Protein 5BY7 (pdb70)

Structure (mmCIF, N/CA/C/O backbone):
data_5BY7
#
_entry.id   5BY7
#
_cell.length_a   176.710
_cell.length_b   58.690
_cell.length_c   128.800
_cell.angle_alpha   90.00
_cell.angle_beta   95.43
_cell.angle_gamma   90.00
#
_symmetry.space_group_name_H-M   'C 1 2 1'
#
loop_
_entity.id
_entity.type
_entity.pdbx_description
1 polymer '3-oxoacyl-ACP synthase III'
2 water water
#
loop_
_atom_site.group_PDB
_atom_site.id
_atom_site.type_symbol
_atom_site.label_atom_id
_atom_site.label_alt_id
_atom_site.label_comp_id
_atom_site.label_asym_id
_atom_site.label_entity_id
_atom_site.label_seq_id
_atom_site.pdbx_PDB_ins_code
_atom_site.Cartn_x
_atom_site.Cartn_y
_atom_site.Cartn_z
_atom_site.occupancy
_atom_site.B_iso_or_equiv
_atom_site.auth_seq_id
_atom_site.auth_comp_id
_atom_site.auth_asym_id
_atom_site.auth_atom_id
_atom_site.pdbx_PDB_model_num
ATOM 1 N N . THR A 1 23 ? 199.187 81.908 164.022 1.00 19.82 -15 THR A N 1
ATOM 2 C CA . THR A 1 23 ? 198.899 81.537 162.603 1.00 19.34 -15 THR A CA 1
ATOM 3 C C . THR A 1 23 ? 199.361 80.120 162.401 1.00 13.72 -15 THR A C 1
ATOM 4 O O . THR A 1 23 ? 200.308 79.685 163.034 1.00 13.17 -15 THR A O 1
ATOM 8 N N . VAL A 1 24 ? 198.705 79.441 161.478 1.00 12.07 -14 VAL A N 1
ATOM 9 C CA . VAL A 1 24 ? 199.129 78.121 160.993 1.00 10.09 -14 VAL A CA 1
ATOM 10 C C . VAL A 1 24 ? 199.114 78.278 159.471 1.00 8.65 -14 VAL A C 1
ATOM 11 O O . VAL A 1 24 ? 198.274 78.946 158.947 1.00 11.04 -14 VAL A O 1
ATOM 15 N N . SER A 1 25 ? 200.036 77.662 158.777 1.00 8.73 -13 SER A N 1
ATOM 16 C CA . SER A 1 25 ? 200.185 77.668 157.353 1.00 7.90 -13 SER A CA 1
ATOM 17 C C . SER A 1 25 ? 199.924 76.335 156.704 1.00 8.13 -13 SER A C 1
ATOM 18 O O . SER A 1 25 ? 200.234 75.311 157.268 1.00 7.35 -13 SER A O 1
ATOM 21 N N . VAL A 1 26 ? 199.285 76.375 155.541 1.00 7.85 -12 VAL A N 1
ATOM 22 C CA . VAL A 1 26 ? 199.027 75.173 154.718 1.00 8.08 -12 VAL A CA 1
ATOM 23 C C . VAL A 1 26 ? 200.163 75.095 153.720 1.00 8.07 -12 VAL A C 1
ATOM 24 O O . VAL A 1 26 ? 200.303 75.978 152.823 1.00 8.80 -12 VAL A O 1
ATOM 28 N N . LEU A 1 27 ? 200.998 74.106 153.908 1.00 7.82 -11 LEU A N 1
ATOM 29 C CA . LEU A 1 27 ? 202.213 73.930 153.065 1.00 9.51 -11 LEU A CA 1
ATOM 30 C C . LEU A 1 27 ? 201.926 73.292 151.694 1.00 10.14 -11 LEU A C 1
ATOM 31 O O . LEU A 1 27 ? 202.618 73.573 150.679 1.00 10.43 -11 LEU A O 1
ATOM 36 N N . SER A 1 28 ? 200.920 72.441 151.643 1.00 8.93 -10 SER A N 1
ATOM 37 C CA . SER A 1 28 ? 200.605 71.715 150.424 1.00 9.22 -10 SER A CA 1
ATOM 38 C C . SER A 1 28 ? 199.266 71.057 150.613 1.00 9.11 -10 SER A C 1
ATOM 39 O O . SER A 1 28 ? 198.784 70.885 151.752 1.00 7.95 -10 SER A O 1
ATOM 42 N N . ALA A 1 29 ? 198.684 70.673 149.470 1.00 8.38 -9 ALA A N 1
ATOM 43 C CA . ALA A 1 29 ? 197.514 69.797 149.476 1.00 8.05 -9 ALA A CA 1
ATOM 44 C C . ALA A 1 29 ? 197.577 68.928 148.221 1.00 8.84 -9 ALA A C 1
ATOM 45 O O . ALA A 1 29 ? 198.187 69.287 147.215 1.00 9.43 -9 ALA A O 1
ATOM 47 N N . ALA A 1 30 ? 196.993 67.750 148.325 1.00 8.48 -8 ALA A N 1
ATOM 48 C CA . ALA A 1 30 ? 197.056 66.782 147.212 1.00 8.66 -8 ALA A CA 1
ATOM 49 C C . ALA A 1 30 ? 195.835 65.897 147.276 1.00 8.88 -8 ALA A C 1
ATOM 50 O O . ALA A 1 30 ? 195.132 65.856 148.257 1.00 8.38 -8 ALA A O 1
ATOM 52 N N . SER A 1 31 ? 195.579 65.223 146.180 1.00 9.28 -7 SER A N 1
ATOM 53 C CA . SER A 1 31 ? 194.448 64.317 146.125 1.00 10.18 -7 SER A CA 1
ATOM 54 C C . SER A 1 31 ? 194.815 62.968 145.527 1.00 9.77 -7 SER A C 1
ATOM 55 O O . SER A 1 31 ? 195.845 62.782 144.831 1.00 9.97 -7 SER A O 1
ATOM 58 N N . ALA A 1 32 ? 193.948 62.002 145.813 1.00 8.43 -6 ALA A N 1
ATOM 59 C CA . ALA A 1 32 ? 194.022 60.677 145.232 1.00 8.42 -6 ALA A CA 1
ATOM 60 C C . ALA A 1 32 ? 192.609 60.246 144.831 1.00 8.69 -6 ALA A C 1
ATOM 61 O O . ALA A 1 32 ? 191.711 60.131 145.673 1.00 8.24 -6 ALA A O 1
ATOM 63 N N . LEU A 1 33 ? 192.429 60.121 143.531 1.00 8.90 -5 LEU A N 1
ATOM 64 C CA . LEU A 1 33 ? 191.114 59.746 142.892 1.00 9.86 -5 LEU A CA 1
ATOM 65 C C . LEU A 1 33 ? 191.233 58.368 142.264 1.00 10.09 -5 LEU A C 1
ATOM 66 O O . LEU A 1 33 ? 192.262 58.052 141.649 1.00 9.40 -5 LEU A O 1
ATOM 71 N N . PRO A 1 34 ? 190.325 57.451 142.621 1.00 9.57 -4 PRO A N 1
ATOM 72 C CA . PRO A 1 34 ? 190.526 56.051 142.176 1.00 10.06 -4 PRO A CA 1
ATOM 73 C C . PRO A 1 34 ? 190.146 55.829 140.721 1.00 11.11 -4 PRO A C 1
ATOM 74 O O . PRO A 1 34 ? 189.056 56.250 140.273 1.00 9.82 -4 PRO A O 1
ATOM 78 N N . GLY A 1 35 ? 191.004 55.119 140.024 1.00 10.51 -3 GLY A N 1
ATOM 79 C CA . GLY A 1 35 ? 190.645 54.625 138.679 1.00 11.41 -3 GLY A CA 1
ATOM 80 C C . GLY A 1 35 ? 190.438 55.703 137.647 1.00 11.37 -3 GLY A C 1
ATOM 81 O O . GLY A 1 35 ? 190.814 56.904 137.813 1.00 10.82 -3 GLY A O 1
ATOM 82 N N . PRO A 1 36 ? 189.798 55.308 136.536 1.00 12.34 -2 PRO A N 1
ATOM 83 C CA . PRO A 1 36 ? 189.603 56.237 135.453 1.00 13.38 -2 PRO A CA 1
ATOM 84 C C . PRO A 1 36 ? 188.492 57.266 135.710 1.00 11.52 -2 PRO A C 1
ATOM 85 O O . PRO A 1 36 ? 187.584 57.032 136.525 1.00 12.04 -2 PRO A O 1
ATOM 89 N N . THR A 1 37 ? 188.525 58.363 134.999 1.00 10.59 -1 THR A N 1
ATOM 90 C CA . THR A 1 37 ? 187.442 59.318 135.006 1.00 12.74 -1 THR A CA 1
ATOM 91 C C . THR A 1 37 ? 186.288 58.596 134.308 1.00 13.62 -1 THR A C 1
ATOM 92 O O . THR A 1 37 ? 186.517 57.854 133.347 1.00 16.47 -1 THR A O 1
ATOM 96 N N . VAL A 1 38 ? 185.111 58.642 134.885 1.00 11.43 0 VAL A N 1
ATOM 97 C CA . VAL A 1 38 ? 183.941 57.962 134.346 1.00 11.97 0 VAL A CA 1
ATOM 98 C C . VAL A 1 38 ? 182.936 59.018 133.924 1.00 11.50 0 VAL A C 1
ATOM 99 O O . VAL A 1 38 ? 182.347 59.750 134.755 1.00 11.49 0 VAL A O 1
ATOM 103 N N . ASP A 1 39 ? 182.759 59.168 132.606 1.00 10.85 1 ASP A N 1
ATOM 104 C CA . ASP A 1 39 ? 181.813 60.143 132.113 1.00 11.84 1 ASP A CA 1
ATOM 105 C C . ASP A 1 39 ? 180.343 59.594 132.121 1.00 10.63 1 ASP A C 1
ATOM 106 O O . ASP A 1 39 ? 180.114 58.382 132.308 1.00 12.02 1 ASP A O 1
ATOM 111 N N . ASN A 1 40 ? 179.418 60.504 131.996 1.00 11.01 2 ASN A N 1
ATOM 112 C CA . ASN A 1 40 ? 177.987 60.190 132.042 1.00 11.82 2 ASN A CA 1
ATOM 113 C C . ASN A 1 40 ? 177.561 59.214 130.970 1.00 12.59 2 ASN A C 1
ATOM 114 O O . ASN A 1 40 ? 176.765 58.295 131.240 1.00 13.14 2 ASN A O 1
ATOM 119 N N . ALA A 1 41 ? 178.152 59.324 129.780 1.00 12.25 3 ALA A N 1
ATOM 120 C CA . ALA A 1 41 ? 177.740 58.352 128.707 1.00 13.48 3 ALA A CA 1
ATOM 121 C C . ALA A 1 41 ? 178.265 56.946 129.032 1.00 14.12 3 ALA A C 1
ATOM 122 O O . ALA A 1 41 ? 177.563 55.955 128.867 1.00 15.02 3 ALA A O 1
ATOM 124 N N . THR A 1 42 ? 179.470 56.837 129.594 1.00 14.13 4 THR A N 1
ATOM 125 C CA . THR A 1 42 ? 180.004 55.536 129.985 1.00 14.88 4 THR A CA 1
ATOM 126 C C . THR A 1 42 ? 179.159 54.880 131.123 1.00 14.38 4 THR A C 1
ATOM 127 O O . THR A 1 42 ? 178.860 53.684 131.124 1.00 14.16 4 THR A O 1
ATOM 131 N N . LEU A 1 43 ? 178.862 55.698 132.113 1.00 14.36 5 LEU A N 1
ATOM 132 C CA . LEU A 1 43 ? 177.980 55.309 133.216 1.00 14.79 5 LEU A CA 1
ATOM 133 C C . LEU A 1 43 ? 176.562 54.859 132.717 1.00 13.73 5 LEU A C 1
ATOM 134 O O . LEU A 1 43 ? 176.064 53.785 133.044 1.00 15.13 5 LEU A O 1
ATOM 139 N N . GLY A 1 44 ? 175.994 55.637 131.828 1.00 16.17 6 GLY A N 1
ATOM 140 C CA . GLY A 1 44 ? 174.729 55.314 131.136 1.00 16.72 6 GLY A CA 1
ATOM 141 C C . GLY A 1 44 ? 174.812 53.970 130.434 1.00 18.36 6 GLY A C 1
ATOM 142 O O . GLY A 1 44 ? 173.922 53.142 130.644 1.00 20.64 6 GLY A O 1
ATOM 143 N N . ARG A 1 45 ? 175.880 53.725 129.666 1.00 19.24 7 ARG A N 1
ATOM 144 C CA . ARG A 1 45 ? 176.044 52.420 128.949 1.00 22.26 7 ARG A CA 1
ATOM 145 C C . ARG A 1 45 ? 176.058 51.302 129.939 1.00 21.57 7 ARG A C 1
ATOM 146 O O . ARG A 1 45 ? 175.387 50.273 129.766 1.00 19.83 7 ARG A O 1
ATOM 154 N N . ARG A 1 46 ? 176.732 51.536 131.070 1.00 17.89 8 ARG A N 1
ATOM 155 C CA . ARG A 1 46 ? 176.820 50.519 132.057 1.00 19.21 8 ARG A CA 1
ATOM 156 C C . ARG A 1 46 ? 175.463 50.178 132.657 1.00 17.49 8 ARG A C 1
ATOM 157 O O . ARG A 1 46 ? 175.196 49.014 132.904 1.00 19.85 8 ARG A O 1
ATOM 165 N N . LEU A 1 47 ? 174.684 51.200 132.972 1.00 17.03 9 LEU A N 1
ATOM 166 C CA . LEU A 1 47 ? 173.428 51.072 133.663 1.00 16.74 9 LEU A CA 1
ATOM 167 C C . LEU A 1 47 ? 172.262 50.791 132.690 1.00 16.65 9 LEU A C 1
ATOM 168 O O . LEU A 1 47 ? 171.172 50.605 133.121 1.00 17.16 9 LEU A O 1
ATOM 173 N N . GLY A 1 48 ? 172.526 50.885 131.406 1.00 18.34 10 GLY A N 1
ATOM 174 C CA . GLY A 1 48 ? 171.537 50.649 130.332 1.00 18.59 10 GLY A CA 1
ATOM 175 C C . GLY A 1 48 ? 170.650 51.841 130.070 1.00 21.07 10 GLY A C 1
ATOM 176 O O . GLY A 1 48 ? 169.483 51.652 129.654 1.00 19.93 10 GLY A O 1
ATOM 177 N N . MET A 1 49 ? 171.138 53.066 130.308 1.00 18.47 11 MET A N 1
ATOM 178 C CA . MET A 1 49 ? 170.349 54.273 130.129 1.00 19.48 11 MET A CA 1
ATOM 179 C C . MET A 1 49 ? 170.481 54.750 128.684 1.00 20.87 11 MET A C 1
ATOM 180 O O . MET A 1 49 ? 171.334 54.246 127.938 1.00 23.31 11 MET A O 1
ATOM 185 N N . ASP A 1 50 ? 169.666 55.719 128.301 1.00 19.71 12 ASP A N 1
ATOM 186 C CA . ASP A 1 50 ? 169.667 56.272 126.922 1.00 18.48 12 ASP A CA 1
ATOM 187 C C . ASP A 1 50 ? 170.085 57.709 126.894 1.00 17.61 12 ASP A C 1
ATOM 188 O O . ASP A 1 50 ? 170.368 58.328 127.936 1.00 16.86 12 ASP A O 1
ATOM 193 N N . ARG A 1 51 ? 170.128 58.276 125.686 1.00 15.80 13 ARG A N 1
ATOM 194 C CA . ARG A 1 51 ? 170.564 59.607 125.536 1.00 18.34 13 ARG A CA 1
ATOM 195 C C . ARG A 1 51 ? 169.657 60.589 126.234 1.00 15.84 13 ARG A C 1
ATOM 196 O O . ARG A 1 51 ? 170.130 61.612 126.707 1.00 15.48 13 ARG A O 1
ATOM 204 N N . LEU A 1 52 ? 168.341 60.330 126.251 1.00 12.71 14 LEU A N 1
ATOM 205 C CA . LEU A 1 52 ? 167.466 61.278 126.942 1.00 14.50 14 LEU A CA 1
ATOM 206 C C . LEU A 1 52 ? 167.858 61.432 128.453 1.00 12.12 14 LEU A C 1
ATOM 207 O O . LEU A 1 52 ? 167.739 62.516 129.003 1.00 13.17 14 LEU A O 1
ATOM 212 N N . TRP A 1 53 ? 168.277 60.316 129.033 1.00 12.99 15 TRP A N 1
ATOM 213 C CA . TRP A 1 53 ? 168.744 60.278 130.449 1.00 12.72 15 TRP A CA 1
ATOM 214 C C . TRP A 1 53 ? 170.005 61.137 130.571 1.00 13.39 15 TRP A C 1
ATOM 215 O O . TRP A 1 53 ? 170.136 61.965 131.458 1.00 14.49 15 TRP A O 1
ATOM 226 N N . GLU A 1 54 ? 170.950 60.979 129.691 1.00 15.28 16 GLU A N 1
ATOM 227 C CA . GLU A 1 54 ? 172.137 61.844 129.750 1.00 15.85 16 GLU A CA 1
ATOM 228 C C . GLU A 1 54 ? 171.829 63.325 129.680 1.00 16.62 16 GLU A C 1
ATOM 229 O O . GLU A 1 54 ? 172.442 64.151 130.352 1.00 16.48 16 GLU A O 1
ATOM 235 N N . GLN A 1 55 ? 170.897 63.685 128.837 1.00 15.33 17 GLN A N 1
ATOM 236 C CA . GLN A 1 55 ? 170.451 65.054 128.738 1.00 16.13 17 GLN A CA 1
ATOM 237 C C . GLN A 1 55 ? 169.742 65.548 129.987 1.00 14.55 17 GLN A C 1
ATOM 238 O O . GLN A 1 55 ? 169.937 66.705 130.361 1.00 15.25 17 GLN A O 1
ATOM 244 N N . TRP A 1 56 ? 168.984 64.678 130.662 1.00 15.13 18 TRP A N 1
ATOM 245 C CA . TRP A 1 56 ? 168.364 65.012 131.942 1.00 14.84 18 TRP A CA 1
ATOM 246 C C . TRP A 1 56 ? 169.453 65.256 133.016 1.00 14.13 18 TRP A C 1
ATOM 247 O O . TRP A 1 56 ? 169.373 66.215 133.780 1.00 14.63 18 TRP A O 1
ATOM 258 N N . VAL A 1 57 ? 170.475 64.401 133.034 1.00 13.81 19 VAL A N 1
ATOM 259 C CA . VAL A 1 57 ? 171.585 64.640 133.990 1.00 12.37 19 VAL A CA 1
ATOM 260 C C . VAL A 1 57 ? 172.219 66.003 133.712 1.00 14.06 19 VAL A C 1
ATOM 261 O O . VAL A 1 57 ? 172.417 66.834 134.590 1.00 13.15 19 VAL A O 1
ATOM 265 N N . ASP A 1 58 ? 172.479 66.322 132.438 1.00 14.69 20 ASP A N 1
ATOM 266 C CA . ASP A 1 58 ? 173.029 67.646 132.102 1.00 17.59 20 ASP A CA 1
ATOM 267 C C . ASP A 1 58 ? 172.176 68.795 132.526 1.00 17.02 20 ASP A C 1
ATOM 268 O O . ASP A 1 58 ? 172.669 69.801 133.017 1.00 19.35 20 ASP A O 1
ATOM 273 N N . ALA A 1 59 ? 170.862 68.659 132.367 1.00 16.66 21 ALA A N 1
ATOM 274 C CA . ALA A 1 59 ? 169.932 69.681 132.765 1.00 18.68 21 ALA A CA 1
ATOM 275 C C . ALA A 1 59 ? 169.823 69.866 134.267 1.00 19.28 21 ALA A C 1
ATOM 276 O O . ALA A 1 59 ? 169.805 70.978 134.791 1.00 22.11 21 ALA A O 1
ATOM 278 N N . PHE A 1 60 ? 169.608 68.784 134.974 1.00 17.14 22 PHE A N 1
ATOM 279 C CA . PHE A 1 60 ? 169.250 68.937 136.387 1.00 19.29 22 PHE A CA 1
ATOM 280 C C . PHE A 1 60 ? 170.438 68.802 137.321 1.00 15.68 22 PHE A C 1
ATOM 281 O O . PHE A 1 60 ? 170.357 69.344 138.441 1.00 15.74 22 PHE A O 1
ATOM 289 N N . ILE A 1 61 ? 171.500 68.135 136.872 1.00 14.39 23 ILE A N 1
ATOM 290 C CA . ILE A 1 61 ? 172.608 67.743 137.774 1.00 13.12 23 ILE A CA 1
ATOM 291 C C . ILE A 1 61 ? 173.878 68.492 137.395 1.00 13.84 23 ILE A C 1
ATOM 292 O O . ILE A 1 61 ? 174.467 69.198 138.210 1.00 11.56 23 ILE A O 1
ATOM 297 N N . GLY A 1 62 ? 174.274 68.388 136.148 1.00 12.55 24 GLY A N 1
ATOM 298 C CA . GLY A 1 62 ? 175.389 69.098 135.661 1.00 14.00 24 GLY A CA 1
ATOM 299 C C . GLY A 1 62 ? 176.740 68.542 136.103 1.00 15.17 24 GLY A C 1
ATOM 300 O O . GLY A 1 62 ? 177.738 69.282 136.039 1.00 17.15 24 GLY A O 1
ATOM 301 N N . THR A 1 63 ? 176.758 67.337 136.632 1.00 15.59 25 THR A N 1
ATOM 302 C CA . THR A 1 63 ? 178.016 66.662 136.971 1.00 15.76 25 THR A CA 1
ATOM 303 C C . THR A 1 63 ? 178.340 65.825 135.741 1.00 16.31 25 THR A C 1
ATOM 304 O O . THR A 1 63 ? 177.494 65.066 135.344 1.00 20.56 25 THR A O 1
ATOM 308 N N . ARG A 1 64 ? 179.538 65.991 135.174 1.00 13.44 26 ARG A N 1
ATOM 309 C CA . ARG A 1 64 ? 179.908 65.414 133.873 1.00 15.95 26 ARG A CA 1
ATOM 310 C C . ARG A 1 64 ? 180.726 64.135 134.030 1.00 14.46 26 ARG A C 1
ATOM 311 O O . ARG A 1 64 ? 180.656 63.227 133.194 1.00 13.67 26 ARG A O 1
ATOM 319 N N . THR A 1 65 ? 181.572 64.085 135.071 1.00 13.03 27 THR A N 1
ATOM 320 C CA . THR A 1 65 ? 182.454 62.930 135.308 1.00 13.13 27 THR A CA 1
ATOM 321 C C . THR A 1 65 ? 182.639 62.717 136.803 1.00 10.92 27 THR A C 1
ATOM 322 O O . THR A 1 65 ? 182.383 63.600 137.574 1.00 10.98 27 THR A O 1
ATOM 326 N N . ARG A 1 66 ? 183.036 61.516 137.156 1.00 10.49 28 ARG A N 1
ATOM 327 C CA . ARG A 1 66 ? 183.393 61.190 138.532 1.00 9.41 28 ARG A CA 1
ATOM 328 C C . ARG A 1 66 ? 184.376 60.080 138.559 1.00 8.91 28 ARG A C 1
ATOM 329 O O . ARG A 1 66 ? 184.628 59.382 137.553 1.00 9.12 28 ARG A O 1
ATOM 337 N N . HIS A 1 67 ? 185.003 59.890 139.712 1.00 7.26 29 HIS A N 1
ATOM 338 C CA . HIS A 1 67 ? 185.784 58.687 139.984 1.00 8.25 29 HIS A CA 1
ATOM 339 C C . HIS A 1 67 ? 185.050 57.777 140.980 1.00 8.22 29 HIS A C 1
ATOM 340 O O . HIS A 1 67 ? 184.361 58.302 141.913 1.00 9.17 29 HIS A O 1
ATOM 347 N N . LEU A 1 68 ? 185.155 56.498 140.745 1.00 9.46 30 LEU A N 1
ATOM 348 C CA . LEU A 1 68 ? 184.591 55.396 141.574 1.00 11.04 30 LEU A CA 1
ATOM 349 C C . LEU A 1 68 ? 185.630 54.430 142.028 1.00 10.43 30 LEU A C 1
ATOM 350 O O . LEU A 1 68 ? 186.597 54.164 141.274 1.00 11.07 30 LEU A O 1
ATOM 355 N N . ALA A 1 69 ? 185.462 53.880 143.240 1.00 9.79 31 ALA A N 1
ATOM 356 C CA . ALA A 1 69 ? 186.425 52.919 143.797 1.00 10.25 31 ALA A CA 1
ATOM 357 C C . ALA A 1 69 ? 186.210 51.506 143.250 1.00 11.21 31 ALA A C 1
ATOM 358 O O . ALA A 1 69 ? 186.970 50.625 143.573 1.00 12.98 31 ALA A O 1
ATOM 360 N N . VAL A 1 70 ? 185.161 51.347 142.451 1.00 12.27 32 VAL A N 1
ATOM 361 C CA . VAL A 1 70 ? 184.870 50.091 141.753 1.00 15.09 32 VAL A CA 1
ATOM 362 C C . VAL A 1 70 ? 185.249 50.139 140.292 1.00 16.11 32 VAL A C 1
ATOM 363 O O . VAL A 1 70 ? 185.190 51.143 139.676 1.00 15.54 32 VAL A O 1
ATOM 367 N N . ASP A 1 71 ? 185.555 48.965 139.753 1.00 16.43 33 ASP A N 1
ATOM 368 C CA . ASP A 1 71 ? 185.744 48.785 138.337 1.00 19.96 33 ASP A CA 1
ATOM 369 C C . ASP A 1 71 ? 184.336 48.743 137.731 1.00 17.40 33 ASP A C 1
ATOM 370 O O . ASP A 1 71 ? 183.498 47.972 138.183 1.00 19.96 33 ASP A O 1
ATOM 375 N N . LEU A 1 72 ? 184.087 49.571 136.753 1.00 18.08 34 LEU A N 1
ATOM 376 C CA . LEU A 1 72 ? 182.715 49.821 136.350 1.00 20.31 34 LEU A CA 1
ATOM 377 C C . LEU A 1 72 ? 182.094 48.539 135.765 1.00 24.53 34 LEU A C 1
ATOM 378 O O . LEU A 1 72 ? 180.924 48.212 136.031 1.00 25.65 34 LEU A O 1
ATOM 383 N N . ASP A 1 73 ? 182.887 47.851 134.943 1.00 25.74 35 ASP A N 1
ATOM 384 C CA . ASP A 1 73 ? 182.393 46.707 134.176 1.00 30.07 35 ASP A CA 1
ATOM 385 C C . ASP A 1 73 ? 181.993 45.581 135.078 1.00 31.68 35 ASP A C 1
ATOM 386 O O . ASP A 1 73 ? 180.850 45.131 134.990 1.00 35.13 35 ASP A O 1
ATOM 391 N N . SER A 1 74 ? 182.879 45.192 136.006 1.00 30.45 36 SER A N 1
ATOM 392 C CA . SER A 1 74 ? 182.607 44.085 136.956 1.00 31.41 36 SER A CA 1
ATOM 393 C C . SER A 1 74 ? 181.862 44.459 138.225 1.00 31.76 36 SER A C 1
ATOM 394 O O . SER A 1 74 ? 181.206 43.604 138.866 1.00 29.56 36 SER A O 1
ATOM 397 N N . GLY A 1 75 ? 181.997 45.718 138.635 1.00 28.94 37 GLY A N 1
ATOM 398 C CA . GLY A 1 75 ? 181.467 46.154 139.930 1.00 29.38 37 GLY A CA 1
ATOM 399 C C . GLY A 1 75 ? 182.325 45.723 141.106 1.00 27.97 37 GLY A C 1
ATOM 400 O O . GLY A 1 75 ? 181.915 45.965 142.244 1.00 30.85 37 GLY A O 1
ATOM 401 N N . GLU A 1 76 ? 183.517 45.152 140.839 1.00 25.46 38 GLU A N 1
ATOM 402 C CA . GLU A 1 76 ? 184.485 44.787 141.840 1.00 24.62 38 GLU A CA 1
ATOM 403 C C . GLU A 1 76 ? 185.155 46.021 142.486 1.00 23.21 38 GLU A C 1
ATOM 404 O O . GLU A 1 76 ? 185.632 46.895 141.771 1.00 17.11 38 GLU A O 1
ATOM 409 N N . ILE A 1 77 ? 185.324 45.994 143.807 1.00 23.11 39 ILE A N 1
ATOM 410 C CA . ILE A 1 77 ? 186.048 47.084 144.501 1.00 24.20 39 ILE A CA 1
ATOM 411 C C . ILE A 1 77 ? 187.550 47.011 144.156 1.00 23.38 39 ILE A C 1
ATOM 412 O O . ILE A 1 77 ? 188.144 45.936 144.191 1.00 27.94 39 ILE A O 1
ATOM 417 N N . ARG A 1 78 ? 188.151 48.117 143.760 1.00 16.71 40 ARG A N 1
ATOM 418 C CA . ARG A 1 78 ? 189.540 48.176 143.411 1.00 17.53 40 ARG A CA 1
ATOM 419 C C . ARG A 1 78 ? 190.365 49.031 144.373 1.00 17.30 40 ARG A C 1
ATOM 420 O O . ARG A 1 78 ? 191.595 48.948 144.344 1.00 15.76 40 ARG A O 1
ATOM 428 N N . HIS A 1 79 ? 189.702 49.879 145.139 1.00 15.00 41 HIS A N 1
ATOM 429 C CA . HIS A 1 79 ? 190.408 50.874 145.991 1.00 15.94 41 HIS A CA 1
ATOM 430 C C . HIS A 1 79 ? 189.689 50.980 147.280 1.00 13.70 41 HIS A C 1
ATOM 431 O O . HIS A 1 79 ? 188.457 50.943 147.307 1.00 13.32 41 HIS A O 1
ATOM 438 N N . THR A 1 80 ? 190.451 51.029 148.367 1.00 12.26 42 THR A N 1
ATOM 439 C CA . THR A 1 80 ? 189.906 51.298 149.659 1.00 10.81 42 THR A CA 1
ATOM 440 C C . THR A 1 80 ? 190.209 52.747 150.099 1.00 8.93 42 THR A C 1
ATOM 441 O O . THR A 1 80 ? 191.039 53.432 149.512 1.00 7.59 42 THR A O 1
ATOM 445 N N . LEU A 1 81 ? 189.442 53.197 151.094 1.00 7.83 43 LEU A N 1
ATOM 446 C CA . LEU A 1 81 ? 189.716 54.532 151.710 1.00 7.39 43 LEU A CA 1
ATOM 447 C C . LEU A 1 81 ? 191.206 54.624 152.174 1.00 7.01 43 LEU A C 1
ATOM 448 O O . LEU A 1 81 ? 191.883 55.622 151.886 1.00 6.89 43 LEU A O 1
ATOM 453 N N . ALA A 1 82 ? 191.713 53.577 152.824 1.00 6.79 44 ALA A N 1
ATOM 454 C CA . ALA A 1 82 ? 193.081 53.565 153.311 1.00 7.00 44 ALA A CA 1
ATOM 455 C C . ALA A 1 82 ? 194.115 53.606 152.172 1.00 7.22 44 ALA A C 1
ATOM 456 O O . ALA A 1 82 ? 195.101 54.353 152.236 1.00 6.68 44 ALA A O 1
ATOM 458 N N . ASP A 1 83 ? 193.811 52.899 151.077 1.00 7.31 45 ASP A N 1
ATOM 459 C CA . ASP A 1 83 ? 194.704 52.977 149.877 1.00 8.86 45 ASP A CA 1
ATOM 460 C C . ASP A 1 83 ? 194.795 54.383 149.349 1.00 7.40 45 ASP A C 1
ATOM 461 O O . ASP A 1 83 ? 195.871 54.901 148.984 1.00 6.82 45 ASP A O 1
ATOM 466 N N . LEU A 1 84 ? 193.627 55.006 149.208 1.00 6.66 46 LEU A N 1
ATOM 467 C CA . LEU A 1 84 ? 193.548 56.341 148.702 1.00 6.26 46 LEU A CA 1
ATOM 468 C C . LEU A 1 84 ? 194.158 57.380 149.616 1.00 5.74 46 LEU A C 1
ATOM 469 O O . LEU A 1 84 ? 194.817 58.268 149.162 1.00 5.37 46 LEU A O 1
ATOM 474 N N . ALA A 1 85 ? 193.954 57.205 150.914 1.00 5.90 47 ALA A N 1
ATOM 475 C CA . ALA A 1 85 ? 194.508 58.115 151.883 1.00 6.18 47 ALA A CA 1
ATOM 476 C C . ALA A 1 85 ? 196.014 57.997 151.932 1.00 6.35 47 ALA A C 1
ATOM 477 O O . ALA A 1 85 ? 196.706 58.983 152.046 1.00 5.89 47 ALA A O 1
ATOM 479 N N . HIS A 1 86 ? 196.528 56.786 151.782 1.00 6.40 48 HIS A N 1
ATOM 480 C CA . HIS A 1 86 ? 197.982 56.583 151.684 1.00 7.42 48 HIS A CA 1
ATOM 481 C C . HIS A 1 86 ? 198.565 57.327 150.520 1.00 6.69 48 HIS A C 1
ATOM 482 O O . HIS A 1 86 ? 199.520 58.164 150.648 1.00 6.95 48 HIS A O 1
ATOM 489 N N . GLN A 1 87 ? 197.890 57.237 149.353 1.00 7.22 49 GLN A N 1
ATOM 490 C CA . GLN A 1 87 ? 198.346 57.943 148.170 1.00 8.38 49 GLN A CA 1
ATOM 491 C C . GLN A 1 87 ? 198.302 59.408 148.337 1.00 7.88 49 GLN A C 1
ATOM 492 O O . GLN A 1 87 ? 199.287 60.098 148.007 1.00 7.95 49 GLN A O 1
ATOM 498 N N . ALA A 1 88 ? 197.194 59.920 148.848 1.00 6.75 50 ALA A N 1
ATOM 499 C CA . ALA A 1 88 ? 197.031 61.374 148.982 1.00 7.10 50 ALA A CA 1
ATOM 500 C C . ALA A 1 88 ? 197.986 61.971 150.019 1.00 6.50 50 ALA A C 1
ATOM 501 O O . ALA A 1 88 ? 198.608 63.046 149.804 1.00 7.47 50 ALA A O 1
ATOM 503 N N . GLY A 1 89 ? 198.118 61.272 151.095 1.00 6.98 51 GLY A N 1
ATOM 504 C CA . GLY A 1 89 ? 199.060 61.692 152.151 1.00 7.31 51 GLY A CA 1
ATOM 505 C C . GLY A 1 89 ? 200.513 61.728 151.650 1.00 7.91 51 GLY A C 1
ATOM 506 O O . GLY A 1 89 ? 201.215 62.654 151.922 1.00 8.29 51 GLY A O 1
ATOM 507 N N . SER A 1 90 ? 200.918 60.682 150.925 1.00 8.31 52 SER A N 1
ATOM 508 C CA . SER A 1 90 ? 202.278 60.586 150.351 1.00 9.97 52 SER A CA 1
ATOM 509 C C . SER A 1 90 ? 202.493 61.761 149.408 1.00 8.30 52 SER A C 1
ATOM 510 O O . SER A 1 90 ? 203.531 62.435 149.485 1.00 7.94 52 SER A O 1
ATOM 513 N N . ARG A 1 91 ? 201.519 62.038 148.528 1.00 7.66 53 ARG A N 1
ATOM 514 C CA . ARG A 1 91 ? 201.576 63.163 147.644 1.00 8.10 53 ARG A CA 1
ATOM 515 C C . ARG A 1 91 ? 201.680 64.539 148.334 1.00 7.50 53 ARG A C 1
ATOM 516 O O . ARG A 1 91 ? 202.511 65.354 147.971 1.00 6.92 53 ARG A O 1
ATOM 524 N N . ALA A 1 92 ? 200.896 64.730 149.374 1.00 7.24 54 ALA A N 1
ATOM 525 C CA . ALA A 1 92 ? 200.935 65.949 150.116 1.00 6.87 54 ALA A CA 1
ATOM 526 C C . ALA A 1 92 ? 202.268 66.145 150.854 1.00 6.77 54 ALA A C 1
ATOM 527 O O . ALA A 1 92 ? 202.824 67.269 150.842 1.00 7.51 54 ALA A O 1
ATOM 529 N N . LEU A 1 93 ? 202.779 65.078 151.432 1.00 7.48 55 LEU A N 1
ATOM 530 C CA . LEU A 1 93 ? 204.083 65.172 152.169 1.00 8.04 55 LEU A CA 1
ATOM 531 C C . LEU A 1 93 ? 205.218 65.538 151.188 1.00 8.75 55 LEU A C 1
ATOM 532 O O . LEU A 1 93 ? 206.020 66.424 151.455 1.00 9.28 55 LEU A O 1
ATOM 537 N N . ASP A 1 94 ? 205.205 64.865 150.063 1.00 9.66 56 ASP A N 1
ATOM 538 C CA . ASP A 1 94 ? 206.222 65.159 148.950 1.00 11.24 56 ASP A CA 1
ATOM 539 C C . ASP A 1 94 ? 206.122 66.552 148.484 1.00 11.02 56 ASP A C 1
ATOM 540 O O . ASP A 1 94 ? 207.183 67.232 148.384 1.00 11.27 56 ASP A O 1
ATOM 542 N N . ALA A 1 95 ? 204.896 67.019 148.241 1.00 11.04 57 ALA A N 1
ATOM 543 C CA . ALA A 1 95 ? 204.665 68.342 147.745 1.00 12.86 57 ALA A CA 1
ATOM 544 C C . ALA A 1 95 ? 205.136 69.376 148.793 1.00 12.72 57 ALA A C 1
ATOM 545 O O . ALA A 1 95 ? 205.608 70.477 148.402 1.00 15.79 57 ALA A O 1
ATOM 547 N N . ALA A 1 96 ? 205.042 69.059 150.101 1.00 10.33 58 ALA A N 1
ATOM 548 C CA . ALA A 1 96 ? 205.420 70.038 151.120 1.00 11.12 58 ALA A CA 1
ATOM 549 C C . ALA A 1 96 ? 206.916 69.933 151.438 1.00 12.49 58 ALA A C 1
ATOM 550 O O . ALA A 1 96 ? 207.441 70.731 152.217 1.00 13.22 58 ALA A O 1
ATOM 552 N N . GLY A 1 97 ? 207.562 68.883 150.945 1.00 11.96 59 GLY A N 1
ATOM 553 C CA . GLY A 1 97 ? 208.950 68.602 151.308 1.00 12.32 59 GLY A CA 1
ATOM 554 C C . GLY A 1 97 ? 209.130 68.132 152.712 1.00 13.26 59 GLY A C 1
ATOM 555 O O . GLY A 1 97 ? 210.108 68.513 153.387 1.00 13.42 59 GLY A O 1
ATOM 556 N N . VAL A 1 98 ? 208.147 67.401 153.248 1.00 9.92 60 VAL A N 1
ATOM 557 C CA . VAL A 1 98 ? 208.153 66.925 154.633 1.00 11.31 60 VAL A CA 1
ATOM 558 C C . VAL A 1 98 ? 208.205 65.401 154.628 1.00 11.86 60 VAL A C 1
ATOM 559 O O . VAL A 1 98 ? 207.499 64.752 153.825 1.00 13.67 60 VAL A O 1
ATOM 563 N N . THR A 1 99 ? 209.098 64.806 155.427 1.00 10.99 61 THR A N 1
ATOM 564 C CA . THR A 1 99 ? 209.201 63.359 155.553 1.00 11.14 61 THR A CA 1
ATOM 565 C C . THR A 1 99 ? 208.194 62.834 156.622 1.00 11.92 61 THR A C 1
ATOM 566 O O . THR A 1 99 ? 207.743 63.568 157.491 1.00 12.28 61 THR A O 1
ATOM 570 N N . PRO A 1 100 ? 207.858 61.553 156.566 1.00 12.17 62 PRO A N 1
ATOM 571 C CA . PRO A 1 100 ? 206.894 61.017 157.523 1.00 10.96 62 PRO A CA 1
ATOM 572 C C . PRO A 1 100 ? 207.389 61.114 158.976 1.00 11.25 62 PRO A C 1
ATOM 573 O O . PRO A 1 100 ? 206.596 61.281 159.917 1.00 10.56 62 PRO A O 1
ATOM 577 N N . GLU A 1 101 ? 208.702 61.018 159.141 1.00 11.80 63 GLU A N 1
ATOM 578 C CA . GLU A 1 101 ? 209.305 61.074 160.414 1.00 13.22 63 GLU A CA 1
ATOM 579 C C . GLU A 1 101 ? 209.164 62.486 161.018 1.00 13.00 63 GLU A C 1
ATOM 580 O O . GLU A 1 101 ? 209.239 62.594 162.217 1.00 13.77 63 GLU A O 1
ATOM 586 N N . GLU A 1 102 ? 208.973 63.537 160.219 1.00 11.04 64 GLU A N 1
ATOM 587 C CA . GLU A 1 102 ? 208.789 64.918 160.691 1.00 11.74 64 GLU A CA 1
ATOM 588 C C . GLU A 1 102 ? 207.338 65.279 161.061 1.00 10.57 64 GLU A C 1
ATOM 589 O O . GLU A 1 102 ? 207.045 66.374 161.600 1.00 9.72 64 GLU A O 1
ATOM 595 N N . VAL A 1 103 ? 206.399 64.390 160.761 1.00 8.66 65 VAL A N 1
ATOM 596 C CA . VAL A 1 103 ? 204.983 64.690 161.086 1.00 8.23 65 VAL A CA 1
ATOM 597 C C . VAL A 1 103 ? 204.723 64.424 162.579 1.00 7.93 65 VAL A C 1
ATOM 598 O O . VAL A 1 103 ? 205.189 63.380 163.174 1.00 7.34 65 VAL A O 1
ATOM 602 N N . ASP A 1 104 ? 204.032 65.356 163.237 1.00 7.06 66 ASP A N 1
ATOM 603 C CA . ASP A 1 104 ? 203.804 65.316 164.658 1.00 7.67 66 ASP A CA 1
ATOM 604 C C . ASP A 1 104 ? 202.357 65.050 165.061 1.00 6.90 66 ASP A C 1
ATOM 605 O O . ASP A 1 104 ? 202.050 64.881 166.252 1.00 6.62 66 ASP A O 1
ATOM 610 N N . LEU A 1 105 ? 201.480 64.916 164.093 1.00 6.03 67 LEU A N 1
ATOM 611 C CA . LEU A 1 105 ? 199.994 64.870 164.365 1.00 5.55 67 LEU A CA 1
ATOM 612 C C . LEU A 1 105 ? 199.358 64.391 163.070 1.00 4.69 67 LEU A C 1
ATOM 613 O O . LEU A 1 105 ? 199.711 64.915 162.012 1.00 4.33 67 LEU A O 1
ATOM 618 N N . VAL A 1 106 ? 198.372 63.497 163.156 1.00 4.48 68 VAL A N 1
ATOM 619 C CA . VAL A 1 106 ? 197.546 63.103 162.028 1.00 4.74 68 VAL A CA 1
ATOM 620 C C . VAL A 1 106 ? 196.081 63.281 162.407 1.00 4.74 68 VAL A C 1
ATOM 621 O O . VAL A 1 106 ? 195.683 62.887 163.536 1.00 4.73 68 VAL A O 1
ATOM 625 N N . VAL A 1 107 ? 195.315 63.880 161.514 1.00 4.52 69 VAL A N 1
ATOM 626 C CA . VAL A 1 107 ? 193.851 64.042 161.727 1.00 4.71 69 VAL A CA 1
ATOM 627 C C . VAL A 1 107 ? 193.153 63.739 160.423 1.00 4.92 69 VAL A C 1
ATOM 628 O O . VAL A 1 107 ? 193.529 64.310 159.371 1.00 6.04 69 VAL A O 1
ATOM 632 N N . LEU A 1 108 ? 192.166 62.837 160.479 1.00 4.98 70 LEU A N 1
ATOM 633 C CA . LEU A 1 108 ? 191.466 62.402 159.260 1.00 5.46 70 LEU A CA 1
ATOM 634 C C . LEU A 1 108 ? 189.999 62.566 159.514 1.00 5.04 70 LEU A C 1
ATOM 635 O O . LEU A 1 108 ? 189.540 62.060 160.521 1.00 5.07 70 LEU A O 1
ATOM 640 N N . GLY A 1 109 ? 189.304 63.031 158.485 1.00 4.91 71 GLY A N 1
ATOM 641 C CA . GLY A 1 109 ? 187.848 63.214 158.521 1.00 5.12 71 GLY A CA 1
ATOM 642 C C . GLY A 1 109 ? 187.198 62.326 157.449 1.00 5.25 71 GLY A C 1
ATOM 643 O O . GLY A 1 109 ? 187.586 62.320 156.303 1.00 5.37 71 GLY A O 1
ATOM 644 N N . THR A 1 110 ? 186.212 61.548 157.843 1.00 5.89 72 THR A N 1
ATOM 645 C CA . THR A 1 110 ? 185.482 60.674 156.909 1.00 6.13 72 THR A CA 1
ATOM 646 C C . THR A 1 110 ? 184.089 60.333 157.470 1.00 6.35 72 THR A C 1
ATOM 647 O O . THR A 1 110 ? 183.863 60.372 158.686 1.00 6.68 72 THR A O 1
ATOM 651 N N . ALA A 1 111 ? 183.160 59.988 156.578 1.00 6.63 73 ALA A N 1
ATOM 652 C CA . ALA A 1 111 ? 181.949 59.345 156.946 1.00 6.90 73 ALA A CA 1
ATOM 653 C C . ALA A 1 111 ? 181.980 57.834 156.764 1.00 7.59 73 ALA A C 1
ATOM 654 O O . ALA A 1 111 ? 181.060 57.152 157.272 1.00 6.69 73 ALA A O 1
ATOM 656 N N . THR A 1 112 ? 182.991 57.346 156.056 1.00 7.69 74 THR A N 1
ATOM 657 C CA . THR A 1 112 ? 183.017 55.975 155.561 1.00 8.47 74 THR A CA 1
ATOM 658 C C . THR A 1 112 ? 184.363 55.265 155.846 1.00 7.96 74 THR A C 1
ATOM 659 O O . THR A 1 112 ? 185.035 54.833 154.899 1.00 9.37 74 THR A O 1
ATOM 663 N N . PRO A 1 113 ? 184.734 55.104 157.119 1.00 8.85 75 PRO A N 1
ATOM 664 C CA . PRO A 1 113 ? 185.991 54.465 157.381 1.00 9.09 75 PRO A CA 1
ATOM 665 C C . PRO A 1 113 ? 185.975 53.031 156.933 1.00 10.17 75 PRO A C 1
ATOM 666 O O . PRO A 1 113 ? 184.902 52.404 156.821 1.00 10.40 75 PRO A O 1
ATOM 670 N N . ASP A 1 114 ? 187.166 52.535 156.607 1.00 11.24 76 ASP A N 1
ATOM 671 C CA . ASP A 1 114 ? 187.241 51.129 156.189 1.00 13.62 76 ASP A CA 1
ATOM 672 C C . ASP A 1 114 ? 186.577 50.161 157.135 1.00 11.76 76 ASP A C 1
ATOM 673 O O . ASP A 1 114 ? 185.805 49.254 156.677 1.00 11.67 76 ASP A O 1
ATOM 678 N N . ARG A 1 115 ? 186.846 50.337 158.424 1.00 9.89 77 ARG A N 1
ATOM 679 C CA . ARG A 1 115 ? 186.312 49.538 159.507 1.00 12.06 77 ARG A CA 1
ATOM 680 C C . ARG A 1 115 ? 185.927 50.510 160.598 1.00 11.63 77 ARG A C 1
ATOM 681 O O . ARG A 1 115 ? 186.327 51.676 160.568 1.00 12.10 77 ARG A O 1
ATOM 689 N N . LEU A 1 116 ? 185.215 50.060 161.583 1.00 9.23 78 LEU A N 1
ATOM 690 C CA . LEU A 1 116 ? 185.038 50.820 162.865 1.00 10.17 78 LEU A CA 1
ATOM 691 C C . LEU A 1 116 ? 186.315 50.918 163.700 1.00 10.10 78 LEU A C 1
ATOM 692 O O . LEU A 1 116 ? 186.666 52.002 164.221 1.00 9.70 78 LEU A O 1
ATOM 697 N N . MET A 1 117 ? 187.064 49.821 163.785 1.00 9.83 79 MET A N 1
ATOM 698 C CA . MET A 1 117 ? 188.392 49.847 164.334 1.00 11.37 79 MET A CA 1
ATOM 699 C C . MET A 1 117 ? 189.238 48.727 163.725 1.00 9.58 79 MET A C 1
ATOM 700 O O . MET A 1 117 ? 188.710 47.725 163.252 1.00 9.42 79 MET A O 1
ATOM 705 N N . PRO A 1 118 ? 190.549 48.947 163.601 1.00 8.76 80 PRO A N 1
ATOM 706 C CA . PRO A 1 118 ? 191.216 50.247 163.831 1.00 8.36 80 PRO A CA 1
ATOM 707 C C . PRO A 1 118 ? 190.783 51.335 162.867 1.00 8.59 80 PRO A C 1
ATOM 708 O O . PRO A 1 118 ? 190.191 51.102 161.818 1.00 8.65 80 PRO A O 1
ATOM 712 N N . THR A 1 119 ? 191.057 52.581 163.260 1.00 7.26 81 THR A N 1
ATOM 713 C CA . THR A 1 119 ? 190.688 53.676 162.408 1.00 7.10 81 THR A CA 1
ATOM 714 C C . THR A 1 119 ? 191.566 53.787 161.168 1.00 7.58 81 THR A C 1
ATOM 715 O O . THR A 1 119 ? 192.743 53.334 161.183 1.00 6.86 81 THR A O 1
ATOM 719 N N . THR A 1 120 ? 191.012 54.393 160.144 1.00 7.71 82 THR A N 1
ATOM 720 C CA . THR A 1 120 ? 191.767 54.741 158.952 1.00 9.28 82 THR A CA 1
ATOM 721 C C . THR A 1 120 ? 192.969 55.640 159.245 1.00 8.39 82 THR A C 1
ATOM 722 O O . THR A 1 120 ? 194.035 55.521 158.640 1.00 7.93 82 THR A O 1
ATOM 726 N N . ALA A 1 121 ? 192.771 56.507 160.219 1.00 7.48 83 ALA A N 1
ATOM 727 C CA . ALA A 1 121 ? 193.858 57.432 160.621 1.00 6.94 83 ALA A CA 1
ATOM 728 C C . ALA A 1 121 ? 195.048 56.639 161.056 1.00 6.54 83 ALA A C 1
ATOM 729 O O . ALA A 1 121 ? 196.219 56.950 160.637 1.00 7.02 83 ALA A O 1
ATOM 731 N N . THR A 1 122 ? 194.840 55.656 161.934 1.00 5.98 84 THR A N 1
ATOM 732 C CA . THR A 1 122 ? 196.012 54.863 162.413 1.00 6.67 84 THR A CA 1
ATOM 733 C C . THR A 1 122 ? 196.600 53.929 161.377 1.00 6.82 84 THR A C 1
ATOM 734 O O . THR A 1 122 ? 197.808 53.751 161.323 1.00 7.09 84 THR A O 1
ATOM 738 N N . VAL A 1 123 ? 195.744 53.342 160.549 1.00 7.38 85 VAL A N 1
ATOM 739 C CA . VAL A 1 123 ? 196.170 52.489 159.470 1.00 8.72 85 VAL A CA 1
ATOM 740 C C . VAL A 1 123 ? 196.982 53.249 158.432 1.00 8.35 85 VAL A C 1
ATOM 741 O O . VAL A 1 123 ? 198.050 52.782 158.002 1.00 9.21 85 VAL A O 1
ATOM 745 N N . VAL A 1 124 ? 196.513 54.410 158.028 1.00 8.36 86 VAL A N 1
ATOM 746 C CA . VAL A 1 124 ? 197.219 55.223 157.068 1.00 9.02 86 VAL A CA 1
ATOM 747 C C . VAL A 1 124 ? 198.540 55.761 157.680 1.00 7.71 86 VAL A C 1
ATOM 748 O O . VAL A 1 124 ? 199.593 55.821 156.977 1.00 7.65 86 VAL A O 1
ATOM 752 N N . ALA A 1 125 ? 198.518 56.158 158.956 1.00 7.28 87 ALA A N 1
ATOM 753 C CA . ALA A 1 125 ? 199.792 56.518 159.607 1.00 7.14 87 ALA A CA 1
ATOM 754 C C . ALA A 1 125 ? 200.831 55.399 159.434 1.00 7.27 87 ALA A C 1
ATOM 755 O O . ALA A 1 125 ? 201.967 55.666 158.970 1.00 8.86 87 ALA A O 1
ATOM 757 N N . ASP A 1 126 ? 200.445 54.157 159.725 1.00 7.98 88 ASP A N 1
ATOM 758 C CA . ASP A 1 126 ? 201.324 52.957 159.544 1.00 10.12 88 ASP A CA 1
ATOM 759 C C . ASP A 1 126 ? 201.863 52.915 158.132 1.00 9.58 88 ASP A C 1
ATOM 760 O O . ASP A 1 126 ? 203.105 52.834 157.907 1.00 9.38 88 ASP A O 1
ATOM 765 N N . ARG A 1 127 ? 200.973 53.009 157.124 1.00 8.17 89 ARG A N 1
ATOM 766 C CA . ARG A 1 127 ? 201.375 52.897 155.745 1.00 9.08 89 ARG A CA 1
ATOM 767 C C . ARG A 1 127 ? 202.347 53.978 155.307 1.00 8.74 89 ARG A C 1
ATOM 768 O O . ARG A 1 127 ? 203.223 53.775 154.415 1.00 9.32 89 ARG A O 1
ATOM 776 N N . LEU A 1 128 ? 202.237 55.156 155.931 1.00 7.73 90 LEU A N 1
ATOM 777 C CA . LEU A 1 128 ? 203.088 56.249 155.596 1.00 7.98 90 LEU A CA 1
ATOM 778 C C . LEU A 1 128 ? 204.425 56.271 156.332 1.00 8.14 90 LEU A C 1
ATOM 779 O O . LEU A 1 128 ? 205.339 57.042 155.970 1.00 9.11 90 LEU A O 1
ATOM 784 N N . GLY A 1 129 ? 204.537 55.506 157.403 1.00 7.35 91 GLY A N 1
ATOM 785 C CA . GLY A 1 129 ? 205.710 55.479 158.287 1.00 7.49 91 GLY A CA 1
ATOM 786 C C . GLY A 1 129 ? 205.654 56.476 159.422 1.00 6.91 91 GLY A C 1
ATOM 787 O O . GLY A 1 129 ? 206.699 56.813 160.040 1.00 5.97 91 GLY A O 1
ATOM 788 N N . ILE A 1 130 ? 204.451 57.003 159.710 1.00 6.60 92 ILE A N 1
ATOM 789 C CA . ILE A 1 130 ? 204.230 57.999 160.738 1.00 7.24 92 ILE A CA 1
ATOM 790 C C . ILE A 1 130 ? 203.931 57.257 161.983 1.00 7.87 92 ILE A C 1
ATOM 791 O O . ILE A 1 130 ? 203.091 56.332 162.020 1.00 9.14 92 ILE A O 1
ATOM 796 N N . ASP A 1 131 ? 204.615 57.597 163.063 1.00 8.61 93 ASP A N 1
ATOM 797 C CA . ASP A 1 131 ? 204.401 56.891 164.343 1.00 9.25 93 ASP A CA 1
ATOM 798 C C . ASP A 1 131 ? 204.783 57.822 165.510 1.00 8.44 93 ASP A C 1
ATOM 799 O O . ASP A 1 131 ? 205.504 58.810 165.329 1.00 8.24 93 ASP A O 1
ATOM 804 N N . GLY A 1 132 ? 204.278 57.542 166.686 1.00 8.37 94 GLY A N 1
ATOM 805 C CA . GLY A 1 132 ? 204.670 58.297 167.855 1.00 8.32 94 GLY A CA 1
ATOM 806 C C . GLY A 1 132 ? 204.034 59.649 167.932 1.00 9.26 94 GLY A C 1
ATOM 807 O O . GLY A 1 132 ? 204.628 60.627 168.501 1.00 9.93 94 GLY A O 1
ATOM 808 N N . VAL A 1 133 ? 202.824 59.725 167.419 1.00 8.44 95 VAL A N 1
ATOM 809 C CA . VAL A 1 133 ? 202.053 60.977 167.296 1.00 8.13 95 VAL A CA 1
ATOM 810 C C . VAL A 1 133 ? 200.601 60.698 167.675 1.00 7.41 95 VAL A C 1
ATOM 811 O O . VAL A 1 133 ? 200.109 59.588 167.519 1.00 6.16 95 VAL A O 1
ATOM 815 N N . PRO A 1 134 ? 199.891 61.745 168.091 1.00 6.76 96 PRO A N 1
ATOM 816 C CA . PRO A 1 134 ? 198.436 61.608 168.209 1.00 6.92 96 PRO A CA 1
ATOM 817 C C . PRO A 1 134 ? 197.858 61.435 166.777 1.00 6.50 96 PRO A C 1
ATOM 818 O O . PRO A 1 134 ? 198.328 62.053 165.822 1.00 6.46 96 PRO A O 1
ATOM 822 N N . ALA A 1 135 ? 196.888 60.542 166.647 1.00 6.40 97 ALA A N 1
ATOM 823 C CA . ALA A 1 135 ? 196.221 60.184 165.372 1.00 7.16 97 ALA A CA 1
ATOM 824 C C . ALA A 1 135 ? 194.691 60.172 165.602 1.00 6.99 97 ALA A C 1
ATOM 825 O O . ALA A 1 135 ? 194.162 59.242 166.296 1.00 9.19 97 ALA A O 1
ATOM 827 N N . TYR A 1 136 ? 194.024 61.239 165.179 1.00 6.19 98 TYR A N 1
ATOM 828 C CA . TYR A 1 136 ? 192.598 61.428 165.468 1.00 6.52 98 TYR A CA 1
ATOM 829 C C . TYR A 1 136 ? 191.773 61.196 164.192 1.00 5.93 98 TYR A C 1
ATOM 830 O O . TYR A 1 136 ? 192.156 61.645 163.089 1.00 6.04 98 TYR A O 1
ATOM 839 N N . GLN A 1 137 ? 190.637 60.577 164.373 1.00 5.41 99 GLN A N 1
ATOM 840 C CA . GLN A 1 137 ? 189.699 60.419 163.261 1.00 5.37 99 GLN A CA 1
ATOM 841 C C . GLN A 1 137 ? 188.338 60.977 163.637 1.00 5.15 99 GLN A C 1
ATOM 842 O O . GLN A 1 137 ? 187.779 60.591 164.677 1.00 4.25 99 GLN A O 1
ATOM 848 N N . LEU A 1 138 ? 187.876 61.934 162.816 1.00 5.15 100 LEU A N 1
ATOM 849 C CA . LEU A 1 138 ? 186.584 62.540 162.927 1.00 5.59 100 LEU A CA 1
ATOM 850 C C . LEU A 1 138 ? 185.586 61.817 162.026 1.00 5.83 100 LEU A C 1
ATOM 851 O O . LEU A 1 138 ? 185.920 61.431 160.907 1.00 5.68 100 LEU A O 1
ATOM 856 N N . GLN A 1 139 ? 184.383 61.593 162.524 1.00 5.52 101 GLN A N 1
ATOM 857 C CA . GLN A 1 139 ? 183.283 60.979 161.778 1.00 6.11 101 GLN A CA 1
ATOM 858 C C . GLN A 1 139 ? 182.337 62.126 161.470 1.00 6.52 101 GLN A C 1
ATOM 859 O O . GLN A 1 139 ? 181.835 62.813 162.391 1.00 6.41 101 GLN A O 1
ATOM 865 N N . SER A 1 140 ? 182.072 62.367 160.198 1.00 7.07 102 SER A N 1
ATOM 866 C CA . SER A 1 140 ? 181.078 63.391 159.790 1.00 8.24 102 SER A CA 1
ATOM 867 C C . SER A 1 140 ? 180.863 63.274 158.328 1.00 9.06 102 SER A C 1
ATOM 868 O O . SER A 1 140 ? 181.658 62.616 157.638 1.00 8.60 102 SER A O 1
ATOM 871 N N . GLY A 1 141 ? 179.838 63.957 157.849 1.00 9.81 103 GLY A N 1
ATOM 872 C CA . GLY A 1 141 ? 179.676 64.215 156.447 1.00 10.26 103 GLY A CA 1
ATOM 873 C C . GLY A 1 141 ? 180.654 65.302 156.044 1.00 10.32 103 GLY A C 1
ATOM 874 O O . GLY A 1 141 ? 181.735 65.458 156.668 1.00 10.14 103 GLY A O 1
ATOM 875 N N . CYS A 1 142 ? 180.336 66.017 154.994 1.00 10.42 104 CYS A N 1
ATOM 876 C CA . CYS A 1 142 ? 181.350 66.825 154.271 1.00 11.51 104 CYS A CA 1
ATOM 877 C C . CYS A 1 142 ? 182.086 67.900 155.071 1.00 11.48 104 CYS A C 1
ATOM 878 O O . CYS A 1 142 ? 183.292 68.159 154.805 1.00 14.62 104 CYS A O 1
ATOM 881 N N . SER A 1 143 ? 181.482 68.422 156.122 1.00 9.59 105 SER A N 1
ATOM 882 C CA . SER A 1 143 ? 182.156 69.379 156.979 1.00 9.10 105 SER A CA 1
ATOM 883 C C . SER A 1 143 ? 183.242 68.772 157.900 1.00 8.85 105 SER A C 1
ATOM 884 O O . SER A 1 143 ? 183.955 69.553 158.541 1.00 8.71 105 SER A O 1
ATOM 887 N N . GLY A 1 144 ? 183.416 67.428 157.907 1.00 8.23 106 GLY A N 1
ATOM 888 C CA . GLY A 1 144 ? 184.509 66.774 158.666 1.00 8.70 106 GLY A CA 1
ATOM 889 C C . GLY A 1 144 ? 185.838 67.339 158.223 1.00 7.92 106 GLY A C 1
ATOM 890 O O . GLY A 1 144 ? 186.775 67.484 159.037 1.00 7.97 106 GLY A O 1
ATOM 891 N N . ALA A 1 145 ? 185.984 67.648 156.949 1.00 8.77 107 ALA A N 1
ATOM 892 C CA . ALA A 1 145 ? 187.245 68.251 156.480 1.00 8.79 107 ALA A CA 1
ATOM 893 C C . ALA A 1 145 ? 187.634 69.570 157.164 1.00 8.09 107 ALA A C 1
ATOM 894 O O . ALA A 1 145 ? 188.807 69.778 157.611 1.00 6.95 107 ALA A O 1
ATOM 896 N N . VAL A 1 146 ? 186.641 70.447 157.316 1.00 7.80 108 VAL A N 1
ATOM 897 C CA . VAL A 1 146 ? 186.862 71.690 157.992 1.00 7.62 108 VAL A CA 1
ATOM 898 C C . VAL A 1 146 ? 186.993 71.472 159.486 1.00 7.22 108 VAL A C 1
ATOM 899 O O . VAL A 1 146 ? 187.799 72.125 160.158 1.00 6.33 108 VAL A O 1
ATOM 903 N N . GLN A 1 147 ? 186.196 70.564 160.072 1.00 6.61 109 GLN A N 1
ATOM 904 C CA . GLN A 1 147 ? 186.438 70.128 161.435 1.00 6.61 109 GLN A CA 1
ATOM 905 C C . GLN A 1 147 ? 187.853 69.670 161.664 1.00 6.25 109 GLN A C 1
ATOM 906 O O . GLN A 1 147 ? 188.466 70.019 162.696 1.00 6.01 109 GLN A O 1
ATOM 912 N N . ALA A 1 148 ? 188.376 68.848 160.733 1.00 6.26 110 ALA A N 1
ATOM 913 C CA . ALA A 1 148 ? 189.753 68.390 160.870 1.00 6.74 110 ALA A CA 1
ATOM 914 C C . ALA A 1 148 ? 190.757 69.578 160.842 1.00 6.37 110 ALA A C 1
ATOM 915 O O . ALA A 1 148 ? 191.720 69.604 161.691 1.00 6.95 110 ALA A O 1
ATOM 917 N N . LEU A 1 149 ? 190.525 70.560 159.968 1.00 6.68 111 LEU A N 1
ATOM 918 C CA . LEU A 1 149 ? 191.331 71.783 159.921 1.00 7.08 111 LEU A CA 1
ATOM 919 C C . LEU A 1 149 ? 191.300 72.553 161.230 1.00 7.08 111 LEU A C 1
ATOM 920 O O . LEU A 1 149 ? 192.359 72.953 161.769 1.00 7.94 111 LEU A O 1
ATOM 925 N N . ALA A 1 150 ? 190.112 72.639 161.839 1.00 6.59 112 ALA A N 1
ATOM 926 C CA . ALA A 1 150 ? 189.934 73.373 163.103 1.00 6.78 112 ALA A CA 1
ATOM 927 C C . ALA A 1 150 ? 190.605 72.701 164.267 1.00 7.19 112 ALA A C 1
ATOM 928 O O . ALA A 1 150 ? 191.328 73.360 165.074 1.00 7.21 112 ALA A O 1
ATOM 930 N N . VAL A 1 151 ? 190.462 71.393 164.352 1.00 6.79 113 VAL A N 1
ATOM 931 C CA . VAL A 1 151 ? 191.023 70.647 165.419 1.00 7.26 113 VAL A CA 1
ATOM 932 C C . VAL A 1 151 ? 192.554 70.699 165.274 1.00 6.81 113 VAL A C 1
ATOM 933 O O . VAL A 1 151 ? 193.277 70.890 166.292 1.00 6.95 113 VAL A O 1
ATOM 937 N N . THR A 1 152 ? 193.009 70.570 164.046 1.00 6.55 114 THR A N 1
ATOM 938 C CA . THR A 1 152 ? 194.487 70.572 163.790 1.00 7.09 114 THR A CA 1
ATOM 939 C C . THR A 1 152 ? 195.091 71.917 164.159 1.00 7.08 114 THR A C 1
ATOM 940 O O . THR A 1 152 ? 196.170 71.975 164.805 1.00 7.80 114 THR A O 1
ATOM 944 N N . ARG A 1 153 ? 194.451 72.971 163.739 1.00 7.79 115 ARG A N 1
ATOM 945 C CA . ARG A 1 153 ? 194.916 74.330 164.059 1.00 9.44 115 ARG A CA 1
ATOM 946 C C . ARG A 1 153 ? 195.072 74.505 165.572 1.00 9.49 115 ARG A C 1
ATOM 947 O O . ARG A 1 153 ? 196.095 75.049 166.079 1.00 9.09 115 ARG A O 1
ATOM 955 N N . SER A 1 154 ? 194.063 74.044 166.283 1.00 8.48 116 SER A N 1
ATOM 956 C CA . SER A 1 154 ? 194.105 74.212 167.730 1.00 9.30 116 SER A CA 1
ATOM 957 C C . SER A 1 154 ? 195.226 73.425 168.347 1.00 9.42 116 SER A C 1
ATOM 958 O O . SER A 1 154 ? 195.941 73.909 169.276 1.00 9.69 116 SER A O 1
ATOM 961 N N . LEU A 1 155 ? 195.393 72.189 167.883 1.00 8.61 117 LEU A N 1
ATOM 962 C CA . LEU A 1 155 ? 196.498 71.372 168.427 1.00 9.30 117 LEU A CA 1
ATOM 963 C C . LEU A 1 155 ? 197.883 71.872 168.044 1.00 10.06 117 LEU A C 1
ATOM 964 O O . LEU A 1 155 ? 198.792 71.851 168.887 1.00 11.22 117 LEU A O 1
ATOM 969 N N . LEU A 1 156 ? 198.033 72.406 166.841 1.00 10.27 118 LEU A N 1
ATOM 970 C CA . LEU A 1 156 ? 199.336 72.968 166.458 1.00 10.75 118 LEU A CA 1
ATOM 971 C C . LEU A 1 156 ? 199.653 74.211 167.315 1.00 12.69 118 LEU A C 1
ATOM 972 O O . LEU A 1 156 ? 200.810 74.428 167.712 1.00 12.08 118 LEU A O 1
ATOM 977 N N . LEU A 1 157 ? 198.663 74.989 167.573 1.00 11.42 119 LEU A N 1
ATOM 978 C CA . LEU A 1 157 ? 198.907 76.289 168.287 1.00 13.48 119 LEU A CA 1
ATOM 979 C C . LEU A 1 157 ? 199.101 76.039 169.764 1.00 14.54 119 LEU A C 1
ATOM 980 O O . LEU A 1 157 ? 199.842 76.804 170.438 1.00 17.14 119 LEU A O 1
ATOM 985 N N . GLY A 1 158 ? 198.489 74.991 170.302 1.00 13.95 120 GLY A N 1
ATOM 986 C CA . GLY A 1 158 ? 198.391 74.779 171.735 1.00 16.27 120 GLY A CA 1
ATOM 987 C C . GLY A 1 158 ? 199.508 73.977 172.337 1.00 19.67 120 GLY A C 1
ATOM 988 O O . GLY A 1 158 ? 199.637 73.961 173.536 1.00 24.17 120 GLY A O 1
ATOM 989 N N . GLY A 1 159 ? 200.292 73.243 171.550 1.00 19.84 121 GLY A N 1
ATOM 990 C CA . GLY A 1 159 ? 201.203 72.214 172.111 1.00 20.61 121 GLY A CA 1
ATOM 991 C C . GLY A 1 159 ? 202.511 72.184 171.366 1.00 20.92 121 GLY A C 1
ATOM 992 O O . GLY A 1 159 ? 202.788 73.103 170.625 1.00 23.76 121 GLY A O 1
ATOM 993 N N . THR A 1 160 ? 203.282 71.121 171.557 1.00 19.90 122 THR A N 1
ATOM 994 C CA . THR A 1 160 ? 204.655 71.017 170.997 1.00 24.25 122 THR A CA 1
ATOM 995 C C . THR A 1 160 ? 204.642 70.664 169.506 1.00 20.43 122 THR A C 1
ATOM 996 O O . THR A 1 160 ? 205.613 70.918 168.804 1.00 19.40 122 THR A O 1
ATOM 1000 N N . ALA A 1 161 ? 203.539 70.088 169.040 1.00 17.99 123 ALA A N 1
ATOM 1001 C CA . ALA A 1 161 ? 203.437 69.659 167.602 1.00 14.85 123 ALA A CA 1
ATOM 1002 C C . ALA A 1 161 ? 203.642 70.841 166.696 1.00 14.45 123 ALA A C 1
ATOM 1003 O O . ALA A 1 161 ? 203.055 71.903 166.939 1.00 14.95 123 ALA A O 1
ATOM 1005 N N . ARG A 1 162 ? 204.474 70.660 165.682 1.00 10.64 124 ARG A N 1
ATOM 1006 C CA . ARG A 1 162 ? 204.737 71.653 164.686 1.00 11.49 124 ARG A CA 1
ATOM 1007 C C . ARG A 1 162 ? 204.194 71.378 163.302 1.00 9.09 124 ARG A C 1
ATOM 1008 O O . ARG A 1 162 ? 203.969 72.322 162.550 1.00 8.19 124 ARG A O 1
ATOM 1016 N N . THR A 1 163 ? 204.094 70.110 162.925 1.00 8.36 125 THR A N 1
ATOM 1017 C CA . THR A 1 163 ? 203.707 69.708 161.564 1.00 7.54 125 THR A CA 1
ATOM 1018 C C . THR A 1 163 ? 202.571 68.664 161.671 1.00 6.81 125 THR A C 1
ATOM 1019 O O . THR A 1 163 ? 202.717 67.698 162.440 1.00 7.04 125 THR A O 1
ATOM 1023 N N . ALA A 1 164 ? 201.532 68.846 160.859 1.00 5.85 126 ALA A N 1
ATOM 1024 C CA . ALA A 1 164 ? 200.387 67.888 160.849 1.00 5.73 126 ALA A CA 1
ATOM 1025 C C . ALA A 1 164 ? 200.070 67.492 159.450 1.00 5.12 126 ALA A C 1
ATOM 1026 O O . ALA A 1 164 ? 200.188 68.274 158.528 1.00 5.36 126 ALA A O 1
ATOM 1028 N N . LEU A 1 165 ? 199.676 66.239 159.310 1.00 5.05 127 LEU A N 1
ATOM 1029 C CA . LEU A 1 165 ? 199.047 65.731 158.097 1.00 4.88 127 LEU A CA 1
ATOM 1030 C C . LEU A 1 165 ? 197.537 65.646 158.354 1.00 4.81 127 LEU A C 1
ATOM 1031 O O . LEU A 1 165 ? 197.127 64.985 159.296 1.00 4.89 127 LEU A O 1
ATOM 1036 N N . VAL A 1 166 ? 196.727 66.270 157.497 1.00 4.73 128 VAL A N 1
ATOM 1037 C CA . VAL A 1 166 ? 195.270 66.327 157.663 1.00 5.16 128 VAL A CA 1
ATOM 1038 C C . VAL A 1 166 ? 194.712 65.720 156.400 1.00 5.52 128 VAL A C 1
ATOM 1039 O O . VAL A 1 166 ? 195.195 66.013 155.309 1.00 4.89 128 VAL A O 1
ATOM 1043 N N . LEU A 1 167 ? 193.793 64.778 156.558 1.00 6.05 129 LEU A N 1
ATOM 1044 C CA . LEU A 1 167 ? 193.200 64.069 155.428 1.00 6.52 129 LEU A CA 1
ATOM 1045 C C . LEU A 1 167 ? 191.720 64.064 155.504 1.00 5.54 129 LEU A C 1
ATOM 1046 O O . LEU A 1 167 ? 191.116 64.186 156.619 1.00 4.88 129 LEU A O 1
ATOM 1051 N N . GLY A 1 168 ? 191.099 63.983 154.350 1.00 5.24 130 GLY A N 1
ATOM 1052 C CA . GLY A 1 168 ? 189.617 63.750 154.348 1.00 5.14 130 GLY A CA 1
ATOM 1053 C C . GLY A 1 168 ? 189.221 63.027 153.092 1.00 5.30 130 GLY A C 1
ATOM 1054 O O . GLY A 1 168 ? 189.742 63.288 152.029 1.00 4.97 130 GLY A O 1
ATOM 1055 N N . GLY A 1 169 ? 188.220 62.172 153.191 1.00 5.49 131 GLY A N 1
ATOM 1056 C CA . GLY A 1 169 ? 187.743 61.512 151.956 1.00 5.93 131 GLY A CA 1
ATOM 1057 C C . GLY A 1 169 ? 186.654 60.575 152.288 1.00 6.83 131 GLY A C 1
ATOM 1058 O O . GLY A 1 169 ? 186.267 60.380 153.460 1.00 6.43 131 GLY A O 1
ATOM 1059 N N . ASP A 1 170 ? 186.139 59.997 151.233 1.00 7.32 132 ASP A N 1
ATOM 1060 C CA . ASP A 1 170 ? 185.024 59.019 151.394 1.00 8.24 132 ASP A CA 1
ATOM 1061 C C . ASP A 1 170 ? 185.077 58.040 150.243 1.00 8.37 132 ASP A C 1
ATOM 1062 O O . ASP A 1 170 ? 185.498 58.423 149.099 1.00 8.47 132 ASP A O 1
ATOM 1067 N N . VAL A 1 171 ? 184.677 56.811 150.583 1.00 8.75 133 VAL A N 1
ATOM 1068 C CA . VAL A 1 171 ? 184.468 55.728 149.572 1.00 9.24 133 VAL A CA 1
ATOM 1069 C C . VAL A 1 171 ? 183.091 55.130 149.937 1.00 9.20 133 VAL A C 1
ATOM 1070 O O . VAL A 1 171 ? 182.934 54.561 150.972 1.00 9.76 133 VAL A O 1
ATOM 1074 N N . VAL A 1 172 ? 182.144 55.279 149.037 1.00 10.37 134 VAL A N 1
ATOM 1075 C CA . VAL A 1 172 ? 180.786 54.820 149.269 1.00 11.45 134 VAL A CA 1
ATOM 1076 C C . VAL A 1 172 ? 180.388 53.575 148.412 1.00 12.57 134 VAL A C 1
ATOM 1077 O O . VAL A 1 172 ? 179.180 53.341 148.290 1.00 12.58 134 VAL A O 1
ATOM 1081 N N . ALA A 1 173 ? 181.375 52.833 147.889 1.00 12.71 135 ALA A N 1
ATOM 1082 C CA . ALA A 1 173 ? 181.142 51.551 147.146 1.00 13.19 135 ALA A CA 1
ATOM 1083 C C . ALA A 1 173 ? 180.257 50.552 147.908 1.00 13.59 135 ALA A C 1
ATOM 1084 O O . ALA A 1 173 ? 179.485 49.821 147.284 1.00 14.45 135 ALA A O 1
ATOM 1086 N N . ARG A 1 174 ? 180.251 50.561 149.238 1.00 11.38 136 ARG A N 1
ATOM 1087 C CA . ARG A 1 174 ? 179.315 49.693 150.007 1.00 11.54 136 ARG A CA 1
ATOM 1088 C C . ARG A 1 174 ? 177.834 50.055 149.846 1.00 14.15 136 ARG A C 1
ATOM 1089 O O . ARG A 1 174 ? 176.949 49.237 150.242 1.00 14.99 136 ARG A O 1
ATOM 1097 N N . PHE A 1 175 ? 177.570 51.238 149.298 1.00 12.92 137 PHE A N 1
ATOM 1098 C CA . PHE A 1 175 ? 176.242 51.832 149.186 1.00 15.14 137 PHE A CA 1
ATOM 1099 C C . PHE A 1 175 ? 175.761 51.889 147.781 1.00 17.71 137 PHE A C 1
ATOM 1100 O O . PHE A 1 175 ? 174.658 52.335 147.569 1.00 16.11 137 PHE A O 1
ATOM 1108 N N . TYR A 1 176 ? 176.559 51.444 146.812 1.00 16.97 138 TYR A N 1
ATOM 1109 C CA . TYR A 1 176 ? 176.050 51.401 145.423 1.00 18.67 138 TYR A CA 1
ATOM 1110 C C . TYR A 1 176 ? 176.342 50.088 144.773 1.00 20.60 138 TYR A C 1
ATOM 1111 O O . TYR A 1 176 ? 177.233 49.349 145.206 1.00 19.68 138 TYR A O 1
ATOM 1120 N N . ASP A 1 177 ? 175.537 49.755 143.762 1.00 21.94 139 ASP A N 1
ATOM 1121 C CA . ASP A 1 177 ? 175.751 48.515 143.068 1.00 23.74 139 ASP A CA 1
ATOM 1122 C C . ASP A 1 177 ? 175.503 48.760 141.617 1.00 25.50 139 ASP A C 1
ATOM 1123 O O . ASP A 1 177 ? 174.345 48.835 141.201 1.00 22.65 139 ASP A O 1
ATOM 1125 N N . LEU A 1 178 ? 176.599 48.934 140.878 1.00 27.31 140 LEU A N 1
ATOM 1126 C CA . LEU A 1 178 ? 176.570 49.332 139.461 1.00 30.86 140 LEU A CA 1
ATOM 1127 C C . LEU A 1 178 ? 176.013 48.189 138.583 1.00 35.19 140 LEU A C 1
ATOM 1128 O O . LEU A 1 178 ? 175.614 48.440 137.456 1.00 32.54 140 LEU A O 1
ATOM 1130 N N . THR A 1 179 ? 175.984 46.974 139.145 1.00 35.47 141 THR A N 1
ATOM 1131 C CA . THR A 1 179 ? 175.413 45.786 138.519 1.00 37.24 141 THR A CA 1
ATOM 1132 C C . THR A 1 179 ? 173.896 45.608 138.758 1.00 44.38 141 THR A C 1
ATOM 1133 O O . THR A 1 179 ? 173.337 44.609 138.291 1.00 44.68 141 THR A O 1
ATOM 1137 N N . ALA A 1 180 ? 173.223 46.514 139.486 1.00 41.64 142 ALA A N 1
ATOM 1138 C CA . ALA A 1 180 ? 171.769 46.358 139.718 1.00 43.91 142 ALA A CA 1
ATOM 1139 C C . ALA A 1 180 ? 170.941 46.896 138.538 1.00 39.09 142 ALA A C 1
ATOM 1140 O O . ALA A 1 180 ? 171.440 47.640 137.680 1.00 31.54 142 ALA A O 1
ATOM 1142 N N . ASP A 1 181 ? 169.670 46.488 138.519 1.00 43.08 143 ASP A N 1
ATOM 1143 C CA . ASP A 1 181 ? 168.746 46.778 137.414 1.00 37.84 143 ASP A CA 1
ATOM 1144 C C . ASP A 1 181 ? 167.989 48.080 137.698 1.00 39.76 143 ASP A C 1
ATOM 1145 O O . ASP A 1 181 ? 166.969 48.106 138.402 1.00 37.34 143 ASP A O 1
ATOM 1147 N N . LEU A 1 182 ? 168.511 49.169 137.145 1.00 35.74 144 LEU A N 1
ATOM 1148 C CA . LEU A 1 182 ? 167.938 50.496 137.328 1.00 37.56 144 LEU A CA 1
ATOM 1149 C C . LEU A 1 182 ? 167.181 51.009 136.076 1.00 37.96 144 LEU A C 1
ATOM 1150 O O . LEU A 1 182 ? 166.504 52.036 136.132 1.00 38.09 144 LEU A O 1
ATOM 1155 N N . ARG A 1 183 ? 167.282 50.283 134.967 1.00 37.34 145 ARG A N 1
ATOM 1156 C CA . ARG A 1 183 ? 166.781 50.722 133.654 1.00 37.91 145 ARG A CA 1
ATOM 1157 C C . ARG A 1 183 ? 165.290 51.145 133.649 1.00 41.72 145 ARG A C 1
ATOM 1158 O O . ARG A 1 183 ? 164.892 52.076 132.914 1.00 40.47 145 ARG A O 1
ATOM 1160 N N . LYS A 1 184 ? 164.472 50.498 134.482 1.00 42.14 146 LYS A N 1
ATOM 1161 C CA . LYS A 1 184 ? 163.039 50.841 134.554 1.00 40.54 146 LYS A CA 1
ATOM 1162 C C . LYS A 1 184 ? 162.671 51.992 135.533 1.00 37.24 146 LYS A C 1
ATOM 1163 O O . LYS A 1 184 ? 161.568 52.519 135.474 1.00 34.85 146 LYS A O 1
ATOM 1164 N N . LEU A 1 185 ? 163.585 52.371 136.429 1.00 31.34 147 LEU A N 1
ATOM 1165 C CA . LEU A 1 185 ? 163.259 53.315 137.509 1.00 28.08 147 LEU A CA 1
ATOM 1166 C C . LEU A 1 185 ? 163.158 54.780 137.013 1.00 30.05 147 LEU A C 1
ATOM 1167 O O . LEU A 1 185 ? 163.851 55.180 136.059 1.00 29.26 147 LEU A O 1
ATOM 1169 N N . PRO A 1 186 ? 162.330 55.607 137.692 1.00 28.22 148 PRO A N 1
ATOM 1170 C CA . PRO A 1 186 ? 162.325 57.054 137.390 1.00 27.96 148 PRO A CA 1
ATOM 1171 C C . PRO A 1 186 ? 163.770 57.625 137.700 1.00 25.71 148 PRO A C 1
ATOM 1172 O O . PRO A 1 186 ? 164.364 57.160 138.673 1.00 22.21 148 PRO A O 1
ATOM 1176 N N . PRO A 1 187 ? 164.334 58.516 136.854 1.00 26.82 149 PRO A N 1
ATOM 1177 C CA . PRO A 1 187 ? 165.750 58.932 137.093 1.00 26.51 149 PRO A CA 1
ATOM 1178 C C . PRO A 1 187 ? 165.955 59.550 138.471 1.00 25.61 149 PRO A C 1
ATOM 1179 O O . PRO A 1 187 ? 167.022 59.384 139.047 1.00 23.00 149 PRO A O 1
ATOM 1183 N N . ALA A 1 188 ? 164.947 60.254 138.983 1.00 21.80 150 ALA A N 1
ATOM 1184 C CA . ALA A 1 188 ? 165.008 60.754 140.372 1.00 24.02 150 ALA A CA 1
ATOM 1185 C C . ALA A 1 188 ? 165.332 59.676 141.403 1.00 21.00 150 ALA A C 1
ATOM 1186 O O . ALA A 1 188 ? 166.041 59.943 142.383 1.00 23.07 150 ALA A O 1
ATOM 1188 N N . GLU A 1 189 ? 164.867 58.445 141.192 1.00 19.79 151 GLU A N 1
ATOM 1189 C CA . GLU A 1 189 ? 165.041 57.370 142.173 1.00 20.98 151 GLU A CA 1
ATOM 1190 C C . GLU A 1 189 ? 166.469 56.883 142.337 1.00 22.97 151 GLU A C 1
ATOM 1191 O O . GLU A 1 189 ? 166.767 56.237 143.332 1.00 23.79 151 GLU A O 1
ATOM 1193 N N . PHE A 1 190 ? 167.346 57.122 141.343 1.00 19.48 152 PHE A N 1
ATOM 1194 C CA . PHE A 1 190 ? 168.731 56.690 141.475 1.00 19.71 152 PHE A CA 1
ATOM 1195 C C . PHE A 1 190 ? 169.718 57.821 141.131 1.00 18.02 152 PHE A C 1
ATOM 1196 O O . PHE A 1 190 ? 170.811 57.568 140.676 1.00 16.78 152 PHE A O 1
ATOM 1204 N N . VAL A 1 191 ? 169.290 59.055 141.378 1.00 15.10 153 VAL A N 1
ATOM 1205 C CA . VAL A 1 191 ? 170.057 60.232 141.032 1.00 14.88 153 VAL A CA 1
ATOM 1206 C C . VAL A 1 191 ? 171.373 60.274 141.800 1.00 14.51 153 VAL A C 1
ATOM 1207 O O . VAL A 1 191 ? 172.332 60.918 141.347 1.00 13.56 153 VAL A O 1
ATOM 1211 N N . ASN A 1 192 ? 171.408 59.589 142.969 1.00 16.60 154 ASN A N 1
ATOM 1212 C CA . ASN A 1 192 ? 172.694 59.472 143.728 1.00 18.50 154 ASN A CA 1
ATOM 1213 C C . ASN A 1 192 ? 173.796 58.917 142.883 1.00 17.87 154 ASN A C 1
ATOM 1214 O O . ASN 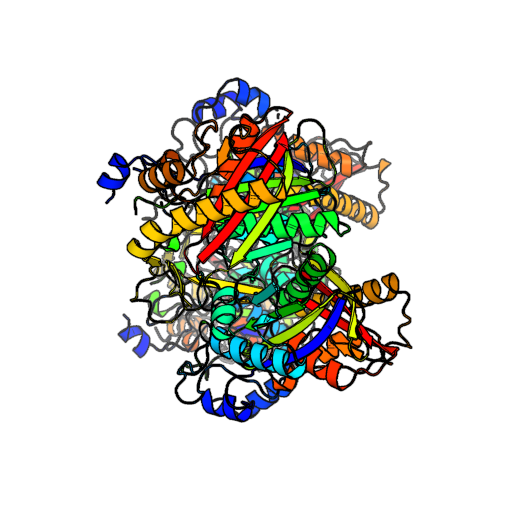A 1 192 ? 174.948 59.345 142.978 1.00 17.18 154 ASN A O 1
ATOM 1219 N N . TYR A 1 193 ? 173.453 58.012 141.966 1.00 15.14 155 TYR A N 1
ATOM 1220 C CA . TYR A 1 193 ? 174.457 57.387 141.097 1.00 14.62 155 TYR A CA 1
ATOM 1221 C C . TYR A 1 193 ? 175.226 58.368 140.198 1.00 13.45 155 TYR A C 1
ATOM 1222 O O . TYR A 1 193 ? 176.316 58.056 139.750 1.00 14.28 155 TYR A O 1
ATOM 1231 N N . VAL A 1 194 ? 174.629 59.505 139.886 1.00 11.58 156 VAL A N 1
ATOM 1232 C CA . VAL A 1 194 ? 175.287 60.564 139.174 1.00 11.82 156 VAL A CA 1
ATOM 1233 C C . VAL A 1 194 ? 175.858 61.661 140.005 1.00 11.29 156 VAL A C 1
ATOM 1234 O O . VAL A 1 194 ? 176.529 62.512 139.469 1.00 9.68 156 VAL A O 1
ATOM 1238 N N . LEU A 1 195 ? 175.664 61.622 141.316 1.00 9.92 157 LEU A N 1
ATOM 1239 C CA . LEU A 1 195 ? 176.057 62.746 142.181 1.00 10.13 157 LEU A CA 1
ATOM 1240 C C . LEU A 1 195 ? 177.393 62.462 142.881 1.00 10.15 157 LEU A C 1
ATOM 1241 O O . LEU A 1 195 ? 178.205 63.361 142.945 1.00 10.94 157 LEU A O 1
ATOM 1246 N N . PHE A 1 196 ? 177.554 61.238 143.353 1.00 10.49 158 PHE A N 1
ATOM 1247 C CA . PHE A 1 196 ? 178.662 60.871 144.255 1.00 11.79 158 PHE A CA 1
ATOM 1248 C C . PHE A 1 196 ? 179.920 60.566 143.502 1.00 10.50 158 PHE A C 1
ATOM 1249 O O . PHE A 1 196 ? 179.931 60.339 142.332 1.00 10.91 158 PHE A O 1
ATOM 1257 N N . GLY A 1 197 ? 181.041 60.671 144.206 1.00 10.29 159 GLY A N 1
ATOM 1258 C CA . GLY A 1 197 ? 182.285 60.216 143.713 1.00 9.53 159 GLY A CA 1
ATOM 1259 C C . GLY A 1 197 ? 183.049 59.680 144.917 1.00 9.89 159 GLY A C 1
ATOM 1260 O O . GLY A 1 197 ? 182.653 59.904 146.102 1.00 10.60 159 GLY A O 1
ATOM 1261 N N . ASP A 1 198 ? 184.079 58.903 144.636 1.00 10.14 160 ASP A N 1
ATOM 1262 C CA . ASP A 1 198 ? 184.984 58.353 145.671 1.00 9.91 160 ASP A CA 1
ATOM 1263 C C . ASP A 1 198 ? 186.330 59.080 145.563 1.00 9.97 160 ASP A C 1
ATOM 1264 O O . ASP A 1 198 ? 186.789 59.398 144.447 1.00 10.52 160 ASP A O 1
ATOM 1269 N N . GLY A 1 199 ? 186.974 59.380 146.699 1.00 8.17 161 GLY A N 1
ATOM 1270 C CA . GLY A 1 199 ? 188.277 60.087 146.621 1.00 8.04 161 GLY A CA 1
ATOM 1271 C C . GLY A 1 199 ? 188.714 60.543 147.998 1.00 7.20 161 GLY A C 1
ATOM 1272 O O . GLY A 1 199 ? 187.877 60.679 148.915 1.00 6.57 161 GLY A O 1
ATOM 1273 N N . VAL A 1 200 ? 190.003 60.819 148.118 1.00 6.66 162 VAL A N 1
ATOM 1274 C CA . VAL A 1 200 ? 190.608 61.300 149.376 1.00 6.68 162 VAL A CA 1
ATOM 1275 C C . VAL A 1 200 ? 191.530 62.454 149.018 1.00 6.85 162 VAL A C 1
ATOM 1276 O O . VAL A 1 200 ? 192.248 62.410 147.993 1.00 8.01 162 VAL A O 1
ATOM 1280 N N . GLY A 1 201 ? 191.609 63.457 149.895 1.00 6.21 163 GLY A N 1
ATOM 1281 C CA . GLY A 1 201 ? 192.681 64.409 149.776 1.00 6.22 163 GLY A CA 1
ATOM 1282 C C . GLY A 1 201 ? 193.372 64.643 151.078 1.00 6.13 163 GLY A C 1
ATOM 1283 O O . GLY A 1 201 ? 192.988 64.103 152.124 1.00 5.43 163 GLY A O 1
ATOM 1284 N N . ALA A 1 202 ? 194.461 65.363 150.989 1.00 5.70 164 ALA A N 1
ATOM 1285 C CA . ALA A 1 202 ? 195.312 65.585 152.176 1.00 5.94 164 ALA A CA 1
ATOM 1286 C C . ALA A 1 202 ? 195.973 66.932 152.131 1.00 6.27 164 ALA A C 1
ATOM 1287 O O . ALA A 1 202 ? 196.129 67.546 151.041 1.00 6.75 164 ALA A O 1
ATOM 1289 N N . ALA A 1 203 ? 196.325 67.439 153.309 1.00 5.44 165 ALA A N 1
ATOM 1290 C CA . ALA A 1 203 ? 197.045 68.718 153.368 1.00 5.69 165 ALA A CA 1
ATOM 1291 C C . ALA A 1 203 ? 198.064 68.643 154.514 1.00 5.62 165 ALA A C 1
ATOM 1292 O O . ALA A 1 203 ? 197.885 67.949 155.498 1.00 5.77 165 ALA A O 1
ATOM 1294 N N . VAL A 1 204 ? 199.156 69.394 154.342 1.00 5.53 166 VAL A N 1
ATOM 1295 C CA . VAL A 1 204 ? 200.202 69.442 155.368 1.00 6.05 166 VAL A CA 1
ATOM 1296 C C . VAL A 1 204 ? 200.077 70.865 155.969 1.00 6.31 166 VAL A C 1
ATOM 1297 O O . VAL A 1 204 ? 200.099 71.846 155.263 1.00 6.64 166 VAL A O 1
ATOM 1301 N N . LEU A 1 205 ? 199.999 70.955 157.284 1.00 6.56 167 LEU A N 1
ATOM 1302 C CA . LEU A 1 205 ? 199.864 72.166 158.048 1.00 6.79 167 LEU A CA 1
ATOM 1303 C C . LEU A 1 205 ? 201.108 72.291 158.956 1.00 6.97 167 LEU A C 1
ATOM 1304 O O . LEU A 1 205 ? 201.651 71.316 159.470 1.00 7.24 167 LEU A O 1
ATOM 1309 N N . ARG A 1 206 ? 201.544 73.534 159.070 1.00 6.93 168 ARG A N 1
ATOM 1310 C CA . ARG A 1 206 ? 202.685 73.857 159.923 1.00 7.44 168 ARG A CA 1
ATOM 1311 C C . ARG A 1 206 ? 202.366 75.076 160.779 1.00 7.45 168 ARG A C 1
ATOM 1312 O O . ARG A 1 206 ? 201.770 76.043 160.309 1.00 7.75 168 ARG A O 1
ATOM 1319 N N . VAL A 1 207 ? 202.786 74.996 162.029 1.00 8.78 169 VAL A N 1
ATOM 1320 C CA . VAL A 1 207 ? 202.575 76.103 162.979 1.00 10.02 169 VAL A CA 1
ATOM 1321 C C . VAL A 1 207 ? 203.366 77.286 162.462 1.00 10.59 169 VAL A C 1
ATOM 1322 O O . VAL A 1 207 ? 204.503 77.133 162.007 1.00 11.34 169 VAL A O 1
ATOM 1326 N N . GLY A 1 208 ? 202.794 78.460 162.612 1.00 10.91 170 GLY A N 1
ATOM 1327 C CA . GLY A 1 208 ? 203.453 79.703 162.281 1.00 12.59 170 GLY A CA 1
ATOM 1328 C C . GLY A 1 208 ? 203.316 80.098 160.853 1.00 13.09 170 GLY A C 1
ATOM 1329 O O . GLY A 1 208 ? 202.740 79.389 160.054 1.00 14.08 170 GLY A O 1
ATOM 1330 N N . GLU A 1 209 ? 203.819 81.297 160.537 1.00 13.60 171 GLU A N 1
ATOM 1331 C CA . GLU A 1 209 ? 203.790 81.840 159.184 1.00 13.94 171 GLU A CA 1
ATOM 1332 C C . GLU A 1 209 ? 204.905 81.269 158.385 1.00 13.02 171 GLU A C 1
ATOM 1333 O O . GLU A 1 209 ? 206.028 81.150 158.897 1.00 14.25 171 GLU A O 1
ATOM 1339 N N . VAL A 1 210 ? 204.622 80.748 157.178 1.00 9.90 172 VAL A N 1
ATOM 1340 C CA . VAL A 1 210 ? 205.641 80.149 156.373 1.00 9.55 172 VAL A CA 1
ATOM 1341 C C . VAL A 1 210 ? 205.628 80.819 154.996 1.00 9.30 172 VAL A C 1
ATOM 1342 O O . VAL A 1 210 ? 204.639 80.797 154.239 1.00 9.50 172 VAL A O 1
ATOM 1346 N N . ALA A 1 211 ? 206.751 81.437 154.616 1.00 9.74 173 ALA A N 1
ATOM 1347 C CA . ALA A 1 211 ? 206.828 82.150 153.345 1.00 9.96 173 ALA A CA 1
ATOM 1348 C C . ALA A 1 211 ? 206.491 81.176 152.161 1.00 9.83 173 ALA A C 1
ATOM 1349 O O . ALA A 1 211 ? 206.904 80.055 152.123 1.00 10.81 173 ALA A O 1
ATOM 1351 N N . GLY A 1 212 ? 205.724 81.694 151.231 1.00 11.87 174 GLY A N 1
ATOM 1352 C CA . GLY A 1 212 ? 205.298 80.958 150.101 1.00 12.99 174 GLY A CA 1
ATOM 1353 C C . GLY A 1 212 ? 204.143 80.010 150.383 1.00 13.85 174 GLY A C 1
ATOM 1354 O O . GLY A 1 212 ? 203.615 79.458 149.422 1.00 14.41 174 GLY A O 1
ATOM 1355 N N . ALA A 1 213 ? 203.735 79.842 151.625 1.00 12.00 175 ALA A N 1
ATOM 1356 C CA . ALA A 1 213 ? 202.580 78.985 151.982 1.00 11.76 175 ALA A CA 1
ATOM 1357 C C . ALA A 1 213 ? 201.316 79.825 152.012 1.00 11.04 175 ALA A C 1
ATOM 1358 O O . ALA A 1 213 ? 201.277 80.988 151.559 1.00 12.78 175 ALA A O 1
ATOM 1360 N N . ALA A 1 214 ? 200.190 79.215 152.407 1.00 10.42 176 ALA A N 1
ATOM 1361 C CA . ALA A 1 214 ? 198.975 79.941 152.618 1.00 9.82 176 ALA A CA 1
ATOM 1362 C C . ALA A 1 214 ? 198.629 79.956 154.120 1.00 10.20 176 ALA A C 1
ATOM 1363 O O . ALA A 1 214 ? 198.623 78.898 154.776 1.00 12.44 176 ALA A O 1
ATOM 1365 N N . ALA A 1 215 ? 198.402 81.144 154.688 1.00 9.49 177 ALA A N 1
ATOM 1366 C CA . ALA A 1 215 ? 198.055 81.281 156.098 1.00 10.14 177 ALA A CA 1
ATOM 1367 C C . ALA A 1 215 ? 196.570 80.892 156.248 1.00 9.88 177 ALA A C 1
ATOM 1368 O O . ALA A 1 215 ? 195.708 81.379 155.478 1.00 10.12 177 ALA A O 1
ATOM 1370 N N . LEU A 1 216 ? 196.307 80.059 157.231 1.00 9.69 178 LEU A N 1
ATOM 1371 C CA . LEU A 1 216 ? 194.895 79.688 157.575 1.00 10.62 178 LEU A CA 1
ATOM 1372 C C . LEU A 1 216 ? 194.489 80.759 158.596 1.00 11.34 178 LEU A C 1
ATOM 1373 O O . LEU A 1 216 ? 194.747 80.620 159.779 1.00 14.31 178 LEU A O 1
ATOM 1378 N N . ARG A 1 217 ? 193.911 81.834 158.106 1.00 12.31 179 ARG A N 1
ATOM 1379 C CA . ARG A 1 217 ? 193.589 83.029 158.880 1.00 15.03 179 ARG A CA 1
ATOM 1380 C C . ARG A 1 217 ? 192.408 82.837 159.799 1.00 14.65 179 ARG A C 1
ATOM 1381 O O . ARG A 1 217 ? 192.391 83.396 160.872 1.00 14.14 179 ARG A O 1
ATOM 1389 N N . SER A 1 218 ? 191.405 82.074 159.362 1.00 13.78 180 SER A N 1
ATOM 1390 C CA . SER A 1 218 ? 190.309 81.718 160.276 1.00 14.56 180 SER A CA 1
ATOM 1391 C C . SER A 1 218 ? 189.722 80.363 159.869 1.00 12.26 180 SER A C 1
ATOM 1392 O O . SER A 1 218 ? 189.858 79.927 158.727 1.00 8.76 180 SER A O 1
ATOM 1395 N N . VAL A 1 219 ? 189.097 79.729 160.831 1.00 10.95 181 VAL A N 1
ATOM 1396 C CA . VAL A 1 219 ? 188.385 78.469 160.497 1.00 10.71 181 VAL A CA 1
ATOM 1397 C C . VAL A 1 219 ? 187.352 78.228 161.584 1.00 9.52 181 VAL A C 1
ATOM 1398 O O . VAL A 1 219 ? 187.571 78.538 162.725 1.00 10.22 181 VAL A O 1
ATOM 1402 N N . PHE A 1 220 ? 186.152 77.814 161.212 1.00 8.51 182 PHE A N 1
ATOM 1403 C CA . PHE A 1 220 ? 185.168 77.556 162.221 1.00 8.89 182 PHE A CA 1
ATOM 1404 C C . PHE A 1 220 ? 184.160 76.533 161.739 1.00 7.60 182 PHE A C 1
ATOM 1405 O O . PHE A 1 220 ? 184.014 76.343 160.535 1.00 6.06 182 PHE A O 1
ATOM 1413 N N . THR A 1 221 ? 183.515 75.931 162.723 1.00 7.66 183 THR A N 1
ATOM 1414 C CA . THR A 1 221 ? 182.364 75.000 162.432 1.00 8.18 183 THR A CA 1
ATOM 1415 C C . THR A 1 221 ? 181.277 75.259 163.434 1.00 7.44 183 THR A C 1
ATOM 1416 O O . THR A 1 221 ? 181.569 75.670 164.553 1.00 7.57 183 THR A O 1
ATOM 1420 N N . ARG A 1 222 ? 180.042 75.079 163.036 1.00 6.50 184 ARG A N 1
ATOM 1421 C CA . ARG A 1 222 ? 178.956 75.347 163.927 1.00 6.79 184 ARG A CA 1
ATOM 1422 C C . ARG A 1 222 ? 177.657 74.570 163.555 1.00 6.65 184 ARG A C 1
ATOM 1423 O O . ARG A 1 222 ? 177.187 74.666 162.439 1.00 7.03 184 ARG A O 1
ATOM 1431 N N . LEU A 1 223 ? 177.151 73.826 164.520 1.00 6.97 185 LEU A N 1
ATOM 1432 C CA . LEU A 1 223 ? 175.885 73.099 164.352 1.00 7.94 185 LEU A CA 1
ATOM 1433 C C . LEU A 1 223 ? 174.748 74.055 164.491 1.00 8.78 185 LEU A C 1
ATOM 1434 O O . LEU A 1 223 ? 174.647 74.711 165.505 1.00 10.41 185 LEU A O 1
ATOM 1439 N N . VAL A 1 224 ? 173.869 74.120 163.493 1.00 8.26 186 VAL A N 1
ATOM 1440 C CA . VAL A 1 224 ? 172.718 74.983 163.570 1.00 9.91 186 VAL A CA 1
ATOM 1441 C C . VAL A 1 224 ? 171.406 74.223 163.297 1.00 11.20 186 VAL A C 1
ATOM 1442 O O . VAL A 1 224 ? 170.363 74.831 163.036 1.00 14.32 186 VAL A O 1
ATOM 1446 N N . GLY A 1 225 ? 171.397 72.947 163.578 1.00 10.87 187 GLY A N 1
ATOM 1447 C CA . GLY A 1 225 ? 170.278 72.087 163.194 1.00 11.56 187 GLY A CA 1
ATOM 1448 C C . GLY A 1 225 ? 169.231 71.894 164.291 1.00 10.71 187 GLY A C 1
ATOM 1449 O O . GLY A 1 225 ? 168.498 70.923 164.185 1.00 11.72 187 GLY A O 1
ATOM 1450 N N . LEU A 1 226 ? 169.214 72.650 165.390 1.00 9.81 188 LEU A N 1
ATOM 1451 C CA . LEU A 1 226 ? 168.355 72.327 166.531 1.00 10.48 188 LEU A CA 1
ATOM 1452 C C . LEU A 1 226 ? 166.896 72.180 166.015 1.00 9.91 188 LEU A C 1
ATOM 1453 O O . LEU A 1 226 ? 166.380 73.040 165.324 1.00 11.38 188 LEU A O 1
ATOM 1458 N N . GLY A 1 227 ? 166.294 71.075 166.333 1.00 9.89 189 GLY A N 1
ATOM 1459 C CA . GLY A 1 227 ? 164.889 70.814 165.976 1.00 10.48 189 GLY A CA 1
ATOM 1460 C C . GLY A 1 227 ? 164.639 70.505 164.536 1.00 10.79 189 GLY A C 1
ATOM 1461 O O . GLY A 1 227 ? 163.457 70.327 164.138 1.00 11.65 189 GLY A O 1
ATOM 1462 N N . ARG A 1 228 ? 165.676 70.427 163.705 1.00 10.02 190 ARG A N 1
ATOM 1463 C CA . ARG A 1 228 ? 165.466 70.244 162.266 1.00 11.55 190 ARG A CA 1
ATOM 1464 C C . ARG A 1 228 ? 165.650 68.818 161.891 1.00 10.84 190 ARG A C 1
ATOM 1465 O O . ARG A 1 228 ? 166.513 68.099 162.400 1.00 10.07 190 ARG A O 1
ATOM 1472 N N . GLU A 1 229 ? 164.879 68.397 160.918 1.00 10.69 191 GLU A N 1
ATOM 1473 C CA . GLU A 1 229 ? 165.003 67.075 160.344 1.00 10.98 191 GLU A CA 1
ATOM 1474 C C . GLU A 1 229 ? 166.382 66.989 159.645 1.00 10.29 191 GLU A C 1
ATOM 1475 O O . GLU A 1 229 ? 166.765 67.928 158.918 1.00 10.77 191 GLU A O 1
ATOM 1477 N N . PRO A 1 230 ? 167.054 65.845 159.736 1.00 10.96 192 PRO A N 1
ATOM 1478 C CA . PRO A 1 230 ? 168.294 65.654 158.960 1.00 10.96 192 PRO A CA 1
ATOM 1479 C C . PRO A 1 230 ? 168.093 65.877 157.505 1.00 12.15 192 PRO A C 1
ATOM 1480 O O . PRO A 1 230 ? 167.063 65.461 156.926 1.00 13.47 192 PRO A O 1
ATOM 1484 N N . GLY A 1 231 ? 169.055 66.498 156.834 1.00 11.06 193 GLY A N 1
ATOM 1485 C CA . GLY A 1 231 ? 169.011 66.673 155.365 1.00 12.00 193 GLY A CA 1
ATOM 1486 C C . GLY A 1 231 ? 169.487 65.432 154.578 1.00 11.19 193 GLY A C 1
ATOM 1487 O O . GLY A 1 231 ? 169.157 65.241 153.397 1.00 12.40 193 GLY A O 1
ATOM 1488 N N . ALA A 1 232 ? 170.201 64.564 155.270 1.00 9.35 194 ALA A N 1
ATOM 1489 C CA . ALA A 1 232 ? 170.816 63.372 154.683 1.00 10.47 194 ALA A CA 1
ATOM 1490 C C . ALA A 1 232 ? 171.093 62.405 155.806 1.00 9.92 194 ALA A C 1
ATOM 1491 O O . ALA A 1 232 ? 171.481 62.833 156.879 1.00 9.48 194 ALA A O 1
ATOM 1493 N N . THR A 1 233 ? 170.953 61.103 155.573 1.00 9.46 195 THR A N 1
ATOM 1494 C CA . THR A 1 233 ? 171.281 60.082 156.536 1.00 9.99 195 THR A CA 1
ATOM 1495 C C . THR A 1 233 ? 172.016 58.931 155.806 1.00 9.62 195 THR A C 1
ATOM 1496 O O . THR A 1 233 ? 171.836 58.697 154.589 1.00 9.36 195 THR A O 1
ATOM 1500 N N . LEU A 1 234 ? 172.811 58.215 156.581 1.00 8.46 196 LEU A N 1
ATOM 1501 C CA . LEU A 1 234 ? 173.624 57.111 156.097 1.00 8.38 196 LEU A CA 1
ATOM 1502 C C . LEU A 1 234 ? 173.779 56.109 157.198 1.00 9.17 196 LEU A C 1
ATOM 1503 O O . LEU A 1 234 ? 174.264 56.405 158.290 1.00 9.23 196 LEU A O 1
ATOM 1508 N N . GLU A 1 235 ? 173.310 54.852 156.949 1.00 10.09 197 GLU A N 1
ATOM 1509 C CA . GLU A 1 235 ? 173.267 53.850 157.954 1.00 10.81 197 GLU A CA 1
ATOM 1510 C C . GLU A 1 235 ? 174.487 52.936 157.822 1.00 10.79 197 GLU A C 1
ATOM 1511 O O . GLU A 1 235 ? 175.089 52.845 156.784 1.00 12.40 197 GLU A O 1
ATOM 1517 N N . TRP A 1 236 ? 174.806 52.244 158.873 1.00 10.40 198 TRP A N 1
ATOM 1518 C CA . TRP A 1 236 ? 175.689 51.094 158.781 1.00 10.39 198 TRP A CA 1
ATOM 1519 C C . TRP A 1 236 ? 175.009 49.930 159.459 1.00 10.21 198 TRP A C 1
ATOM 1520 O O . TRP A 1 236 ? 174.137 50.126 160.297 1.00 11.33 198 TRP A O 1
ATOM 1531 N N . PHE A 1 237 ? 175.408 48.710 159.071 1.00 10.87 199 PHE A N 1
ATOM 1532 C CA . PHE A 1 237 ? 174.755 47.465 159.564 1.00 11.32 199 PHE A CA 1
ATOM 1533 C C . PHE A 1 237 ? 175.698 46.521 160.270 1.00 12.86 199 PHE A C 1
ATOM 1534 O O . PHE A 1 237 ? 176.864 46.415 159.887 1.00 12.18 199 PHE A O 1
ATOM 1542 N N . GLY A 1 238 ? 175.208 45.888 161.321 1.00 12.89 200 GLY A N 1
ATOM 1543 C CA . GLY A 1 238 ? 175.907 44.828 161.986 1.00 13.45 200 GLY A CA 1
ATOM 1544 C C . GLY A 1 238 ? 175.888 43.531 161.170 1.00 16.07 200 GLY A C 1
ATOM 1545 O O . GLY A 1 238 ? 175.291 43.496 160.059 1.00 15.40 200 GLY A O 1
ATOM 1546 N N . PRO A 1 239 ? 176.559 42.492 161.718 1.00 16.25 201 PRO A N 1
ATOM 1547 C CA . PRO A 1 239 ? 176.796 41.266 160.960 1.00 19.28 201 PRO A CA 1
ATOM 1548 C C . PRO A 1 239 ? 175.556 40.397 160.750 1.00 19.79 201 PRO A C 1
ATOM 1549 O O . PRO A 1 239 ? 175.596 39.579 159.834 1.00 22.45 201 PRO A O 1
ATOM 1553 N N . THR A 1 240 ? 174.563 40.516 161.625 1.00 20.69 202 THR A N 1
ATOM 1554 C CA . THR A 1 240 ? 173.368 39.601 161.590 1.00 24.43 202 THR A CA 1
ATOM 1555 C C . THR A 1 240 ? 172.046 40.310 161.428 1.00 27.80 202 THR A C 1
ATOM 1556 O O . THR A 1 240 ? 171.027 39.680 161.052 1.00 27.65 202 THR A O 1
ATOM 1560 N N . GLU A 1 241 ? 172.038 41.625 161.604 1.00 25.85 203 GLU A N 1
ATOM 1561 C CA . GLU A 1 241 ? 170.777 42.344 161.657 1.00 24.83 203 GLU A CA 1
ATOM 1562 C C . GLU A 1 241 ? 170.067 42.340 160.320 1.00 23.08 203 GLU A C 1
ATOM 1563 O O . GLU A 1 241 ? 170.653 42.159 159.243 1.00 19.13 203 GLU A O 1
ATOM 1568 N N . ASP A 1 242 ? 168.740 42.518 160.390 1.00 23.44 204 ASP A N 1
ATOM 1569 C CA . ASP A 1 242 ? 167.942 42.577 159.172 1.00 23.34 204 ASP A CA 1
ATOM 1570 C C . ASP A 1 242 ? 168.248 43.956 158.528 1.00 22.24 204 ASP A C 1
ATOM 1571 O O . ASP A 1 242 ? 168.239 44.999 159.196 1.00 23.73 204 ASP A O 1
ATOM 1573 N N . ARG A 1 243 ? 168.601 43.945 157.261 1.00 19.98 205 ARG A N 1
ATOM 1574 C CA . ARG A 1 243 ? 169.011 45.158 156.531 1.00 19.37 205 ARG A CA 1
ATOM 1575 C C . ARG A 1 243 ? 167.897 45.701 155.674 1.00 24.00 205 ARG A C 1
ATOM 1576 O O . ARG A 1 243 ? 168.148 46.306 154.672 1.00 22.92 205 ARG A O 1
ATOM 1584 N N . ASN A 1 244 ? 166.665 45.484 156.082 1.00 29.72 206 ASN A N 1
ATOM 1585 C CA . ASN A 1 244 ? 165.513 45.975 155.315 1.00 37.61 206 ASN A CA 1
ATOM 1586 C C . ASN A 1 244 ? 165.350 47.519 155.237 1.00 37.25 206 ASN A C 1
ATOM 1587 O O . ASN A 1 244 ? 164.931 48.056 154.199 1.00 51.05 206 ASN A O 1
ATOM 1592 N N . ARG A 1 245 ? 165.724 48.235 156.288 1.00 34.74 207 ARG A N 1
ATOM 1593 C CA . ARG A 1 245 ? 165.556 49.688 156.364 1.00 30.36 207 ARG A CA 1
ATOM 1594 C C . ARG A 1 245 ? 166.410 50.426 155.286 1.00 27.98 207 ARG A C 1
ATOM 1595 O O . ARG A 1 245 ? 167.466 49.908 154.906 1.00 23.13 207 ARG A O 1
ATOM 1597 N N . PRO A 1 246 ? 165.957 51.609 154.799 1.00 24.86 208 PRO A N 1
ATOM 1598 C CA . PRO A 1 246 ? 166.699 52.423 153.851 1.00 22.60 208 PRO A CA 1
ATOM 1599 C C . PRO A 1 246 ? 168.145 52.733 154.391 1.00 20.96 208 PRO A C 1
ATOM 1600 O O . PRO A 1 246 ? 168.311 53.176 155.543 1.00 21.58 208 PRO A O 1
ATOM 1604 N N . ALA A 1 247 ? 169.138 52.502 153.556 1.00 15.88 209 ALA A N 1
ATOM 1605 C CA . ALA A 1 247 ? 170.533 52.627 153.946 1.00 16.47 209 ALA A CA 1
ATOM 1606 C C . ALA A 1 247 ? 170.953 54.073 153.953 1.00 16.07 209 ALA A C 1
ATOM 1607 O O . ALA A 1 247 ? 171.970 54.431 154.582 1.00 16.34 209 ALA A O 1
ATOM 1609 N N . ALA A 1 248 ? 170.254 54.872 153.143 1.00 16.13 210 ALA A N 1
ATOM 1610 C CA . ALA A 1 248 ? 170.585 56.283 152.957 1.00 17.57 210 ALA A CA 1
ATOM 1611 C C . ALA A 1 248 ? 169.308 57.018 152.638 1.00 19.09 210 ALA A C 1
ATOM 1612 O O . ALA A 1 248 ? 168.385 56.441 151.990 1.00 18.27 210 ALA A O 1
ATOM 1614 N N . THR A 1 249 ? 169.211 58.242 153.115 1.00 14.52 211 THR A N 1
ATOM 1615 C CA . THR A 1 249 ? 168.050 59.113 152.778 1.00 15.62 211 THR A CA 1
ATOM 1616 C C . THR A 1 249 ? 168.617 60.486 152.463 1.00 15.17 211 THR A C 1
ATOM 1617 O O . THR A 1 249 ? 169.689 60.847 152.940 1.00 11.33 211 THR A O 1
ATOM 1621 N N . GLU A 1 250 ? 167.868 61.249 151.690 1.00 13.90 212 GLU A N 1
ATOM 1622 C CA . GLU A 1 250 ? 168.214 62.635 151.425 1.00 15.27 212 GLU A CA 1
ATOM 1623 C C . GLU A 1 250 ? 166.925 63.472 151.318 1.00 17.17 212 GLU A C 1
ATOM 1624 O O . GLU A 1 250 ? 165.843 62.903 151.004 1.00 17.73 212 GLU A O 1
ATOM 1629 N N . ASP A 1 251 ? 167.008 64.755 151.669 1.00 13.64 213 ASP A N 1
ATOM 1630 C CA . ASP A 1 251 ? 165.911 65.738 151.483 1.00 14.91 213 ASP A CA 1
ATOM 1631 C C . ASP A 1 251 ? 166.429 66.790 150.509 1.00 13.37 213 ASP A C 1
ATOM 1632 O O . ASP A 1 251 ? 166.936 67.841 150.929 1.00 13.06 213 ASP A O 1
ATOM 1637 N N . TYR A 1 252 ? 166.325 66.486 149.227 1.00 13.93 214 TYR A N 1
ATOM 1638 C CA . TYR A 1 252 ? 166.966 67.330 148.209 1.00 15.25 214 TYR A CA 1
ATOM 1639 C C . TYR A 1 252 ? 166.351 68.738 148.200 1.00 13.07 214 TYR A C 1
ATOM 1640 O O . TYR A 1 252 ? 167.050 69.726 147.942 1.00 13.61 214 TYR A O 1
ATOM 1649 N N . LYS A 1 253 ? 165.056 68.867 148.470 1.00 14.82 215 LYS A N 1
ATOM 1650 C CA . LYS A 1 253 ? 164.405 70.144 148.603 1.00 14.96 215 LYS A CA 1
ATOM 1651 C C . LYS A 1 253 ? 164.915 70.997 149.754 1.00 13.46 215 LYS A C 1
ATOM 1652 O O . LYS A 1 253 ? 165.162 72.204 149.604 1.00 13.06 215 LYS A O 1
ATOM 1658 N N . ALA A 1 254 ? 165.118 70.378 150.899 1.00 12.45 216 ALA A N 1
ATOM 1659 C CA . ALA A 1 254 ? 165.660 71.090 152.051 1.00 11.40 216 ALA A CA 1
ATOM 1660 C C . ALA A 1 254 ? 167.112 71.557 151.736 1.00 11.31 216 ALA A C 1
ATOM 1661 O O . ALA A 1 254 ? 167.469 72.646 152.137 1.00 10.13 216 ALA A O 1
ATOM 1663 N N . ILE A 1 255 ? 167.858 70.707 151.039 1.00 11.61 217 ILE A N 1
ATOM 1664 C CA . ILE A 1 255 ? 169.262 71.025 150.691 1.00 10.73 217 ILE A CA 1
ATOM 1665 C C . ILE A 1 255 ? 169.261 72.255 149.772 1.00 12.23 217 ILE A C 1
ATOM 1666 O O . ILE A 1 255 ? 169.965 73.222 149.988 1.00 14.77 217 ILE A O 1
ATOM 1671 N N . GLU A 1 256 ? 168.412 72.268 148.770 1.00 12.16 218 GLU A N 1
ATOM 1672 C CA . GLU A 1 256 ? 168.212 73.434 147.909 1.00 15.15 218 GLU A CA 1
ATOM 1673 C C . GLU A 1 256 ? 167.757 74.686 148.628 1.00 17.33 218 GLU A C 1
ATOM 1674 O O . GLU A 1 256 ? 168.217 75.771 148.317 1.00 16.53 218 GLU A O 1
ATOM 1676 N N . ARG A 1 257 ? 166.898 74.553 149.616 1.00 16.31 219 ARG A N 1
ATOM 1677 C CA . ARG A 1 257 ? 166.399 75.656 150.439 1.00 18.24 219 ARG A CA 1
ATOM 1678 C C . ARG A 1 257 ? 167.485 76.307 151.345 1.00 18.29 219 ARG A C 1
ATOM 1679 O O . ARG A 1 257 ? 167.501 77.556 151.583 1.00 20.26 219 ARG A O 1
ATOM 1687 N N . HIS A 1 258 ? 168.321 75.481 151.941 1.00 14.91 220 HIS A N 1
ATOM 1688 C CA . HIS A 1 258 ? 169.148 75.967 153.068 1.00 15.58 220 HIS A CA 1
ATOM 1689 C C . HIS A 1 258 ? 170.611 76.083 152.710 1.00 13.08 220 HIS A C 1
ATOM 1690 O O . HIS A 1 258 ? 171.273 76.950 153.270 1.00 14.49 220 HIS A O 1
ATOM 1697 N N . VAL A 1 259 ? 171.128 75.253 151.818 1.00 11.83 221 VAL A N 1
ATOM 1698 C CA . VAL A 1 259 ? 172.562 75.269 151.586 1.00 11.09 221 VAL A CA 1
ATOM 1699 C C . VAL A 1 259 ? 173.041 76.653 151.030 1.00 12.27 221 VAL A C 1
ATOM 1700 O O . VAL A 1 259 ? 174.037 77.202 151.572 1.00 11.87 221 VAL A O 1
ATOM 1704 N N . PRO A 1 260 ? 172.395 77.190 149.960 1.00 13.31 222 PRO A N 1
ATOM 1705 C CA . PRO A 1 260 ? 172.805 78.528 149.466 1.00 14.41 222 PRO A CA 1
ATOM 1706 C C . PRO A 1 260 ? 172.775 79.619 150.549 1.00 14.78 222 PRO A C 1
ATOM 1707 O O . PRO A 1 260 ? 173.756 80.366 150.716 1.00 13.93 222 PRO A O 1
ATOM 1711 N N . ASP A 1 261 ? 171.713 79.657 151.359 1.00 14.72 223 ASP A N 1
ATOM 1712 C CA . ASP A 1 261 ? 171.647 80.651 152.419 1.00 17.77 223 ASP A CA 1
ATOM 1713 C C . ASP A 1 261 ? 172.655 80.445 153.522 1.00 14.12 223 ASP A C 1
ATOM 1714 O O . ASP A 1 261 ? 173.235 81.436 153.978 1.00 12.94 223 ASP A O 1
ATOM 1719 N N . LEU A 1 262 ? 172.887 79.194 153.913 1.00 11.88 224 LEU A N 1
ATOM 1720 C CA . LEU A 1 262 ? 173.866 78.917 154.989 1.00 11.58 224 LEU A CA 1
ATOM 1721 C C . LEU A 1 262 ? 175.276 79.286 154.475 1.00 10.86 224 LEU A C 1
ATOM 1722 O O . LEU A 1 262 ? 176.111 79.810 155.244 1.00 12.20 224 LEU A O 1
ATOM 1727 N N . ALA A 1 263 ? 175.535 78.983 153.217 1.00 9.92 225 ALA A N 1
ATOM 1728 C CA . ALA A 1 263 ? 176.832 79.305 152.603 1.00 10.04 225 ALA A CA 1
ATOM 1729 C C . ALA A 1 263 ? 177.059 80.818 152.579 1.00 10.31 225 ALA A C 1
ATOM 1730 O O . ALA A 1 263 ? 178.143 81.297 152.908 1.00 10.48 225 ALA A O 1
ATOM 1732 N N . ALA A 1 264 ? 176.019 81.572 152.266 1.00 10.79 226 ALA A N 1
ATOM 1733 C CA . ALA A 1 264 ? 176.133 83.032 152.284 1.00 12.63 226 ALA A CA 1
ATOM 1734 C C . ALA A 1 264 ? 176.360 83.573 153.680 1.00 13.22 226 ALA A C 1
ATOM 1735 O O . ALA A 1 264 ? 177.157 84.533 153.888 1.00 13.34 226 ALA A O 1
ATOM 1737 N N . GLU A 1 265 ? 175.737 82.956 154.692 1.00 11.87 227 GLU A N 1
ATOM 1738 C CA . GLU A 1 265 ? 175.968 83.322 156.027 1.00 13.25 227 GLU A CA 1
ATOM 1739 C C . GLU A 1 265 ? 177.415 83.086 156.460 1.00 12.11 227 GLU A C 1
ATOM 1740 O O . GLU A 1 265 ? 177.974 83.888 157.177 1.00 13.00 227 GLU A O 1
ATOM 1746 N N . VAL A 1 266 ? 178.013 81.978 156.015 1.00 11.12 228 VAL A N 1
ATOM 1747 C CA . VAL A 1 266 ? 179.414 81.689 156.324 1.00 10.20 228 VAL A CA 1
ATOM 1748 C C . VAL A 1 266 ? 180.320 82.761 155.658 1.00 10.25 228 VAL A C 1
ATOM 1749 O O . VAL A 1 266 ? 181.184 83.296 156.325 1.00 10.05 228 VAL A O 1
ATOM 1753 N N . VAL A 1 267 ? 180.073 83.073 154.404 1.00 11.71 229 VAL A N 1
ATOM 1754 C CA . VAL A 1 267 ? 180.896 84.118 153.704 1.00 12.77 229 VAL A CA 1
ATOM 1755 C C . VAL A 1 267 ? 180.846 85.449 154.474 1.00 13.99 229 VAL A C 1
ATOM 1756 O O . VAL A 1 267 ? 181.900 86.080 154.818 1.00 13.69 229 VAL A O 1
ATOM 1760 N N . GLU A 1 268 ? 179.622 85.886 154.728 1.00 15.18 230 GLU A N 1
ATOM 1761 C CA . GLU A 1 268 ? 179.379 87.096 155.588 1.00 19.11 230 GLU A CA 1
ATOM 1762 C C . GLU A 1 268 ? 180.165 87.117 156.920 1.00 16.80 230 GLU A C 1
ATOM 1763 O O . GLU A 1 268 ? 180.819 88.152 157.277 1.00 15.80 230 GLU A O 1
ATOM 1769 N N . GLU A 1 269 ? 180.155 86.014 157.662 1.00 15.07 231 GLU A N 1
ATOM 1770 C CA . GLU A 1 269 ? 180.838 85.936 158.905 1.00 16.09 231 GLU A CA 1
ATOM 1771 C C . GLU A 1 269 ? 182.370 85.975 158.726 1.00 16.41 231 GLU A C 1
ATOM 1772 O O . GLU A 1 269 ? 183.065 86.662 159.509 1.00 16.48 231 GLU A O 1
ATOM 1778 N N . LEU A 1 270 ? 182.885 85.230 157.754 1.00 14.77 232 LEU A N 1
ATOM 1779 C CA . LEU A 1 270 ? 184.327 85.197 157.508 1.00 15.16 232 LEU A CA 1
ATOM 1780 C C . LEU A 1 270 ? 184.807 86.596 157.116 1.00 13.46 232 LEU A C 1
ATOM 1781 O O . LEU A 1 270 ? 185.814 87.012 157.644 1.00 15.43 232 LEU A O 1
ATOM 1786 N N . LEU A 1 271 ? 184.104 87.253 156.208 1.00 14.25 233 LEU A N 1
ATOM 1787 C CA . LEU A 1 271 ? 184.511 88.577 155.696 1.00 16.10 233 LEU A CA 1
ATOM 1788 C C . LEU A 1 271 ? 184.479 89.603 156.837 1.00 18.65 233 LEU A C 1
ATOM 1789 O O . LEU A 1 271 ? 185.427 90.393 157.036 1.00 19.56 233 LEU A O 1
ATOM 1794 N N . GLY A 1 272 ? 183.438 89.539 157.650 1.00 19.79 234 GLY A N 1
ATOM 1795 C CA . GLY A 1 272 ? 183.320 90.463 158.792 1.00 22.12 234 GLY A CA 1
ATOM 1796 C C . GLY A 1 272 ? 184.369 90.223 159.840 1.00 26.08 234 GLY A C 1
ATOM 1797 O O . GLY A 1 272 ? 184.978 91.151 160.354 1.00 29.68 234 GLY A O 1
ATOM 1798 N N . GLU A 1 273 ? 184.651 88.991 160.180 1.00 24.79 235 GLU A N 1
ATOM 1799 C CA . GLU A 1 273 ? 185.598 88.754 161.255 1.00 24.99 235 GLU A CA 1
ATOM 1800 C C . GLU A 1 273 ? 187.033 89.118 160.866 1.00 27.83 235 GLU A C 1
ATOM 1801 O O . GLU A 1 273 ? 187.874 89.351 161.758 1.00 27.99 235 GLU A O 1
ATOM 1806 N N . LEU A 1 274 ? 187.317 89.125 159.561 1.00 22.30 236 LEU A N 1
ATOM 1807 C CA . LEU A 1 274 ? 188.672 89.441 159.093 1.00 25.48 236 LEU A CA 1
ATOM 1808 C C . LEU A 1 274 ? 188.836 90.884 158.676 1.00 24.30 236 LEU A C 1
ATOM 1809 O O . LEU A 1 274 ? 189.953 91.324 158.495 1.00 23.87 236 LEU A O 1
ATOM 1814 N N . GLY A 1 275 ? 187.739 91.572 158.419 1.00 26.38 237 GLY A N 1
ATOM 1815 C CA . GLY A 1 275 ? 187.773 92.883 157.815 1.00 25.61 237 GLY A CA 1
ATOM 1816 C C . GLY A 1 275 ? 188.089 92.907 156.351 1.00 28.06 237 GLY A C 1
ATOM 1817 O O . GLY A 1 275 ? 188.685 93.886 155.871 1.00 23.61 237 GLY A O 1
ATOM 1818 N N . TRP A 1 276 ? 187.713 91.847 155.621 1.00 21.34 238 TRP A N 1
ATOM 1819 C CA . TRP A 1 276 ? 187.962 91.775 154.211 1.00 20.49 238 TRP A CA 1
ATOM 1820 C C . TRP A 1 276 ? 186.762 92.260 153.457 1.00 21.12 238 TRP A C 1
ATOM 1821 O O . TRP A 1 276 ? 185.636 91.877 153.779 1.00 19.74 238 TRP A O 1
ATOM 1832 N N . ALA A 1 277 ? 187.014 93.034 152.407 1.00 19.93 239 ALA A N 1
ATOM 1833 C CA . ALA A 1 277 ? 185.955 93.500 151.535 1.00 23.25 239 ALA A CA 1
ATOM 1834 C C . ALA A 1 277 ? 185.671 92.443 150.470 1.00 22.95 239 ALA A C 1
ATOM 1835 O O . ALA A 1 277 ? 186.591 91.796 150.009 1.00 23.82 239 ALA A O 1
ATOM 1837 N N . ARG A 1 278 ? 184.421 92.328 150.033 1.00 23.62 240 ARG A N 1
ATOM 1838 C CA . ARG A 1 278 ? 184.067 91.381 148.963 1.00 21.98 240 ARG A CA 1
ATOM 1839 C C . ARG A 1 278 ? 184.800 91.648 147.694 1.00 26.07 240 ARG A C 1
ATOM 1840 O O . ARG A 1 278 ? 185.189 90.704 146.974 1.00 25.06 240 ARG A O 1
ATOM 1848 N N . ASP A 1 279 ? 185.024 92.930 147.388 1.00 24.95 241 ASP A N 1
ATOM 1849 C CA . ASP A 1 279 ? 185.657 93.257 146.100 1.00 27.51 241 ASP A CA 1
ATOM 1850 C C . ASP A 1 279 ? 187.135 92.791 145.971 1.00 27.29 241 ASP A C 1
ATOM 1851 O O . ASP A 1 279 ? 187.638 92.645 144.869 1.00 25.65 241 ASP A O 1
ATOM 1853 N N . ASP A 1 280 ? 187.787 92.554 147.094 1.00 24.36 242 ASP A N 1
ATOM 1854 C CA . ASP A 1 280 ? 189.184 92.209 147.199 1.00 26.24 242 ASP A CA 1
ATOM 1855 C C . ASP A 1 280 ? 189.409 90.715 147.456 1.00 22.15 242 ASP A C 1
ATOM 1856 O O . ASP A 1 280 ? 190.484 90.328 147.927 1.00 21.28 242 ASP A O 1
ATOM 1861 N N . LEU A 1 281 ? 188.352 89.907 147.282 1.00 19.93 243 LEU A N 1
ATOM 1862 C CA . LEU A 1 281 ? 188.452 88.476 147.473 1.00 18.33 243 LEU A CA 1
ATOM 1863 C C . LEU A 1 281 ? 188.818 87.895 146.143 1.00 18.28 243 LEU A C 1
ATOM 1864 O O . LEU A 1 281 ? 188.089 88.059 145.152 1.00 20.00 243 LEU A O 1
ATOM 1869 N N . ASP A 1 282 ? 189.940 87.158 146.094 1.00 16.16 244 ASP A N 1
ATOM 1870 C CA . ASP A 1 282 ? 190.408 86.559 144.866 1.00 15.40 244 ASP A CA 1
ATOM 1871 C C . ASP A 1 282 ? 189.722 85.240 144.472 1.00 13.42 244 ASP A C 1
ATOM 1872 O O . ASP A 1 282 ? 189.426 85.016 143.274 1.00 13.03 244 ASP A O 1
ATOM 1877 N N . TYR A 1 283 ? 189.538 84.343 145.453 1.00 12.04 245 TYR A N 1
ATOM 1878 C CA . TYR A 1 283 ? 189.020 82.994 145.203 1.00 11.99 245 TYR A CA 1
ATOM 1879 C C . TYR A 1 283 ? 187.933 82.635 146.190 1.00 11.67 245 TYR A C 1
ATOM 1880 O O . TYR A 1 283 ? 187.979 83.033 147.345 1.00 10.71 245 TYR A O 1
ATOM 1889 N N . VAL A 1 284 ? 186.955 81.855 145.710 1.00 12.96 246 VAL A N 1
ATOM 1890 C CA . VAL A 1 284 ? 185.975 81.259 146.581 1.00 12.85 246 VAL A CA 1
ATOM 1891 C C . VAL A 1 284 ? 185.903 79.761 146.239 1.00 11.30 246 VAL A C 1
ATOM 1892 O O . VAL A 1 284 ? 186.017 79.363 145.061 1.00 11.23 246 VAL A O 1
ATOM 1896 N N . LEU A 1 285 ? 185.879 78.964 147.329 1.00 10.51 247 LEU A N 1
ATOM 1897 C CA . LEU A 1 285 ? 185.829 77.508 147.299 1.00 9.96 247 LEU A CA 1
ATOM 1898 C C . LEU A 1 285 ? 184.478 77.135 147.907 1.00 10.61 247 LEU A C 1
ATOM 1899 O O . LEU A 1 285 ? 184.371 76.991 149.100 1.00 10.42 247 LEU A O 1
ATOM 1904 N N . PRO A 1 286 ? 183.431 77.032 147.066 1.00 10.87 248 PRO A N 1
ATOM 1905 C CA . PRO A 1 286 ? 182.070 76.916 147.605 1.00 11.21 248 PRO A CA 1
ATOM 1906 C C . PRO A 1 286 ? 181.730 75.442 147.828 1.00 9.83 248 PRO A C 1
ATOM 1907 O O . PRO A 1 286 ? 182.484 74.550 147.372 1.00 9.80 248 PRO A O 1
ATOM 1911 N N . PRO A 1 287 ? 180.594 75.155 148.471 1.00 10.75 249 PRO A N 1
ATOM 1912 C CA . PRO A 1 287 ? 180.156 73.773 148.550 1.00 11.38 249 PRO A CA 1
ATOM 1913 C C . PRO A 1 287 ? 180.021 73.065 147.193 1.00 11.64 249 PRO A C 1
ATOM 1914 O O . PRO A 1 287 ? 179.655 73.715 146.181 1.00 12.54 249 PRO A O 1
ATOM 1918 N N . GLN A 1 288 ? 180.362 71.795 147.155 1.00 10.84 250 GLN A N 1
ATOM 1919 C CA . GLN A 1 288 ? 180.464 71.046 145.882 1.00 11.29 250 GLN A CA 1
ATOM 1920 C C . GLN A 1 288 ? 179.470 69.879 145.870 1.00 12.89 250 GLN A C 1
ATOM 1921 O O . GLN A 1 288 ? 179.834 68.750 146.203 1.00 16.33 250 GLN A O 1
ATOM 1927 N N . LEU A 1 289 ? 178.200 70.174 145.589 1.00 12.08 251 LEU A N 1
ATOM 1928 C CA . LEU A 1 289 ? 177.158 69.134 145.670 1.00 12.09 251 LEU A CA 1
ATOM 1929 C C . LEU A 1 289 ? 176.812 68.629 144.276 1.00 11.66 251 LEU A C 1
ATOM 1930 O O . LEU A 1 289 ? 176.620 67.431 144.092 1.00 12.13 251 LEU A O 1
ATOM 1935 N N . SER A 1 290 ? 176.724 69.542 143.297 1.00 11.57 252 SER A N 1
ATOM 1936 C CA . SER A 1 290 ? 176.601 69.164 141.886 1.00 11.25 252 SER A CA 1
ATOM 1937 C C . SER A 1 290 ? 176.932 70.373 141.049 1.00 12.28 252 SER A C 1
ATOM 1938 O O . SER A 1 290 ? 176.929 71.484 141.583 1.00 11.92 252 SER A O 1
ATOM 1941 N N . GLY A 1 291 ? 177.192 70.146 139.754 1.00 13.16 253 GLY A N 1
ATOM 1942 C CA . GLY A 1 291 ? 177.471 71.220 138.841 1.00 14.10 253 GLY A CA 1
ATOM 1943 C C . GLY A 1 291 ? 176.400 72.314 138.889 1.00 14.71 253 GLY A C 1
ATOM 1944 O O . GLY A 1 291 ? 176.699 73.551 138.997 1.00 16.24 253 GLY A O 1
ATOM 1945 N N . ARG A 1 292 ? 175.128 71.927 138.841 1.00 14.07 254 ARG A N 1
ATOM 1946 C CA . ARG A 1 292 ? 174.027 72.973 138.838 1.00 15.73 254 ARG A CA 1
ATOM 1947 C C . ARG A 1 292 ? 173.786 73.638 140.220 1.00 16.76 254 ARG A C 1
ATOM 1948 O O . ARG A 1 292 ? 173.397 74.818 140.338 1.00 17.00 254 ARG A O 1
ATOM 1956 N N . MET A 1 293 ? 174.000 72.868 141.287 1.00 17.01 255 MET A N 1
ATOM 1957 C CA . MET A 1 293 ? 173.809 73.402 142.653 1.00 20.30 255 MET A CA 1
ATOM 1958 C C . MET A 1 293 ? 174.930 74.431 142.962 1.00 19.82 255 MET A C 1
ATOM 1959 O O . MET A 1 293 ? 174.683 75.467 143.588 1.00 17.14 255 MET A O 1
ATOM 1964 N N . THR A 1 294 ? 176.147 74.151 142.528 1.00 21.00 256 THR A N 1
ATOM 1965 C CA . THR A 1 294 ? 177.257 75.092 142.661 1.00 22.66 256 THR A CA 1
ATOM 1966 C C . THR A 1 294 ? 176.971 76.436 142.073 1.00 21.57 256 THR A C 1
ATOM 1967 O O . THR A 1 294 ? 177.210 77.444 142.721 1.00 17.66 256 THR A O 1
ATOM 1971 N N . ALA A 1 295 ? 176.474 76.471 140.834 1.00 21.00 257 ALA A N 1
ATOM 1972 C CA . ALA A 1 295 ? 175.984 77.730 140.236 1.00 22.86 257 ALA A CA 1
ATOM 1973 C C . ALA A 1 295 ? 174.961 78.490 141.061 1.00 20.69 257 ALA A C 1
ATOM 1974 O O . ALA A 1 295 ? 175.097 79.666 141.263 1.00 22.59 257 ALA A O 1
ATOM 1976 N N . LEU A 1 296 ? 173.949 77.818 141.588 1.00 19.31 258 LEU A N 1
ATOM 1977 C CA . LEU A 1 296 ? 172.940 78.419 142.458 1.00 19.01 258 LEU A CA 1
ATOM 1978 C C . LEU A 1 296 ? 173.521 79.024 143.712 1.00 20.22 258 LEU A C 1
ATOM 1979 O O . LEU A 1 296 ? 173.145 80.111 144.171 1.00 19.08 258 LEU A O 1
ATOM 1984 N N . ILE A 1 297 ? 174.455 78.275 144.320 1.00 17.53 259 ILE A N 1
ATOM 1985 C CA . ILE A 1 297 ? 175.118 78.755 145.507 1.00 16.28 259 ILE A CA 1
ATOM 1986 C C . ILE A 1 297 ? 175.995 79.953 145.202 1.00 16.68 259 ILE A C 1
ATOM 1987 O O . ILE A 1 297 ? 175.966 80.929 145.939 1.00 15.88 259 ILE A O 1
ATOM 1992 N N . VAL A 1 298 ? 176.841 79.855 144.183 1.00 17.95 260 VAL A N 1
ATOM 1993 C CA . VAL A 1 298 ? 177.728 80.979 143.837 1.00 20.84 260 VAL A CA 1
ATOM 1994 C C . VAL A 1 298 ? 176.878 82.222 143.597 1.00 22.54 260 VAL A C 1
ATOM 1995 O O . VAL A 1 298 ? 177.213 83.316 144.086 1.00 21.28 260 VAL A O 1
ATOM 1999 N N . GLU A 1 299 ? 175.732 82.053 142.931 1.00 22.72 261 GLU A N 1
ATOM 2000 C CA . GLU A 1 299 ? 174.788 83.196 142.754 1.00 23.56 261 GLU A CA 1
ATOM 2001 C C . GLU A 1 299 ? 174.407 83.843 144.094 1.00 23.64 261 GLU A C 1
ATOM 2002 O O . GLU A 1 299 ? 174.510 85.069 144.216 1.00 26.56 261 GLU A O 1
ATOM 2004 N N . ARG A 1 300 ? 174.081 83.052 145.126 1.00 19.23 262 ARG A N 1
ATOM 2005 C CA . ARG A 1 300 ? 173.682 83.539 146.411 1.00 19.99 262 ARG A CA 1
ATOM 2006 C C . ARG A 1 300 ? 174.788 84.222 147.207 1.00 18.63 262 ARG A C 1
ATOM 2007 O O . ARG A 1 300 ? 174.506 85.105 148.061 1.00 19.57 262 ARG A O 1
ATOM 2015 N N . LEU A 1 301 ? 176.040 83.824 146.946 1.00 19.40 263 LEU A N 1
ATOM 2016 C CA . LEU A 1 301 ? 177.170 84.362 147.703 1.00 18.80 263 LEU A CA 1
ATOM 2017 C C . LEU A 1 301 ? 177.485 85.812 147.408 1.00 21.85 263 LEU A C 1
ATOM 2018 O O . LEU A 1 301 ? 178.098 86.469 148.275 1.00 22.30 263 LEU A O 1
ATOM 2023 N N . LYS A 1 302 ? 177.169 86.264 146.199 1.00 23.10 264 LYS A N 1
ATOM 2024 C CA . LYS A 1 302 ? 177.337 87.672 145.827 1.00 26.47 264 LYS A CA 1
ATOM 2025 C C . LYS A 1 302 ? 178.827 88.109 145.982 1.00 25.52 264 LYS A C 1
ATOM 2026 O O . LYS A 1 302 ? 179.154 89.034 146.751 1.00 25.16 264 LYS A O 1
ATOM 2028 N N . LEU A 1 303 ? 179.700 87.379 145.267 1.00 22.71 265 LEU A N 1
ATOM 2029 C CA . LEU A 1 303 ? 181.165 87.605 145.256 1.00 23.38 265 LEU A CA 1
ATOM 2030 C C . LEU A 1 303 ? 181.564 87.695 143.791 1.00 25.36 265 LEU A C 1
ATOM 2031 O O . LEU A 1 303 ? 182.322 86.896 143.291 1.00 23.89 265 LEU A O 1
ATOM 2036 N N . PRO A 1 304 ? 181.012 88.698 143.065 1.00 28.89 266 PRO A N 1
ATOM 2037 C CA . PRO A 1 304 ? 181.244 88.727 141.603 1.00 29.31 266 PRO A CA 1
ATOM 2038 C C . PRO A 1 304 ? 182.690 88.942 141.194 1.00 26.14 266 PRO A C 1
ATOM 2039 O O . PRO A 1 304 ? 183.036 88.654 140.060 1.00 31.06 266 PRO A O 1
ATOM 2043 N N . GLN A 1 305 ? 183.525 89.434 142.107 1.00 25.06 267 GLN A N 1
ATOM 2044 C CA . GLN A 1 305 ? 184.948 89.602 141.833 1.00 23.94 267 GLN A CA 1
ATOM 2045 C C . GLN A 1 305 ? 185.811 88.336 142.091 1.00 23.70 267 GLN A C 1
ATOM 2046 O O . GLN A 1 305 ? 186.989 88.300 141.704 1.00 20.31 267 GLN A O 1
ATOM 2051 N N . ALA A 1 306 ? 185.229 87.284 142.694 1.00 21.27 268 ALA A N 1
ATOM 2052 C CA . ALA A 1 306 ? 186.014 86.110 143.077 1.00 18.21 268 ALA A CA 1
ATOM 2053 C C . ALA A 1 306 ? 185.906 85.037 142.029 1.00 19.88 268 ALA A C 1
ATOM 2054 O O . ALA A 1 306 ? 184.863 84.821 141.414 1.00 22.10 268 ALA A O 1
ATOM 2056 N N . THR A 1 307 ? 187.027 84.377 141.813 1.00 18.49 269 THR A N 1
ATOM 2057 C CA . THR A 1 307 ? 187.096 83.256 140.963 1.00 19.82 269 THR A CA 1
ATOM 2058 C C . THR A 1 307 ? 186.767 81.985 141.742 1.00 19.05 269 THR A C 1
ATOM 2059 O O . THR A 1 307 ? 187.297 81.751 142.823 1.00 17.56 269 THR A O 1
ATOM 2063 N N . GLU A 1 308 ? 185.896 81.210 141.154 1.00 16.67 270 GLU A N 1
ATOM 2064 C CA . GLU A 1 308 ? 185.403 79.995 141.778 1.00 17.51 270 GLU A CA 1
ATOM 2065 C C . GLU A 1 308 ? 186.424 78.893 141.596 1.00 15.43 270 GLU A C 1
ATOM 2066 O O . GLU A 1 308 ? 186.957 78.681 140.473 1.00 14.43 270 GLU A O 1
ATOM 2072 N N . VAL A 1 309 ? 186.632 78.091 142.640 1.00 14.24 271 VAL A N 1
ATOM 2073 C CA . VAL A 1 309 ? 187.496 76.917 142.603 1.00 13.56 271 VAL A CA 1
ATOM 2074 C C . VAL A 1 309 ? 186.571 75.743 142.937 1.00 14.67 271 VAL A C 1
ATOM 2075 O O . VAL A 1 309 ? 186.182 75.563 144.092 1.00 12.92 271 VAL A O 1
ATOM 2079 N N . SER A 1 310 ? 186.227 74.993 141.907 1.00 14.55 272 SER A N 1
ATOM 2080 C CA . SER A 1 310 ? 185.282 73.891 141.997 1.00 15.47 272 SER A CA 1
ATOM 2081 C C . SER A 1 310 ? 185.909 72.674 141.333 1.00 17.21 272 SER A C 1
ATOM 2082 O O . SER A 1 310 ? 186.796 72.773 140.454 1.00 20.46 272 SER A O 1
ATOM 2085 N N . CYS A 1 311 ? 185.449 71.516 141.739 1.00 15.11 273 CYS A N 1
ATOM 2086 C CA . CYS A 1 311 ? 185.859 70.267 141.138 1.00 15.85 273 CYS A CA 1
ATOM 2087 C C . CYS A 1 311 ? 184.718 69.274 140.919 1.00 13.69 273 CYS A C 1
ATOM 2088 O O . CYS A 1 311 ? 184.924 68.245 140.254 1.00 15.31 273 CYS A O 1
ATOM 2091 N N . VAL A 1 312 ? 183.517 69.556 141.429 1.00 12.98 274 VAL A N 1
ATOM 2092 C CA . VAL A 1 312 ? 182.472 68.524 141.561 1.00 14.11 274 VAL A CA 1
ATOM 2093 C C . VAL A 1 312 ? 182.017 68.024 140.167 1.00 12.73 274 VAL A C 1
ATOM 2094 O O . VAL A 1 312 ? 181.721 66.817 139.977 1.00 13.32 274 VAL A O 1
ATOM 2098 N N . ALA A 1 313 ? 182.050 68.902 139.184 1.00 14.29 275 ALA A N 1
ATOM 2099 C CA . ALA A 1 313 ? 181.644 68.489 137.835 1.00 13.94 275 ALA A CA 1
ATOM 2100 C C . ALA A 1 313 ? 182.567 67.456 137.219 1.00 14.74 275 ALA A C 1
ATOM 2101 O O . ALA A 1 313 ? 182.141 66.769 136.281 1.00 14.00 275 ALA A O 1
ATOM 2103 N N . GLU A 1 314 ? 183.800 67.323 137.752 1.00 13.43 276 GLU A N 1
ATOM 2104 C CA . GLU A 1 314 ? 184.800 66.376 137.304 1.00 14.38 276 GLU A CA 1
ATOM 2105 C C . GLU A 1 314 ? 185.010 65.182 138.217 1.00 13.62 276 GLU A C 1
ATOM 2106 O O . GLU A 1 314 ? 185.470 64.123 137.777 1.00 13.16 276 GLU A O 1
ATOM 2112 N N . THR A 1 315 ? 184.740 65.336 139.510 1.00 12.06 277 THR A N 1
ATOM 2113 C CA . THR A 1 315 ? 185.096 64.327 140.484 1.00 12.66 277 THR A CA 1
ATOM 2114 C C . THR A 1 315 ? 183.883 63.648 141.165 1.00 12.30 277 THR A C 1
ATOM 2115 O O . THR A 1 315 ? 184.024 62.539 141.594 1.00 13.69 277 THR A O 1
ATOM 2119 N N . GLY A 1 316 ? 182.715 64.263 141.059 1.00 11.40 278 GLY A N 1
ATOM 2120 C CA . GLY A 1 316 ? 181.538 63.846 141.771 1.00 11.25 278 GLY A CA 1
ATOM 2121 C C . GLY A 1 316 ? 181.714 64.385 143.200 1.00 12.14 278 GLY A C 1
ATOM 2122 O O . GLY A 1 316 ? 182.771 64.885 143.581 1.00 13.01 278 GLY A O 1
ATOM 2123 N N . ASN A 1 317 ? 180.655 64.297 143.977 1.00 11.52 279 ASN A N 1
ATOM 2124 C CA . ASN A 1 317 ? 180.748 64.796 145.371 1.00 10.93 279 ASN A CA 1
ATOM 2125 C C . ASN A 1 317 ? 181.349 63.702 146.202 1.00 10.30 279 ASN A C 1
ATOM 2126 O O . ASN A 1 317 ? 180.674 62.736 146.547 1.00 10.59 279 ASN A O 1
ATOM 2131 N N . ASN A 1 318 ? 182.658 63.826 146.530 1.00 10.63 280 ASN A N 1
ATOM 2132 C CA . ASN A 1 318 ? 183.306 62.877 147.403 1.00 11.53 280 ASN A CA 1
ATOM 2133 C C . ASN A 1 318 ? 183.405 63.323 148.873 1.00 10.74 280 ASN A C 1
ATOM 2134 O O . ASN A 1 318 ? 184.277 62.865 149.597 1.00 11.34 280 ASN A O 1
ATOM 2139 N N . GLY A 1 319 ? 182.463 64.131 149.307 1.00 9.95 281 GLY A N 1
ATOM 2140 C CA . GLY A 1 319 ? 182.199 64.256 150.732 1.00 10.15 281 GLY A CA 1
ATOM 2141 C C . GLY A 1 319 ? 183.337 65.014 151.419 1.00 9.71 281 GLY A C 1
ATOM 2142 O O . GLY A 1 319 ? 183.622 66.164 151.050 1.00 9.00 281 GLY A O 1
ATOM 2143 N N . ASN A 1 320 ? 183.952 64.381 152.428 1.00 9.29 282 ASN A N 1
ATOM 2144 C CA . ASN A 1 320 ? 185.107 64.931 153.147 1.00 9.72 282 ASN A CA 1
ATOM 2145 C C . ASN A 1 320 ? 186.318 65.178 152.242 1.00 9.43 282 ASN A C 1
ATOM 2146 O O . ASN A 1 320 ? 187.251 65.903 152.637 1.00 10.11 282 ASN A O 1
ATOM 2151 N N . GLY A 1 321 ? 186.331 64.628 151.043 1.00 8.25 283 GLY A N 1
ATOM 2152 C CA . GLY A 1 321 ? 187.469 64.790 150.143 1.00 8.21 283 GLY A CA 1
ATOM 2153 C C . GLY A 1 321 ? 187.426 66.172 149.510 1.00 8.74 283 GLY A C 1
ATOM 2154 O O . GLY A 1 321 ? 188.473 66.719 149.119 1.00 8.66 283 GLY A O 1
ATOM 2155 N N . ILE A 1 322 ? 186.219 66.738 149.332 1.00 8.72 284 ILE A N 1
ATOM 2156 C CA . ILE A 1 322 ? 186.031 67.939 148.548 1.00 9.85 284 ILE A CA 1
ATOM 2157 C C . ILE A 1 322 ? 186.931 69.105 148.962 1.00 10.52 284 ILE A C 1
ATOM 2158 O O . ILE A 1 322 ? 187.628 69.689 148.081 1.00 11.00 284 ILE A O 1
ATOM 2163 N N . VAL A 1 323 ? 186.913 69.464 150.228 1.00 10.21 285 VAL A N 1
ATOM 2164 C CA . VAL A 1 323 ? 187.743 70.615 150.706 1.00 10.88 285 VAL A CA 1
ATOM 2165 C C . VAL A 1 323 ? 189.202 70.448 150.306 1.00 10.43 285 VAL A C 1
ATOM 2166 O O . VAL A 1 323 ? 189.828 71.408 149.854 1.00 10.91 285 VAL A O 1
ATOM 2170 N N . PHE A 1 324 ? 189.747 69.257 150.419 1.00 10.08 286 PHE A N 1
ATOM 2171 C CA . PHE A 1 324 ? 191.169 69.043 150.085 1.00 10.03 286 PHE A CA 1
ATOM 2172 C C . PHE A 1 324 ? 191.419 69.119 148.598 1.00 10.31 286 PHE A C 1
ATOM 2173 O O . PHE A 1 324 ? 192.435 69.660 148.145 1.00 10.31 286 PHE A O 1
ATOM 2181 N N . LEU A 1 325 ? 190.475 68.654 147.805 1.00 11.01 287 LEU A N 1
ATOM 2182 C CA . LEU A 1 325 ? 190.628 68.842 146.342 1.00 12.07 287 LEU A CA 1
ATOM 2183 C C . LEU A 1 325 ? 190.582 70.303 145.938 1.00 11.70 287 LEU A C 1
ATOM 2184 O O . LEU A 1 325 ? 191.377 70.767 145.093 1.00 11.99 287 LEU A O 1
ATOM 2189 N N . GLN A 1 326 ? 189.672 71.041 146.563 1.00 9.91 288 GLN A N 1
ATOM 2190 C CA . GLN A 1 326 ? 189.664 72.500 146.402 1.00 10.91 288 GLN A CA 1
ATOM 2191 C C . GLN A 1 326 ? 190.951 73.156 146.900 1.00 10.81 288 GLN A C 1
ATOM 2192 O O . GLN A 1 326 ? 191.463 74.075 146.212 1.00 11.68 288 GLN A O 1
ATOM 2198 N N . LEU A 1 327 ? 191.482 72.742 148.050 1.00 10.39 289 LEU A N 1
ATOM 2199 C CA . LEU A 1 327 ? 192.749 73.313 148.525 1.00 12.16 289 LEU A CA 1
ATOM 2200 C C . LEU A 1 327 ? 193.878 73.055 147.558 1.00 13.13 289 LEU A C 1
ATOM 2201 O O . LEU A 1 327 ? 194.720 73.950 147.307 1.00 13.75 289 LEU A O 1
ATOM 2206 N N . GLU A 1 328 ? 193.907 71.851 147.017 1.00 12.65 290 GLU A N 1
ATOM 2207 C CA . GLU A 1 328 ? 194.947 71.532 146.038 1.00 13.40 290 GLU A CA 1
ATOM 2208 C C . GLU A 1 328 ? 194.863 72.514 144.886 1.00 14.53 290 GLU A C 1
ATOM 2209 O O . GLU A 1 328 ? 195.903 73.069 144.483 1.00 14.66 290 GLU A O 1
ATOM 2215 N N . ARG A 1 329 ? 193.669 72.703 144.318 1.00 13.49 291 ARG A N 1
ATOM 2216 C CA . ARG A 1 329 ? 193.508 73.592 143.179 1.00 14.65 291 ARG A CA 1
ATOM 2217 C C . ARG A 1 329 ? 193.779 75.050 143.503 1.00 15.89 291 ARG A C 1
ATOM 2218 O O . ARG A 1 329 ? 194.442 75.738 142.723 1.00 16.61 291 ARG A O 1
ATOM 2226 N N . ALA A 1 330 ? 193.278 75.526 144.637 1.00 14.93 292 ALA A N 1
ATOM 2227 C CA . ALA A 1 330 ? 193.464 76.940 145.057 1.00 15.82 292 ALA A CA 1
ATOM 2228 C C . ALA A 1 330 ? 194.911 77.233 145.384 1.00 15.30 292 ALA A C 1
ATOM 2229 O O . ALA A 1 330 ? 195.410 78.345 145.060 1.00 16.62 292 ALA A O 1
ATOM 2231 N N . LEU A 1 331 ? 195.603 76.286 146.043 1.00 13.84 293 LEU A N 1
ATOM 2232 C CA . LEU A 1 331 ? 197.006 76.515 146.364 1.00 16.88 293 LEU A CA 1
ATOM 2233 C C . LEU A 1 331 ? 197.892 76.642 145.110 1.00 17.17 293 LEU A C 1
ATOM 2234 O O . LEU A 1 331 ? 198.911 77.293 145.158 1.00 21.02 293 LEU A O 1
ATOM 2239 N N . ALA A 1 332 ? 197.516 76.031 144.013 1.00 18.43 294 ALA A N 1
ATOM 2240 C CA . ALA A 1 332 ? 198.280 76.120 142.743 1.00 20.77 294 ALA A CA 1
ATOM 2241 C C . ALA A 1 332 ? 198.110 77.502 142.105 1.00 23.04 294 ALA A C 1
ATOM 2242 O O . ALA A 1 332 ? 198.955 77.903 141.288 1.00 26.61 294 ALA A O 1
ATOM 2244 N N . ARG A 1 333 ? 197.081 78.234 142.532 1.00 19.70 295 ARG A N 1
ATOM 2245 C CA . ARG A 1 333 ? 196.711 79.577 142.017 1.00 22.14 295 ARG A CA 1
ATOM 2246 C C . ARG A 1 333 ? 196.954 80.729 142.965 1.00 19.81 295 ARG A C 1
ATOM 2247 O O . ARG A 1 333 ? 197.107 81.852 142.484 1.00 22.04 295 ARG A O 1
ATOM 2255 N N . LEU A 1 334 ? 197.046 80.505 144.283 1.00 17.94 296 LEU A N 1
ATOM 2256 C CA . LEU A 1 334 ? 197.015 81.589 145.280 1.00 18.57 296 LEU A CA 1
ATOM 2257 C C . LEU A 1 334 ? 198.383 82.236 145.462 1.00 20.08 296 LEU A C 1
ATOM 2258 O O . LEU A 1 334 ? 199.316 81.633 145.989 1.00 22.17 296 LEU A O 1
ATOM 2263 N N . ALA A 1 335 ? 198.527 83.439 144.961 1.00 19.94 297 ALA A N 1
ATOM 2264 C CA . ALA A 1 335 ? 199.837 84.122 145.024 1.00 20.61 297 ALA A CA 1
ATOM 2265 C C . ALA A 1 335 ? 199.952 84.934 146.310 1.00 20.11 297 ALA A C 1
ATOM 2266 O O . ALA A 1 335 ? 198.973 85.162 146.981 1.00 16.98 297 ALA A O 1
ATOM 2268 N N . GLY A 1 336 ? 201.151 85.430 146.641 1.00 18.62 298 GLY A N 1
ATOM 2269 C CA . GLY A 1 336 ? 201.301 86.182 147.865 1.00 18.26 298 GLY A CA 1
ATOM 2270 C C . GLY A 1 336 ? 200.348 87.367 147.932 1.00 19.42 298 GLY A C 1
ATOM 2271 O O . GLY A 1 336 ? 200.153 88.049 146.915 1.00 19.20 298 GLY A O 1
ATOM 2272 N N . GLY A 1 337 ? 199.767 87.623 149.121 1.00 18.58 299 GLY A N 1
ATOM 2273 C CA . GLY A 1 337 ? 198.725 88.622 149.338 1.00 17.89 299 GLY A CA 1
ATOM 2274 C C . GLY A 1 337 ? 197.310 88.302 148.835 1.00 15.96 299 GLY A C 1
ATOM 2275 O O . GLY A 1 337 ? 196.390 89.037 149.116 1.00 18.40 299 GLY A O 1
ATOM 2276 N N . GLN A 1 338 ? 197.110 87.234 148.092 1.00 15.43 300 GLN A N 1
ATOM 2277 C CA . GLN A 1 338 ? 195.784 86.930 147.508 1.00 14.01 300 GLN A CA 1
ATOM 2278 C C . GLN A 1 338 ? 195.009 86.177 148.574 1.00 14.03 300 GLN A C 1
ATOM 2279 O O . GLN A 1 338 ? 195.610 85.616 149.493 1.00 12.03 300 GLN A O 1
ATOM 2285 N N . ARG A 1 339 ? 193.678 86.296 148.484 1.00 13.18 301 ARG A N 1
ATOM 2286 C CA . ARG A 1 339 ? 192.778 85.898 149.562 1.00 14.20 301 ARG A CA 1
ATOM 2287 C C . ARG A 1 339 ? 191.739 84.932 149.042 1.00 11.45 301 ARG A C 1
ATOM 2288 O O . ARG A 1 339 ? 191.346 85.025 147.927 1.00 13.12 301 ARG A O 1
ATOM 2296 N N . ALA A 1 340 ? 191.366 83.950 149.871 1.00 10.87 302 ALA A N 1
ATOM 2297 C CA . ALA A 1 340 ? 190.398 82.955 149.467 1.00 10.09 302 ALA A CA 1
ATOM 2298 C C . ALA A 1 340 ? 189.537 82.614 150.659 1.00 9.26 302 ALA A C 1
ATOM 2299 O O . ALA A 1 340 ? 189.997 82.657 151.790 1.00 9.67 302 ALA A O 1
ATOM 2301 N N . LEU A 1 341 ? 188.289 82.236 150.387 1.00 9.02 303 LEU A N 1
ATOM 2302 C CA . LEU A 1 341 ? 187.417 81.717 151.415 1.00 8.96 303 LEU A CA 1
ATOM 2303 C C . LEU A 1 341 ? 186.934 80.362 150.971 1.00 8.90 303 LEU A C 1
ATOM 2304 O O . LEU A 1 341 ? 186.661 80.206 149.779 1.00 10.55 303 LEU A O 1
ATOM 2309 N N . GLY A 1 342 ? 186.819 79.426 151.918 1.00 8.02 304 GLY A N 1
ATOM 2310 C CA . GLY A 1 342 ? 186.213 78.125 151.656 1.00 8.20 304 GLY A CA 1
ATOM 2311 C C . GLY A 1 342 ? 184.974 77.991 152.513 1.00 9.14 304 GLY A C 1
ATOM 2312 O O . GLY A 1 342 ? 184.918 78.445 153.642 1.00 9.34 304 GLY A O 1
ATOM 2313 N N . VAL A 1 343 ? 183.979 77.289 151.981 1.00 9.08 305 VAL A N 1
ATOM 2314 C CA . VAL A 1 343 ? 182.754 77.108 152.720 1.00 9.45 305 VAL A CA 1
ATOM 2315 C C . VAL A 1 343 ? 182.314 75.672 152.499 1.00 8.59 305 VAL A C 1
ATOM 2316 O O . VAL A 1 343 ? 182.316 75.198 151.340 1.00 8.54 305 VAL A O 1
ATOM 2320 N N . SER A 1 344 ? 181.931 75.025 153.594 1.00 7.87 306 SER A N 1
ATOM 2321 C CA . SER A 1 344 ? 181.405 73.637 153.543 1.00 10.12 306 SER A CA 1
ATOM 2322 C C . SER A 1 344 ? 180.156 73.597 154.379 1.00 9.16 306 SER A C 1
ATOM 2323 O O . SER A 1 344 ? 180.191 73.981 155.541 1.00 9.20 306 SER A O 1
ATOM 2326 N N . ILE A 1 345 ? 179.026 73.247 153.743 1.00 8.14 307 ILE A N 1
ATOM 2327 C CA . ILE A 1 345 ? 177.801 73.103 154.530 1.00 7.92 307 ILE A CA 1
ATOM 2328 C C . ILE A 1 345 ? 177.357 71.625 154.542 1.00 8.29 307 ILE A C 1
ATOM 2329 O O . ILE A 1 345 ? 177.216 71.019 153.473 1.00 9.44 307 ILE A O 1
ATOM 2334 N N . GLU A 1 346 ? 177.211 71.056 155.723 1.00 7.48 308 GLU A N 1
ATOM 2335 C CA . GLU A 1 346 ? 176.836 69.644 155.869 1.00 7.24 308 GLU A CA 1
ATOM 2336 C C . GLU A 1 346 ? 175.349 69.543 156.169 1.00 7.98 308 GLU A C 1
ATOM 2337 O O . GLU A 1 346 ? 174.875 70.023 157.207 1.00 7.82 308 GLU A O 1
ATOM 2343 N N . SER A 1 347 ? 174.604 68.916 155.254 1.00 8.22 309 SER A N 1
ATOM 2344 C CA . SER A 1 347 ? 173.180 68.807 155.392 1.00 9.66 309 SER A CA 1
ATOM 2345 C C . SER A 1 347 ? 172.734 67.713 156.356 1.00 9.17 309 SER A C 1
ATOM 2346 O O . SER A 1 347 ? 171.551 67.758 156.803 1.00 9.39 309 SER A O 1
ATOM 2349 N N . SER A 1 348 ? 173.603 66.810 156.769 1.00 8.49 310 SER A N 1
ATOM 2350 C CA . SER A 1 348 ? 173.244 65.751 157.684 1.00 9.23 310 SER A CA 1
ATOM 2351 C C . SER A 1 348 ? 172.478 66.240 158.869 1.00 9.93 310 SER A C 1
ATOM 2352 O O . SER A 1 348 ? 171.355 65.738 159.164 1.00 9.84 310 SER A O 1
ATOM 2355 N N . LYS A 1 349 ? 173.030 67.249 159.556 1.00 9.36 311 LYS A N 1
ATOM 2356 C CA . LYS A 1 349 ? 172.320 67.906 160.643 1.00 9.54 311 LYS A CA 1
ATOM 2357 C C . LYS A 1 349 ? 172.489 69.429 160.611 1.00 8.67 311 LYS A C 1
ATOM 2358 O O . LYS A 1 349 ? 172.303 70.114 161.645 1.00 9.18 311 LYS A O 1
ATOM 2364 N N . TRP A 1 350 ? 172.873 69.977 159.488 1.00 7.55 312 TRP A N 1
ATOM 2365 C CA . TRP A 1 350 ? 172.949 71.439 159.269 1.00 7.55 312 TRP A CA 1
ATOM 2366 C C . TRP A 1 350 ? 174.096 72.013 160.075 1.00 7.88 312 TRP A C 1
ATOM 2367 O O . TRP A 1 350 ? 173.925 72.718 161.100 1.00 7.28 312 TRP A O 1
ATOM 2378 N N . ILE A 1 351 ? 175.248 71.682 159.588 1.00 7.33 313 ILE A N 1
ATOM 2379 C CA . ILE A 1 351 ? 176.517 72.235 160.145 1.00 8.46 313 ILE A CA 1
ATOM 2380 C C . ILE A 1 351 ? 177.105 73.203 159.152 1.00 8.33 313 ILE A C 1
ATOM 2381 O O . ILE A 1 351 ? 177.315 72.825 158.028 1.00 9.01 313 ILE A O 1
ATOM 2386 N N . LYS A 1 352 ? 177.398 74.439 159.556 1.00 8.76 314 LYS A N 1
ATOM 2387 C CA . LYS A 1 352 ? 178.057 75.356 158.677 1.00 9.07 314 LYS A CA 1
ATOM 2388 C C . LYS A 1 352 ? 179.515 75.477 159.065 1.00 8.71 314 LYS A C 1
ATOM 2389 O O . LYS A 1 352 ? 179.888 75.274 160.196 1.00 8.92 314 LYS A O 1
ATOM 2395 N N . SER A 1 353 ? 180.366 75.695 158.074 1.00 7.28 315 SER A N 1
ATOM 2396 C CA . SER A 1 353 ? 181.776 75.706 158.367 1.00 7.42 315 SER A CA 1
ATOM 2397 C C . SER A 1 353 ? 182.463 76.477 157.260 1.00 6.22 315 SER A C 1
ATOM 2398 O O . SER A 1 353 ? 181.959 76.565 156.139 1.00 6.52 315 SER A O 1
ATOM 2401 N N . GLY A 1 354 ? 183.587 77.058 157.608 1.00 5.94 316 GLY A N 1
ATOM 2402 C CA . GLY A 1 354 ? 184.349 77.682 156.564 1.00 5.93 316 GLY A CA 1
ATOM 2403 C C . GLY A 1 354 ? 185.698 78.083 157.088 1.00 5.84 316 GLY A C 1
ATOM 2404 O O . GLY A 1 354 ? 186.029 77.863 158.283 1.00 5.79 316 GLY A O 1
ATOM 2405 N N . PHE A 1 355 ? 186.493 78.585 156.158 1.00 6.15 317 PHE A N 1
ATOM 2406 C CA . PHE A 1 355 ? 187.853 79.012 156.486 1.00 6.96 317 PHE A CA 1
ATOM 2407 C C . PHE A 1 355 ? 188.332 80.082 155.515 1.00 6.79 317 PHE A C 1
ATOM 2408 O O . PHE A 1 355 ? 187.722 80.345 154.491 1.00 6.13 317 PHE A O 1
ATOM 2416 N N . ALA A 1 356 ? 189.394 80.765 155.934 1.00 7.26 318 ALA A N 1
ATOM 2417 C CA . ALA A 1 356 ? 189.999 81.860 155.104 1.00 8.39 318 ALA A CA 1
ATOM 2418 C C . ALA A 1 356 ? 191.480 81.570 154.941 1.00 8.07 318 ALA A C 1
ATOM 2419 O O . ALA A 1 356 ? 192.094 81.153 155.882 1.00 8.70 318 ALA A O 1
ATOM 2421 N N . LEU A 1 357 ? 191.968 81.790 153.737 1.00 8.51 319 LEU A N 1
ATOM 2422 C CA . LEU A 1 357 ? 193.383 81.613 153.338 1.00 9.93 319 LEU A CA 1
ATOM 2423 C C . LEU A 1 357 ? 193.925 82.939 152.824 1.00 9.88 319 LEU A C 1
ATOM 2424 O O . LEU A 1 357 ? 193.230 83.667 152.113 1.00 8.65 319 LEU A O 1
ATOM 2429 N N . GLU A 1 358 ? 195.178 83.206 153.161 1.00 10.53 320 GLU A N 1
ATOM 2430 C CA . GLU A 1 358 ? 195.848 84.362 152.557 1.00 10.98 320 GLU A CA 1
ATOM 2431 C C . GLU A 1 358 ? 197.234 83.920 152.155 1.00 10.87 320 GLU A C 1
ATOM 2432 O O . GLU A 1 358 ? 197.929 83.309 152.965 1.00 10.81 320 GLU A O 1
ATOM 2438 N N . GLY A 1 359 ? 197.620 84.258 150.929 1.00 12.01 321 GLY A N 1
ATOM 2439 C CA . GLY A 1 359 ? 198.893 83.786 150.375 1.00 12.60 321 GLY A CA 1
ATOM 2440 C C . GLY A 1 359 ? 200.103 84.430 151.057 1.00 14.65 321 GLY A C 1
ATOM 2441 O O . GLY A 1 359 ? 200.011 85.703 151.294 1.00 15.26 321 GLY A O 1
ATOM 2442 N N . THR B 1 23 ? 127.269 84.125 157.674 1.00 19.13 -15 THR B N 1
ATOM 2443 C CA . THR B 1 23 ? 127.538 83.754 159.118 1.00 19.86 -15 THR B CA 1
ATOM 2444 C C . THR B 1 23 ? 127.246 82.298 159.381 1.00 15.53 -15 THR B C 1
ATOM 2445 O O . THR B 1 23 ? 126.315 81.760 158.819 1.00 12.82 -15 THR B O 1
ATOM 2449 N N . VAL B 1 24 ? 127.937 81.654 160.309 1.00 11.25 -14 VAL B N 1
ATOM 2450 C CA . VAL B 1 24 ? 127.538 80.311 160.781 1.00 9.46 -14 VAL B CA 1
ATOM 2451 C C . VAL B 1 24 ? 127.515 80.429 162.314 1.00 8.28 -14 VAL B C 1
ATOM 2452 O O . VAL B 1 24 ? 128.390 81.062 162.878 1.00 8.84 -14 VAL B O 1
ATOM 2456 N N . SER B 1 25 ? 126.537 79.817 162.969 1.00 7.13 -13 SER B N 1
ATOM 2457 C CA . SER B 1 25 ? 126.328 79.865 164.406 1.00 6.91 -13 SER B CA 1
ATOM 2458 C C . SER B 1 25 ? 126.642 78.491 164.997 1.00 6.86 -13 SER B C 1
ATOM 2459 O O . SER B 1 25 ? 126.324 77.465 164.379 1.00 6.72 -13 SER B O 1
ATOM 2462 N N . VAL B 1 26 ? 127.203 78.484 166.198 1.00 6.29 -12 VAL B N 1
ATOM 2463 C CA . VAL B 1 26 ? 127.403 77.303 167.002 1.00 7.03 -12 VAL B CA 1
ATOM 2464 C C . VAL B 1 26 ? 126.234 77.220 167.949 1.00 7.11 -12 VAL B C 1
ATOM 2465 O O . VAL B 1 26 ? 126.098 78.095 168.830 1.00 7.98 -12 VAL B O 1
ATOM 2469 N N . LEU B 1 27 ? 125.341 76.243 167.755 1.00 7.34 -11 LEU B N 1
ATOM 2470 C CA . LEU B 1 27 ? 124.106 76.102 168.561 1.00 8.85 -11 LEU B CA 1
ATOM 2471 C C . LEU B 1 27 ? 124.233 75.419 169.898 1.00 10.39 -11 LEU B C 1
ATOM 2472 O O . LEU B 1 27 ? 123.510 75.735 170.861 1.00 10.39 -11 LEU B O 1
ATOM 2477 N N . SER B 1 28 ? 125.176 74.483 169.968 1.00 9.36 -10 SER B N 1
ATOM 2478 C CA . SER B 1 28 ? 125.395 73.627 171.092 1.00 9.43 -10 SER B CA 1
ATOM 2479 C C . SER B 1 28 ? 126.701 72.942 170.984 1.00 8.85 -10 SER B C 1
ATOM 2480 O O . SER B 1 28 ? 127.292 72.883 169.872 1.00 7.66 -10 SER B O 1
ATOM 2483 N N . ALA B 1 29 ? 127.199 72.539 172.139 1.00 8.59 -9 ALA B N 1
ATOM 2484 C CA . ALA B 1 29 ? 128.304 71.604 172.172 1.00 8.66 -9 ALA B CA 1
ATOM 2485 C C . ALA B 1 29 ? 128.120 70.709 173.385 1.00 8.65 -9 ALA B C 1
ATOM 2486 O O . ALA B 1 29 ? 127.525 71.115 174.383 1.00 8.79 -9 ALA B O 1
ATOM 2488 N N . ALA B 1 30 ? 128.624 69.512 173.320 1.00 7.73 -8 ALA B N 1
ATOM 2489 C CA . ALA B 1 30 ? 128.454 68.514 174.384 1.00 8.44 -8 ALA B CA 1
ATOM 2490 C C . ALA B 1 30 ? 129.584 67.555 174.333 1.00 9.72 -8 ALA B C 1
ATOM 2491 O O . ALA B 1 30 ? 130.312 67.450 173.316 1.00 10.50 -8 ALA B O 1
ATOM 2493 N N . SER B 1 31 ? 129.771 66.850 175.422 1.00 10.59 -7 SER B N 1
ATOM 2494 C CA . SER B 1 31 ? 130.890 65.906 175.564 1.00 11.14 -7 SER B CA 1
ATOM 2495 C C . SER B 1 31 ? 130.397 64.601 176.089 1.00 11.04 -7 SER B C 1
ATOM 2496 O O . SER B 1 31 ? 129.313 64.539 176.681 1.00 12.02 -7 SER B O 1
ATOM 2499 N N . ALA B 1 32 ? 131.185 63.568 175.828 1.00 9.12 -6 ALA B N 1
ATOM 2500 C CA . ALA B 1 32 ? 130.982 62.205 176.339 1.00 9.09 -6 ALA B CA 1
ATOM 2501 C C . ALA B 1 32 ? 132.355 61.753 176.829 1.00 8.94 -6 ALA B C 1
ATOM 2502 O O . ALA B 1 32 ? 133.266 61.451 176.070 1.00 7.87 -6 ALA B O 1
ATOM 2504 N N . LEU B 1 33 ? 132.467 61.705 178.139 1.00 9.40 -5 LEU B N 1
ATOM 2505 C CA . LEU B 1 33 ? 133.666 61.289 178.833 1.00 9.72 -5 LEU B CA 1
ATOM 2506 C C . LEU B 1 33 ? 133.421 59.902 179.520 1.00 9.87 -5 LEU B C 1
ATOM 2507 O O . LEU B 1 33 ? 132.435 59.746 180.201 1.00 12.25 -5 LEU B O 1
ATOM 2512 N N . PRO B 1 34 ? 134.273 58.926 179.294 1.00 9.75 -4 PRO B N 1
ATOM 2513 C CA . PRO B 1 34 ? 133.976 57.538 179.674 1.00 10.37 -4 PRO B CA 1
ATOM 2514 C C . PRO B 1 34 ? 134.275 57.355 181.177 1.00 11.53 -4 PRO B C 1
ATOM 2515 O O . PRO B 1 34 ? 135.357 57.786 181.654 1.00 11.12 -4 PRO B O 1
ATOM 2519 N N . GLY B 1 35 ? 133.296 56.808 181.876 1.00 12.30 -3 GLY B N 1
ATOM 2520 C CA . GLY B 1 35 ? 133.573 56.351 183.231 1.00 12.92 -3 GLY B CA 1
ATOM 2521 C C . GLY B 1 35 ? 133.702 57.476 184.231 1.00 12.27 -3 GLY B C 1
ATOM 2522 O O . GLY B 1 35 ? 133.464 58.666 183.945 1.00 12.59 -3 GLY B O 1
ATOM 2523 N N . PRO B 1 36 ? 134.057 57.127 185.466 1.00 12.68 -2 PRO B N 1
ATOM 2524 C CA . PRO B 1 36 ? 134.258 58.157 186.464 1.00 13.41 -2 PRO B CA 1
ATOM 2525 C C . PRO B 1 36 ? 135.519 58.952 186.293 1.00 13.27 -2 PRO B C 1
ATOM 2526 O O . PRO B 1 36 ? 136.460 58.496 185.606 1.00 13.02 -2 PRO B O 1
ATOM 2530 N N . THR B 1 37 ? 135.588 60.120 186.898 1.00 14.04 -1 THR B N 1
ATOM 2531 C CA . THR B 1 37 ? 136.928 60.778 186.926 1.00 15.37 -1 THR B CA 1
ATOM 2532 C C . THR B 1 37 ? 137.891 59.836 187.707 1.00 15.25 -1 THR B C 1
ATOM 2533 O O . THR B 1 37 ? 137.480 59.153 188.679 1.00 14.48 -1 THR B O 1
ATOM 2537 N N . VAL B 1 38 ? 139.132 59.748 187.247 1.00 13.52 0 VAL B N 1
ATOM 2538 C CA . VAL B 1 38 ? 140.186 58.912 187.839 1.00 14.22 0 VAL B CA 1
ATOM 2539 C C . VAL B 1 38 ? 141.226 59.909 188.399 1.00 15.54 0 VAL B C 1
ATOM 2540 O O . VAL B 1 38 ? 141.890 60.612 187.627 1.00 14.34 0 VAL B O 1
ATOM 2544 N N . ASP B 1 39 ? 141.396 59.934 189.718 1.00 15.51 1 ASP B N 1
ATOM 2545 C CA . ASP B 1 39 ? 142.381 60.827 190.289 1.00 17.07 1 ASP B CA 1
ATOM 2546 C C . ASP B 1 39 ? 143.758 60.235 190.405 1.00 16.02 1 ASP B C 1
ATOM 2547 O O . ASP B 1 39 ? 144.000 59.110 190.078 1.00 16.96 1 ASP B O 1
ATOM 2552 N N . ASN B 1 40 ? 144.700 61.075 190.851 1.00 17.60 2 ASN B N 1
ATOM 2553 C CA . ASN B 1 40 ? 146.087 60.656 190.897 1.00 19.08 2 ASN B CA 1
ATOM 2554 C C . ASN B 1 40 ? 146.339 59.611 191.989 1.00 21.87 2 ASN B C 1
ATOM 2555 O O . ASN B 1 40 ? 147.115 58.677 191.784 1.00 21.37 2 ASN B O 1
ATOM 2560 N N . ALA B 1 41 ? 145.625 59.729 193.099 1.00 25.02 3 ALA B N 1
ATOM 2561 C CA . ALA B 1 41 ? 145.628 58.626 194.127 1.00 27.54 3 ALA B CA 1
ATOM 2562 C C . ALA B 1 41 ? 145.277 57.271 193.522 1.00 28.56 3 ALA B C 1
ATOM 2563 O O . ALA B 1 41 ? 146.036 56.298 193.607 1.00 27.25 3 ALA B O 1
ATOM 2565 N N . THR B 1 42 ? 144.139 57.233 192.843 1.00 26.61 4 THR B N 1
ATOM 2566 C CA . THR B 1 42 ? 143.655 56.011 192.192 1.00 25.68 4 THR B CA 1
ATOM 2567 C C . THR B 1 42 ? 144.584 55.496 191.121 1.00 23.88 4 THR B C 1
ATOM 2568 O O . THR B 1 42 ? 144.911 54.321 191.076 1.00 23.40 4 THR B O 1
ATOM 2572 N N . LEU B 1 43 ? 145.029 56.391 190.244 1.00 24.71 5 LEU B N 1
ATOM 2573 C CA . LEU B 1 43 ? 146.007 56.084 189.242 1.00 23.14 5 LEU B CA 1
ATOM 2574 C C . LEU B 1 43 ? 147.354 55.591 189.807 1.00 26.55 5 LEU B C 1
ATOM 2575 O O . LEU B 1 43 ? 147.907 54.599 189.334 1.00 25.83 5 LEU B O 1
ATOM 2580 N N . GLY B 1 44 ? 147.872 56.308 190.812 1.00 27.82 6 GLY B N 1
ATOM 2581 C CA . GLY B 1 44 ? 149.122 55.911 191.481 1.00 30.17 6 GLY B CA 1
ATOM 2582 C C . GLY B 1 44 ? 149.051 54.474 192.016 1.00 28.28 6 GLY B C 1
ATOM 2583 O O . GLY B 1 44 ? 149.929 53.664 191.742 1.00 31.39 6 GLY B O 1
ATOM 2584 N N . ARG B 1 45 ? 147.962 54.175 192.711 1.00 27.34 7 ARG B N 1
ATOM 2585 C CA . ARG B 1 45 ? 147.713 52.848 193.298 1.00 31.44 7 ARG B CA 1
ATOM 2586 C C . ARG B 1 45 ? 147.847 51.805 192.204 1.00 35.23 7 ARG B C 1
ATOM 2587 O O . ARG B 1 45 ? 148.710 50.945 192.288 1.00 38.14 7 ARG B O 1
ATOM 2589 N N . ARG B 1 46 ? 147.082 51.969 191.110 1.00 34.78 8 ARG B N 1
ATOM 2590 C CA . ARG B 1 46 ? 147.086 50.979 190.034 1.00 32.67 8 ARG B CA 1
ATOM 2591 C C . ARG B 1 46 ? 148.459 50.766 189.418 1.00 31.89 8 ARG B C 1
ATOM 2592 O O . ARG B 1 46 ? 148.798 49.652 189.046 1.00 32.29 8 ARG B O 1
ATOM 2600 N N . LEU B 1 47 ? 149.247 51.827 189.292 1.00 33.10 9 LEU B N 1
ATOM 2601 C CA . LEU B 1 47 ? 150.598 51.718 188.757 1.00 36.55 9 LEU B CA 1
ATOM 2602 C C . LEU B 1 47 ? 151.700 51.343 189.783 1.00 37.20 9 LEU B C 1
ATOM 2603 O O . LEU B 1 47 ? 152.825 51.056 189.377 1.00 36.95 9 LEU B O 1
ATOM 2608 N N . GLY B 1 48 ? 151.401 51.382 191.083 1.00 38.14 10 GLY B N 1
ATOM 2609 C CA . GLY B 1 48 ? 152.407 51.098 192.141 1.00 40.79 10 GLY B CA 1
ATOM 2610 C C . GLY B 1 48 ? 153.352 52.244 192.523 1.00 43.93 10 GLY B C 1
ATOM 2611 O O . GLY B 1 48 ? 154.533 52.009 192.810 1.00 47.25 10 GLY B O 1
ATOM 2612 N N . MET B 1 49 ? 152.825 53.476 192.551 1.00 42.12 11 MET B N 1
ATOM 2613 C CA . MET B 1 49 ? 153.557 54.678 192.994 1.00 41.62 11 MET B CA 1
ATOM 2614 C C . MET B 1 49 ? 153.134 55.062 194.424 1.00 43.19 11 MET B C 1
ATOM 2615 O O . MET B 1 49 ? 152.082 54.632 194.877 1.00 48.18 11 MET B O 1
ATOM 2620 N N . ASP B 1 50 ? 153.890 55.943 195.084 1.00 48.27 12 ASP B N 1
ATOM 2621 C CA . ASP B 1 50 ? 153.598 56.389 196.480 1.00 51.26 12 ASP B CA 1
ATOM 2622 C C . ASP B 1 50 ? 152.658 57.601 196.626 1.00 50.92 12 ASP B C 1
ATOM 2623 O O . ASP B 1 50 ? 152.205 58.176 195.625 1.00 61.04 12 ASP B O 1
ATOM 2625 N N . ARG B 1 51 ? 152.370 57.978 197.879 1.00 47.84 13 ARG B N 1
ATOM 2626 C CA . ARG B 1 51 ? 151.634 59.226 198.194 1.00 47.73 13 ARG B CA 1
ATOM 2627 C C . ARG B 1 51 ? 152.406 60.457 197.734 1.00 48.86 13 ARG B C 1
ATOM 2628 O O . ARG B 1 51 ? 151.804 61.469 197.343 1.00 50.61 13 ARG B O 1
ATOM 2630 N N . LEU B 1 52 ? 153.737 60.376 197.760 1.00 46.72 14 LEU B N 1
ATOM 2631 C CA . LEU B 1 52 ? 154.549 61.487 197.283 1.00 45.88 14 LEU B CA 1
ATOM 2632 C C . LEU B 1 52 ? 154.139 61.788 195.841 1.00 43.85 14 LEU B C 1
ATOM 2633 O O . LEU B 1 52 ? 153.767 62.942 195.534 1.00 41.79 14 LEU B O 1
ATOM 2635 N N . TRP B 1 53 ? 154.133 60.737 195.001 1.00 38.06 15 TRP B N 1
ATOM 2636 C CA . TRP B 1 53 ? 153.850 60.855 193.575 1.00 32.92 15 TRP B CA 1
ATOM 2637 C C . TRP B 1 53 ? 152.515 61.585 193.285 1.00 27.89 15 TRP B C 1
ATOM 2638 O O . TRP B 1 53 ? 152.507 62.481 192.438 1.00 27.65 15 TRP B O 1
ATOM 2649 N N . GLU B 1 54 ? 151.442 61.321 194.039 1.00 26.41 16 GLU B N 1
ATOM 2650 C CA . GLU B 1 54 ? 150.169 62.052 193.878 1.00 26.60 16 GLU B CA 1
ATOM 2651 C C . GLU B 1 54 ? 150.358 63.542 193.927 1.00 29.15 16 GLU B C 1
ATOM 2652 O O . GLU B 1 54 ? 149.821 64.299 193.087 1.00 31.73 16 GLU B O 1
ATOM 2658 N N . GLN B 1 55 ? 151.058 63.974 194.967 1.00 28.76 17 GLN B N 1
ATOM 2659 C CA . GLN B 1 55 ? 151.191 65.386 195.281 1.00 30.31 17 GLN B CA 1
ATOM 2660 C C . GLN B 1 55 ? 152.111 66.054 194.271 1.00 32.91 17 GLN B C 1
ATOM 2661 O O . GLN B 1 55 ? 151.807 67.156 193.850 1.00 34.24 17 GLN B O 1
ATOM 2667 N N . TRP B 1 56 ? 153.184 65.367 193.857 1.00 33.04 18 TRP B N 1
ATOM 2668 C CA . TRP B 1 56 ? 154.059 65.822 192.754 1.00 31.59 18 TRP B CA 1
ATOM 2669 C C . TRP B 1 56 ? 153.316 66.020 191.396 1.00 35.06 18 TRP B C 1
ATOM 2670 O O . TRP B 1 56 ? 153.461 67.050 190.741 1.00 40.78 18 TRP B O 1
ATOM 2681 N N . VAL B 1 57 ? 152.523 65.039 190.969 1.00 32.46 19 VAL B N 1
ATOM 2682 C CA . VAL B 1 57 ? 151.757 65.208 189.737 1.00 31.62 19 VAL B CA 1
ATOM 2683 C C . VAL B 1 57 ? 150.935 66.529 189.880 1.00 38.80 19 VAL B C 1
ATOM 2684 O O . VAL B 1 57 ? 150.441 67.101 188.894 1.00 35.56 19 VAL B O 1
ATOM 2688 N N . ASP B 1 58 ? 150.844 67.080 191.090 1.00 48.40 20 ASP B N 1
ATOM 2689 C CA . ASP B 1 58 ? 150.477 68.515 191.253 1.00 51.61 20 ASP B CA 1
ATOM 2690 C C . ASP B 1 58 ? 151.657 69.471 191.493 1.00 52.78 20 ASP B C 1
ATOM 2691 O O . ASP B 1 58 ? 152.379 69.854 190.540 1.00 45.27 20 ASP B O 1
ATOM 2696 N N . ILE B 1 61 ? 152.807 68.745 187.211 1.00 25.18 23 ILE B N 1
ATOM 2697 C CA . ILE B 1 61 ? 152.068 68.441 185.966 1.00 20.78 23 ILE B CA 1
ATOM 2698 C C . ILE B 1 61 ? 150.753 69.206 185.980 1.00 18.85 23 ILE B C 1
ATOM 2699 O O . ILE B 1 61 ? 150.353 69.706 184.936 1.00 17.62 23 ILE B O 1
ATOM 2704 N N . GLY B 1 62 ? 150.090 69.300 187.140 1.00 16.57 24 GLY B N 1
ATOM 2705 C CA . GLY B 1 62 ? 148.906 70.112 187.335 1.00 16.26 24 GLY B CA 1
ATOM 2706 C C . GLY B 1 62 ? 147.690 69.419 186.747 1.00 18.03 24 GLY B C 1
ATOM 2707 O O . GLY B 1 62 ? 146.682 70.072 186.599 1.00 19.30 24 GLY B O 1
ATOM 2708 N N . THR B 1 63 ? 147.761 68.127 186.432 1.00 15.75 25 THR B N 1
ATOM 2709 C CA . THR B 1 63 ? 146.584 67.377 185.923 1.00 16.48 25 THR B CA 1
ATOM 2710 C C . THR B 1 63 ? 146.107 66.512 187.085 1.00 17.55 25 THR B C 1
ATOM 2711 O O . THR B 1 63 ? 146.860 65.700 187.559 1.00 19.73 25 THR B O 1
ATOM 2715 N N . ARG B 1 64 ? 144.895 66.784 187.586 1.00 14.71 26 ARG B N 1
ATOM 2716 C CA . ARG B 1 64 ? 144.406 66.186 188.828 1.00 17.13 26 ARG B CA 1
ATOM 2717 C C . ARG B 1 64 ? 143.563 64.952 188.562 1.00 17.10 26 ARG B C 1
ATOM 2718 O O . ARG B 1 64 ? 143.550 64.025 189.335 1.00 14.75 26 ARG B O 1
ATOM 2726 N N . THR B 1 65 ? 142.802 64.997 187.481 1.00 13.26 27 THR B N 1
ATOM 2727 C CA . THR B 1 65 ? 141.932 63.871 187.135 1.00 12.38 27 THR B CA 1
ATOM 2728 C C . THR B 1 65 ? 141.889 63.698 185.616 1.00 11.41 27 THR B C 1
ATOM 2729 O O . THR B 1 65 ? 142.224 64.604 184.873 1.00 10.75 27 THR B O 1
ATOM 2733 N N . ARG B 1 66 ? 141.444 62.509 185.177 1.00 9.42 28 ARG B N 1
ATOM 2734 C CA . ARG B 1 66 ? 141.210 62.308 183.747 1.00 9.13 28 ARG B CA 1
ATOM 2735 C C . ARG B 1 66 ? 140.148 61.215 183.648 1.00 8.96 28 ARG B C 1
ATOM 2736 O O . ARG B 1 66 ? 139.871 60.516 184.633 1.00 8.52 28 ARG B O 1
ATOM 2744 N N . HIS B 1 67 ? 139.575 61.050 182.456 1.00 7.88 29 HIS B N 1
ATOM 2745 C CA . HIS B 1 67 ? 138.702 59.929 182.141 1.00 9.07 29 HIS B CA 1
ATOM 2746 C C . HIS B 1 67 ? 139.414 58.948 181.262 1.00 9.35 29 HIS B C 1
ATOM 2747 O O . HIS B 1 67 ? 140.148 59.361 180.370 1.00 8.76 29 HIS B O 1
ATOM 2754 N N . LEU B 1 68 ? 139.210 57.648 181.501 1.00 9.61 30 LEU B N 1
ATOM 2755 C CA . LEU B 1 68 ? 139.794 56.569 180.741 1.00 11.35 30 LEU B CA 1
ATOM 2756 C C . LEU B 1 68 ? 138.721 55.654 180.197 1.00 10.34 30 LEU B C 1
ATOM 2757 O O . LEU B 1 68 ? 137.724 55.376 180.844 1.00 11.62 30 LEU B O 1
ATOM 2762 N N . ALA B 1 69 ? 138.940 55.178 179.001 1.00 10.61 31 ALA B N 1
ATOM 2763 C CA . ALA B 1 69 ? 137.998 54.299 178.353 1.00 11.83 31 ALA B CA 1
ATOM 2764 C C . ALA B 1 69 ? 138.162 52.876 178.864 1.00 15.84 31 ALA B C 1
ATOM 2765 O O . ALA B 1 69 ? 137.403 51.986 178.454 1.00 17.89 31 ALA B O 1
ATOM 2767 N N . VAL B 1 70 ? 139.225 52.622 179.630 1.00 15.36 32 VAL B N 1
ATOM 2768 C CA . VAL B 1 70 ? 139.367 51.273 180.239 1.00 19.39 32 VAL B CA 1
ATOM 2769 C C . VAL B 1 70 ? 138.883 51.338 181.684 1.00 21.44 32 VAL B C 1
ATOM 2770 O O . VAL B 1 70 ? 138.995 52.391 182.316 1.00 20.41 32 VAL B O 1
ATOM 2774 N N . ASP B 1 71 ? 138.331 50.215 182.173 1.00 22.13 33 ASP B N 1
ATOM 2775 C CA . ASP B 1 71 ? 138.169 49.944 183.600 1.00 26.74 33 ASP B CA 1
ATOM 2776 C C . ASP B 1 71 ? 139.546 49.881 184.262 1.00 29.95 33 ASP B C 1
ATOM 2777 O O . ASP B 1 71 ? 140.424 49.179 183.810 1.00 34.10 33 ASP B O 1
ATOM 2782 N N . LEU B 1 72 ? 139.748 50.604 185.349 1.00 33.97 34 LEU B N 1
ATOM 2783 C CA . LEU B 1 72 ? 141.095 50.727 185.884 1.00 38.03 34 LEU B CA 1
ATOM 2784 C C . LEU B 1 72 ? 141.591 49.404 186.509 1.00 40.52 34 LEU B C 1
ATOM 2785 O O . LEU B 1 72 ? 142.692 48.904 186.180 1.00 40.51 34 LEU B O 1
ATOM 2790 N N . ASP B 1 73 ? 140.734 48.802 187.331 1.00 41.03 35 ASP B N 1
ATOM 2791 C CA . ASP B 1 73 ? 141.059 47.548 188.039 1.00 43.63 35 ASP B CA 1
ATOM 2792 C C . ASP B 1 73 ? 141.456 46.411 187.074 1.00 43.88 35 ASP B C 1
ATOM 2793 O O . ASP B 1 73 ? 142.506 45.789 187.245 1.00 47.45 35 ASP B O 1
ATOM 2795 N N . SER B 1 74 ? 140.628 46.189 186.050 1.00 43.23 36 SER B N 1
ATOM 2796 C CA . SER B 1 74 ? 140.787 45.083 185.083 1.00 41.29 36 SER B CA 1
ATOM 2797 C C . SER B 1 74 ? 141.559 45.460 183.801 1.00 44.93 36 SER B C 1
ATOM 2798 O O . SER B 1 74 ? 142.123 44.601 183.123 1.00 44.29 36 SER B O 1
ATOM 2801 N N . GLY B 1 75 ? 141.593 46.747 183.462 1.00 42.48 37 GLY B N 1
ATOM 2802 C CA . GLY B 1 75 ? 142.192 47.171 182.198 1.00 41.10 37 GLY B CA 1
ATOM 2803 C C . GLY B 1 75 ? 141.340 46.860 180.960 1.00 37.60 37 GLY B C 1
ATOM 2804 O O . GLY B 1 75 ? 141.738 47.214 179.844 1.00 37.24 37 GLY B O 1
ATOM 2805 N N . GLU B 1 76 ? 140.161 46.268 181.151 1.00 30.38 38 GLU B N 1
ATOM 2806 C CA . GLU B 1 76 ? 139.243 45.995 180.055 1.00 29.60 38 GLU B CA 1
ATOM 2807 C C . GLU B 1 76 ? 138.650 47.293 179.432 1.00 25.96 38 GLU B C 1
ATOM 2808 O O . GLU B 1 76 ? 138.182 48.177 180.141 1.00 21.96 38 GLU B O 1
ATOM 2813 N N . ILE B 1 77 ? 138.557 47.313 178.113 1.00 27.74 39 ILE B N 1
ATOM 2814 C CA . ILE B 1 77 ? 138.010 48.457 177.386 1.00 29.02 39 ILE B CA 1
ATOM 2815 C C . ILE B 1 77 ? 136.492 48.498 177.528 1.00 27.47 39 ILE B C 1
ATOM 2816 O O . ILE B 1 77 ? 135.787 47.534 177.245 1.00 31.56 39 ILE B O 1
ATOM 2821 N N . ARG B 1 78 ? 135.966 49.579 178.049 1.00 22.40 40 ARG B N 1
ATOM 2822 C CA . ARG B 1 78 ? 134.524 49.694 178.305 1.00 23.90 40 ARG B CA 1
ATOM 2823 C C . ARG B 1 78 ? 133.812 50.609 177.308 1.00 22.02 40 ARG B C 1
ATOM 2824 O O . ARG B 1 78 ? 132.598 50.616 177.241 1.00 21.40 40 ARG B O 1
ATOM 2832 N N . HIS B 1 79 ? 134.576 51.407 176.558 1.00 19.21 41 HIS B N 1
ATOM 2833 C CA . HIS B 1 79 ? 133.998 52.407 175.677 1.00 20.10 41 HIS B CA 1
ATOM 2834 C C . HIS B 1 79 ? 134.864 52.510 174.460 1.00 15.93 41 HIS B C 1
ATOM 2835 O O . HIS B 1 79 ? 136.102 52.533 174.545 1.00 16.77 41 HIS B O 1
ATOM 2842 N N . THR B 1 80 ? 134.228 52.519 173.309 1.00 13.59 42 THR B N 1
ATOM 2843 C CA . THR B 1 80 ? 134.947 52.754 172.052 1.00 11.73 42 THR B CA 1
ATOM 2844 C C . THR B 1 80 ? 134.806 54.242 171.674 1.00 9.72 42 THR B C 1
ATOM 2845 O O . THR B 1 80 ? 133.933 54.900 172.156 1.00 8.74 42 THR B O 1
ATOM 2849 N N . LEU B 1 81 ? 135.586 54.703 170.685 1.00 8.99 43 LEU B N 1
ATOM 2850 C CA . LEU B 1 81 ? 135.384 56.016 170.097 1.00 8.58 43 LEU B CA 1
ATOM 2851 C C . LEU B 1 81 ? 133.988 56.177 169.492 1.00 8.70 43 LEU B C 1
ATOM 2852 O O . LEU B 1 81 ? 133.327 57.202 169.720 1.00 8.57 43 LEU B O 1
ATOM 2857 N N . ALA B 1 82 ? 133.482 55.158 168.810 1.00 8.67 44 ALA B N 1
ATOM 2858 C CA . ALA B 1 82 ? 132.180 55.268 168.179 1.00 8.35 44 ALA B CA 1
ATOM 2859 C C . ALA B 1 82 ? 131.083 55.381 169.269 1.00 8.28 44 ALA B C 1
ATOM 2860 O O . ALA B 1 82 ? 130.140 56.103 169.114 1.00 6.93 44 ALA B O 1
ATOM 2862 N N . ASP B 1 83 ? 131.251 54.617 170.345 1.00 8.59 45 ASP B N 1
ATOM 2863 C CA . ASP B 1 83 ? 130.286 54.656 171.498 1.00 9.42 45 ASP B CA 1
ATOM 2864 C C . ASP B 1 83 ? 130.210 56.070 172.038 1.00 8.07 45 ASP B C 1
ATOM 2865 O O . ASP B 1 83 ? 129.130 56.617 172.301 1.00 6.95 45 ASP B O 1
ATOM 2870 N N . LEU B 1 84 ? 131.370 56.642 172.286 1.00 7.26 46 LEU B N 1
ATOM 2871 C CA . LEU B 1 84 ? 131.446 58.014 172.901 1.00 6.95 46 LEU B CA 1
ATOM 2872 C C . LEU B 1 84 ? 131.011 59.067 171.891 1.00 6.37 46 LEU B C 1
ATOM 2873 O O . LEU B 1 84 ? 130.349 60.004 172.259 1.00 5.62 46 LEU B O 1
ATOM 2878 N N . ALA B 1 85 ? 131.371 58.871 170.595 1.00 6.01 47 ALA B N 1
ATOM 2879 C CA . ALA B 1 85 ? 130.893 59.820 169.609 1.00 6.22 47 ALA B CA 1
ATOM 2880 C C . ALA B 1 85 ? 129.356 59.808 169.442 1.00 5.99 47 ALA B C 1
ATOM 2881 O O . ALA B 1 85 ? 128.717 60.834 169.277 1.00 6.02 47 ALA B O 1
ATOM 2883 N N . HIS B 1 86 ? 128.786 58.634 169.509 1.00 6.15 48 HIS B N 1
ATOM 2884 C CA . HIS B 1 86 ? 127.312 58.493 169.492 1.00 7.21 48 HIS B CA 1
ATOM 2885 C C . HIS B 1 86 ? 126.664 59.246 170.648 1.00 6.79 48 HIS B C 1
ATOM 2886 O O . HIS B 1 86 ? 125.727 60.067 170.425 1.00 7.28 48 HIS B O 1
ATOM 2893 N N . GLN B 1 87 ? 127.205 59.039 171.828 1.00 7.50 49 GLN B N 1
ATOM 2894 C CA . GLN B 1 87 ? 126.755 59.790 173.046 1.00 8.59 49 GLN B CA 1
ATOM 2895 C C . GLN B 1 87 ? 126.895 61.300 172.904 1.00 7.33 49 GLN B C 1
ATOM 2896 O O . GLN B 1 87 ? 125.955 62.077 173.107 1.00 7.85 49 GLN B O 1
ATOM 2902 N N . ALA B 1 88 ? 128.082 61.753 172.543 1.00 6.50 50 ALA B N 1
ATOM 2903 C CA . ALA B 1 88 ? 128.334 63.162 172.425 1.00 6.13 50 ALA B CA 1
ATOM 2904 C C . ALA B 1 88 ? 127.439 63.781 171.338 1.00 6.28 50 ALA B C 1
ATOM 2905 O O . ALA B 1 88 ? 126.869 64.828 171.505 1.00 5.94 50 ALA B O 1
ATOM 2907 N N . GLY B 1 89 ? 127.351 63.150 170.173 1.00 6.39 51 GLY B N 1
ATOM 2908 C CA . GLY B 1 89 ? 126.463 63.609 169.085 1.00 6.71 51 GLY B CA 1
ATOM 2909 C C . GLY B 1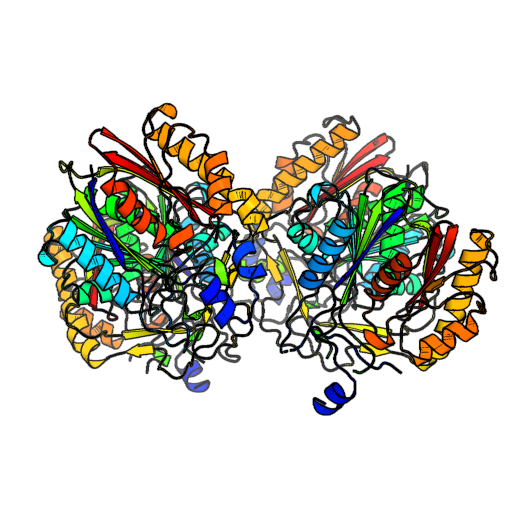 89 ? 125.006 63.720 169.518 1.00 7.46 51 GLY B C 1
ATOM 2910 O O . GLY B 1 89 ? 124.334 64.688 169.242 1.00 7.96 51 GLY B O 1
ATOM 2911 N N . SER B 1 90 ? 124.509 62.670 170.163 1.00 8.78 52 SER B N 1
ATOM 2912 C CA . SER B 1 90 ? 123.140 62.661 170.652 1.00 9.49 52 SER B CA 1
ATOM 2913 C C . SER B 1 90 ? 122.870 63.839 171.633 1.00 8.56 52 SER B C 1
ATOM 2914 O O . SER B 1 90 ? 121.868 64.575 171.501 1.00 8.76 52 SER B O 1
ATOM 2917 N N . ARG B 1 91 ? 123.816 64.039 172.573 1.00 8.75 53 ARG B N 1
ATOM 2918 C CA . ARG B 1 91 ? 123.703 65.144 173.556 1.00 9.60 53 ARG B CA 1
ATOM 2919 C C . ARG B 1 91 ? 123.724 66.483 172.882 1.00 8.61 53 ARG B C 1
ATOM 2920 O O . ARG B 1 91 ? 122.929 67.352 173.249 1.00 7.94 53 ARG B O 1
ATOM 2928 N N . ALA B 1 92 ? 124.612 66.666 171.854 1.00 7.91 54 ALA B N 1
ATOM 2929 C CA . ALA B 1 92 ? 124.655 67.955 171.173 1.00 7.84 54 ALA B CA 1
ATOM 2930 C C . ALA B 1 92 ? 123.406 68.242 170.382 1.00 7.56 54 ALA B C 1
ATOM 2931 O O . ALA B 1 92 ? 122.942 69.359 170.372 1.00 8.52 54 ALA B O 1
ATOM 2933 N N . LEU B 1 93 ? 122.879 67.209 169.694 1.00 7.55 55 LEU B N 1
ATOM 2934 C CA . LEU B 1 93 ? 121.676 67.360 168.907 1.00 8.42 55 LEU B CA 1
ATOM 2935 C C . LEU B 1 93 ? 120.496 67.739 169.843 1.00 9.79 55 LEU B C 1
ATOM 2936 O O . LEU B 1 93 ? 119.747 68.618 169.543 1.00 9.67 55 LEU B O 1
ATOM 2941 N N . ASP B 1 94 ? 120.384 67.021 170.933 1.00 11.47 56 ASP B N 1
ATOM 2942 C CA . ASP B 1 94 ? 119.264 67.318 171.901 1.00 14.02 56 ASP B CA 1
ATOM 2943 C C . ASP B 1 94 ? 119.386 68.705 172.460 1.00 13.49 56 ASP B C 1
ATOM 2944 O O . ASP B 1 94 ? 118.371 69.392 172.483 1.00 14.31 56 ASP B O 1
ATOM 2949 N N . ALA B 1 95 ? 120.598 69.111 172.866 1.00 12.49 57 ALA B N 1
ATOM 2950 C CA . ALA B 1 95 ? 120.855 70.498 173.311 1.00 14.68 57 ALA B CA 1
ATOM 2951 C C . ALA B 1 95 ? 120.482 71.552 172.302 1.00 14.95 57 ALA B C 1
ATOM 2952 O O . ALA B 1 95 ? 119.988 72.621 172.697 1.00 17.38 57 ALA B O 1
ATOM 2954 N N . ALA B 1 96 ? 120.685 71.312 170.998 1.00 12.07 58 ALA B N 1
ATOM 2955 C CA . ALA B 1 96 ? 120.378 72.288 169.959 1.00 14.02 58 ALA B CA 1
ATOM 2956 C C . ALA B 1 96 ? 118.909 72.207 169.522 1.00 14.44 58 ALA B C 1
ATOM 2957 O O . ALA B 1 96 ? 118.454 73.015 168.702 1.00 16.19 58 ALA B O 1
ATOM 2959 N N . GLY B 1 97 ? 118.192 71.189 169.972 1.00 14.26 59 GLY B N 1
ATOM 2960 C CA . GLY B 1 97 ? 116.841 70.943 169.464 1.00 15.15 59 GLY B CA 1
ATOM 2961 C C . GLY B 1 97 ? 116.764 70.529 168.014 1.00 15.57 59 GLY B C 1
ATOM 2962 O O . GLY B 1 97 ? 115.846 70.914 167.293 1.00 16.00 59 GLY B O 1
ATOM 2963 N N . VAL B 1 98 ? 117.712 69.684 167.574 1.00 12.73 60 VAL B N 1
ATOM 2964 C CA . VAL B 1 98 ? 117.819 69.249 166.172 1.00 12.41 60 VAL B CA 1
ATOM 2965 C C . VAL B 1 98 ? 117.606 67.733 166.149 1.00 12.14 60 VAL B C 1
ATOM 2966 O O . VAL B 1 98 ? 118.164 66.993 166.953 1.00 12.95 60 VAL B O 1
ATOM 2970 N N . THR B 1 99 ? 116.762 67.257 165.218 1.00 12.29 61 THR B N 1
ATOM 2971 C CA . THR B 1 99 ? 116.576 65.841 165.083 1.00 13.53 61 THR B CA 1
ATOM 2972 C C . THR B 1 99 ? 117.641 65.306 164.076 1.00 13.63 61 THR B C 1
ATOM 2973 O O . THR B 1 99 ? 118.155 66.066 163.248 1.00 12.06 61 THR B O 1
ATOM 2977 N N . PRO B 1 100 ? 117.935 64.000 164.103 1.00 14.22 62 PRO B N 1
ATOM 2978 C CA . PRO B 1 100 ? 118.861 63.456 163.032 1.00 14.31 62 PRO B CA 1
ATOM 2979 C C . PRO B 1 100 ? 118.436 63.733 161.591 1.00 14.76 62 PRO B C 1
ATOM 2980 O O . PRO B 1 100 ? 119.308 63.937 160.705 1.00 12.03 62 PRO B O 1
ATOM 2984 N N . GLU B 1 101 ? 117.124 63.805 161.319 1.00 13.67 63 GLU B N 1
ATOM 2985 C CA . GLU B 1 101 ? 116.625 64.082 159.960 1.00 15.82 63 GLU B CA 1
ATOM 2986 C C . GLU B 1 101 ? 116.963 65.469 159.433 1.00 13.97 63 GLU B C 1
ATOM 2987 O O . GLU B 1 101 ? 117.008 65.701 158.232 1.00 12.40 63 GLU B O 1
ATOM 2993 N N . GLU B 1 102 ? 117.197 66.394 160.366 1.00 11.39 64 GLU B N 1
ATOM 2994 C CA . GLU B 1 102 ? 117.566 67.736 160.050 1.00 11.92 64 GLU B CA 1
ATOM 2995 C C . GLU B 1 102 ? 119.065 67.944 159.820 1.00 10.38 64 GLU B C 1
ATOM 2996 O O . GLU B 1 102 ? 119.445 69.017 159.408 1.00 11.53 64 GLU B O 1
ATOM 3002 N N . VAL B 1 103 ? 119.880 66.981 160.136 1.00 8.37 65 VAL B N 1
ATOM 3003 C CA . VAL B 1 103 ? 121.354 67.122 159.951 1.00 8.17 65 VAL B CA 1
ATOM 3004 C C . VAL B 1 103 ? 121.658 66.981 158.481 1.00 7.91 65 VAL B C 1
ATOM 3005 O O . VAL B 1 103 ? 121.258 65.956 157.826 1.00 7.46 65 VAL B O 1
ATOM 3009 N N . ASP B 1 104 ? 122.355 67.936 157.916 1.00 7.51 66 ASP B N 1
ATOM 3010 C CA . ASP B 1 104 ? 122.718 67.930 156.517 1.00 7.81 66 ASP B CA 1
ATOM 3011 C C . ASP B 1 104 ? 124.167 67.554 156.202 1.00 6.82 66 ASP B C 1
ATOM 3012 O O . ASP B 1 104 ? 124.529 67.407 155.024 1.00 6.43 66 ASP B O 1
ATOM 3017 N N . LEU B 1 105 ? 125.005 67.428 157.241 1.00 5.83 67 LEU B N 1
ATOM 3018 C CA . LEU B 1 105 ? 126.429 67.213 157.062 1.00 5.61 67 LEU B CA 1
ATOM 3019 C C . LEU B 1 105 ? 127.018 66.683 158.368 1.00 5.26 67 LEU B C 1
ATOM 3020 O O . LEU B 1 105 ? 126.619 67.200 159.450 1.00 4.66 67 LEU B O 1
ATOM 3025 N N . VAL B 1 106 ? 127.971 65.756 158.282 1.00 4.90 68 VAL B N 1
ATOM 3026 C CA . VAL B 1 106 ? 128.647 65.262 159.458 1.00 4.93 68 VAL B CA 1
ATOM 3027 C C . VAL B 1 106 ? 130.160 65.366 159.188 1.00 4.73 68 VAL B C 1
ATOM 3028 O O . VAL B 1 106 ? 130.614 64.930 158.115 1.00 5.21 68 VAL B O 1
ATOM 3032 N N . VAL B 1 107 ? 130.936 65.951 160.110 1.00 4.25 69 VAL B N 1
ATOM 3033 C CA . VAL B 1 107 ? 132.387 65.978 159.967 1.00 4.07 69 VAL B CA 1
ATOM 3034 C C . VAL B 1 107 ? 132.974 65.592 161.305 1.00 4.09 69 VAL B C 1
ATOM 3035 O O . VAL B 1 107 ? 132.590 66.173 162.327 1.00 3.76 69 VAL B O 1
ATOM 3039 N N . LEU B 1 108 ? 133.881 64.622 161.308 1.00 4.20 70 LEU B N 1
ATOM 3040 C CA . LEU B 1 108 ? 134.522 64.097 162.490 1.00 4.55 70 LEU B CA 1
ATOM 3041 C C . LEU B 1 108 ? 136.002 64.177 162.396 1.00 4.59 70 LEU B C 1
ATOM 3042 O O . LEU B 1 108 ? 136.564 63.774 161.387 1.00 5.04 70 LEU B O 1
ATOM 3047 N N . GLY B 1 109 ? 136.652 64.631 163.472 1.00 4.44 71 GLY B N 1
ATOM 3048 C CA . GLY B 1 109 ? 138.154 64.691 163.555 1.00 4.30 71 GLY B CA 1
ATOM 3049 C C . GLY B 1 109 ? 138.677 63.769 164.638 1.00 4.49 71 GLY B C 1
ATOM 3050 O O . GLY B 1 109 ? 138.177 63.763 165.723 1.00 4.24 71 GLY B O 1
ATOM 3051 N N . THR B 1 110 ? 139.647 62.918 164.319 1.00 4.56 72 THR B N 1
ATOM 3052 C CA . THR B 1 110 ? 140.233 62.081 165.291 1.00 5.27 72 THR B CA 1
ATOM 3053 C C . THR B 1 110 ? 141.646 61.654 164.826 1.00 5.70 72 THR B C 1
ATOM 3054 O O . THR B 1 110 ? 141.951 61.791 163.668 1.00 6.54 72 THR B O 1
ATOM 3058 N N . ALA B 1 111 ? 142.468 61.237 165.785 1.00 5.62 73 ALA B N 1
ATOM 3059 C CA . ALA B 1 111 ? 143.741 60.574 165.483 1.00 6.35 73 ALA B CA 1
ATOM 3060 C C . ALA B 1 111 ? 143.596 59.036 165.615 1.00 6.20 73 ALA B C 1
ATOM 3061 O O . ALA B 1 111 ? 144.511 58.307 165.215 1.00 6.76 73 ALA B O 1
ATOM 3063 N N . THR B 1 112 ? 142.519 58.597 166.241 1.00 6.30 74 THR B N 1
ATOM 3064 C CA . THR B 1 112 ? 142.398 57.166 166.707 1.00 6.86 74 THR B CA 1
ATOM 3065 C C . THR B 1 112 ? 141.045 56.572 166.317 1.00 6.87 74 THR B C 1
ATOM 3066 O O . THR B 1 112 ? 140.257 56.175 167.182 1.00 7.22 74 THR B O 1
ATOM 3070 N N . PRO B 1 113 ? 140.741 56.508 165.035 1.00 7.46 75 PRO B N 1
ATOM 3071 C CA . PRO B 1 113 ? 139.472 55.915 164.663 1.00 8.02 75 PRO B CA 1
ATOM 3072 C C . PRO B 1 113 ? 139.368 54.439 165.090 1.00 7.75 75 PRO B C 1
ATOM 3073 O O . PRO B 1 113 ? 140.391 53.784 165.268 1.00 7.46 75 PRO B O 1
ATOM 3077 N N . ASP B 1 114 ? 138.144 53.934 165.241 1.00 9.11 76 ASP B N 1
ATOM 3078 C CA . ASP B 1 114 ? 137.960 52.575 165.695 1.00 10.16 76 ASP B CA 1
ATOM 3079 C C . ASP B 1 114 ? 138.670 51.583 164.730 1.00 9.63 76 ASP B C 1
ATOM 3080 O O . ASP B 1 114 ? 139.367 50.628 165.115 1.00 9.11 76 ASP B O 1
ATOM 3085 N N . ARG B 1 115 ? 138.458 51.804 163.430 1.00 9.22 77 ARG B N 1
ATOM 3086 C CA . ARG B 1 115 ? 139.019 50.976 162.325 1.00 9.18 77 ARG B CA 1
ATOM 3087 C C . ARG B 1 115 ? 139.583 51.937 161.258 1.00 8.73 77 ARG B C 1
ATOM 3088 O O . ARG B 1 115 ? 139.282 53.141 161.311 1.00 9.73 77 ARG B O 1
ATOM 3096 N N . LEU B 1 116 ? 140.344 51.445 160.272 1.00 6.98 78 LEU B N 1
ATOM 3097 C CA . LEU B 1 116 ? 140.649 52.267 159.093 1.00 7.11 78 LEU B CA 1
ATOM 3098 C C . LEU B 1 116 ? 139.428 52.460 158.183 1.00 7.74 78 LEU B C 1
ATOM 3099 O O . LEU B 1 116 ? 139.159 53.555 157.670 1.00 6.73 78 LEU B O 1
ATOM 3104 N N . MET B 1 117 ? 138.650 51.389 158.010 1.00 7.74 79 MET B N 1
ATOM 3105 C CA . MET B 1 117 ? 137.363 51.498 157.329 1.00 9.17 79 MET B CA 1
ATOM 3106 C C . MET B 1 117 ? 136.401 50.455 157.854 1.00 7.79 79 MET B C 1
ATOM 3107 O O . MET B 1 117 ? 136.849 49.434 158.295 1.00 7.80 79 MET B O 1
ATOM 3112 N N . PRO B 1 118 ? 135.096 50.770 157.903 1.00 7.39 80 PRO B N 1
ATOM 3113 C CA . PRO B 1 118 ? 134.485 52.050 157.626 1.00 7.27 80 PRO B CA 1
ATOM 3114 C C . PRO B 1 118 ? 134.975 53.107 158.654 1.00 7.83 80 PRO B C 1
ATOM 3115 O O . PRO B 1 118 ? 135.555 52.754 159.743 1.00 8.16 80 PRO B O 1
ATOM 3119 N N . THR B 1 119 ? 134.762 54.362 158.300 1.00 6.93 81 THR B N 1
ATOM 3120 C CA . THR B 1 119 ? 135.119 55.464 159.154 1.00 6.47 81 THR B CA 1
ATOM 3121 C C . THR B 1 119 ? 134.195 55.506 160.360 1.00 7.10 81 THR B C 1
ATOM 3122 O O . THR B 1 119 ? 133.005 55.177 160.298 1.00 6.65 81 THR B O 1
ATOM 3126 N N . THR B 1 120 ? 134.712 56.080 161.442 1.00 6.64 82 THR B N 1
ATOM 3127 C CA . THR B 1 120 ? 133.894 56.374 162.602 1.00 7.13 82 THR B CA 1
ATOM 3128 C C . THR B 1 120 ? 132.834 57.431 162.260 1.00 6.36 82 THR B C 1
ATOM 3129 O O . THR B 1 120 ? 131.715 57.343 162.768 1.00 6.49 82 THR B O 1
ATOM 3133 N N . ALA B 1 121 ? 133.077 58.346 161.287 1.00 5.73 83 ALA B N 1
ATOM 3134 C CA . ALA B 1 121 ? 132.042 59.264 160.862 1.00 5.82 83 ALA B CA 1
ATOM 3135 C C . ALA B 1 121 ? 130.830 58.557 160.315 1.00 5.67 83 ALA B C 1
ATOM 3136 O O . ALA B 1 121 ? 129.690 58.893 160.666 1.00 6.01 83 ALA B O 1
ATOM 3138 N N . THR B 1 122 ? 131.044 57.627 159.422 1.00 4.98 84 THR B N 1
ATOM 3139 C CA . THR B 1 122 ? 129.867 56.927 158.829 1.00 5.63 84 THR B CA 1
ATOM 3140 C C . THR B 1 122 ? 129.173 55.961 159.814 1.00 5.86 84 THR B C 1
ATOM 3141 O O . THR B 1 122 ? 127.938 55.791 159.804 1.00 6.08 84 THR B O 1
ATOM 3145 N N . VAL B 1 123 ? 129.953 55.380 160.702 1.00 6.26 85 VAL B N 1
ATOM 3146 C CA . VAL B 1 123 ? 129.396 54.533 161.722 1.00 7.40 85 VAL B CA 1
ATOM 3147 C C . VAL B 1 123 ? 128.548 55.285 162.733 1.00 7.71 85 VAL B C 1
ATOM 3148 O O . VAL B 1 123 ? 127.433 54.853 163.070 1.00 7.39 85 VAL B O 1
ATOM 3152 N N . VAL B 1 124 ? 129.064 56.428 163.204 1.00 7.07 86 VAL B N 1
ATOM 3153 C CA . VAL B 1 124 ? 128.313 57.276 164.100 1.00 7.50 86 VAL B CA 1
ATOM 3154 C C . VAL B 1 124 ? 127.067 57.884 163.492 1.00 6.85 86 VAL B C 1
ATOM 3155 O O . VAL B 1 124 ? 126.015 57.883 164.127 1.00 7.51 86 VAL B O 1
ATOM 3159 N N . ALA B 1 125 ? 127.148 58.279 162.220 1.00 6.83 87 ALA B N 1
ATOM 3160 C CA . ALA B 1 125 ? 125.992 58.725 161.490 1.00 7.72 87 ALA B CA 1
ATOM 3161 C C . ALA B 1 125 ? 124.897 57.639 161.523 1.00 8.72 87 ALA B C 1
ATOM 3162 O O . ALA B 1 125 ? 123.764 57.946 161.863 1.00 9.34 87 ALA B O 1
ATOM 3164 N N . ASP B 1 126 ? 125.282 56.404 161.284 1.00 8.49 88 ASP B N 1
ATOM 3165 C CA . ASP B 1 126 ? 124.306 55.283 161.300 1.00 10.51 88 ASP B CA 1
ATOM 3166 C C . ASP B 1 126 ? 123.663 55.154 162.666 1.00 9.68 88 ASP B C 1
ATOM 3167 O O . ASP B 1 126 ? 122.398 55.115 162.789 1.00 8.81 88 ASP B O 1
ATOM 3172 N N . ARG B 1 127 ? 124.497 55.146 163.699 1.00 8.78 89 ARG B N 1
ATOM 3173 C CA . ARG B 1 127 ? 124.000 55.043 165.055 1.00 9.33 89 ARG B CA 1
ATOM 3174 C C . ARG B 1 127 ? 123.036 56.133 165.435 1.00 8.80 89 ARG B C 1
ATOM 3175 O O . ARG B 1 127 ? 122.096 55.885 166.210 1.00 9.20 89 ARG B O 1
ATOM 3183 N N . LEU B 1 128 ? 123.276 57.338 164.973 1.00 7.47 90 LEU B N 1
ATOM 3184 C CA . LEU B 1 128 ? 122.448 58.473 165.203 1.00 8.06 90 LEU B CA 1
ATOM 3185 C C . LEU B 1 128 ? 121.207 58.550 164.337 1.00 8.72 90 LEU B C 1
ATOM 3186 O O . LEU B 1 128 ? 120.323 59.333 164.625 1.00 9.54 90 LEU B O 1
ATOM 3191 N N . GLY B 1 129 ? 121.125 57.720 163.300 1.00 9.16 91 GLY B N 1
ATOM 3192 C CA . GLY B 1 129 ? 120.013 57.845 162.364 1.00 9.62 91 GLY B CA 1
ATOM 3193 C C . GLY B 1 129 ? 120.136 58.893 161.275 1.00 10.08 91 GLY B C 1
ATOM 3194 O O . GLY B 1 129 ? 119.137 59.290 160.680 1.00 9.41 91 GLY B O 1
ATOM 3195 N N . ILE B 1 130 ? 121.365 59.383 161.052 1.00 8.89 92 ILE B N 1
ATOM 3196 C CA . ILE B 1 130 ? 121.658 60.417 160.095 1.00 9.55 92 ILE B CA 1
ATOM 3197 C C . ILE B 1 130 ? 122.022 59.703 158.804 1.00 10.40 92 ILE B C 1
ATOM 3198 O O . ILE B 1 130 ? 122.862 58.833 158.779 1.00 10.39 92 ILE B O 1
ATOM 3203 N N . ASP B 1 131 ? 121.433 60.113 157.715 1.00 10.24 93 ASP B N 1
ATOM 3204 C CA . ASP B 1 131 ? 121.673 59.465 156.419 1.00 10.35 93 ASP B CA 1
ATOM 3205 C C . ASP B 1 131 ? 121.392 60.395 155.280 1.00 8.67 93 ASP B C 1
ATOM 3206 O O . ASP B 1 131 ? 120.672 61.378 155.427 1.00 7.95 93 ASP B O 1
ATOM 3211 N N . GLY B 1 132 ? 121.940 60.128 154.102 1.00 8.10 94 GLY B N 1
ATOM 3212 C CA . GLY B 1 132 ? 121.704 60.891 152.905 1.00 8.17 94 GLY B CA 1
ATOM 3213 C C . GLY B 1 132 ? 122.368 62.220 152.928 1.00 8.31 94 GLY B C 1
ATOM 3214 O O . GLY B 1 132 ? 121.844 63.198 152.342 1.00 10.29 94 GLY B O 1
ATOM 3215 N N . VAL B 1 133 ? 123.543 62.245 153.565 1.00 8.61 95 VAL B N 1
ATOM 3216 C CA . VAL B 1 133 ? 124.322 63.456 153.726 1.00 7.61 95 VAL B CA 1
ATOM 3217 C C . VAL B 1 133 ? 125.796 63.115 153.539 1.00 7.03 95 VAL B C 1
ATOM 3218 O O . VAL B 1 133 ? 126.232 61.980 153.712 1.00 5.81 95 VAL B O 1
ATOM 3222 N N . PRO B 1 134 ? 126.584 64.122 153.201 1.00 6.53 96 PRO B N 1
ATOM 3223 C CA . PRO B 1 134 ? 128.040 63.850 153.236 1.00 6.45 96 PRO B CA 1
ATOM 3224 C C . PRO B 1 134 ? 128.544 63.639 154.664 1.00 6.32 96 PRO B C 1
ATOM 3225 O O . PRO B 1 134 ? 128.056 64.305 155.619 1.00 5.69 96 PRO B O 1
ATOM 3229 N N . ALA B 1 135 ? 129.467 62.697 154.807 1.00 5.58 97 ALA B N 1
ATOM 3230 C CA . ALA B 1 135 ? 130.038 62.376 156.104 1.00 5.79 97 ALA B CA 1
ATOM 3231 C C . ALA B 1 135 ? 131.540 62.254 155.984 1.00 6.43 97 ALA B C 1
ATOM 3232 O O . ALA B 1 135 ? 131.996 61.309 155.326 1.00 8.04 97 ALA B O 1
ATOM 3234 N N . TYR B 1 136 ? 132.285 63.240 156.505 1.00 5.28 98 TYR B N 1
ATOM 3235 C CA . TYR B 1 136 ? 133.788 63.363 156.328 1.00 5.10 98 TYR B CA 1
ATOM 3236 C C . TYR B 1 136 ? 134.467 63.044 157.573 1.00 4.66 98 TYR B C 1
ATOM 3237 O O . TYR B 1 136 ? 133.975 63.365 158.628 1.00 4.13 98 TYR B O 1
ATOM 3246 N N . GLN B 1 137 ? 135.634 62.386 157.473 1.00 4.22 99 GLN B N 1
ATOM 3247 C CA . GLN B 1 137 ? 136.482 62.127 158.637 1.00 4.16 99 GLN B CA 1
ATOM 3248 C C . GLN B 1 137 ? 137.888 62.615 158.390 1.00 4.22 99 GLN B C 1
ATOM 3249 O O . GLN B 1 137 ? 138.489 62.183 157.395 1.00 3.87 99 GLN B O 1
ATOM 3255 N N . LEU B 1 138 ? 138.368 63.538 159.246 1.00 4.17 100 LEU B N 1
ATOM 3256 C CA . LEU B 1 138 ? 139.689 64.067 159.162 1.00 4.64 100 LEU B CA 1
ATOM 3257 C C . LEU B 1 138 ? 140.567 63.294 160.126 1.00 4.76 100 LEU B C 1
ATOM 3258 O O . LEU B 1 138 ? 140.139 62.880 161.194 1.00 4.93 100 LEU B O 1
ATOM 3263 N N . GLN B 1 139 ? 141.776 62.989 159.701 1.00 4.46 101 GLN B N 1
ATOM 3264 C CA . GLN B 1 139 ? 142.739 62.308 160.515 1.00 4.68 101 GLN B CA 1
ATOM 3265 C C . GLN B 1 139 ? 143.744 63.374 160.960 1.00 4.87 101 GLN B C 1
ATOM 3266 O O . GLN B 1 139 ? 144.369 64.076 160.097 1.00 3.90 101 GLN B O 1
ATOM 3272 N N . SER B 1 140 ? 143.943 63.539 162.256 1.00 5.01 102 SER B N 1
ATOM 3273 C CA . SER B 1 140 ? 144.922 64.546 162.750 1.00 5.84 102 SER B CA 1
ATOM 3274 C C . SER B 1 140 ? 145.055 64.401 164.271 1.00 6.18 102 SER B C 1
ATOM 3275 O O . SER B 1 140 ? 144.220 63.839 164.892 1.00 5.83 102 SER B O 1
ATOM 3278 N N . GLY B 1 141 ? 146.073 65.048 164.832 1.00 7.79 103 GLY B N 1
ATOM 3279 C CA . GLY B 1 141 ? 146.184 65.266 166.243 1.00 7.84 103 GLY B CA 1
ATOM 3280 C C . GLY B 1 141 ? 145.259 66.385 166.648 1.00 8.32 103 GLY B C 1
ATOM 3281 O O . GLY B 1 141 ? 144.225 66.572 166.023 1.00 9.93 103 GLY B O 1
ATOM 3282 N N . CYS B 1 142 ? 145.590 67.133 167.707 1.00 9.10 104 CYS B N 1
ATOM 3283 C CA . CYS B 1 142 ? 144.572 67.930 168.345 1.00 10.30 104 CYS B CA 1
ATOM 3284 C C . CYS B 1 142 ? 143.934 69.047 167.525 1.00 10.41 104 CYS B C 1
ATOM 3285 O O . CYS B 1 142 ? 142.748 69.410 167.779 1.00 11.01 104 CYS B O 1
ATOM 3288 N N . SER B 1 143 ? 144.629 69.510 166.475 1.00 9.85 105 SER B N 1
ATOM 3289 C CA . SER B 1 143 ? 144.033 70.530 165.597 1.00 8.88 105 SER B CA 1
ATOM 3290 C C . SER B 1 143 ? 142.938 70.031 164.677 1.00 8.28 105 SER B C 1
ATOM 3291 O O . SER B 1 143 ? 142.311 70.826 164.014 1.00 7.67 105 SER B O 1
ATOM 3294 N N . GLY B 1 144 ? 142.725 68.731 164.607 1.00 7.51 106 GLY B N 1
ATOM 3295 C CA . GLY B 1 144 ? 141.692 68.148 163.804 1.00 7.32 106 GLY B CA 1
ATOM 3296 C C . GLY B 1 144 ? 140.331 68.711 164.120 1.00 7.10 106 GLY B C 1
ATOM 3297 O O . GLY B 1 144 ? 139.479 68.805 163.222 1.00 7.81 106 GLY B O 1
ATOM 3298 N N . ALA B 1 145 ? 140.084 69.042 165.405 1.00 6.94 107 ALA B N 1
ATOM 3299 C CA . ALA B 1 145 ? 138.784 69.626 165.775 1.00 6.85 107 ALA B CA 1
ATOM 3300 C C . ALA B 1 145 ? 138.551 70.982 165.105 1.00 6.31 107 ALA B C 1
ATOM 3301 O O . ALA B 1 145 ? 137.469 71.280 164.646 1.00 5.96 107 ALA B O 1
ATOM 3303 N N . VAL B 1 146 ? 139.600 71.790 164.995 1.00 5.85 108 VAL B N 1
ATOM 3304 C CA . VAL B 1 146 ? 139.504 73.074 164.340 1.00 5.85 108 VAL B CA 1
ATOM 3305 C C . VAL B 1 146 ? 139.474 72.944 162.836 1.00 5.82 108 VAL B C 1
ATOM 3306 O O . VAL B 1 146 ? 138.736 73.642 162.152 1.00 5.71 108 VAL B O 1
ATOM 3310 N N . GLN B 1 147 ? 140.202 71.952 162.298 1.00 5.84 109 GLN B N 1
ATOM 3311 C CA . GLN B 1 147 ? 140.101 71.617 160.900 1.00 5.96 109 GLN B CA 1
ATOM 3312 C C . GLN B 1 147 ? 138.619 71.216 160.583 1.00 5.38 109 GLN B C 1
ATOM 3313 O O . GLN B 1 147 ? 138.105 71.603 159.511 1.00 5.21 109 GLN B O 1
ATOM 3319 N N . ALA B 1 148 ? 137.996 70.430 161.461 1.00 5.23 110 ALA B N 1
ATOM 3320 C CA . ALA B 1 148 ? 136.626 70.053 161.240 1.00 5.53 110 ALA B CA 1
ATOM 3321 C C . ALA B 1 148 ? 135.697 71.248 161.257 1.00 5.60 110 ALA B C 1
ATOM 3322 O O . ALA B 1 148 ? 134.774 71.343 160.409 1.00 5.80 110 ALA B O 1
ATOM 3324 N N . LEU B 1 149 ? 135.928 72.192 162.185 1.00 5.19 111 LEU B N 1
ATOM 3325 C CA . LEU B 1 149 ? 135.170 73.431 162.127 1.00 6.02 111 LEU B CA 1
ATOM 3326 C C . LEU B 1 149 ? 135.373 74.201 160.858 1.00 5.62 111 LEU B C 1
ATOM 3327 O O . LEU B 1 149 ? 134.430 74.721 160.289 1.00 5.95 111 LEU B O 1
ATOM 3332 N N . ALA B 1 150 ? 136.609 74.326 160.390 1.00 5.97 112 ALA B N 1
ATOM 3333 C CA . ALA B 1 150 ? 136.910 75.056 159.156 1.00 5.91 112 ALA B CA 1
ATOM 3334 C C . ALA B 1 150 ? 136.213 74.470 157.952 1.00 6.11 112 ALA B C 1
ATOM 3335 O O . ALA B 1 150 ? 135.595 75.204 157.163 1.00 6.41 112 ALA B O 1
ATOM 3337 N N . VAL B 1 151 ? 136.370 73.148 157.783 1.00 6.18 113 VAL B N 1
ATOM 3338 C CA . VAL B 1 151 ? 135.743 72.416 156.658 1.00 6.97 113 VAL B CA 1
ATOM 3339 C C . VAL B 1 151 ? 134.198 72.553 156.679 1.00 6.52 113 VAL B C 1
ATOM 3340 O O . VAL B 1 151 ? 133.538 72.873 155.667 1.00 7.42 113 VAL B O 1
ATOM 3344 N N . THR B 1 152 ? 133.641 72.414 157.850 1.00 6.14 114 THR B N 1
ATOM 3345 C CA . THR B 1 152 ? 132.160 72.531 158.077 1.00 6.05 114 THR B CA 1
ATOM 3346 C C . THR B 1 152 ? 131.698 73.922 157.762 1.00 5.97 114 THR B C 1
ATOM 3347 O O . THR B 1 152 ? 130.687 74.097 157.070 1.00 5.66 114 THR B O 1
ATOM 3351 N N . ARG B 1 153 ? 132.405 74.916 158.250 1.00 6.02 115 ARG B N 1
ATOM 3352 C CA . ARG B 1 153 ? 132.008 76.280 157.905 1.00 7.88 115 ARG B CA 1
ATOM 3353 C C . ARG B 1 153 ? 132.001 76.537 156.409 1.00 7.18 115 ARG B C 1
ATOM 3354 O O . ARG B 1 153 ? 131.058 77.121 155.863 1.00 7.34 115 ARG B O 1
ATOM 3362 N N . SER B 1 154 ? 133.025 76.085 155.742 1.00 6.96 116 SER B N 1
ATOM 3363 C CA . SER B 1 154 ? 133.129 76.304 154.307 1.00 7.20 116 SER B CA 1
ATOM 3364 C C . SER B 1 154 ? 131.978 75.606 153.544 1.00 6.93 116 SER B C 1
ATOM 3365 O O . SER B 1 154 ? 131.346 76.204 152.690 1.00 6.77 116 SER B O 1
ATOM 3368 N N . LEU B 1 155 ? 131.673 74.370 153.945 1.00 6.39 117 LEU B N 1
ATOM 3369 C CA . LEU B 1 155 ? 130.589 73.578 153.296 1.00 7.73 117 LEU B CA 1
ATOM 3370 C C . LEU B 1 155 ? 129.224 74.091 153.596 1.00 7.94 117 LEU B C 1
ATOM 3371 O O . LEU B 1 155 ? 128.313 74.146 152.706 1.00 7.50 117 LEU B O 1
ATOM 3376 N N . LEU B 1 156 ? 129.025 74.575 154.814 1.00 7.71 118 LEU B N 1
ATOM 3377 C CA . LEU B 1 156 ? 127.714 75.182 155.123 1.00 9.29 118 LEU B CA 1
ATOM 3378 C C . LEU B 1 156 ? 127.496 76.521 154.370 1.00 10.60 118 LEU B C 1
ATOM 3379 O O . LEU B 1 156 ? 126.398 76.777 153.895 1.00 10.70 118 LEU B O 1
ATOM 3384 N N . LEU B 1 157 ? 128.490 77.348 154.228 1.00 10.05 119 LEU B N 1
ATOM 3385 C CA . LEU B 1 157 ? 128.286 78.611 153.491 1.00 12.71 119 LEU B CA 1
ATOM 3386 C C . LEU B 1 157 ? 128.204 78.426 151.962 1.00 14.69 119 LEU B C 1
ATOM 3387 O O . LEU B 1 157 ? 127.619 79.242 151.301 1.00 15.03 119 LEU B O 1
ATOM 3392 N N . GLY B 1 158 ? 128.838 77.408 151.443 1.00 13.71 120 GLY B N 1
ATOM 3393 C CA . GLY B 1 158 ? 128.981 77.139 150.017 1.00 16.13 120 GLY B CA 1
ATOM 3394 C C . GLY B 1 158 ? 127.899 76.338 149.312 1.00 15.82 120 GLY B C 1
ATOM 3395 O O . GLY B 1 158 ? 127.845 76.378 148.090 1.00 21.13 120 GLY B O 1
ATOM 3396 N N . GLY B 1 159 ? 127.020 75.642 150.013 1.00 14.87 121 GLY B N 1
ATOM 3397 C CA . GLY B 1 159 ? 125.996 74.777 149.382 1.00 17.23 121 GLY B CA 1
ATOM 3398 C C . GLY B 1 159 ? 124.679 74.797 150.129 1.00 17.34 121 GLY B C 1
ATOM 3399 O O . GLY B 1 159 ? 124.495 75.601 150.996 1.00 17.27 121 GLY B O 1
ATOM 3400 N N . THR B 1 160 ? 123.802 73.836 149.849 1.00 16.32 122 THR B N 1
ATOM 3401 C CA . THR B 1 160 ? 122.478 73.853 150.349 1.00 16.19 122 THR B CA 1
ATOM 3402 C C . THR B 1 160 ? 122.423 73.403 151.807 1.00 15.71 122 THR B C 1
ATOM 3403 O O . THR B 1 160 ? 121.430 73.585 152.464 1.00 16.14 122 THR B O 1
ATOM 3407 N N . ALA B 1 161 ? 123.462 72.761 152.294 1.00 13.06 123 ALA B N 1
ATOM 3408 C CA . ALA B 1 161 ? 123.431 72.272 153.701 1.00 12.08 123 ALA B CA 1
ATOM 3409 C C . ALA B 1 161 ? 123.236 73.454 154.649 1.00 10.89 123 ALA B C 1
ATOM 3410 O O . ALA B 1 161 ? 123.844 74.482 154.433 1.00 10.14 123 ALA B O 1
ATOM 3412 N N . ARG B 1 162 ? 122.364 73.304 155.633 1.00 10.23 124 ARG B N 1
ATOM 3413 C CA . ARG B 1 162 ? 122.030 74.345 156.590 1.00 10.54 124 ARG B CA 1
ATOM 3414 C C . ARG B 1 162 ? 122.502 74.036 158.016 1.00 9.88 124 ARG B C 1
ATOM 3415 O O . ARG B 1 162 ? 122.846 74.961 158.735 1.00 8.80 124 ARG B O 1
ATOM 3423 N N . THR B 1 163 ? 122.506 72.783 158.389 1.00 9.17 125 THR B N 1
ATOM 3424 C CA . THR B 1 163 ? 122.805 72.315 159.786 1.00 8.31 125 THR B CA 1
ATOM 3425 C C . THR B 1 163 ? 123.818 71.190 159.741 1.00 7.69 125 THR B C 1
ATOM 3426 O O . THR B 1 163 ? 123.667 70.247 158.940 1.00 8.79 125 THR B O 1
ATOM 3430 N N . ALA B 1 164 ? 124.876 71.273 160.557 1.00 6.11 126 ALA B N 1
ATOM 3431 C CA . ALA B 1 164 ? 125.884 70.209 160.554 1.00 5.83 126 ALA B CA 1
ATOM 3432 C C . ALA B 1 164 ? 126.156 69.744 161.945 1.00 5.37 126 ALA B C 1
ATOM 3433 O O . ALA B 1 164 ? 125.988 70.532 162.909 1.00 5.15 126 ALA B O 1
ATOM 3435 N N . LEU B 1 165 ? 126.632 68.519 162.062 1.00 4.76 127 LEU B N 1
ATOM 3436 C CA . LEU B 1 165 ? 127.098 67.956 163.303 1.00 4.75 127 LEU B CA 1
ATOM 3437 C C . LEU B 1 165 ? 128.583 67.740 163.131 1.00 4.58 127 LEU B C 1
ATOM 3438 O O . LEU B 1 165 ? 129.021 67.075 162.198 1.00 4.03 127 LEU B O 1
ATOM 3443 N N . VAL B 1 166 ? 129.342 68.343 164.049 1.00 4.44 128 VAL B N 1
ATOM 3444 C CA . VAL B 1 166 ? 130.799 68.267 164.014 1.00 4.70 128 VAL B CA 1
ATOM 3445 C C . VAL B 1 166 ? 131.261 67.546 165.261 1.00 4.63 128 VAL B C 1
ATOM 3446 O O . VAL B 1 166 ? 130.744 67.769 166.367 1.00 4.56 128 VAL B O 1
ATOM 3450 N N . LEU B 1 167 ? 132.134 66.558 165.121 1.00 4.75 129 LEU B N 1
ATOM 3451 C CA . LEU B 1 167 ? 132.611 65.800 166.276 1.00 5.44 129 LEU B CA 1
ATOM 3452 C C . LEU B 1 167 ? 134.117 65.701 166.327 1.00 5.05 129 LEU B C 1
ATOM 3453 O O . LEU B 1 167 ? 134.793 65.804 165.307 1.00 4.28 129 LEU B O 1
ATOM 3458 N N . GLY B 1 168 ? 134.653 65.549 167.519 1.00 5.02 130 GLY B N 1
ATOM 3459 C CA . GLY B 1 168 ? 136.088 65.303 167.652 1.00 4.90 130 GLY B CA 1
ATOM 3460 C C . GLY B 1 168 ? 136.392 64.533 168.912 1.00 5.35 130 GLY B C 1
ATOM 3461 O O . GLY B 1 168 ? 135.776 64.783 169.962 1.00 5.38 130 GLY B O 1
ATOM 3462 N N . GLY B 1 169 ? 137.337 63.636 168.818 1.00 5.65 131 GLY B N 1
ATOM 3463 C CA . GLY B 1 169 ? 137.769 62.942 170.020 1.00 6.40 131 GLY B CA 1
ATOM 3464 C C . GLY B 1 169 ? 138.829 61.983 169.810 1.00 6.85 131 GLY B C 1
ATOM 3465 O O . GLY B 1 169 ? 139.266 61.732 168.684 1.00 7.21 131 GLY B O 1
ATOM 3466 N N . ASP B 1 170 ? 139.175 61.329 170.892 1.00 7.83 132 ASP B N 1
ATOM 3467 C CA . ASP B 1 170 ? 140.244 60.276 170.862 1.00 8.94 132 ASP B CA 1
ATOM 3468 C C . ASP B 1 170 ? 140.071 59.319 171.983 1.00 8.42 132 ASP B C 1
ATOM 3469 O O . ASP B 1 170 ? 139.600 59.676 173.095 1.00 9.01 132 ASP B O 1
ATOM 3474 N N . VAL B 1 171 ? 140.488 58.085 171.723 1.00 8.73 133 VAL B N 1
ATOM 3475 C CA . VAL B 1 171 ? 140.499 57.054 172.717 1.00 8.99 133 VAL B CA 1
ATOM 3476 C C . VAL B 1 171 ? 141.835 56.416 172.456 1.00 10.32 133 VAL B C 1
ATOM 3477 O O . VAL B 1 171 ? 142.059 55.830 171.400 1.00 10.27 133 VAL B O 1
ATOM 3481 N N . VAL B 1 172 ? 142.700 56.494 173.458 1.00 10.75 134 VAL B N 1
ATOM 3482 C CA . VAL B 1 172 ? 144.064 55.978 173.331 1.00 12.41 134 VAL B CA 1
ATOM 3483 C C . VAL B 1 172 ? 144.370 54.692 174.135 1.00 13.60 134 VAL B C 1
ATOM 3484 O O . VAL B 1 172 ? 145.545 54.351 174.315 1.00 12.30 134 VAL B O 1
ATOM 3488 N N . ALA B 1 173 ? 143.316 53.964 174.461 1.00 13.37 135 ALA B N 1
ATOM 3489 C CA . ALA B 1 173 ? 143.414 52.709 175.232 1.00 14.37 135 ALA B CA 1
ATOM 3490 C C . ALA B 1 173 ? 144.244 51.662 174.542 1.00 14.61 135 ALA B C 1
ATOM 3491 O O . ALA B 1 173 ? 144.898 50.829 175.204 1.00 15.45 135 ALA B O 1
ATOM 3493 N N . ARG B 1 174 ? 144.306 51.672 173.203 1.00 12.95 136 ARG B N 1
ATOM 3494 C CA . ARG B 1 174 ? 145.183 50.754 172.542 1.00 15.02 136 ARG B CA 1
ATOM 3495 C C . ARG B 1 174 ? 146.655 51.033 172.796 1.00 15.26 136 ARG B C 1
ATOM 3496 O O . ARG B 1 174 ? 147.474 50.192 172.450 1.00 15.29 136 ARG B O 1
ATOM 3504 N N . PHE B 1 175 ? 147.013 52.197 173.380 1.00 12.11 137 PHE B N 1
ATOM 3505 C CA . PHE B 1 175 ? 148.403 52.555 173.521 1.00 13.19 137 PHE B CA 1
ATOM 3506 C C . PHE B 1 175 ? 148.850 52.514 174.976 1.00 17.18 137 PHE B C 1
ATOM 3507 O O . PHE B 1 175 ? 150.002 52.847 175.243 1.00 19.30 137 PHE B O 1
ATOM 3515 N N . TYR B 1 176 ? 147.954 52.213 175.912 1.00 18.35 138 TYR B N 1
ATOM 3516 C CA . TYR B 1 176 ? 148.412 52.186 177.307 1.00 24.01 138 TYR B CA 1
ATOM 3517 C C . TYR B 1 176 ? 148.053 50.870 177.994 1.00 26.73 138 TYR B C 1
ATOM 3518 O O . TYR B 1 176 ? 147.055 50.254 177.618 1.00 28.43 138 TYR B O 1
ATOM 3527 N N . VAL B 1 191 ? 155.466 59.779 182.082 1.00 32.73 153 VAL B N 1
ATOM 3528 C CA . VAL B 1 191 ? 154.814 61.096 182.140 1.00 36.03 153 VAL B CA 1
ATOM 3529 C C . VAL B 1 191 ? 153.585 61.112 181.212 1.00 34.05 153 VAL B C 1
ATOM 3530 O O . VAL B 1 191 ? 152.548 61.633 181.609 1.00 33.04 153 VAL B O 1
ATOM 3534 N N . ASN B 1 192 ? 153.681 60.509 180.016 1.00 31.39 154 ASN B N 1
ATOM 3535 C CA . ASN B 1 192 ? 152.505 60.333 179.125 1.00 29.08 154 ASN B CA 1
ATOM 3536 C C . ASN B 1 192 ? 151.281 59.665 179.833 1.00 27.02 154 ASN B C 1
ATOM 3537 O O . ASN B 1 192 ? 150.108 60.039 179.611 1.00 26.67 154 ASN B O 1
ATOM 3539 N N . TYR B 1 193 ? 151.542 58.722 180.727 1.00 25.83 155 TYR B N 1
ATOM 3540 C CA . TYR B 1 193 ? 150.466 58.066 181.498 1.00 26.36 155 TYR B CA 1
ATOM 3541 C C . TYR B 1 193 ? 149.606 58.993 182.369 1.00 22.04 155 TYR B C 1
ATOM 3542 O O . TYR B 1 193 ? 148.451 58.688 182.676 1.00 20.19 155 TYR B O 1
ATOM 3551 N N . VAL B 1 194 ? 150.171 60.105 182.830 1.00 19.89 156 VAL B N 1
ATOM 3552 C CA . VAL B 1 194 ? 149.354 61.038 183.629 1.00 17.18 156 VAL B CA 1
ATOM 3553 C C . VAL B 1 194 ? 148.699 62.210 182.853 1.00 15.33 156 VAL B C 1
ATOM 3554 O O . VAL B 1 194 ? 147.981 63.036 183.421 1.00 15.19 156 VAL B O 1
ATOM 3558 N N . LEU B 1 195 ? 149.054 62.331 181.590 1.00 14.03 157 LEU B N 1
ATOM 3559 C CA . LEU B 1 195 ? 148.743 63.521 180.814 1.00 13.70 157 LEU B CA 1
ATOM 3560 C C . LEU B 1 195 ? 147.508 63.273 179.993 1.00 12.56 157 LEU B C 1
ATOM 3561 O O . LEU B 1 195 ? 146.748 64.182 179.822 1.00 10.91 157 LEU B O 1
ATOM 3566 N N . PHE B 1 196 ? 147.334 62.068 179.497 1.00 12.40 158 PHE B N 1
ATOM 3567 C CA . PHE B 1 196 ? 146.252 61.839 178.530 1.00 15.30 158 PHE B CA 1
ATOM 3568 C C . PHE B 1 196 ? 144.895 61.538 179.128 1.00 13.09 158 PHE B C 1
ATOM 3569 O O . PHE B 1 196 ? 144.785 61.193 180.292 1.00 12.18 158 PHE B O 1
ATOM 3577 N N . GLY B 1 197 ? 143.829 61.793 178.368 1.00 11.54 159 GLY B N 1
ATOM 3578 C CA . GLY B 1 197 ? 142.530 61.268 178.771 1.00 10.79 159 GLY B CA 1
ATOM 3579 C C . GLY B 1 197 ? 141.817 60.838 177.504 1.00 10.43 159 GLY B C 1
ATOM 3580 O O . GLY B 1 197 ? 142.304 61.128 176.403 1.00 11.64 159 GLY B O 1
ATOM 3581 N N . ASP B 1 198 ? 140.678 60.187 177.669 1.00 9.09 160 ASP B N 1
ATOM 3582 C CA . ASP B 1 198 ? 139.885 59.662 176.513 1.00 8.78 160 ASP B CA 1
ATOM 3583 C C . ASP B 1 198 ? 138.589 60.410 176.539 1.00 7.62 160 ASP B C 1
ATOM 3584 O O . ASP B 1 198 ? 138.074 60.817 177.605 1.00 7.66 160 ASP B O 1
ATOM 3589 N N . GLY B 1 199 ? 138.041 60.714 175.377 1.00 7.18 161 GLY B N 1
ATOM 3590 C CA . GLY B 1 199 ? 136.773 61.397 175.360 1.00 7.22 161 GLY B CA 1
ATOM 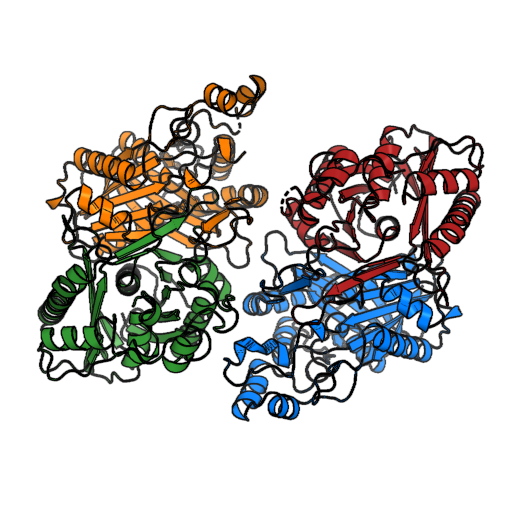3591 C C . GLY B 1 199 ? 136.463 61.971 173.988 1.00 7.16 161 GLY B C 1
ATOM 3592 O O . GLY B 1 199 ? 137.352 62.038 173.151 1.00 6.55 161 GLY B O 1
ATOM 3593 N N . VAL B 1 200 ? 135.197 62.289 173.761 1.00 7.32 162 VAL B N 1
ATOM 3594 C CA . VAL B 1 200 ? 134.713 62.800 172.487 1.00 7.14 162 VAL B CA 1
ATOM 3595 C C . VAL B 1 200 ? 133.786 63.956 172.788 1.00 6.94 162 VAL B C 1
ATOM 3596 O O . VAL B 1 200 ? 133.056 63.962 173.791 1.00 7.45 162 VAL B O 1
ATOM 3600 N N . GLY B 1 201 ? 133.801 64.955 171.922 1.00 6.05 163 GLY B N 1
ATOM 3601 C CA . GLY B 1 201 ? 132.832 66.030 171.996 1.00 6.54 163 GLY B CA 1
ATOM 3602 C C . GLY B 1 201 ? 132.196 66.266 170.637 1.00 6.20 163 GLY B C 1
ATOM 3603 O O . GLY B 1 201 ? 132.624 65.661 169.594 1.00 5.61 163 GLY B O 1
ATOM 3604 N N . ALA B 1 202 ? 131.164 67.109 170.653 1.00 5.65 164 ALA B N 1
ATOM 3605 C CA . ALA B 1 202 ? 130.413 67.397 169.444 1.00 5.58 164 ALA B CA 1
ATOM 3606 C C . ALA B 1 202 ? 129.814 68.763 169.538 1.00 5.40 164 ALA B C 1
ATOM 3607 O O . ALA B 1 202 ? 129.607 69.306 170.666 1.00 6.06 164 ALA B O 1
ATOM 3609 N N . ALA B 1 203 ? 129.536 69.347 168.379 1.00 5.13 165 ALA B N 1
ATOM 3610 C CA . ALA B 1 203 ? 128.885 70.652 168.253 1.00 5.59 165 ALA B CA 1
ATOM 3611 C C . ALA B 1 203 ? 127.983 70.696 167.060 1.00 5.89 165 ALA B C 1
ATOM 3612 O O . ALA B 1 203 ? 128.238 70.009 166.034 1.00 5.96 165 ALA B O 1
ATOM 3614 N N . VAL B 1 204 ? 126.927 71.479 167.200 1.00 6.11 166 VAL B N 1
ATOM 3615 C CA . VAL B 1 204 ? 125.946 71.594 166.138 1.00 6.79 166 VAL B CA 1
ATOM 3616 C C . VAL B 1 204 ? 126.167 72.998 165.576 1.00 6.48 166 VAL B C 1
ATOM 3617 O O . VAL B 1 204 ? 126.124 73.977 166.348 1.00 6.63 166 VAL B O 1
ATOM 3621 N N . LEU B 1 205 ? 126.359 73.099 164.265 1.00 5.78 167 LEU B N 1
ATOM 3622 C CA . LEU B 1 205 ? 126.536 74.366 163.548 1.00 6.14 167 LEU B CA 1
ATOM 3623 C C . LEU B 1 205 ? 125.378 74.596 162.585 1.00 6.44 167 LEU B C 1
ATOM 3624 O O . LEU B 1 205 ? 124.882 73.650 161.989 1.00 6.61 167 LEU B O 1
ATOM 3629 N N . ARG B 1 206 ? 124.994 75.849 162.432 1.00 6.56 168 ARG B N 1
ATOM 3630 C CA . ARG B 1 206 ? 123.890 76.188 161.522 1.00 7.21 168 ARG B CA 1
ATOM 3631 C C . ARG B 1 206 ? 124.140 77.487 160.855 1.00 7.58 168 ARG B C 1
ATOM 3632 O O . ARG B 1 206 ? 124.643 78.432 161.479 1.00 6.37 168 ARG B O 1
ATOM 3640 N N . VAL B 1 207 ? 123.786 77.580 159.571 1.00 7.94 169 VAL B N 1
ATOM 3641 C CA . VAL B 1 207 ? 123.965 78.806 158.829 1.00 9.52 169 VAL B CA 1
ATOM 3642 C C . VAL B 1 207 ? 123.059 79.913 159.410 1.00 10.27 169 VAL B C 1
ATOM 3643 O O . VAL B 1 207 ? 122.007 79.605 159.862 1.00 13.39 169 VAL B O 1
ATOM 3647 N N . GLY B 1 208 ? 123.515 81.142 159.329 1.00 10.99 170 GLY B N 1
ATOM 3648 C CA . GLY B 1 208 ? 122.746 82.368 159.711 1.00 12.76 170 GLY B CA 1
ATOM 3649 C C . GLY B 1 208 ? 123.179 82.828 161.062 1.00 12.18 170 GLY B C 1
ATOM 3650 O O . GLY B 1 208 ? 124.045 82.204 161.748 1.00 10.60 170 GLY B O 1
ATOM 3651 N N . GLU B 1 209 ? 122.579 83.941 161.491 1.00 10.98 171 GLU B N 1
ATOM 3652 C CA . GLU B 1 209 ? 122.859 84.459 162.841 1.00 12.54 171 GLU B CA 1
ATOM 3653 C C . GLU B 1 209 ? 121.699 84.094 163.764 1.00 11.21 171 GLU B C 1
ATOM 3654 O O . GLU B 1 209 ? 120.698 84.875 163.872 1.00 10.27 171 GLU B O 1
ATOM 3660 N N . VAL B 1 210 ? 121.890 82.998 164.480 1.00 9.72 172 VAL B N 1
ATOM 3661 C CA . VAL B 1 210 ? 120.897 82.386 165.336 1.00 9.40 172 VAL B CA 1
ATOM 3662 C C . VAL B 1 210 ? 120.935 83.018 166.753 1.00 10.56 172 VAL B C 1
ATOM 3663 O O . VAL B 1 210 ? 121.959 83.048 167.444 1.00 9.22 172 VAL B O 1
ATOM 3667 N N . ALA B 1 211 ? 119.800 83.611 167.182 1.00 11.73 173 ALA B N 1
ATOM 3668 C CA . ALA B 1 211 ? 119.767 84.377 168.435 1.00 13.51 173 ALA B CA 1
ATOM 3669 C C . ALA B 1 211 ? 120.061 83.425 169.539 1.00 11.91 173 ALA B C 1
ATOM 3670 O O . ALA B 1 211 ? 119.633 82.302 169.506 1.00 11.49 173 ALA B O 1
ATOM 3672 N N . GLY B 1 212 ? 120.868 83.848 170.479 1.00 12.61 174 GLY B N 1
ATOM 3673 C CA . GLY B 1 212 ? 121.175 82.955 171.582 1.00 13.17 174 GLY B CA 1
ATOM 3674 C C . GLY B 1 212 ? 122.379 82.103 171.343 1.00 13.71 174 GLY B C 1
ATOM 3675 O O . GLY B 1 212 ? 122.849 81.478 172.260 1.00 14.16 174 GLY B O 1
ATOM 3676 N N . ALA B 1 213 ? 122.816 81.977 170.108 1.00 10.63 175 ALA B N 1
ATOM 3677 C CA . ALA B 1 213 ? 123.939 81.031 169.770 1.00 9.78 175 ALA B CA 1
ATOM 3678 C C . ALA B 1 213 ? 125.211 81.835 169.805 1.00 9.17 175 ALA B C 1
ATOM 3679 O O . ALA B 1 213 ? 125.259 82.959 170.291 1.00 10.88 175 ALA B O 1
ATOM 3681 N N . ALA B 1 214 ? 126.294 81.268 169.322 1.00 9.31 176 ALA B N 1
ATOM 3682 C CA . ALA B 1 214 ? 127.568 81.985 169.190 1.00 9.46 176 ALA B CA 1
ATOM 3683 C C . ALA B 1 214 ? 127.927 81.984 167.737 1.00 9.09 176 ALA B C 1
ATOM 3684 O O . ALA B 1 214 ? 127.925 80.917 167.108 1.00 9.45 176 ALA B O 1
ATOM 3686 N N . ALA B 1 215 ? 128.298 83.131 167.195 1.00 8.30 177 ALA B N 1
ATOM 3687 C CA . ALA B 1 215 ? 128.708 83.236 165.774 1.00 8.39 177 ALA B CA 1
ATOM 3688 C C . ALA B 1 215 ? 130.135 82.763 165.682 1.00 8.87 177 ALA B C 1
ATOM 3689 O O . ALA B 1 215 ? 130.984 83.193 166.521 1.00 9.07 177 ALA B O 1
ATOM 3691 N N . LEU B 1 216 ? 130.368 81.856 164.738 1.00 8.07 178 LEU B N 1
ATOM 3692 C CA . LEU B 1 216 ? 131.742 81.414 164.442 1.00 9.37 178 LEU B CA 1
ATOM 3693 C C . LEU B 1 216 ? 132.323 82.426 163.452 1.00 10.18 178 LEU B C 1
ATOM 3694 O O . LEU B 1 216 ? 132.184 82.325 162.219 1.00 10.76 178 LEU B O 1
ATOM 3699 N N . ARG B 1 217 ? 132.956 83.455 164.019 1.00 10.39 179 ARG B N 1
ATOM 3700 C CA . ARG B 1 217 ? 133.383 84.618 163.218 1.00 11.41 179 ARG B CA 1
ATOM 3701 C C . ARG B 1 217 ? 134.606 84.376 162.355 1.00 12.16 179 ARG B C 1
ATOM 3702 O O . ARG B 1 217 ? 134.773 85.011 161.320 1.00 11.75 179 ARG B O 1
ATOM 3710 N N . SER B 1 218 ? 135.493 83.498 162.762 1.00 12.05 180 SER B N 1
ATOM 3711 C CA . SER B 1 218 ? 136.616 83.144 161.918 1.00 12.61 180 SER B CA 1
ATOM 3712 C C . SER B 1 218 ? 137.202 81.866 162.440 1.00 9.96 180 SER B C 1
ATOM 3713 O O . SER B 1 218 ? 136.963 81.475 163.606 1.00 9.07 180 SER B O 1
ATOM 3716 N N . VAL B 1 219 ? 137.868 81.179 161.516 1.00 8.77 181 VAL B N 1
ATOM 3717 C CA . VAL B 1 219 ? 138.527 79.943 161.843 1.00 8.51 181 VAL B CA 1
ATOM 3718 C C . VAL B 1 219 ? 139.648 79.720 160.814 1.00 8.08 181 VAL B C 1
ATOM 3719 O O . VAL B 1 219 ? 139.443 79.956 159.626 1.00 6.61 181 VAL B O 1
ATOM 3723 N N . PHE B 1 220 ? 140.806 79.209 161.244 1.00 7.16 182 PHE B N 1
ATOM 3724 C CA . PHE B 1 220 ? 141.854 78.879 160.270 1.00 7.69 182 PHE B CA 1
ATOM 3725 C C . PHE B 1 220 ? 142.757 77.813 160.849 1.00 6.92 182 PHE B C 1
ATOM 3726 O O . PHE B 1 220 ? 142.796 77.597 162.090 1.00 6.14 182 PHE B O 1
ATOM 3734 N N . THR B 1 221 ? 143.431 77.135 159.910 1.00 7.08 183 THR B N 1
ATOM 3735 C CA . THR B 1 221 ? 144.494 76.216 160.334 1.00 6.88 183 THR B CA 1
ATOM 3736 C C . THR B 1 221 ? 145.693 76.454 159.456 1.00 6.11 183 THR B C 1
ATOM 3737 O O . THR B 1 221 ? 145.516 76.892 158.305 1.00 5.69 183 THR B O 1
ATOM 3741 N N . ARG B 1 222 ? 146.906 76.171 159.905 1.00 5.51 184 ARG B N 1
ATOM 3742 C CA . ARG B 1 222 ? 148.062 76.413 159.074 1.00 5.72 184 ARG B CA 1
ATOM 3743 C C . ARG B 1 222 ? 149.223 75.533 159.497 1.00 5.90 184 ARG B C 1
ATOM 3744 O O . ARG B 1 222 ? 149.622 75.589 160.655 1.00 6.34 184 ARG B O 1
ATOM 3752 N N . LEU B 1 223 ? 149.745 74.758 158.565 1.00 5.83 185 LEU B N 1
ATOM 3753 C CA . LEU B 1 223 ? 150.934 73.998 158.791 1.00 6.30 185 LEU B CA 1
ATOM 3754 C C . LEU B 1 223 ? 152.130 74.903 158.727 1.00 7.18 185 LEU B C 1
ATOM 3755 O O . LEU B 1 223 ? 152.284 75.553 157.720 1.00 7.11 185 LEU B O 1
ATOM 3760 N N . VAL B 1 224 ? 152.997 74.888 159.751 1.00 7.23 186 VAL B N 1
ATOM 3761 C CA . VAL B 1 224 ? 154.189 75.743 159.764 1.00 9.05 186 VAL B CA 1
ATOM 3762 C C . VAL B 1 224 ? 155.425 74.955 160.133 1.00 9.70 186 VAL B C 1
ATOM 3763 O O . VAL B 1 224 ? 156.490 75.527 160.513 1.00 9.92 186 VAL B O 1
ATOM 3767 N N . GLY B 1 225 ? 155.360 73.667 159.948 1.00 9.61 187 GLY B N 1
ATOM 3768 C CA . GLY B 1 225 ? 156.505 72.785 160.382 1.00 10.53 187 GLY B CA 1
ATOM 3769 C C . GLY B 1 225 ? 157.547 72.427 159.342 1.00 9.90 187 GLY B C 1
ATOM 3770 O O . GLY B 1 225 ? 158.300 71.479 159.539 1.00 9.69 187 GLY B O 1
ATOM 3771 N N . LEU B 1 226 ? 157.626 73.170 158.255 1.00 10.88 188 LEU B N 1
ATOM 3772 C CA . LEU B 1 226 ? 158.606 72.852 157.186 1.00 10.28 188 LEU B CA 1
ATOM 3773 C C . LEU B 1 226 ? 160.021 72.650 157.732 1.00 9.93 188 LEU B C 1
ATOM 3774 O O . LEU B 1 226 ? 160.522 73.521 158.393 1.00 10.48 188 LEU B O 1
ATOM 3779 N N . GLY B 1 227 ? 160.566 71.478 157.491 1.00 10.36 189 GLY B N 1
ATOM 3780 C CA . GLY B 1 227 ? 161.971 71.151 157.873 1.00 11.77 189 GLY B CA 1
ATOM 3781 C C . GLY B 1 227 ? 162.128 70.825 159.338 1.00 12.89 189 GLY B C 1
ATOM 3782 O O . GLY B 1 227 ? 163.247 70.498 159.777 1.00 11.08 189 GLY B O 1
ATOM 3783 N N . ARG B 1 228 ? 161.038 70.900 160.140 1.00 11.53 190 ARG B N 1
ATOM 3784 C CA . ARG B 1 228 ? 161.108 70.543 161.546 1.00 12.84 190 ARG B CA 1
ATOM 3785 C C . ARG B 1 228 ? 160.854 69.062 161.833 1.00 12.18 190 ARG B C 1
ATOM 3786 O O . ARG B 1 228 ? 159.949 68.430 161.258 1.00 12.42 190 ARG B O 1
ATOM 3793 N N . GLU B 1 229 ? 161.566 68.508 162.787 1.00 11.64 191 GLU B N 1
ATOM 3794 C CA . GLU B 1 229 ? 161.271 67.188 163.283 1.00 12.61 191 GLU B CA 1
ATOM 3795 C C . GLU B 1 229 ? 159.852 67.224 163.889 1.00 10.10 191 GLU B C 1
ATOM 3796 O O . GLU B 1 229 ? 159.505 68.172 164.569 1.00 8.31 191 GLU B O 1
ATOM 3802 N N . PRO B 1 230 ? 159.078 66.147 163.711 1.00 10.47 192 PRO B N 1
ATOM 3803 C CA . PRO B 1 230 ? 157.789 66.035 164.386 1.00 9.89 192 PRO B CA 1
ATOM 3804 C C . PRO B 1 230 ? 157.918 66.242 165.856 1.00 9.61 192 PRO B C 1
ATOM 3805 O O . PRO B 1 230 ? 158.853 65.703 166.478 1.00 10.08 192 PRO B O 1
ATOM 3809 N N . GLY B 1 231 ? 156.972 66.917 166.461 1.00 8.83 193 GLY B N 1
ATOM 3810 C CA . GLY B 1 231 ? 156.870 67.021 167.903 1.00 8.80 193 GLY B CA 1
ATOM 3811 C C . GLY B 1 231 ? 156.240 65.891 168.631 1.00 9.99 193 GLY B C 1
ATOM 3812 O O . GLY B 1 231 ? 156.353 65.798 169.852 1.00 10.88 193 GLY B O 1
ATOM 3813 N N . ALA B 1 232 ? 155.513 65.031 167.902 1.00 9.94 194 ALA B N 1
ATOM 3814 C CA . ALA B 1 232 ? 154.792 63.900 168.496 1.00 9.97 194 ALA B CA 1
ATOM 3815 C C . ALA B 1 232 ? 154.498 62.940 167.367 1.00 9.97 194 ALA B C 1
ATOM 3816 O O . ALA B 1 232 ? 154.365 63.371 166.194 1.00 8.24 194 ALA B O 1
ATOM 3818 N N . THR B 1 233 ? 154.496 61.640 167.686 1.00 9.34 195 THR B N 1
ATOM 3819 C CA . THR B 1 233 ? 154.243 60.639 166.683 1.00 10.05 195 THR B CA 1
ATOM 3820 C C . THR B 1 233 ? 153.405 59.545 167.314 1.00 9.32 195 THR B C 1
ATOM 3821 O O . THR B 1 233 ? 153.377 59.395 168.533 1.00 8.93 195 THR B O 1
ATOM 3825 N N . LEU B 1 234 ? 152.610 58.901 166.459 1.00 8.21 196 LEU B N 1
ATOM 3826 C CA . LEU B 1 234 ? 151.722 57.849 166.909 1.00 7.84 196 LEU B CA 1
ATOM 3827 C C . LEU B 1 234 ? 151.592 56.859 165.748 1.00 7.93 196 LEU B C 1
ATOM 3828 O O . LEU B 1 234 ? 151.213 57.217 164.580 1.00 6.90 196 LEU B O 1
ATOM 3833 N N . GLU B 1 235 ? 151.962 55.615 166.043 1.00 8.10 197 GLU B N 1
ATOM 3834 C CA . GLU B 1 235 ? 151.990 54.581 165.004 1.00 10.02 197 GLU B CA 1
ATOM 3835 C C . GLU B 1 235 ? 150.730 53.736 164.985 1.00 8.91 197 GLU B C 1
ATOM 3836 O O . GLU B 1 235 ? 150.116 53.564 166.010 1.00 11.23 197 GLU B O 1
ATOM 3842 N N . TRP B 1 236 ? 150.432 53.086 163.869 1.00 8.15 198 TRP B N 1
ATOM 3843 C CA . TRP B 1 236 ? 149.488 51.948 163.853 1.00 7.61 198 TRP B CA 1
ATOM 3844 C C . TRP B 1 236 ? 150.195 50.749 163.276 1.00 8.02 198 TRP B C 1
ATOM 3845 O O . TRP B 1 236 ? 151.139 50.923 162.492 1.00 8.69 198 TRP B O 1
ATOM 3856 N N . PHE B 1 237 ? 149.755 49.535 163.651 1.00 7.79 199 PHE B N 1
ATOM 3857 C CA . PHE B 1 237 ? 150.406 48.329 163.143 1.00 8.14 199 PHE B CA 1
ATOM 3858 C C . PHE B 1 237 ? 149.491 47.451 162.303 1.00 7.99 199 PHE B C 1
ATOM 3859 O O . PHE B 1 237 ? 148.285 47.375 162.570 1.00 7.74 199 PHE B O 1
ATOM 3867 N N . GLY B 1 238 ? 150.069 46.839 161.286 1.00 8.99 200 GLY B N 1
ATOM 3868 C CA . GLY B 1 238 ? 149.289 45.842 160.525 1.00 9.28 200 GLY B CA 1
ATOM 3869 C C . GLY B 1 238 ? 149.181 44.524 161.306 1.00 9.73 200 GLY B C 1
ATOM 3870 O O . GLY B 1 238 ? 149.681 44.379 162.439 1.00 9.23 200 GLY B O 1
ATOM 3871 N N . PRO B 1 239 ? 148.499 43.571 160.700 1.00 10.42 201 PRO B N 1
ATOM 3872 C CA . PRO B 1 239 ? 148.236 42.359 161.426 1.00 11.03 201 PRO B CA 1
ATOM 3873 C C . PRO B 1 239 ? 149.466 41.467 161.664 1.00 12.25 201 PRO B C 1
ATOM 3874 O O . PRO B 1 239 ? 149.429 40.628 162.570 1.00 12.07 201 PRO B O 1
ATOM 3878 N N . THR B 1 240 ? 150.510 41.591 160.867 1.00 13.50 202 THR B N 1
ATOM 3879 C CA . THR B 1 240 ? 151.649 40.710 161.080 1.00 18.20 202 THR B CA 1
ATOM 3880 C C . THR B 1 240 ? 152.981 41.378 161.283 1.00 18.72 202 THR B C 1
ATOM 3881 O O . THR B 1 240 ? 153.908 40.678 161.580 1.00 23.34 202 THR B O 1
ATOM 3885 N N . GLU B 1 241 ? 153.092 42.703 161.222 1.00 17.34 203 GLU B N 1
ATOM 3886 C CA . GLU B 1 241 ? 154.359 43.387 161.302 1.00 17.52 203 GLU B CA 1
ATOM 3887 C C . GLU B 1 241 ? 154.971 43.256 162.692 1.00 18.15 203 GLU B C 1
ATOM 3888 O O . GLU B 1 241 ? 154.264 43.169 163.688 1.00 16.52 203 GLU B O 1
ATOM 3893 N N . ASP B 1 242 ? 156.295 43.274 162.771 1.00 20.35 204 ASP B N 1
ATOM 3894 C CA . ASP B 1 242 ? 156.960 43.383 164.094 1.00 21.96 204 ASP B CA 1
ATOM 3895 C C . ASP B 1 242 ? 156.532 44.725 164.747 1.00 20.24 204 ASP B C 1
ATOM 3896 O O . ASP B 1 242 ? 156.459 45.761 164.066 1.00 22.98 204 ASP B O 1
ATOM 3898 N N . ARG B 1 243 ? 156.165 44.656 166.022 1.00 19.01 205 ARG B N 1
ATOM 3899 C CA . ARG B 1 243 ? 155.702 45.800 166.798 1.00 19.05 205 ARG B CA 1
ATOM 3900 C C . ARG B 1 243 ? 156.741 46.316 167.818 1.00 21.89 205 ARG B C 1
ATOM 3901 O O . ARG B 1 243 ? 156.367 46.929 168.794 1.00 25.35 205 ARG B O 1
ATOM 3909 N N . ASN B 1 244 ? 158.037 46.071 167.613 1.00 28.05 206 ASN B N 1
ATOM 3910 C CA . ASN B 1 244 ? 159.056 46.542 168.600 1.00 30.46 206 ASN B CA 1
ATOM 3911 C C . ASN B 1 244 ? 159.263 48.080 168.605 1.00 33.49 206 ASN B C 1
ATOM 3912 O O . ASN B 1 244 ? 159.538 48.661 169.651 1.00 42.72 206 ASN B O 1
ATOM 3914 N N . ARG B 1 245 ? 159.074 48.731 167.465 1.00 30.37 207 ARG B N 1
ATOM 3915 C CA . ARG B 1 245 ? 159.253 50.185 167.348 1.00 32.26 207 ARG B CA 1
ATOM 3916 C C . ARG B 1 245 ? 158.319 50.922 168.351 1.00 29.47 207 ARG B C 1
ATOM 3917 O O . ARG B 1 245 ? 157.194 50.446 168.643 1.00 29.35 207 ARG B O 1
ATOM 3924 N N . PRO B 1 246 ? 158.783 52.051 168.912 1.00 28.54 208 PRO B N 1
ATOM 3925 C CA . PRO B 1 246 ? 157.964 52.774 169.883 1.00 24.54 208 PRO B CA 1
ATOM 3926 C C . PRO B 1 246 ? 156.670 53.275 169.209 1.00 20.59 208 PRO B C 1
ATOM 3927 O O . PRO B 1 246 ? 156.691 53.803 168.071 1.00 20.87 208 PRO B O 1
ATOM 3931 N N . ALA B 1 247 ? 155.558 53.033 169.858 1.00 17.89 209 ALA B N 1
ATOM 3932 C CA . ALA B 1 247 ? 154.260 53.314 169.268 1.00 17.65 209 ALA B CA 1
ATOM 3933 C C . ALA B 1 247 ? 153.861 54.763 169.363 1.00 16.35 209 ALA B C 1
ATOM 3934 O O . ALA B 1 247 ? 152.971 55.202 168.618 1.00 16.78 209 ALA B O 1
ATOM 3936 N N . ALA B 1 248 ? 154.383 55.481 170.357 1.00 16.37 210 ALA B N 1
ATOM 3937 C CA . ALA B 1 248 ? 154.049 56.909 170.525 1.00 17.51 210 ALA B CA 1
ATOM 3938 C C . ALA B 1 248 ? 155.291 57.607 171.002 1.00 21.78 210 ALA B C 1
ATOM 3939 O O . ALA B 1 248 ? 156.009 57.063 171.861 1.00 26.29 210 ALA B O 1
ATOM 3941 N N . THR B 1 249 ? 155.550 58.805 170.492 1.00 22.31 211 THR B N 1
ATOM 3942 C CA . THR B 1 249 ? 156.680 59.602 170.972 1.00 22.13 211 THR B CA 1
ATOM 3943 C C . THR B 1 249 ? 156.253 61.043 171.079 1.00 22.52 211 THR B C 1
ATOM 3944 O O . THR B 1 249 ? 155.256 61.458 170.509 1.00 16.23 211 THR B O 1
ATOM 3948 N N . GLU B 1 250 ? 157.014 61.806 171.880 1.00 19.36 212 GLU B N 1
ATOM 3949 C CA . GLU B 1 250 ? 156.736 63.228 172.025 1.00 21.69 212 GLU B CA 1
ATOM 3950 C C . GLU B 1 250 ? 158.090 63.907 172.269 1.00 22.13 212 GLU B C 1
ATOM 3951 O O . GLU B 1 250 ? 159.005 63.257 172.872 1.00 21.26 212 GLU B O 1
ATOM 3956 N N . ASP B 1 251 ? 158.273 65.123 171.716 1.00 16.39 213 ASP B N 1
ATOM 3957 C CA . ASP B 1 251 ? 159.506 65.829 171.925 1.00 16.77 213 ASP B CA 1
ATOM 3958 C C . ASP B 1 251 ? 159.194 66.973 172.894 1.00 15.85 213 ASP B C 1
ATOM 3959 O O . ASP B 1 251 ? 158.821 68.049 172.480 1.00 13.83 213 ASP B O 1
ATOM 3964 N N . TYR B 1 252 ? 159.216 66.662 174.173 1.00 16.61 214 TYR B N 1
ATOM 3965 C CA . TYR B 1 252 ? 158.796 67.593 175.178 1.00 18.07 214 TYR B CA 1
ATOM 3966 C C . TYR B 1 252 ? 159.609 68.881 175.145 1.00 16.19 214 TYR B C 1
ATOM 3967 O O . TYR B 1 252 ? 159.045 69.939 175.385 1.00 15.44 214 TYR B O 1
ATOM 3976 N N . LYS B 1 253 ? 160.898 68.823 174.827 1.00 15.18 215 LYS B N 1
ATOM 3977 C CA . LYS B 1 253 ? 161.666 70.075 174.752 1.00 16.53 215 LYS B CA 1
ATOM 3978 C C . LYS B 1 253 ? 161.206 70.972 173.634 1.00 13.67 215 LYS B C 1
ATOM 3979 O O . LYS B 1 253 ? 161.056 72.183 173.800 1.00 12.88 215 LYS B O 1
ATOM 3985 N N . ALA B 1 254 ? 160.895 70.379 172.489 1.00 11.53 216 ALA B N 1
ATOM 3986 C CA . ALA B 1 254 ? 160.426 71.175 171.333 1.00 11.59 216 ALA B CA 1
ATOM 3987 C C . ALA B 1 254 ? 159.056 71.719 171.621 1.00 10.84 216 ALA B C 1
ATOM 3988 O O . ALA B 1 254 ? 158.758 72.858 171.231 1.00 10.35 216 ALA B O 1
ATOM 3990 N N . ILE B 1 255 ? 158.216 70.928 172.275 1.00 10.93 217 ILE B N 1
ATOM 3991 C CA . ILE B 1 255 ? 156.836 71.391 172.607 1.00 11.20 217 ILE B CA 1
ATOM 3992 C C . ILE B 1 255 ? 156.960 72.632 173.515 1.00 11.79 217 ILE B C 1
ATOM 3993 O O . ILE B 1 255 ? 156.322 73.680 173.284 1.00 11.59 217 ILE B O 1
ATOM 3998 N N . GLU B 1 256 ? 157.797 72.554 174.534 1.00 13.74 218 GLU B N 1
ATOM 3999 C CA . GLU B 1 256 ? 157.960 73.776 175.400 1.00 16.25 218 GLU B CA 1
ATOM 4000 C C . GLU B 1 256 ? 158.631 74.954 174.666 1.00 16.18 218 GLU B C 1
ATOM 4001 O O . GLU B 1 256 ? 158.297 76.121 174.875 1.00 16.32 218 GLU B O 1
ATOM 4007 N N . ARG B 1 257 ? 159.518 74.690 173.729 1.00 14.39 219 ARG B N 1
ATOM 4008 C CA . ARG B 1 257 ? 160.186 75.715 172.936 1.00 15.69 219 ARG B CA 1
ATOM 4009 C C . ARG B 1 257 ? 159.238 76.462 171.962 1.00 15.99 219 ARG B C 1
ATOM 4010 O O . ARG B 1 257 ? 159.423 77.664 171.760 1.00 15.01 219 ARG B O 1
ATOM 4018 N N . HIS B 1 258 ? 158.254 75.759 171.384 1.00 13.96 220 HIS B N 1
ATOM 4019 C CA . HIS B 1 258 ? 157.443 76.341 170.364 1.00 14.23 220 HIS B CA 1
ATOM 4020 C C . HIS B 1 258 ? 156.014 76.647 170.724 1.00 12.38 220 HIS B C 1
ATOM 4021 O O . HIS B 1 258 ? 155.458 77.594 170.108 1.00 12.41 220 HIS B O 1
ATOM 4028 N N . VAL B 1 259 ? 155.366 75.797 171.492 1.00 10.31 221 VAL B N 1
ATOM 4029 C CA . VAL B 1 259 ? 153.868 75.915 171.596 1.00 10.30 221 VAL B CA 1
ATOM 4030 C C . VAL B 1 259 ? 153.346 77.262 172.142 1.00 10.30 221 VAL B C 1
ATOM 4031 O O . VAL B 1 259 ? 152.421 77.889 171.537 1.00 9.99 221 VAL B O 1
ATOM 4035 N N . PRO B 1 260 ? 153.947 77.740 173.253 1.00 11.92 222 PRO B N 1
ATOM 4036 C CA . PRO B 1 260 ? 153.575 79.072 173.763 1.00 11.64 222 PRO B CA 1
ATOM 4037 C C . PRO B 1 260 ? 153.694 80.158 172.716 1.00 12.27 222 PRO B C 1
ATOM 4038 O O . PRO B 1 260 ? 152.719 80.919 172.511 1.00 11.89 222 PRO B O 1
ATOM 4042 N N . ASP B 1 261 ? 154.825 80.232 172.014 1.00 12.21 223 ASP B N 1
ATOM 4043 C CA . ASP B 1 261 ? 154.908 81.205 170.973 1.00 14.04 223 ASP B CA 1
ATOM 4044 C C . ASP B 1 261 ? 153.933 81.070 169.768 1.00 11.62 223 ASP B C 1
ATOM 4045 O O . ASP B 1 261 ? 153.435 82.079 169.251 1.00 11.21 223 ASP B O 1
ATOM 4050 N N . LEU B 1 262 ? 153.690 79.834 169.331 1.00 10.12 224 LEU B N 1
ATOM 4051 C CA . LEU B 1 262 ? 152.741 79.625 168.251 1.00 8.73 224 LEU B CA 1
ATOM 4052 C C . LEU B 1 262 ? 151.336 80.036 168.717 1.00 8.73 224 LEU B C 1
ATOM 4053 O O . LEU B 1 262 ? 150.581 80.585 167.919 1.00 9.09 224 LEU B O 1
ATOM 4058 N N . ALA B 1 263 ? 150.991 79.760 169.978 1.00 7.69 225 ALA B N 1
ATOM 4059 C CA . ALA B 1 263 ? 149.682 80.134 170.507 1.00 7.80 225 ALA B CA 1
ATOM 4060 C C . ALA B 1 263 ? 149.499 81.621 170.537 1.00 8.55 225 ALA B C 1
ATOM 4061 O O . ALA B 1 263 ? 148.495 82.163 170.083 1.00 8.08 225 ALA B O 1
ATOM 4063 N N . ALA B 1 264 ? 150.550 82.328 170.906 1.00 9.20 226 ALA B N 1
ATOM 4064 C CA . ALA B 1 264 ? 150.524 83.746 170.821 1.00 10.57 226 ALA B CA 1
ATOM 4065 C C . ALA B 1 264 ? 150.387 84.342 169.414 1.00 11.12 226 ALA B C 1
ATOM 4066 O O . ALA B 1 264 ? 149.638 85.322 169.207 1.00 10.21 226 ALA B O 1
ATOM 4068 N N . GLU B 1 265 ? 151.032 83.732 168.420 1.00 10.79 227 GLU B N 1
ATOM 4069 C CA . GLU B 1 265 ? 150.875 84.122 167.049 1.00 11.20 227 GLU B CA 1
ATOM 4070 C C . GLU B 1 265 ? 149.439 83.963 166.542 1.00 9.54 227 GLU B C 1
ATOM 4071 O O . GLU B 1 265 ? 148.944 84.785 165.760 1.00 9.67 227 GLU B O 1
ATOM 4077 N N . VAL B 1 266 ? 148.754 82.902 166.991 1.00 9.38 228 VAL B N 1
ATOM 4078 C CA . VAL B 1 266 ? 147.370 82.677 166.570 1.00 8.51 228 VAL B CA 1
ATOM 4079 C C . VAL B 1 266 ? 146.488 83.769 167.174 1.00 8.65 228 VAL B C 1
ATOM 4080 O O . VAL B 1 266 ? 145.644 84.293 166.469 1.00 7.64 228 VAL B O 1
ATOM 4084 N N . VAL B 1 267 ? 146.715 84.081 168.456 1.00 9.15 229 VAL B N 1
ATOM 4085 C CA . VAL B 1 267 ? 145.920 85.134 169.083 1.00 10.13 229 VAL B CA 1
ATOM 4086 C C . VAL B 1 267 ? 146.072 86.431 168.256 1.00 10.71 229 VAL B C 1
ATOM 4087 O O . VAL B 1 267 ? 145.090 87.116 167.922 1.00 10.76 229 VAL B O 1
ATOM 4091 N N . GLU B 1 268 ? 147.310 86.791 167.982 1.00 12.99 230 GLU B N 1
ATOM 4092 C CA . GLU B 1 268 ? 147.579 88.032 167.252 1.00 13.60 230 GLU B CA 1
ATOM 4093 C C . GLU B 1 268 ? 146.926 88.030 165.867 1.00 12.29 230 GLU B C 1
ATOM 4094 O O . GLU B 1 268 ? 146.270 89.021 165.480 1.00 10.72 230 GLU B O 1
ATOM 4100 N N . GLU B 1 269 ? 146.982 86.902 165.163 1.00 9.75 231 GLU B N 1
ATOM 4101 C CA . GLU B 1 269 ? 146.328 86.785 163.859 1.00 10.75 231 GLU B CA 1
ATOM 4102 C C . GLU B 1 269 ? 144.806 86.910 163.868 1.00 10.05 231 GLU B C 1
ATOM 4103 O O . GLU B 1 269 ? 144.222 87.655 163.031 1.00 10.12 231 GLU B O 1
ATOM 4109 N N . LEU B 1 270 ? 144.158 86.237 164.840 1.00 9.98 232 LEU B N 1
ATOM 4110 C CA . LEU B 1 270 ? 142.729 86.276 165.010 1.00 9.76 232 LEU B CA 1
ATOM 4111 C C . LEU B 1 270 ? 142.267 87.712 165.314 1.00 10.97 232 LEU B C 1
ATOM 4112 O O . LEU B 1 270 ? 141.318 88.170 164.699 1.00 12.14 232 LEU B O 1
ATOM 4117 N N . LEU B 1 271 ? 142.953 88.351 166.250 1.00 10.28 233 LEU B N 1
ATOM 4118 C CA . LEU B 1 271 ? 142.560 89.693 166.686 1.00 11.16 233 LEU B CA 1
ATOM 4119 C C . LEU B 1 271 ? 142.691 90.677 165.504 1.00 11.22 233 LEU B C 1
ATOM 4120 O O . LEU B 1 271 ? 141.789 91.478 165.319 1.00 12.92 233 LEU B O 1
ATOM 4125 N N . GLY B 1 272 ? 143.740 90.539 164.734 1.00 10.68 234 GLY B N 1
ATOM 4126 C CA . GLY B 1 272 ? 144.072 91.424 163.578 1.00 12.27 234 GLY B CA 1
ATOM 4127 C C . GLY B 1 272 ? 143.058 91.258 162.462 1.00 13.80 234 GLY B C 1
ATOM 4128 O O . GLY B 1 272 ? 142.562 92.251 161.918 1.00 15.38 234 GLY B O 1
ATOM 4129 N N . GLU B 1 273 ? 142.634 90.023 162.180 1.00 13.06 235 GLU B N 1
ATOM 4130 C CA . GLU B 1 273 ? 141.714 89.713 161.080 1.00 13.76 235 GLU B CA 1
ATOM 4131 C C . GLU B 1 273 ? 140.314 90.195 161.435 1.00 15.24 235 GLU B C 1
ATOM 4132 O O . GLU B 1 273 ? 139.619 90.699 160.535 1.00 16.44 235 GLU B O 1
ATOM 4137 N N . LEU B 1 274 ? 139.913 90.076 162.715 1.00 14.19 236 LEU B N 1
ATOM 4138 C CA . LEU B 1 274 ? 138.582 90.474 163.181 1.00 15.68 236 LEU B CA 1
ATOM 4139 C C . LEU B 1 274 ? 138.486 91.952 163.464 1.00 16.32 236 LEU B C 1
ATOM 4140 O O . LEU B 1 274 ? 137.379 92.517 163.534 1.00 15.24 236 LEU B O 1
ATOM 4145 N N . GLY B 1 275 ? 139.631 92.603 163.606 1.00 14.62 237 GLY B N 1
ATOM 4146 C CA . GLY B 1 275 ? 139.593 93.966 164.125 1.00 16.25 237 GLY B CA 1
ATOM 4147 C C . GLY B 1 275 ? 139.212 94.140 165.549 1.00 13.86 237 GLY B C 1
ATOM 4148 O O . GLY B 1 275 ? 138.606 95.154 165.961 1.00 15.74 237 GLY B O 1
ATOM 4149 N N . TRP B 1 276 ? 139.560 93.188 166.401 1.00 13.00 238 TRP B N 1
ATOM 4150 C CA . TRP B 1 276 ? 139.184 93.168 167.782 1.00 12.64 238 TRP B CA 1
ATOM 4151 C C . TRP B 1 276 ? 140.337 93.607 168.663 1.00 13.26 238 TRP B C 1
ATOM 4152 O O . TRP B 1 276 ? 141.483 93.249 168.463 1.00 13.80 238 TRP B O 1
ATOM 4163 N N . ALA B 1 277 ? 140.020 94.490 169.591 1.00 14.74 239 ALA B N 1
ATOM 4164 C CA . ALA B 1 277 ? 140.993 94.953 170.539 1.00 16.35 239 ALA B CA 1
ATOM 4165 C C . ALA B 1 277 ? 141.276 93.873 171.585 1.00 16.38 239 ALA B C 1
ATOM 4166 O O . ALA B 1 277 ? 140.407 93.249 172.142 1.00 18.36 239 ALA B O 1
ATOM 4168 N N . ARG B 1 278 ? 142.543 93.742 171.892 1.00 19.77 240 ARG B N 1
ATOM 4169 C CA . ARG B 1 278 ? 143.027 92.762 172.835 1.00 20.37 240 ARG B CA 1
ATOM 4170 C C . ARG B 1 278 ? 142.337 92.867 174.184 1.00 24.55 240 ARG B C 1
ATOM 4171 O O . ARG B 1 278 ? 141.925 91.848 174.752 1.00 22.55 240 ARG B O 1
ATOM 4179 N N . ASP B 1 279 ? 142.141 94.094 174.681 1.00 23.37 241 ASP B N 1
ATOM 4180 C CA . ASP B 1 279 ? 141.496 94.296 175.976 1.00 26.45 241 ASP B CA 1
ATOM 4181 C C . ASP B 1 279 ? 139.967 94.160 176.016 1.00 26.46 241 ASP B C 1
ATOM 4182 O O . ASP B 1 279 ? 139.402 94.145 177.080 1.00 28.45 241 ASP B O 1
ATOM 4187 N N . ASP B 1 280 ? 139.327 93.998 174.875 1.00 23.60 242 ASP B N 1
ATOM 4188 C CA . ASP B 1 280 ? 137.897 93.706 174.783 1.00 23.39 242 ASP B CA 1
ATOM 4189 C C . ASP B 1 280 ? 137.586 92.198 174.661 1.00 20.85 242 ASP B C 1
ATOM 4190 O O . ASP B 1 280 ? 136.414 91.834 174.428 1.00 28.05 242 ASP B O 1
ATOM 4195 N N . LEU B 1 281 ? 138.581 91.317 174.749 1.00 16.31 243 LEU B N 1
ATOM 4196 C CA . LEU B 1 281 ? 138.290 89.877 174.656 1.00 15.74 243 LEU B CA 1
ATOM 4197 C C . LEU B 1 281 ? 137.786 89.366 175.980 1.00 15.02 243 LEU B C 1
ATOM 4198 O O . LEU B 1 281 ? 138.414 89.607 177.027 1.00 15.91 243 LEU B O 1
ATOM 4203 N N . ASP B 1 282 ? 136.674 88.639 175.996 1.00 14.21 244 ASP B N 1
ATOM 4204 C CA . ASP B 1 282 ? 136.128 88.151 177.240 1.00 12.77 244 ASP B CA 1
ATOM 4205 C C . ASP B 1 282 ? 136.684 86.799 177.700 1.00 11.67 244 ASP B C 1
ATOM 4206 O O . ASP B 1 282 ? 136.779 86.564 178.922 1.00 13.23 244 ASP B O 1
ATOM 4211 N N . TYR B 1 283 ? 136.966 85.895 176.758 1.00 10.58 245 TYR B N 1
ATOM 4212 C CA . TYR B 1 283 ? 137.301 84.478 177.092 1.00 10.45 245 TYR B CA 1
ATOM 4213 C C . TYR B 1 283 ? 138.364 84.035 176.133 1.00 9.18 245 TYR B C 1
ATOM 4214 O O . TYR B 1 283 ? 138.400 84.456 174.966 1.00 9.73 245 TYR B O 1
ATOM 4223 N N . VAL B 1 284 ? 139.245 83.166 176.630 1.00 8.35 246 VAL B N 1
ATOM 4224 C CA . VAL B 1 284 ? 140.267 82.543 175.781 1.00 7.98 246 VAL B CA 1
ATOM 4225 C C . VAL B 1 284 ? 140.236 81.037 176.115 1.00 8.08 246 VAL B C 1
ATOM 4226 O O . VAL B 1 284 ? 140.095 80.651 177.277 1.00 8.61 246 VAL B O 1
ATOM 4230 N N . LEU B 1 285 ? 140.282 80.214 175.073 1.00 7.92 247 LEU B N 1
ATOM 4231 C CA . LEU B 1 285 ? 140.194 78.774 175.151 1.00 7.78 247 LEU B CA 1
ATOM 4232 C C . LEU B 1 285 ? 141.526 78.301 174.661 1.00 8.46 247 LEU B C 1
ATOM 4233 O O . LEU B 1 285 ? 141.707 78.108 173.502 1.00 9.19 247 LEU B O 1
ATOM 4238 N N . PRO B 1 286 ? 142.500 78.138 175.556 1.00 9.34 248 PRO B N 1
ATOM 4239 C CA . PRO B 1 286 ? 143.896 77.910 175.092 1.00 9.25 248 PRO B CA 1
ATOM 4240 C C . PRO B 1 286 ? 144.219 76.446 174.899 1.00 8.24 248 PRO B C 1
ATOM 4241 O O . PRO B 1 286 ? 143.453 75.605 175.291 1.00 7.94 248 PRO B O 1
ATOM 4245 N N . PRO B 1 287 ? 145.372 76.151 174.304 1.00 9.50 249 PRO B N 1
ATOM 4246 C CA . PRO B 1 287 ? 145.747 74.727 174.244 1.00 10.48 249 PRO B CA 1
ATOM 4247 C C . PRO B 1 287 ? 145.733 74.034 175.599 1.00 10.36 249 PRO B C 1
ATOM 4248 O O . PRO B 1 287 ? 146.115 74.663 176.602 1.00 11.73 249 PRO B O 1
ATOM 4252 N N . GLN B 1 288 ? 145.352 72.742 175.634 1.00 10.95 250 GLN B N 1
ATOM 4253 C CA . GLN B 1 288 ? 145.153 72.022 176.861 1.00 12.10 250 GLN B CA 1
ATOM 4254 C C . GLN B 1 288 ? 146.085 70.802 176.929 1.00 14.86 250 GLN B C 1
ATOM 4255 O O . GLN B 1 288 ? 145.694 69.653 176.681 1.00 17.64 250 GLN B O 1
ATOM 4261 N N . LEU B 1 289 ? 147.317 71.046 177.309 1.00 12.99 251 LEU B N 1
ATOM 4262 C CA . LEU B 1 289 ? 148.320 69.936 177.287 1.00 14.56 251 LEU B CA 1
ATOM 4263 C C . LEU B 1 289 ? 148.553 69.336 178.669 1.00 13.27 251 LEU B C 1
ATOM 4264 O O . LEU B 1 289 ? 148.643 68.134 178.845 1.00 11.50 251 LEU B O 1
ATOM 4269 N N . SER B 1 290 ? 148.614 70.210 179.641 1.00 12.39 252 SER B N 1
ATOM 4270 C CA . SER B 1 290 ? 148.644 69.868 181.044 1.00 13.16 252 SER B CA 1
ATOM 4271 C C . SER B 1 290 ? 148.332 71.141 181.831 1.00 13.63 252 SER B C 1
ATOM 4272 O O . SER B 1 290 ? 148.416 72.258 181.294 1.00 12.77 252 SER B O 1
ATOM 4275 N N . GLY B 1 291 ? 148.099 70.971 183.132 1.00 14.56 253 GLY B N 1
ATOM 4276 C CA . GLY B 1 291 ? 147.902 72.113 183.996 1.00 15.40 253 GLY B CA 1
ATOM 4277 C C . GLY B 1 291 ? 149.064 73.113 183.933 1.00 16.23 253 GLY B C 1
ATOM 4278 O O . GLY B 1 291 ? 148.888 74.325 183.744 1.00 14.04 253 GLY B O 1
ATOM 4279 N N . ARG B 1 292 ? 150.288 72.606 184.044 1.00 15.82 254 ARG B N 1
ATOM 4280 C CA . ARG B 1 292 ? 151.483 73.475 183.975 1.00 17.84 254 ARG B CA 1
ATOM 4281 C C . ARG B 1 292 ? 151.709 74.145 182.635 1.00 17.90 254 ARG B C 1
ATOM 4282 O O . ARG B 1 292 ? 152.017 75.335 182.553 1.00 16.50 254 ARG B O 1
ATOM 4290 N N . MET B 1 293 ? 151.560 73.379 181.555 1.00 16.34 255 MET B N 1
ATOM 4291 C CA . MET B 1 293 ? 151.861 73.892 180.233 1.00 18.61 255 MET B CA 1
ATOM 4292 C C . MET B 1 293 ? 150.799 74.928 179.859 1.00 16.98 255 MET B C 1
ATOM 4293 O O . MET B 1 293 ? 151.084 76.032 179.297 1.00 16.08 255 MET B O 1
ATOM 4298 N N . THR B 1 294 ? 149.554 74.608 180.199 1.00 17.04 256 THR B N 1
ATOM 4299 C CA . THR B 1 294 ? 148.451 75.522 179.940 1.00 17.79 256 THR B CA 1
ATOM 4300 C C . THR B 1 294 ? 148.709 76.860 180.661 1.00 17.59 256 THR B C 1
ATOM 4301 O O . THR B 1 294 ? 148.580 77.949 180.060 1.00 16.78 256 THR B O 1
ATOM 4305 N N . ALA B 1 295 ? 149.234 76.837 181.898 1.00 19.06 257 ALA B N 1
ATOM 4306 C CA . ALA B 1 295 ? 149.548 78.125 182.538 1.00 18.35 257 ALA B CA 1
ATOM 4307 C C . ALA B 1 295 ? 150.694 78.909 181.898 1.00 17.51 257 ALA B C 1
ATOM 4308 O O . ALA B 1 295 ? 150.619 80.136 181.818 1.00 17.59 257 ALA B O 1
ATOM 4310 N N . LEU B 1 296 ? 151.732 78.241 181.416 1.00 15.67 258 LEU B N 1
ATOM 4311 C CA . LEU B 1 296 ? 152.818 78.823 180.696 1.00 18.52 258 LEU B CA 1
ATOM 4312 C C . LEU B 1 296 ? 152.378 79.461 179.362 1.00 17.97 258 LEU B C 1
ATOM 4313 O O . LEU B 1 296 ? 152.855 80.531 178.921 1.00 16.10 258 LEU B O 1
ATOM 4318 N N . ILE B 1 297 ? 151.474 78.773 178.698 1.00 15.29 259 ILE B N 1
ATOM 4319 C CA . ILE B 1 297 ? 150.917 79.295 177.456 1.00 15.32 259 ILE B CA 1
ATOM 4320 C C . ILE B 1 297 ? 150.104 80.537 177.711 1.00 15.85 259 ILE B C 1
ATOM 4321 O O . ILE B 1 297 ? 150.275 81.545 177.016 1.00 13.38 259 ILE B O 1
ATOM 4326 N N . VAL B 1 298 ? 149.215 80.458 178.694 1.00 16.85 260 VAL B N 1
ATOM 4327 C CA . VAL B 1 298 ? 148.344 81.597 179.002 1.00 20.05 260 VAL B CA 1
ATOM 4328 C C . VAL B 1 298 ? 149.216 82.835 179.320 1.00 19.95 260 VAL B C 1
ATOM 4329 O O . VAL B 1 298 ? 148.939 83.948 178.863 1.00 18.91 260 VAL B O 1
ATOM 4333 N N . GLU B 1 299 ? 150.304 82.673 180.065 1.00 22.53 261 GLU B N 1
ATOM 4334 C CA . GLU B 1 299 ? 151.179 83.814 180.292 1.00 25.00 261 GLU B CA 1
ATOM 4335 C C . GLU B 1 299 ? 151.699 84.456 178.954 1.00 23.57 261 GLU B C 1
ATOM 4336 O O . GLU B 1 299 ? 151.788 85.702 178.831 1.00 25.40 261 GLU B O 1
ATOM 4342 N N . ARG B 1 300 ? 152.069 83.621 177.971 1.00 16.75 262 ARG B N 1
ATOM 4343 C CA . ARG B 1 300 ? 152.637 84.070 176.740 1.00 16.38 262 ARG B CA 1
ATOM 4344 C C . ARG B 1 300 ? 151.591 84.796 175.880 1.00 14.36 262 ARG B C 1
ATOM 4345 O O . ARG B 1 300 ? 151.951 85.471 174.989 1.00 15.28 262 ARG B O 1
ATOM 4353 N N . LEU B 1 301 ? 150.306 84.531 176.087 1.00 15.69 263 LEU B N 1
ATOM 4354 C CA . LEU B 1 301 ? 149.230 85.122 175.253 1.00 15.29 263 LEU B CA 1
ATOM 4355 C C . LEU B 1 301 ? 149.002 86.614 175.506 1.00 18.60 263 LEU B C 1
ATOM 4356 O O . LEU B 1 301 ? 148.482 87.264 174.612 1.00 19.37 263 LEU B O 1
ATOM 4361 N N . LYS B 1 302 ? 149.271 87.079 176.716 1.00 20.47 264 LYS B N 1
ATOM 4362 C CA . LYS B 1 302 ? 149.191 88.520 177.053 1.00 23.08 264 LYS B CA 1
ATOM 4363 C C . LYS B 1 302 ? 147.758 88.990 176.834 1.00 19.32 264 LYS B C 1
ATOM 4364 O O . LYS B 1 302 ? 147.490 89.924 176.066 1.00 20.19 264 LYS B O 1
ATOM 4370 N N . LEU B 1 303 ? 146.852 88.270 177.474 1.00 18.69 265 LEU B N 1
ATOM 4371 C CA . LEU B 1 303 ? 145.411 88.559 177.469 1.00 16.99 265 LEU B CA 1
ATOM 4372 C C . LEU B 1 303 ? 144.986 88.643 178.913 1.00 18.48 265 LEU B C 1
ATOM 4373 O O . LEU B 1 303 ? 144.101 87.919 179.410 1.00 17.77 265 LEU B O 1
ATOM 4378 N N . PRO B 1 304 ? 145.587 89.608 179.635 1.00 22.43 266 PRO B N 1
ATOM 4379 C CA . PRO B 1 304 ? 145.298 89.697 181.091 1.00 23.38 266 PRO B CA 1
ATOM 4380 C C . PRO B 1 304 ? 143.812 89.972 181.481 1.00 22.11 266 PRO B C 1
ATOM 4381 O O . PRO B 1 304 ? 143.412 89.623 182.596 1.00 21.41 266 PRO B O 1
ATOM 4384 N N . GLN B 1 305 ? 143.015 90.608 180.594 1.00 21.78 267 GLN B N 1
ATOM 4385 C CA . GLN B 1 305 ? 141.548 90.812 180.765 1.00 23.06 267 GLN B CA 1
ATOM 4386 C C . GLN B 1 305 ? 140.621 89.605 180.355 1.00 22.50 267 GLN B C 1
ATOM 4387 O O . GLN B 1 305 ? 139.431 89.596 180.652 1.00 22.51 267 GLN B O 1
ATOM 4392 N N . ALA B 1 306 ? 141.179 88.553 179.761 1.00 19.29 268 ALA B N 1
ATOM 4393 C CA . ALA B 1 306 ? 140.355 87.439 179.274 1.00 17.74 268 ALA B CA 1
ATOM 4394 C C . ALA B 1 306 ? 140.282 86.351 180.308 1.00 18.13 268 ALA B C 1
ATOM 4395 O O . ALA B 1 306 ? 141.305 86.028 180.963 1.00 20.25 268 ALA B O 1
ATOM 4397 N N . THR B 1 307 ? 139.115 85.766 180.473 1.00 15.01 269 THR B N 1
ATOM 4398 C CA . THR B 1 307 ? 138.916 84.654 181.376 1.00 15.92 269 THR B CA 1
ATOM 4399 C C . THR B 1 307 ? 139.249 83.350 180.636 1.00 15.26 269 THR B C 1
ATOM 4400 O O . THR B 1 307 ? 138.808 83.189 179.538 1.00 12.65 269 THR B O 1
ATOM 4404 N N . GLU B 1 308 ? 140.060 82.504 181.233 1.00 14.22 270 GLU B N 1
ATOM 4405 C CA . GLU B 1 308 ? 140.528 81.257 180.623 1.00 15.76 270 GLU B CA 1
ATOM 4406 C C . GLU B 1 308 ? 139.412 80.198 180.756 1.00 14.26 270 GLU B C 1
ATOM 4407 O O . GLU B 1 308 ? 138.746 80.070 181.825 1.00 14.21 270 GLU B O 1
ATOM 4413 N N . VAL B 1 309 ? 139.210 79.414 179.694 1.00 12.25 271 VAL B N 1
ATOM 4414 C CA . VAL B 1 309 ? 138.253 78.308 179.704 1.00 12.44 271 VAL B CA 1
ATOM 4415 C C . VAL B 1 309 ? 139.072 77.077 179.426 1.00 12.36 271 VAL B C 1
ATOM 4416 O O . VAL B 1 309 ? 139.557 76.900 178.328 1.00 13.49 271 VAL B O 1
ATOM 4420 N N . SER B 1 310 ? 139.303 76.315 180.494 1.00 12.39 272 SER B N 1
ATOM 4421 C CA . SER B 1 310 ? 140.227 75.198 180.455 1.00 13.53 272 SER B CA 1
ATOM 4422 C C . SER B 1 310 ? 139.567 73.980 181.109 1.00 14.35 272 SER B C 1
ATOM 4423 O O . SER B 1 310 ? 138.688 74.127 182.049 1.00 16.74 272 SER B O 1
ATOM 4426 N N . CYS B 1 311 ? 139.963 72.781 180.663 1.00 14.36 273 CYS B N 1
ATOM 4427 C CA . CYS B 1 311 ? 139.473 71.526 181.226 1.00 14.19 273 CYS B CA 1
ATOM 4428 C C . CYS B 1 311 ? 140.522 70.473 181.564 1.00 12.36 273 CYS B C 1
ATOM 4429 O O . CYS B 1 311 ? 140.178 69.497 182.245 1.00 11.67 273 CYS B O 1
ATOM 4432 N N . VAL B 1 312 ? 141.794 70.656 181.147 1.00 12.03 274 VAL B N 1
ATOM 4433 C CA . VAL B 1 312 ? 142.776 69.574 181.075 1.00 12.91 274 VAL B CA 1
ATOM 4434 C C . VAL B 1 312 ? 143.076 69.072 182.500 1.00 13.24 274 VAL B C 1
ATOM 4435 O O . VAL B 1 312 ? 143.317 67.884 182.654 1.00 13.44 274 VAL B O 1
ATOM 4439 N N . ALA B 1 313 ? 142.977 69.935 183.498 1.00 13.24 275 ALA B N 1
ATOM 4440 C CA . ALA B 1 313 ? 143.275 69.475 184.874 1.00 16.33 275 ALA B CA 1
ATOM 4441 C C . ALA B 1 313 ? 142.232 68.454 185.364 1.00 16.81 275 ALA B C 1
ATOM 4442 O O . ALA B 1 313 ? 142.504 67.727 186.319 1.00 15.48 275 ALA B O 1
ATOM 4444 N N . GLU B 1 314 ? 141.036 68.427 184.734 1.00 14.70 276 GLU B N 1
ATOM 4445 C CA . GLU B 1 314 ? 139.969 67.548 185.129 1.00 15.75 276 GLU B CA 1
ATOM 4446 C C . GLU B 1 314 ? 139.728 66.358 184.178 1.00 15.80 276 GLU B C 1
ATOM 4447 O O . GLU B 1 314 ? 139.155 65.378 184.579 1.00 13.47 276 GLU B O 1
ATOM 4453 N N . THR B 1 315 ? 140.065 66.505 182.904 1.00 12.69 277 THR B N 1
ATOM 4454 C CA . THR B 1 315 ? 139.769 65.502 181.873 1.00 13.66 277 THR B CA 1
ATOM 4455 C C . THR B 1 315 ? 140.971 64.801 181.310 1.00 14.41 277 THR B C 1
ATOM 4456 O O . THR B 1 315 ? 140.795 63.675 180.736 1.00 14.63 277 THR B O 1
ATOM 4460 N N . GLY B 1 316 ? 142.133 65.432 181.498 1.00 12.34 278 GLY B N 1
ATOM 4461 C CA . GLY B 1 316 ? 143.403 65.145 180.815 1.00 12.83 278 GLY B CA 1
ATOM 4462 C C . GLY B 1 316 ? 143.322 65.576 179.362 1.00 12.72 278 GLY B C 1
ATOM 4463 O O . GLY B 1 316 ? 142.240 66.070 178.891 1.00 14.01 278 GLY B O 1
ATOM 4464 N N . ASN B 1 317 ? 144.411 65.369 178.653 1.00 11.79 279 ASN B N 1
ATOM 4465 C CA . ASN B 1 317 ? 144.450 65.779 177.250 1.00 11.16 279 ASN B CA 1
ATOM 4466 C C . ASN B 1 317 ? 143.819 64.669 176.374 1.00 9.97 279 ASN B C 1
ATOM 4467 O O . ASN B 1 317 ? 144.456 63.678 176.103 1.00 8.86 279 ASN B O 1
ATOM 4472 N N . ASN B 1 318 ? 142.607 64.915 175.869 1.00 10.87 280 ASN B N 1
ATOM 4473 C CA . ASN B 1 318 ? 141.915 64.001 175.005 1.00 12.01 280 ASN B CA 1
ATOM 4474 C C . ASN B 1 318 ? 141.925 64.443 173.541 1.00 11.32 280 ASN B C 1
ATOM 4475 O O . ASN B 1 318 ? 141.005 64.111 172.753 1.00 10.37 280 ASN B O 1
ATOM 4480 N N . GLY B 1 319 ? 142.968 65.206 173.200 1.00 9.90 281 GLY B N 1
ATOM 4481 C CA . GLY B 1 319 ? 143.324 65.415 171.770 1.00 9.39 281 GLY B CA 1
ATOM 4482 C C . GLY B 1 319 ? 142.294 66.191 171.022 1.00 8.91 281 GLY B C 1
ATOM 4483 O O . GLY B 1 319 ? 141.994 67.387 171.341 1.00 7.71 281 GLY B O 1
ATOM 4484 N N . ASN B 1 320 ? 141.662 65.549 170.044 1.00 8.63 282 ASN B N 1
ATOM 4485 C CA . ASN B 1 320 ? 140.598 66.222 169.297 1.00 9.30 282 ASN B CA 1
ATOM 4486 C C . ASN B 1 320 ? 139.339 66.543 170.071 1.00 8.51 282 ASN B C 1
ATOM 4487 O O . ASN B 1 320 ? 138.508 67.292 169.612 1.00 8.85 282 ASN B O 1
ATOM 4492 N N . GLY B 1 321 ? 139.185 66.000 171.241 1.00 8.04 283 GLY B N 1
ATOM 4493 C CA . GLY B 1 321 ? 138.046 66.254 172.075 1.00 8.33 283 GLY B CA 1
ATOM 4494 C C . GLY B 1 321 ? 138.089 67.608 172.729 1.00 7.92 283 GLY B C 1
ATOM 4495 O O . GLY B 1 321 ? 137.053 68.181 173.050 1.00 7.83 283 GLY B O 1
ATOM 4496 N N . ILE B 1 322 ? 139.306 68.082 172.964 1.00 8.33 284 ILE B N 1
ATOM 4497 C CA . ILE B 1 322 ? 139.522 69.233 173.831 1.00 9.36 284 ILE B CA 1
ATOM 4498 C C . ILE B 1 322 ? 138.730 70.426 173.367 1.00 9.17 284 ILE B C 1
ATOM 4499 O O . ILE B 1 322 ? 138.058 71.032 174.179 1.00 9.54 284 ILE B O 1
ATOM 4504 N N . VAL B 1 323 ? 138.831 70.766 172.086 1.00 9.87 285 VAL B N 1
ATOM 4505 C CA . VAL B 1 323 ? 138.103 71.978 171.611 1.00 10.16 285 VAL B CA 1
ATOM 4506 C C . VAL B 1 323 ? 136.602 71.918 171.915 1.00 9.52 285 VAL B C 1
ATOM 4507 O O . VAL B 1 323 ? 135.965 72.928 172.255 1.00 8.25 285 VAL B O 1
ATOM 4511 N N . PHE B 1 324 ? 135.992 70.721 171.736 1.00 8.33 286 PHE B N 1
ATOM 4512 C CA . PHE B 1 324 ? 134.577 70.599 171.964 1.00 9.01 286 PHE B CA 1
ATOM 4513 C C . PHE B 1 324 ? 134.188 70.714 173.437 1.00 8.64 286 PHE B C 1
ATOM 4514 O O . PHE B 1 324 ? 133.176 71.302 173.800 1.00 8.84 286 PHE B O 1
ATOM 4522 N N . LEU B 1 325 ? 135.029 70.176 174.333 1.00 9.35 287 LEU B N 1
ATOM 4523 C CA . LEU B 1 325 ? 134.802 70.363 175.756 1.00 11.00 287 LEU B CA 1
ATOM 4524 C C . LEU B 1 325 ? 134.913 71.821 176.137 1.00 10.68 287 LEU B C 1
ATOM 4525 O O . LEU B 1 325 ? 134.191 72.264 177.019 1.00 9.83 287 LEU B O 1
ATOM 4530 N N . GLN B 1 326 ? 135.873 72.529 175.536 1.00 9.47 288 GLN B N 1
ATOM 4531 C CA . GLN B 1 326 ? 136.021 73.979 175.736 1.00 9.65 288 GLN B CA 1
ATOM 4532 C C . GLN B 1 326 ? 134.851 74.762 175.185 1.00 9.51 288 GLN B C 1
ATOM 4533 O O . GLN B 1 326 ? 134.350 75.692 175.848 1.00 10.60 288 GLN B O 1
ATOM 4539 N N . LEU B 1 327 ? 134.362 74.363 174.008 1.00 10.05 289 LEU B N 1
ATOM 4540 C CA . LEU B 1 327 ? 133.148 75.001 173.413 1.00 11.35 289 LEU B CA 1
ATOM 4541 C C . LEU B 1 327 ? 131.976 74.848 174.370 1.00 11.70 289 LEU B C 1
ATOM 4542 O O . LEU B 1 327 ? 131.190 75.779 174.547 1.00 12.65 289 LEU B O 1
ATOM 4547 N N . GLU B 1 328 ? 131.827 73.658 174.949 1.00 10.79 290 GLU B N 1
ATOM 4548 C CA . GLU B 1 328 ? 130.698 73.330 175.854 1.00 12.96 290 GLU B CA 1
ATOM 4549 C C . GLU B 1 328 ? 130.718 74.262 177.064 1.00 13.37 290 GLU B C 1
ATOM 4550 O O . GLU B 1 328 ? 129.706 74.900 177.393 1.00 12.89 290 GLU B O 1
ATOM 4556 N N . ARG B 1 329 ? 131.905 74.391 177.648 1.00 14.21 291 ARG B N 1
ATOM 4557 C CA . ARG B 1 329 ? 132.106 75.316 178.790 1.00 16.00 291 ARG B CA 1
ATOM 4558 C C . ARG B 1 329 ? 131.931 76.768 178.415 1.00 14.33 291 ARG B C 1
ATOM 4559 O O . ARG B 1 329 ? 131.260 77.476 179.129 1.00 15.48 291 ARG B O 1
ATOM 4567 N N . ALA B 1 330 ? 132.422 77.185 177.255 1.00 12.97 292 ALA B N 1
ATOM 4568 C CA . ALA B 1 330 ? 132.406 78.553 176.782 1.00 13.45 292 ALA B CA 1
ATOM 4569 C C . ALA B 1 330 ? 130.993 78.979 176.373 1.00 13.15 292 ALA B C 1
ATOM 4570 O O . ALA B 1 330 ? 130.555 80.030 176.772 1.00 12.22 292 ALA B O 1
ATOM 4572 N N . LEU B 1 331 ? 130.241 78.111 175.679 1.00 12.79 293 LEU B N 1
ATOM 4573 C CA . LEU B 1 331 ? 128.901 78.459 175.249 1.00 13.35 293 LEU B CA 1
ATOM 4574 C C . LEU B 1 331 ? 127.955 78.673 176.438 1.00 15.35 293 LEU B C 1
ATOM 4575 O O . LEU B 1 331 ? 127.012 79.409 176.328 1.00 16.15 293 LEU B O 1
ATOM 4580 N N . ALA B 1 332 ? 128.219 78.003 177.529 1.00 16.53 294 ALA B N 1
ATOM 4581 C CA . ALA B 1 332 ? 127.429 78.150 178.750 1.00 20.00 294 ALA B CA 1
ATOM 4582 C C . ALA B 1 332 ? 127.638 79.522 179.405 1.00 22.16 294 ALA B C 1
ATOM 4583 O O . ALA B 1 332 ? 126.729 80.047 180.067 1.00 24.87 294 ALA B O 1
ATOM 4585 N N . ARG B 1 333 ? 128.798 80.093 179.192 1.00 17.78 295 ARG B N 1
ATOM 4586 C CA . ARG B 1 333 ? 129.177 81.376 179.786 1.00 19.26 295 ARG B CA 1
ATOM 4587 C C . ARG B 1 333 ? 129.046 82.565 178.857 1.00 19.55 295 ARG B C 1
ATOM 4588 O O . ARG B 1 333 ? 129.024 83.678 179.335 1.00 20.29 295 ARG B O 1
ATOM 4596 N N . LEU B 1 334 ? 129.082 82.372 177.542 1.00 16.74 296 LEU B N 1
ATOM 4597 C CA . LEU B 1 334 ? 129.181 83.477 176.575 1.00 15.55 296 LEU B CA 1
ATOM 4598 C C . LEU B 1 334 ? 127.829 84.165 176.348 1.00 18.01 296 LEU B C 1
ATOM 4599 O O . LEU B 1 334 ? 126.926 83.588 175.782 1.00 18.89 296 LEU B O 1
ATOM 4604 N N . ALA B 1 335 ? 127.718 85.409 176.797 1.00 16.55 297 ALA B N 1
ATOM 4605 C CA . ALA B 1 335 ? 126.515 86.187 176.654 1.00 17.22 297 ALA B CA 1
ATOM 4606 C C . ALA B 1 335 ? 126.532 86.939 175.359 1.00 15.42 297 ALA B C 1
ATOM 4607 O O . ALA B 1 335 ? 127.555 87.156 174.693 1.00 13.29 297 ALA B O 1
ATOM 4609 N N . GLY B 1 336 ? 125.377 87.506 175.051 1.00 15.56 298 GLY B N 1
ATOM 4610 C CA . GLY B 1 336 ? 125.267 88.358 173.836 1.00 15.49 298 GLY B CA 1
ATOM 4611 C C . GLY B 1 336 ? 126.318 89.441 173.790 1.00 16.14 298 GLY B C 1
ATOM 4612 O O . GLY B 1 336 ? 126.516 90.195 174.768 1.00 17.20 298 GLY B O 1
ATOM 4613 N N . GLY B 1 337 ? 127.071 89.500 172.699 1.00 13.41 299 GLY B N 1
ATOM 4614 C CA . GLY B 1 337 ? 128.070 90.531 172.461 1.00 13.95 299 GLY B CA 1
ATOM 4615 C C . GLY B 1 337 ? 129.456 90.197 172.968 1.00 13.31 299 GLY B C 1
ATOM 4616 O O . GLY B 1 337 ? 130.432 90.823 172.569 1.00 14.94 299 GLY B O 1
ATOM 4617 N N . GLN B 1 338 ? 129.556 89.194 173.817 1.00 13.28 300 GLN B N 1
ATOM 4618 C CA . GLN B 1 338 ? 130.858 88.819 174.404 1.00 13.09 300 GLN B CA 1
ATOM 4619 C C . GLN B 1 338 ? 131.700 88.111 173.339 1.00 12.50 300 GLN B C 1
ATOM 4620 O O . GLN B 1 338 ? 131.150 87.482 172.413 1.00 11.36 300 GLN B O 1
ATOM 4626 N N . ARG B 1 339 ? 133.004 88.103 173.509 1.00 11.27 301 ARG B N 1
ATOM 4627 C CA . ARG B 1 339 ? 133.903 87.622 172.458 1.00 11.72 301 ARG B CA 1
ATOM 4628 C C . ARG B 1 339 ? 134.851 86.567 173.100 1.00 10.61 301 ARG B C 1
ATOM 4629 O O . ARG B 1 339 ? 135.329 86.769 174.231 1.00 10.17 301 ARG B O 1
ATOM 4637 N N . ALA B 1 340 ? 135.154 85.513 172.330 1.00 9.14 302 ALA B N 1
ATOM 4638 C CA . ALA B 1 340 ? 136.048 84.442 172.752 1.00 8.34 302 ALA B CA 1
ATOM 4639 C C . ALA B 1 340 ? 136.978 84.048 171.608 1.00 7.55 302 ALA B C 1
ATOM 4640 O O . ALA B 1 340 ? 136.625 84.124 170.450 1.00 6.97 302 ALA B O 1
ATOM 4642 N N . LEU B 1 341 ? 138.217 83.698 171.949 1.00 6.89 303 LEU B N 1
ATOM 4643 C CA . LEU B 1 341 ? 139.126 83.077 170.999 1.00 7.46 303 LEU B CA 1
ATOM 4644 C C . LEU B 1 341 ? 139.496 81.724 171.452 1.00 7.41 303 LEU B C 1
ATOM 4645 O O . LEU B 1 341 ? 139.738 81.532 172.660 1.00 7.42 303 LEU B O 1
ATOM 4650 N N . GLY B 1 342 ? 139.564 80.797 170.504 1.00 7.12 304 GLY B N 1
ATOM 4651 C CA . GLY B 1 342 ? 140.152 79.467 170.786 1.00 6.89 304 GLY B CA 1
ATOM 4652 C C . GLY B 1 342 ? 141.402 79.226 169.982 1.00 6.61 304 GLY B C 1
ATOM 4653 O O . GLY B 1 342 ? 141.571 79.728 168.850 1.00 6.63 304 GLY B O 1
ATOM 4654 N N . VAL B 1 343 ? 142.291 78.449 170.569 1.00 6.85 305 VAL B N 1
ATOM 4655 C CA . VAL B 1 343 ? 143.607 78.248 170.044 1.00 7.72 305 VAL B CA 1
ATOM 4656 C C . VAL B 1 343 ? 143.985 76.776 170.251 1.00 7.25 305 VAL B C 1
ATOM 4657 O O . VAL B 1 343 ? 143.834 76.257 171.350 1.00 7.06 305 VAL B O 1
ATOM 4661 N N . SER B 1 344 ? 144.365 76.089 169.172 1.00 7.33 306 SER B N 1
ATOM 4662 C CA . SER B 1 344 ? 144.819 74.690 169.235 1.00 7.96 306 SER B CA 1
ATOM 4663 C C . SER B 1 344 ? 146.134 74.634 168.510 1.00 8.00 306 SER B C 1
ATOM 4664 O O . SER B 1 344 ? 146.178 75.027 167.358 1.00 8.93 306 SER B O 1
ATOM 4667 N N . ILE B 1 345 ? 147.196 74.112 169.125 1.00 6.18 307 ILE B N 1
ATOM 4668 C CA . ILE B 1 345 ? 148.465 73.990 168.458 1.00 6.27 307 ILE B CA 1
ATOM 4669 C C . ILE B 1 345 ? 148.827 72.494 168.492 1.00 5.93 307 ILE B C 1
ATOM 4670 O O . ILE B 1 345 ? 148.853 71.854 169.574 1.00 6.78 307 ILE B O 1
ATOM 4675 N N . GLU B 1 346 ? 149.009 71.940 167.315 1.00 6.24 308 GLU B N 1
ATOM 4676 C CA . GLU B 1 346 ? 149.300 70.511 167.155 1.00 5.82 308 GLU B CA 1
ATOM 4677 C C . GLU B 1 346 ? 150.758 70.307 166.951 1.00 6.21 308 GLU B C 1
ATOM 4678 O O . GLU B 1 346 ? 151.325 70.727 165.902 1.00 5.86 308 GLU B O 1
ATOM 4684 N N . SER B 1 347 ? 151.402 69.606 167.889 1.00 6.56 309 SER B N 1
ATOM 4685 C CA . SER B 1 347 ? 152.825 69.496 167.738 1.00 8.30 309 SER B CA 1
ATOM 4686 C C . SER B 1 347 ? 153.263 68.399 166.775 1.00 8.25 309 SER B C 1
ATOM 4687 O O . SER B 1 347 ? 154.432 68.406 166.429 1.00 8.03 309 SER B O 1
ATOM 4690 N N . SER B 1 348 ? 152.391 67.464 166.370 1.00 6.97 310 SER B N 1
ATOM 4691 C CA . SER B 1 348 ? 152.842 66.407 165.421 1.00 7.01 310 SER B CA 1
ATOM 4692 C C . SER B 1 348 ? 153.713 66.869 164.273 1.00 7.47 310 SER B C 1
ATOM 4693 O O . SER B 1 348 ? 154.773 66.345 164.042 1.00 7.87 310 SER B O 1
ATOM 4696 N N . LYS B 1 349 ? 153.246 67.894 163.562 1.00 7.22 311 LYS B N 1
ATOM 4697 C CA . LYS B 1 349 ? 154.014 68.583 162.573 1.00 7.48 311 LYS B CA 1
ATOM 4698 C C . LYS B 1 349 ? 153.867 70.096 162.618 1.00 7.45 311 LYS B C 1
ATOM 4699 O O . LYS B 1 349 ? 154.226 70.772 161.587 1.00 7.55 311 LYS B O 1
ATOM 4705 N N . TRP B 1 350 ? 153.516 70.635 163.775 1.00 6.37 312 TRP B N 1
ATOM 4706 C CA . TRP B 1 350 ? 153.507 72.110 163.976 1.00 6.54 312 TRP B CA 1
ATOM 4707 C C . TRP B 1 350 ? 152.421 72.780 163.127 1.00 6.65 312 TRP B C 1
ATOM 4708 O O . TRP B 1 350 ? 152.716 73.483 162.180 1.00 6.81 312 TRP B O 1
ATOM 4719 N N . ILE B 1 351 ? 151.175 72.510 163.518 1.00 6.67 313 ILE B N 1
ATOM 4720 C CA . ILE B 1 351 ? 150.016 73.093 162.883 1.00 7.39 313 ILE B CA 1
ATOM 4721 C C . ILE B 1 351 ? 149.377 74.039 163.846 1.00 6.92 313 ILE B C 1
ATOM 4722 O O . ILE B 1 351 ? 149.110 73.637 165.034 1.00 6.63 313 ILE B O 1
ATOM 4727 N N . LYS B 1 352 ? 149.178 75.283 163.400 1.00 6.86 314 LYS B N 1
ATOM 4728 C CA . LYS B 1 352 ? 148.592 76.269 164.294 1.00 7.57 314 LYS B CA 1
ATOM 4729 C C . LYS B 1 352 ? 147.165 76.480 163.777 1.00 7.23 314 LYS B C 1
ATOM 4730 O O . LYS B 1 352 ? 146.890 76.322 162.615 1.00 7.49 314 LYS B O 1
ATOM 4736 N N . SER B 1 353 ? 146.247 76.632 164.737 1.00 6.57 315 SER B N 1
ATOM 4737 C CA . SER B 1 353 ? 144.841 76.751 164.429 1.00 6.85 315 SER B CA 1
ATOM 4738 C C . SER B 1 353 ? 144.140 77.597 165.478 1.00 6.22 315 SER B C 1
ATOM 4739 O O . SER B 1 353 ? 144.501 77.645 166.685 1.00 6.60 315 SER B O 1
ATOM 4742 N N . GLY B 1 354 ? 143.087 78.223 165.020 1.00 5.51 316 GLY B N 1
ATOM 4743 C CA . GLY B 1 354 ? 142.287 78.977 165.915 1.00 5.74 316 GLY B CA 1
ATOM 4744 C C . GLY B 1 354 ? 140.944 79.382 165.388 1.00 5.61 316 GLY B C 1
ATOM 4745 O O . GLY B 1 354 ? 140.664 79.182 164.214 1.00 5.17 316 GLY B O 1
ATOM 4746 N N . PHE B 1 355 ? 140.109 79.906 166.297 1.00 5.97 317 PHE B N 1
ATOM 4747 C CA . PHE B 1 355 ? 138.788 80.356 165.926 1.00 6.82 317 PHE B CA 1
ATOM 4748 C C . PHE B 1 355 ? 138.305 81.437 166.852 1.00 6.88 317 PHE B C 1
ATOM 4749 O O . PHE B 1 355 ? 138.892 81.660 167.899 1.00 6.31 317 PHE B O 1
ATOM 4757 N N . ALA B 1 356 ? 137.265 82.150 166.435 1.00 7.02 318 ALA B N 1
ATOM 4758 C CA . ALA B 1 356 ? 136.728 83.262 167.231 1.00 7.10 318 ALA B CA 1
ATOM 4759 C C . ALA B 1 356 ? 135.212 83.092 167.316 1.00 7.45 318 ALA B C 1
ATOM 4760 O O . ALA B 1 356 ? 134.564 82.631 166.331 1.00 7.00 318 ALA B O 1
ATOM 4762 N N . LEU B 1 357 ? 134.683 83.409 168.472 1.00 6.73 319 LEU B N 1
ATOM 4763 C CA . LEU B 1 357 ? 133.265 83.311 168.732 1.00 7.28 319 LEU B CA 1
ATOM 4764 C C . LEU B 1 357 ? 132.758 84.677 169.222 1.00 7.26 319 LEU B C 1
ATOM 4765 O O . LEU B 1 357 ? 133.443 85.358 170.006 1.00 6.95 319 LEU B O 1
ATOM 4770 N N . GLU B 1 358 ? 131.574 85.065 168.786 1.00 8.09 320 GLU B N 1
ATOM 4771 C CA . GLU B 1 358 ? 130.869 86.223 169.363 1.00 9.36 320 GLU B CA 1
ATOM 4772 C C . GLU B 1 358 ? 129.492 85.846 169.766 1.00 9.16 320 GLU B C 1
ATOM 4773 O O . GLU B 1 358 ? 128.741 85.208 168.954 1.00 7.97 320 GLU B O 1
ATOM 4779 N N . GLY B 1 359 ? 129.091 86.158 171.011 1.00 9.26 321 GLY B N 1
ATOM 4780 C CA . GLY B 1 359 ? 127.697 85.850 171.472 1.00 10.29 321 GLY B CA 1
ATOM 4781 C C . GLY B 1 359 ? 126.591 86.514 170.622 1.00 11.50 321 GLY B C 1
ATOM 4782 O O . GLY B 1 359 ? 126.769 87.764 170.461 1.00 10.37 321 GLY B O 1
ATOM 4783 N N . VAL C 1 24 ? 136.190 76.349 139.101 1.00 11.52 -14 VAL C N 1
ATOM 4784 C CA . VAL C 1 24 ? 137.514 75.726 139.539 1.00 10.82 -14 VAL C CA 1
ATOM 4785 C C . VAL C 1 24 ? 138.024 74.834 138.403 1.00 11.37 -14 VAL C C 1
ATOM 4786 O O . VAL C 1 24 ? 137.299 74.009 137.882 1.00 11.18 -14 VAL C O 1
ATOM 4790 N N . SER C 1 25 ? 139.268 75.038 138.011 1.00 11.27 -13 SER C N 1
ATOM 4791 C CA . SER C 1 25 ? 139.914 74.291 136.956 1.00 12.55 -13 SER C CA 1
ATOM 4792 C C . SER C 1 25 ? 140.812 73.212 137.557 1.00 11.65 -13 SER C C 1
ATOM 4793 O O . SER C 1 25 ? 141.536 73.458 138.505 1.00 12.15 -13 SER C O 1
ATOM 4796 N N . VAL C 1 26 ? 140.855 72.068 136.897 1.00 11.57 -12 VAL C N 1
ATOM 4797 C CA . VAL C 1 26 ? 141.799 71.019 137.205 1.00 11.32 -12 VAL C CA 1
ATOM 4798 C C . VAL C 1 26 ? 142.917 71.190 136.184 1.00 11.93 -12 VAL C C 1
ATOM 4799 O O . VAL C 1 26 ? 142.684 70.931 134.933 1.00 10.52 -12 VAL C O 1
ATOM 4803 N N . LEU C 1 27 ? 144.099 71.641 136.665 1.00 10.41 -11 LEU C N 1
ATOM 4804 C CA . LEU C 1 27 ? 145.230 71.940 135.740 1.00 13.25 -11 LEU C CA 1
ATOM 4805 C C . LEU C 1 27 ? 146.023 70.746 135.295 1.00 13.72 -11 LEU C C 1
ATOM 4806 O O . LEU C 1 27 ? 146.650 70.793 134.233 1.00 15.29 -11 LEU C O 1
ATOM 4811 N N . SER C 1 28 ? 146.060 69.676 136.106 1.00 12.89 -10 SER C N 1
ATOM 4812 C CA . SER C 1 28 ? 146.869 68.502 135.820 1.00 12.85 -10 SER C CA 1
ATOM 4813 C C . SER C 1 28 ? 146.510 67.415 136.803 1.00 12.74 -10 SER C C 1
ATOM 4814 O O . SER C 1 28 ? 145.845 67.677 137.835 1.00 11.31 -10 SER C O 1
ATOM 4817 N N . ALA C 1 29 ? 146.876 66.202 136.421 1.00 12.38 -9 ALA C N 1
ATOM 4818 C CA . ALA C 1 29 ? 146.816 65.085 137.316 1.00 12.01 -9 ALA C CA 1
ATOM 4819 C C . ALA C 1 29 ? 147.969 64.186 136.966 1.00 12.76 -9 ALA C C 1
ATOM 4820 O O . ALA C 1 29 ? 148.451 64.155 135.774 1.00 12.91 -9 ALA C O 1
ATOM 4822 N N . ALA C 1 30 ? 148.466 63.453 137.968 1.00 10.99 -8 ALA C N 1
ATOM 4823 C CA . ALA C 1 30 ? 149.605 62.568 137.788 1.00 11.82 -8 ALA C CA 1
ATOM 4824 C C . ALA C 1 30 ? 149.527 61.426 138.774 1.00 12.39 -8 ALA C C 1
ATOM 4825 O O . ALA C 1 30 ? 148.757 61.461 139.731 1.00 12.60 -8 ALA C O 1
ATOM 4827 N N . SER C 1 31 ? 150.277 60.395 138.480 1.00 11.90 -7 SER C N 1
ATOM 4828 C CA . SER C 1 31 ? 150.286 59.223 139.299 1.00 12.52 -7 SER C CA 1
ATOM 4829 C C . SER C 1 31 ? 151.711 58.812 139.629 1.00 13.06 -7 SER C C 1
ATOM 4830 O O . SER C 1 31 ? 152.685 59.195 138.942 1.00 11.72 -7 SER C O 1
ATOM 4833 N N . ALA C 1 32 ? 151.804 57.967 140.640 1.00 10.70 -6 ALA C N 1
ATOM 4834 C CA . ALA C 1 32 ? 153.043 57.313 140.999 1.00 11.49 -6 ALA C CA 1
ATOM 4835 C C . ALA C 1 32 ? 152.694 55.942 141.404 1.00 12.41 -6 ALA C C 1
ATOM 4836 O O . ALA C 1 32 ? 152.003 55.681 142.450 1.00 10.76 -6 ALA C O 1
ATOM 4838 N N . LEU C 1 33 ? 153.238 55.002 140.642 1.00 12.31 -5 LEU C N 1
ATOM 4839 C CA . LEU C 1 33 ? 152.978 53.625 140.837 1.00 13.14 -5 LEU C CA 1
ATOM 4840 C C . LEU C 1 33 ? 154.290 52.880 141.127 1.00 14.24 -5 LEU C C 1
ATOM 4841 O O . LEU C 1 33 ? 155.275 53.148 140.444 1.00 16.46 -5 LEU C O 1
ATOM 4846 N N . PRO C 1 34 ? 154.314 52.057 142.178 1.00 13.15 -4 PRO C N 1
ATOM 4847 C CA . PRO C 1 34 ? 155.576 51.557 142.713 1.00 14.11 -4 PRO C CA 1
ATOM 4848 C C . PRO C 1 34 ? 156.018 50.330 141.891 1.00 16.47 -4 PRO C C 1
ATOM 4849 O O . PRO C 1 34 ? 155.200 49.444 141.620 1.00 13.97 -4 PRO C O 1
ATOM 4853 N N . GLY C 1 35 ? 157.265 50.362 141.444 1.00 19.91 -3 GLY C N 1
ATOM 4854 C CA . GLY C 1 35 ? 157.895 49.162 140.918 1.00 20.80 -3 GLY C CA 1
ATOM 4855 C C . GLY C 1 35 ? 157.397 48.770 139.560 1.00 21.33 -3 GLY C C 1
ATOM 4856 O O . GLY C 1 35 ? 156.646 49.485 138.931 1.00 20.83 -3 GLY C O 1
ATOM 4857 N N . PRO C 1 36 ? 157.813 47.593 139.083 1.00 24.38 -2 PRO C N 1
ATOM 4858 C CA . PRO C 1 36 ? 157.365 47.081 137.789 1.00 24.24 -2 PRO C CA 1
ATOM 4859 C C . PRO C 1 36 ? 155.924 46.600 137.784 1.00 21.44 -2 PRO C C 1
ATOM 4860 O O . PRO C 1 36 ? 155.339 46.271 138.842 1.00 19.33 -2 PRO C O 1
ATOM 4864 N N . THR C 1 37 ? 155.323 46.583 136.600 1.00 21.86 -1 THR C N 1
ATOM 4865 C CA . THR C 1 37 ? 154.043 45.959 136.495 1.00 22.87 -1 THR C CA 1
ATOM 4866 C C . THR C 1 37 ? 154.342 44.506 136.885 1.00 25.54 -1 THR C C 1
ATOM 4867 O O . THR C 1 37 ? 155.418 43.976 136.557 1.00 28.34 -1 THR C O 1
ATOM 4871 N N . VAL C 1 38 ? 153.405 43.918 137.613 1.00 22.11 0 VAL C N 1
ATOM 4872 C CA . VAL C 1 38 ? 153.375 42.518 138.001 1.00 21.93 0 VAL C CA 1
ATOM 4873 C C . VAL C 1 38 ? 152.188 41.809 137.331 1.00 20.99 0 VAL C C 1
ATOM 4874 O O . VAL C 1 38 ? 151.009 42.077 137.638 1.00 19.11 0 VAL C O 1
ATOM 4878 N N . ASP C 1 39 ? 152.481 40.884 136.397 1.00 22.09 1 ASP C N 1
ATOM 4879 C CA . ASP C 1 39 ? 151.403 40.221 135.654 1.00 23.94 1 ASP C CA 1
ATOM 4880 C C . ASP C 1 39 ? 150.920 38.982 136.368 1.00 23.75 1 ASP C C 1
ATOM 4881 O O . ASP C 1 39 ? 151.530 38.545 137.318 1.00 24.83 1 ASP C O 1
ATOM 4886 N N . ASN C 1 40 ? 149.818 38.415 135.914 1.00 25.00 2 ASN C N 1
ATOM 4887 C CA . ASN C 1 40 ? 149.242 37.261 136.601 1.00 25.55 2 ASN C CA 1
ATOM 4888 C C . ASN C 1 40 ? 150.122 36.030 136.594 1.00 27.58 2 ASN C C 1
ATOM 4889 O O . ASN C 1 40 ? 150.028 35.252 137.522 1.00 26.78 2 ASN C O 1
ATOM 4894 N N . ALA C 1 41 ? 150.974 35.886 135.584 1.00 29.25 3 ALA C N 1
ATOM 4895 C CA . ALA C 1 41 ? 151.865 34.712 135.502 1.00 34.95 3 ALA C CA 1
ATOM 4896 C C . ALA C 1 41 ? 152.829 34.791 136.646 1.00 33.98 3 ALA C C 1
ATOM 4897 O O . ALA C 1 41 ? 152.933 33.864 137.427 1.00 33.89 3 ALA C O 1
ATOM 4899 N N . THR C 1 42 ? 153.474 35.956 136.747 1.00 34.72 4 THR C N 1
ATOM 4900 C CA . THR C 1 42 ? 154.498 36.240 137.750 1.00 35.55 4 THR C CA 1
ATOM 4901 C C . THR C 1 42 ? 153.952 36.145 139.150 1.00 32.21 4 THR C C 1
ATOM 4902 O O . THR C 1 42 ? 154.661 35.689 140.040 1.00 30.76 4 THR C O 1
ATOM 4906 N N . LEU C 1 43 ? 152.704 36.590 139.336 1.00 35.51 5 LEU C N 1
ATOM 4907 C CA . LEU C 1 43 ? 152.003 36.512 140.605 1.00 34.11 5 LEU C CA 1
ATOM 4908 C C . LEU C 1 43 ? 151.582 35.112 140.916 1.00 37.23 5 LEU C C 1
ATOM 4909 O O . LEU C 1 43 ? 151.709 34.655 142.044 1.00 36.90 5 LEU C O 1
ATOM 4914 N N . GLY C 1 44 ? 150.994 34.446 139.931 1.00 39.03 6 GLY C N 1
ATOM 4915 C CA . GLY C 1 44 ? 150.648 33.043 140.063 1.00 39.06 6 GLY C CA 1
ATOM 4916 C C . GLY C 1 44 ? 151.856 32.210 140.469 1.00 37.14 6 GLY C C 1
ATOM 4917 O O . GLY C 1 44 ? 151.726 31.382 141.345 1.00 38.76 6 GLY C O 1
ATOM 4918 N N . ARG C 1 45 ? 153.024 32.465 139.878 1.00 41.49 7 ARG C N 1
ATOM 4919 C CA . ARG C 1 45 ? 154.251 31.717 140.245 1.00 44.62 7 ARG C CA 1
ATOM 4920 C C . ARG C 1 45 ? 154.624 31.944 141.728 1.00 47.40 7 ARG C C 1
ATOM 4921 O O . ARG C 1 45 ? 154.636 30.981 142.515 1.00 46.26 7 ARG C O 1
ATOM 4923 N N . ARG C 1 46 ? 154.824 33.197 142.149 1.00 45.20 8 ARG C N 1
ATOM 4924 C CA . ARG C 1 46 ? 155.064 33.474 143.588 1.00 42.76 8 ARG C CA 1
ATOM 4925 C C . ARG C 1 46 ? 153.972 32.899 144.502 1.00 40.07 8 ARG C C 1
ATOM 4926 O O . ARG C 1 46 ? 154.270 32.494 145.593 1.00 44.24 8 ARG C O 1
ATOM 4928 N N . LEU C 1 47 ? 152.717 32.819 144.060 1.00 46.07 9 LEU C N 1
ATOM 4929 C CA . LEU C 1 47 ? 151.644 32.154 144.844 1.00 42.03 9 LEU C CA 1
ATOM 4930 C C . LEU C 1 47 ? 151.618 30.634 144.552 1.00 45.95 9 LEU C C 1
ATOM 4931 O O . LEU C 1 47 ? 150.686 29.918 144.961 1.00 49.68 9 LEU C O 1
ATOM 4936 N N . ILE C 1 61 ? 137.687 37.505 136.465 1.00 33.50 23 ILE C N 1
ATOM 4937 C CA . ILE C 1 61 ? 138.227 38.718 137.159 1.00 32.43 23 ILE C CA 1
ATOM 4938 C C . ILE C 1 61 ? 138.559 39.861 136.222 1.00 31.09 23 ILE C C 1
ATOM 4939 O O . ILE C 1 61 ? 138.026 40.966 136.396 1.00 31.63 23 ILE C O 1
ATOM 4944 N N . GLY C 1 62 ? 139.447 39.614 135.253 1.00 27.65 24 GLY C N 1
ATOM 4945 C CA . GLY C 1 62 ? 139.769 40.572 134.209 1.00 27.95 24 GLY C CA 1
ATOM 4946 C C . GLY C 1 62 ? 140.807 41.614 134.591 1.00 26.85 24 GLY C C 1
ATOM 4947 O O . GLY C 1 62 ? 140.923 42.622 133.932 1.00 30.19 24 GLY C O 1
ATOM 4948 N N . THR C 1 63 ? 141.558 41.369 135.651 1.00 28.30 25 THR C N 1
ATOM 4949 C CA . THR C 1 63 ? 142.618 42.270 136.113 1.00 27.81 25 THR C CA 1
ATOM 4950 C C . THR C 1 63 ? 143.889 41.571 135.685 1.00 28.04 25 THR C C 1
ATOM 4951 O O . THR C 1 63 ? 144.109 40.460 136.125 1.00 34.86 25 THR C O 1
ATOM 4955 N N . ARG C 1 64 ? 144.703 42.193 134.834 1.00 25.10 26 ARG C N 1
ATOM 4956 C CA . ARG C 1 64 ? 145.837 41.537 134.175 1.00 27.97 26 ARG C CA 1
ATOM 4957 C C . ARG C 1 64 ? 147.211 41.830 134.822 1.00 26.35 26 ARG C C 1
ATOM 4958 O O . ARG C 1 64 ? 148.051 40.916 134.947 1.00 22.05 26 ARG C O 1
ATOM 4966 N N . THR C 1 65 ? 147.442 43.094 135.222 1.00 20.33 27 THR C N 1
ATOM 4967 C CA . THR C 1 65 ? 148.658 43.476 135.897 1.00 18.95 27 THR C CA 1
ATOM 4968 C C . THR C 1 65 ? 148.292 44.364 137.100 1.00 18.24 27 THR C C 1
ATOM 4969 O O . THR C 1 65 ? 147.169 44.818 137.205 1.00 19.01 27 THR C O 1
ATOM 4973 N N . ARG C 1 66 ? 149.239 44.545 137.988 1.00 15.32 28 ARG C N 1
ATOM 4974 C CA . ARG C 1 66 ? 149.101 45.509 139.100 1.00 15.40 28 ARG C CA 1
ATOM 4975 C C . ARG C 1 66 ? 150.477 46.013 139.480 1.00 15.63 28 ARG C C 1
ATOM 4976 O O . ARG C 1 66 ? 151.514 45.385 139.112 1.00 15.12 28 ARG C O 1
ATOM 4984 N N . HIS C 1 67 ? 150.526 47.124 140.233 1.00 13.96 29 HIS C N 1
ATOM 4985 C CA . HIS C 1 67 ? 151.764 47.552 140.865 1.00 14.40 29 HIS C CA 1
ATOM 4986 C C . HIS C 1 67 ? 151.678 47.263 142.359 1.00 14.58 29 HIS C C 1
ATOM 4987 O O . HIS C 1 67 ? 150.562 47.415 142.963 1.00 14.58 29 HIS C O 1
ATOM 4994 N N . LEU C 1 68 ? 152.808 46.824 142.933 1.00 15.97 30 LEU C N 1
ATOM 4995 C CA . LEU C 1 68 ? 152.946 46.497 144.344 1.00 16.75 30 LEU C CA 1
ATOM 4996 C C . LEU C 1 68 ? 154.073 47.319 144.986 1.00 16.50 30 LEU C C 1
ATOM 4997 O O . LEU C 1 68 ? 155.144 47.603 144.359 1.00 16.78 30 LEU C O 1
ATOM 5002 N N . ALA C 1 69 ? 153.852 47.746 146.239 1.00 16.38 31 ALA C N 1
ATOM 5003 C CA . ALA C 1 69 ? 154.860 48.526 146.957 1.00 16.25 31 ALA C CA 1
ATOM 5004 C C . ALA C 1 69 ? 155.956 47.633 147.487 1.00 20.12 31 ALA C C 1
ATOM 5005 O O . ALA C 1 69 ? 156.927 48.124 148.023 1.00 22.64 31 ALA C O 1
ATOM 5007 N N . VAL C 1 70 ? 155.766 46.346 147.395 1.00 21.61 32 VAL C N 1
ATOM 5008 C CA . VAL C 1 70 ? 156.851 45.414 147.750 1.00 25.41 32 VAL C CA 1
ATOM 5009 C C . VAL C 1 70 ? 157.615 44.911 146.506 1.00 26.34 32 VAL C C 1
ATOM 5010 O O . VAL C 1 70 ? 157.046 44.837 145.422 1.00 24.96 32 VAL C O 1
ATOM 5014 N N . ASP C 1 71 ? 158.892 44.557 146.698 1.00 26.82 33 ASP C N 1
ATOM 5015 C CA . ASP C 1 71 ? 159.616 43.648 145.787 1.00 28.00 33 ASP C CA 1
ATOM 5016 C C . ASP C 1 71 ? 158.951 42.242 145.876 1.00 31.87 33 ASP C C 1
ATOM 5017 O O . ASP C 1 71 ? 158.815 41.679 146.970 1.00 31.89 33 ASP C O 1
ATOM 5019 N N . LEU C 1 72 ? 158.526 41.672 144.741 1.00 31.02 34 LEU C N 1
ATOM 5020 C CA . LEU C 1 72 ? 157.730 40.431 144.764 1.00 30.94 34 LEU C CA 1
ATOM 5021 C C . LEU C 1 72 ? 158.512 39.257 145.350 1.00 33.58 34 LEU C C 1
ATOM 5022 O O . LEU C 1 72 ? 157.988 38.514 146.196 1.00 31.88 34 LEU C O 1
ATOM 5024 N N . ASP C 1 73 ? 159.771 39.116 144.930 1.00 34.34 35 ASP C N 1
ATOM 5025 C CA . ASP C 1 73 ? 160.558 37.948 145.333 1.00 37.43 35 ASP C CA 1
ATOM 5026 C C . ASP C 1 73 ? 160.791 37.933 146.861 1.00 38.03 35 ASP C C 1
ATOM 5027 O O . ASP C 1 73 ? 160.472 36.938 147.509 1.00 42.49 35 ASP C O 1
ATOM 5029 N N . SER C 1 74 ? 161.229 39.062 147.438 1.00 37.74 36 SER C N 1
ATOM 5030 C CA . SER C 1 74 ? 161.514 39.156 148.891 1.00 36.53 36 SER C CA 1
ATOM 5031 C C . SER C 1 74 ? 160.319 39.392 149.824 1.00 36.68 36 SER C C 1
ATOM 5032 O O . SER C 1 74 ? 160.436 39.135 151.019 1.00 32.53 36 SER C O 1
ATOM 5035 N N . GLY C 1 75 ? 159.199 39.941 149.326 1.00 32.37 37 GLY C N 1
ATOM 5036 C CA . GLY C 1 75 ? 158.177 40.502 150.234 1.00 32.65 37 GLY C CA 1
ATOM 5037 C C . GLY C 1 75 ? 158.576 41.789 151.005 1.00 33.44 37 GLY C C 1
ATOM 5038 O O . GLY C 1 75 ? 157.757 42.323 151.803 1.00 33.18 37 GLY C O 1
ATOM 5039 N N . GLU C 1 76 ? 159.772 42.330 150.749 1.00 29.01 38 GLU C N 1
ATOM 5040 C CA . GLU C 1 76 ? 160.232 43.527 151.464 1.00 29.16 38 GLU C CA 1
ATOM 5041 C C . GLU C 1 76 ? 159.600 44.825 150.876 1.00 26.95 38 GLU C C 1
ATOM 5042 O O . GLU C 1 76 ? 159.559 44.995 149.676 1.00 25.24 38 GLU C O 1
ATOM 5047 N N . ILE C 1 77 ? 159.147 45.739 151.738 1.00 29.22 39 ILE C N 1
ATOM 5048 C CA . ILE C 1 77 ? 158.650 47.075 151.277 1.00 28.93 39 ILE C CA 1
ATOM 5049 C C . ILE C 1 77 ? 159.716 47.970 150.617 1.00 27.49 39 ILE C C 1
ATOM 5050 O O . ILE C 1 77 ? 160.786 48.221 151.171 1.00 28.25 39 ILE C O 1
ATOM 5055 N N . ARG C 1 78 ? 159.434 48.431 149.408 1.00 22.65 40 ARG C N 1
ATOM 5056 C CA . ARG C 1 78 ? 160.312 49.354 148.704 1.00 24.37 40 ARG C CA 1
ATOM 5057 C C . ARG C 1 78 ? 159.797 50.819 148.701 1.00 22.65 40 ARG C C 1
ATOM 5058 O O . ARG C 1 78 ? 160.574 51.734 148.488 1.00 23.50 40 ARG C O 1
ATOM 5060 N N . HIS C 1 79 ? 158.474 51.019 148.803 1.00 20.70 41 HIS C N 1
ATOM 5061 C CA . HIS C 1 79 ? 157.889 52.380 148.649 1.00 18.50 41 HIS C CA 1
ATOM 5062 C C . HIS C 1 79 ? 156.860 52.590 149.726 1.00 16.20 41 HIS C C 1
ATOM 5063 O O . HIS C 1 79 ? 156.076 51.705 150.019 1.00 18.75 41 HIS C O 1
ATOM 5070 N N . THR C 1 80 ? 156.876 53.722 150.393 1.00 13.47 42 THR C N 1
ATOM 5071 C CA . THR C 1 80 ? 155.850 53.994 151.380 1.00 11.83 42 THR C CA 1
ATOM 5072 C C . THR C 1 80 ? 154.777 54.866 150.672 1.00 9.74 42 THR C C 1
ATOM 5073 O O . THR C 1 80 ? 155.032 55.437 149.614 1.00 8.43 42 THR C O 1
ATOM 5077 N N . LEU C 1 81 ? 153.676 55.057 151.378 1.00 10.68 43 LEU C N 1
ATOM 5078 C CA . LEU C 1 81 ? 152.647 56.014 150.938 1.00 10.02 43 LEU C CA 1
ATOM 5079 C C . LEU C 1 81 ? 153.251 57.411 150.758 1.00 8.63 43 LEU C C 1
ATOM 5080 O O . LEU C 1 81 ? 152.980 58.068 149.767 1.00 7.41 43 LEU C O 1
ATOM 5085 N N . ALA C 1 82 ? 154.059 57.894 151.727 1.00 8.26 44 ALA C N 1
ATOM 5086 C CA . ALA C 1 82 ? 154.619 59.259 151.639 1.00 8.21 44 ALA C CA 1
ATOM 5087 C C . ALA C 1 82 ? 155.552 59.362 150.457 1.00 8.47 44 ALA C C 1
ATOM 5088 O O . ALA C 1 82 ? 155.547 60.373 149.778 1.00 7.48 44 ALA C O 1
ATOM 5090 N N . ASP C 1 83 ? 156.347 58.319 150.181 1.00 8.98 45 ASP C N 1
ATOM 5091 C CA . ASP C 1 83 ? 157.246 58.324 149.009 1.00 9.80 45 ASP C CA 1
ATOM 5092 C C . ASP C 1 83 ? 156.482 58.503 147.705 1.00 8.17 45 ASP C C 1
ATOM 5093 O O . ASP C 1 83 ? 156.848 59.293 146.822 1.00 7.59 45 ASP C O 1
ATOM 5098 N N . LEU C 1 84 ? 155.458 57.685 147.559 1.00 7.23 46 LEU C N 1
ATOM 5099 C CA . LEU C 1 84 ? 154.618 57.772 146.374 1.00 7.82 46 LEU C CA 1
ATOM 5100 C C . LEU C 1 84 ? 153.841 59.079 146.229 1.00 6.85 46 LEU C C 1
ATOM 5101 O O . LEU C 1 84 ? 153.690 59.623 145.129 1.00 6.86 46 LEU C O 1
ATOM 5106 N N . ALA C 1 85 ? 153.319 59.602 147.333 1.00 6.68 47 ALA C N 1
ATOM 5107 C CA . ALA C 1 85 ? 152.578 60.868 147.326 1.00 7.36 47 ALA C CA 1
ATOM 5108 C C . ALA C 1 85 ? 153.484 62.043 146.943 1.00 7.32 47 ALA C C 1
ATOM 5109 O O . ALA C 1 85 ? 153.119 62.934 146.234 1.00 6.71 47 ALA C O 1
ATOM 5111 N N . HIS C 1 86 ? 154.729 62.003 147.422 1.00 7.92 48 HIS C N 1
ATOM 5112 C CA . HIS C 1 86 ? 155.706 63.009 147.024 1.00 8.81 48 HIS C CA 1
ATOM 5113 C C . HIS C 1 86 ? 155.960 62.920 145.501 1.00 8.32 48 HIS C C 1
ATOM 5114 O O . HIS C 1 86 ? 155.930 63.989 144.821 1.00 8.92 48 HIS C O 1
ATOM 5121 N N . GLN C 1 87 ? 156.162 61.720 144.967 1.00 9.52 49 GLN C N 1
ATOM 5122 C CA . GLN C 1 87 ? 156.367 61.558 143.516 1.00 11.33 49 GLN C CA 1
ATOM 5123 C C . GLN C 1 87 ? 155.169 62.052 142.732 1.00 10.28 49 GLN C C 1
ATOM 5124 O O . GLN C 1 87 ? 155.315 62.820 141.778 1.00 10.59 49 GLN C O 1
ATOM 5130 N N . ALA C 1 88 ? 153.981 61.646 143.147 1.00 8.50 50 ALA C N 1
ATOM 5131 C CA . ALA C 1 88 ? 152.746 62.062 142.436 1.00 7.59 50 ALA C CA 1
ATOM 5132 C C . ALA C 1 88 ? 152.574 63.548 142.474 1.00 7.14 50 ALA C C 1
ATOM 5133 O O . ALA C 1 88 ? 152.111 64.208 141.492 1.00 7.42 50 ALA C O 1
ATOM 5135 N N . GLY C 1 89 ? 152.775 64.122 143.664 1.00 7.65 51 GLY C N 1
ATOM 5136 C CA . GLY C 1 89 ? 152.620 65.537 143.879 1.00 7.73 51 GLY C CA 1
ATOM 5137 C C . GLY C 1 89 ? 153.613 66.367 143.069 1.00 8.61 51 GLY C C 1
ATOM 5138 O O . GLY C 1 89 ? 153.225 67.395 142.473 1.00 8.49 51 GLY C O 1
ATOM 5139 N N . SER C 1 90 ? 154.869 65.928 143.028 1.00 9.24 52 SER C N 1
ATOM 5140 C CA . SER C 1 90 ? 155.881 66.643 142.256 1.00 11.12 52 SER C CA 1
ATOM 5141 C C . SER C 1 90 ? 155.484 66.575 140.790 1.00 10.39 52 SER C C 1
ATOM 5142 O O . SER C 1 90 ? 155.547 67.596 140.038 1.00 10.96 52 SER C O 1
ATOM 5145 N N . ARG C 1 91 ? 155.033 65.425 140.367 1.00 10.85 53 ARG C N 1
ATOM 5146 C CA . ARG C 1 91 ? 154.703 65.291 138.918 1.00 10.47 53 ARG C CA 1
ATOM 5147 C C . ARG C 1 91 ? 153.507 66.123 138.562 1.00 10.27 53 ARG C C 1
ATOM 5148 O O . ARG C 1 91 ? 153.427 66.702 137.467 1.00 9.85 53 ARG C O 1
ATOM 5156 N N . ALA C 1 92 ? 152.488 66.156 139.424 1.00 8.65 54 ALA C N 1
ATOM 5157 C CA . ALA C 1 92 ? 151.327 67.018 139.122 1.00 9.44 54 ALA C CA 1
ATOM 5158 C C . ALA C 1 92 ? 151.628 68.519 139.141 1.00 9.30 54 ALA C C 1
ATOM 5159 O O . ALA C 1 92 ? 151.143 69.298 138.251 1.00 9.91 54 ALA C O 1
ATOM 5161 N N . LEU C 1 93 ? 152.398 68.975 140.130 1.00 9.01 55 LEU C N 1
ATOM 5162 C CA . LEU C 1 93 ? 152.837 70.381 140.139 1.00 9.81 55 LEU C CA 1
ATOM 5163 C C . LEU C 1 93 ? 153.632 70.707 138.829 1.00 11.10 55 LEU C C 1
ATOM 5164 O O . LEU C 1 93 ? 153.337 71.715 138.172 1.00 11.84 55 LEU C O 1
ATOM 5169 N N . ASP C 1 94 ? 154.529 69.833 138.430 1.00 12.80 56 ASP C N 1
ATOM 5170 C CA . ASP C 1 94 ? 155.294 70.111 137.169 1.00 15.77 56 ASP C CA 1
ATOM 5171 C C . ASP C 1 94 ? 154.443 70.109 135.925 1.00 16.15 56 ASP C C 1
ATOM 5172 O O . ASP C 1 94 ? 154.598 70.990 135.061 1.00 16.81 56 ASP C O 1
ATOM 5177 N N . ALA C 1 95 ? 153.529 69.197 135.832 1.00 14.31 57 ALA C N 1
ATOM 5178 C CA . ALA C 1 95 ? 152.603 69.194 134.710 1.00 14.77 57 ALA C CA 1
ATOM 5179 C C . ALA C 1 95 ? 151.674 70.417 134.667 1.00 15.46 57 ALA C C 1
ATOM 5180 O O . ALA C 1 95 ? 151.265 70.831 133.573 1.00 15.88 57 ALA C O 1
ATOM 5182 N N . ALA C 1 96 ? 151.306 70.998 135.802 1.00 13.64 58 ALA C N 1
ATOM 5183 C CA . ALA C 1 96 ? 150.481 72.172 135.871 1.00 14.38 58 ALA C CA 1
ATOM 5184 C C . ALA C 1 96 ? 151.296 73.471 135.685 1.00 14.96 58 ALA C C 1
ATOM 5185 O O . ALA C 1 96 ? 150.703 74.545 135.556 1.00 16.85 58 ALA C O 1
ATOM 5187 N N . GLY C 1 97 ? 152.621 73.398 135.719 1.00 16.05 59 GLY C N 1
ATOM 5188 C CA . GLY C 1 97 ? 153.513 74.578 135.706 1.00 16.69 59 GLY C CA 1
ATOM 5189 C C . GLY C 1 97 ? 153.356 75.429 136.982 1.00 17.66 59 GLY C C 1
ATOM 5190 O O . GLY C 1 97 ? 153.389 76.641 136.962 1.00 19.16 59 GLY C O 1
ATOM 5191 N N . VAL C 1 98 ? 153.196 74.767 138.123 1.00 13.25 60 VAL C N 1
ATOM 5192 C CA . VAL C 1 98 ? 152.948 75.399 139.422 1.00 14.21 60 VAL C CA 1
ATOM 5193 C C . VAL C 1 98 ? 154.103 75.003 140.364 1.00 13.84 60 VAL C C 1
ATOM 5194 O O . VAL C 1 98 ? 154.460 73.855 140.462 1.00 14.07 60 VAL C O 1
ATOM 5198 N N . THR C 1 99 ? 154.654 75.965 141.082 1.00 13.72 61 THR C N 1
ATOM 5199 C CA . THR C 1 99 ? 155.748 75.713 142.003 1.00 14.48 61 THR C CA 1
ATOM 5200 C C . THR C 1 99 ? 155.134 75.411 143.367 1.00 14.09 61 THR C C 1
ATOM 5201 O O . THR C 1 99 ? 154.008 75.796 143.632 1.00 11.75 61 THR C O 1
ATOM 5205 N N . PRO C 1 100 ? 155.901 74.733 144.238 1.00 14.07 62 PRO C N 1
ATOM 5206 C CA . PRO C 1 100 ? 155.285 74.447 145.554 1.00 13.41 62 PRO C CA 1
ATOM 5207 C C . PRO C 1 100 ? 154.977 75.685 146.327 1.00 13.56 62 PRO C C 1
ATOM 5208 O O . PRO C 1 100 ? 154.053 75.725 147.185 1.00 12.03 62 PRO C O 1
ATOM 5212 N N . GLU C 1 101 ? 155.768 76.740 146.123 1.00 13.89 63 GLU C N 1
ATOM 5213 C CA . GLU C 1 101 ? 155.512 78.003 146.811 1.00 14.92 63 GLU C CA 1
ATOM 5214 C C . GLU C 1 101 ? 154.167 78.683 146.432 1.00 13.67 63 GLU C C 1
ATOM 5215 O O . GLU C 1 101 ? 153.606 79.541 147.169 1.00 14.21 63 GLU C O 1
ATOM 5221 N N . GLU C 1 102 ? 153.610 78.293 145.308 1.00 11.80 64 GLU C N 1
ATOM 5222 C CA . GLU C 1 102 ? 152.354 78.842 144.826 1.00 12.61 64 GLU C CA 1
ATOM 5223 C C . GLU C 1 102 ? 151.176 78.020 145.363 1.00 11.62 64 GLU C C 1
ATOM 5224 O O . GLU C 1 102 ? 150.020 78.407 145.152 1.00 12.44 64 GLU C O 1
ATOM 5230 N N . VAL C 1 103 ? 151.462 76.878 145.962 1.00 9.71 65 VAL C N 1
ATOM 5231 C CA . VAL C 1 103 ? 150.379 76.062 146.575 1.00 8.68 65 VAL C CA 1
ATOM 5232 C C . VAL C 1 103 ? 149.818 76.705 147.833 1.00 8.54 65 VAL C C 1
ATOM 5233 O O . VAL C 1 103 ? 150.610 77.092 148.702 1.00 8.91 65 VAL C O 1
ATOM 5237 N N . ASP C 1 104 ? 148.508 76.871 147.918 1.00 7.52 66 ASP C N 1
ATOM 5238 C CA . ASP C 1 104 ? 147.789 77.528 149.024 1.00 8.38 66 ASP C CA 1
ATOM 5239 C C . ASP C 1 104 ? 147.053 76.562 149.967 1.00 6.78 66 ASP C C 1
ATOM 5240 O O . ASP C 1 104 ? 146.509 76.971 150.980 1.00 6.35 66 ASP C O 1
ATOM 5245 N N . LEU C 1 105 ? 146.947 75.295 149.582 1.00 6.53 67 LEU C N 1
ATOM 5246 C CA . LEU C 1 105 ? 146.064 74.285 150.279 1.00 5.80 67 LEU C CA 1
ATOM 5247 C C . LEU C 1 105 ? 146.484 72.920 149.848 1.00 5.16 67 LEU C C 1
ATOM 5248 O O . LEU C 1 105 ? 146.699 72.684 148.662 1.00 5.37 67 LEU C O 1
ATOM 5253 N N . VAL C 1 106 ? 146.639 71.973 150.798 1.00 4.80 68 VAL C N 1
ATOM 5254 C CA . VAL C 1 106 ? 146.907 70.587 150.496 1.00 4.89 68 VAL C CA 1
ATOM 5255 C C . VAL C 1 106 ? 145.778 69.768 151.079 1.00 4.66 68 VAL C C 1
ATOM 5256 O O . VAL C 1 106 ? 145.447 70.023 152.262 1.00 4.88 68 VAL C O 1
ATOM 5260 N N . VAL C 1 107 ? 145.249 68.819 150.290 1.00 4.32 69 VAL C N 1
ATOM 5261 C CA . VAL C 1 107 ? 144.238 67.902 150.828 1.00 4.40 69 VAL C CA 1
ATOM 5262 C C . VAL C 1 107 ? 144.579 66.521 150.322 1.00 4.81 69 VAL C C 1
ATOM 5263 O O . VAL C 1 107 ? 144.693 66.310 149.085 1.00 4.59 69 VAL C O 1
ATOM 5267 N N . LEU C 1 108 ? 144.648 65.537 151.231 1.00 4.42 70 LEU C N 1
ATOM 5268 C CA . LEU C 1 108 ? 145.023 64.194 150.877 1.00 5.31 70 LEU C CA 1
ATOM 5269 C C . LEU C 1 108 ? 144.003 63.212 151.413 1.00 4.96 70 LEU C C 1
ATOM 5270 O O . LEU C 1 108 ? 143.659 63.337 152.578 1.00 4.70 70 LEU C O 1
ATOM 5275 N N . GLY C 1 109 ? 143.529 62.300 150.587 1.00 4.79 71 GLY C N 1
ATOM 5276 C CA . GLY C 1 109 ? 142.655 61.188 151.017 1.00 5.14 71 GLY C CA 1
ATOM 5277 C C . GLY C 1 109 ? 143.346 59.845 151.004 1.00 5.47 71 GLY C C 1
ATOM 5278 O O . GLY C 1 109 ? 143.988 59.460 150.023 1.00 5.12 71 GLY C O 1
ATOM 5279 N N . THR C 1 110 ? 143.229 59.089 152.081 1.00 6.10 72 THR C N 1
ATOM 5280 C CA . THR C 1 110 ? 143.819 57.770 152.132 1.00 6.18 72 THR C CA 1
ATOM 5281 C C . THR C 1 110 ? 143.047 56.897 153.131 1.00 6.99 72 THR C C 1
ATOM 5282 O O . THR C 1 110 ? 142.458 57.452 154.056 1.00 7.42 72 THR C O 1
ATOM 5286 N N . ALA C 1 111 ? 143.106 55.586 152.980 1.00 6.76 73 ALA C N 1
ATOM 5287 C CA . ALA C 1 111 ? 142.732 54.674 154.078 1.00 7.30 73 ALA C CA 1
ATOM 5288 C C . ALA C 1 111 ? 143.930 54.145 154.907 1.00 7.15 73 ALA C C 1
ATOM 5289 O O . ALA C 1 111 ? 143.743 53.527 155.977 1.00 7.98 73 ALA C O 1
ATOM 5291 N N . THR C 1 112 ? 145.131 54.369 154.415 1.00 7.14 74 THR C N 1
ATOM 5292 C CA . THR C 1 112 ? 146.334 53.723 154.916 1.00 7.63 74 THR C CA 1
ATOM 5293 C C . THR C 1 112 ? 147.502 54.675 155.067 1.00 7.79 74 THR C C 1
ATOM 5294 O O . THR C 1 112 ? 148.525 54.488 154.457 1.00 7.06 74 THR C O 1
ATOM 5298 N N . PRO C 1 113 ? 147.360 55.677 155.934 1.00 7.85 75 PRO C N 1
ATOM 5299 C CA . PRO C 1 113 ? 148.433 56.633 156.161 1.00 8.74 75 PRO C CA 1
ATOM 5300 C C . PRO C 1 113 ? 149.655 55.920 156.751 1.00 9.16 75 PRO C C 1
ATOM 5301 O O . PRO C 1 113 ? 149.504 54.888 157.424 1.00 8.52 75 PRO C O 1
ATOM 5305 N N . ASP C 1 114 ? 150.823 56.466 156.502 1.00 10.49 76 ASP C N 1
ATOM 5306 C CA . ASP C 1 114 ? 152.064 55.868 157.065 1.00 11.97 76 ASP C CA 1
ATOM 5307 C C . ASP C 1 114 ? 152.006 55.639 158.601 1.00 10.36 76 ASP C C 1
ATOM 5308 O O . ASP C 1 114 ? 152.365 54.572 159.122 1.00 9.38 76 ASP C O 1
ATOM 5313 N N . ARG C 1 115 ? 151.567 56.677 159.312 1.00 9.37 77 ARG C N 1
ATOM 5314 C CA . ARG C 1 115 ? 151.401 56.684 160.729 1.00 10.76 77 ARG C CA 1
ATOM 5315 C C . ARG C 1 115 ? 150.048 57.342 161.035 1.00 9.14 77 ARG C C 1
ATOM 5316 O O . ARG C 1 115 ? 149.398 57.915 160.101 1.00 9.11 77 ARG C O 1
ATOM 5324 N N . LEU C 1 116 ? 149.591 57.253 162.277 1.00 7.38 78 LEU C N 1
ATOM 5325 C CA . LEU C 1 116 ? 148.439 58.048 162.767 1.00 6.88 78 LEU C CA 1
ATOM 5326 C C . LEU C 1 116 ? 148.778 59.535 162.889 1.00 7.50 78 LEU C C 1
ATOM 5327 O O . LEU C 1 116 ? 147.999 60.412 162.412 1.00 6.53 78 LEU C O 1
ATOM 5332 N N . MET C 1 117 ? 149.950 59.828 163.420 1.00 6.76 79 MET C N 1
ATOM 5333 C CA . MET C 1 117 ? 150.469 61.191 163.501 1.00 8.51 79 MET C CA 1
ATOM 5334 C C . MET C 1 117 ? 151.955 61.189 163.416 1.00 8.19 79 MET C C 1
ATOM 5335 O O . MET C 1 117 ? 152.593 60.243 163.836 1.00 7.46 79 MET C O 1
ATOM 5340 N N . PRO C 1 118 ? 152.562 62.195 162.750 1.00 7.75 80 PRO C N 1
ATOM 5341 C CA . PRO C 1 118 ? 151.984 63.228 161.884 1.00 7.98 80 PRO C CA 1
ATOM 5342 C C . PRO C 1 118 ? 151.277 62.609 160.707 1.00 7.80 80 PRO C C 1
ATOM 5343 O O . PRO C 1 118 ? 151.549 61.387 160.328 1.00 7.78 80 PRO C O 1
ATOM 5347 N N . THR C 1 119 ? 150.375 63.396 160.126 1.00 7.13 81 THR C N 1
ATOM 5348 C CA . THR C 1 119 ? 149.659 62.907 158.941 1.00 7.36 81 THR C CA 1
ATOM 5349 C C . THR C 1 119 ? 150.586 62.797 157.737 1.00 6.94 81 THR C C 1
ATOM 5350 O O . THR C 1 119 ? 151.595 63.515 157.632 1.00 6.27 81 THR C O 1
ATOM 5354 N N . THR C 1 120 ? 150.259 61.924 156.785 1.00 6.69 82 THR C N 1
ATOM 5355 C CA . THR C 1 120 ? 150.931 61.947 155.514 1.00 7.21 82 THR C CA 1
ATOM 5356 C C . THR C 1 120 ? 150.776 63.290 154.792 1.00 6.57 82 THR C C 1
ATOM 5357 O O . THR C 1 120 ? 151.690 63.727 154.049 1.00 6.24 82 THR C O 1
ATOM 5361 N N . ALA C 1 121 ? 149.634 63.955 154.925 1.00 5.78 83 ALA C N 1
ATOM 5362 C CA . ALA C 1 121 ? 149.471 65.233 154.294 1.00 6.27 83 ALA C CA 1
ATOM 5363 C C . ALA C 1 121 ? 150.562 66.239 154.735 1.00 5.99 83 ALA C C 1
ATOM 5364 O O . ALA C 1 121 ? 151.094 66.945 153.878 1.00 6.25 83 ALA C O 1
ATOM 5366 N N . THR C 1 122 ? 150.811 66.300 156.026 1.00 5.74 84 THR C N 1
ATOM 5367 C CA . THR C 1 122 ? 151.830 67.268 156.510 1.00 6.46 84 THR C CA 1
ATOM 5368 C C . THR C 1 122 ? 153.263 66.832 156.133 1.00 6.54 84 THR C C 1
ATOM 5369 O O . THR C 1 122 ? 154.083 67.659 155.836 1.00 7.33 84 THR C O 1
ATOM 5373 N N . VAL C 1 123 ? 153.567 65.550 156.177 1.00 7.12 85 VAL C N 1
ATOM 5374 C CA . VAL C 1 123 ? 154.810 65.027 155.784 1.00 8.06 85 VAL C CA 1
ATOM 5375 C C . VAL C 1 123 ? 155.083 65.235 154.287 1.00 8.51 85 VAL C C 1
ATOM 5376 O O . VAL C 1 123 ? 156.189 65.626 153.914 1.00 8.76 85 VAL C O 1
ATOM 5380 N N . VAL C 1 124 ? 154.108 64.982 153.433 1.00 7.74 86 VAL C N 1
ATOM 5381 C CA . VAL C 1 124 ? 154.303 65.142 151.997 1.00 8.21 86 VAL C CA 1
ATOM 5382 C C . VAL C 1 124 ? 154.398 66.644 151.647 1.00 7.45 86 VAL C C 1
ATOM 5383 O O . VAL C 1 124 ? 155.211 67.039 150.853 1.00 7.64 86 VAL C O 1
ATOM 5387 N N . ALA C 1 125 ? 153.613 67.504 152.289 1.00 6.60 87 ALA C N 1
ATOM 5388 C CA . ALA C 1 125 ? 153.815 68.955 152.151 1.00 7.03 87 ALA C CA 1
ATOM 5389 C C . ALA C 1 125 ? 155.278 69.390 152.429 1.00 7.40 87 ALA C C 1
ATOM 5390 O O . ALA C 1 125 ? 155.893 70.119 151.595 1.00 7.45 87 ALA C O 1
ATOM 5392 N N . ASP C 1 126 ? 155.826 68.909 153.524 1.00 7.76 88 ASP C N 1
ATOM 5393 C CA . ASP C 1 126 ? 157.270 69.122 153.887 1.00 9.76 88 ASP C CA 1
ATOM 5394 C C . ASP C 1 126 ? 158.195 68.653 152.803 1.00 9.05 88 ASP C C 1
ATOM 5395 O O . ASP C 1 126 ? 159.066 69.438 152.330 1.00 10.82 88 ASP C O 1
ATOM 5400 N N . ARG C 1 127 ? 157.994 67.436 152.312 1.00 8.02 89 ARG C N 1
ATOM 5401 C CA . ARG C 1 127 ? 158.880 66.862 151.269 1.00 8.81 89 ARG C CA 1
ATOM 5402 C C . ARG C 1 127 ? 158.843 67.710 150.004 1.00 8.67 89 ARG C C 1
ATOM 5403 O O . ARG C 1 127 ? 159.870 67.847 149.320 1.00 8.13 89 ARG C O 1
ATOM 5411 N N . LEU C 1 128 ? 157.653 68.233 149.649 1.00 8.04 90 LEU C N 1
ATOM 5412 C CA . LEU C 1 128 ? 157.434 69.111 148.500 1.00 8.69 90 LEU C CA 1
ATOM 5413 C C . LEU C 1 128 ? 157.897 70.532 148.647 1.00 9.39 90 LEU C C 1
ATOM 5414 O O . LEU C 1 128 ? 157.992 71.276 147.650 1.00 9.95 90 LEU C O 1
ATOM 5419 N N . GLY C 1 129 ? 158.229 70.946 149.861 1.00 9.31 91 GLY C N 1
ATOM 5420 C CA . GLY C 1 129 ? 158.510 72.343 150.172 1.00 10.06 91 GLY C CA 1
ATOM 5421 C C . GLY C 1 129 ? 157.293 73.247 150.245 1.00 10.74 91 GLY C C 1
ATOM 5422 O O . GLY C 1 129 ? 157.384 74.497 150.074 1.00 8.74 91 GLY C O 1
ATOM 5423 N N . ILE C 1 130 ? 156.141 72.654 150.545 1.00 9.63 92 ILE C N 1
ATOM 5424 C CA . ILE C 1 130 ? 154.891 73.420 150.751 1.00 10.94 92 ILE C CA 1
ATOM 5425 C C . ILE C 1 130 ? 154.745 73.670 152.232 1.00 12.41 92 ILE C C 1
ATOM 5426 O O . ILE C 1 130 ? 154.741 72.721 153.011 1.00 13.37 92 ILE C O 1
ATOM 5431 N N . ASP C 1 131 ? 154.561 74.955 152.581 1.00 11.46 93 ASP C N 1
ATOM 5432 C CA . ASP C 1 131 ? 154.424 75.391 153.950 1.00 11.70 93 ASP C CA 1
ATOM 5433 C C . ASP C 1 131 ? 153.561 76.607 154.077 1.00 9.31 93 ASP C C 1
ATOM 5434 O O . ASP C 1 131 ? 153.376 77.335 153.143 1.00 10.02 93 ASP C O 1
ATOM 5439 N N . GLY C 1 132 ? 153.045 76.867 155.268 1.00 8.26 94 GLY C N 1
ATOM 5440 C CA . GLY C 1 132 ? 152.288 78.094 155.547 1.00 7.86 94 GLY C CA 1
ATOM 5441 C C . GLY C 1 132 ? 150.945 77.977 154.939 1.00 8.71 94 GLY C C 1
ATOM 5442 O O . GLY C 1 132 ? 150.384 78.990 154.573 1.00 8.34 94 GLY C O 1
ATOM 5443 N N . VAL C 1 133 ? 150.400 76.741 154.898 1.00 7.74 95 VAL C N 1
ATOM 5444 C CA . VAL C 1 133 ? 149.090 76.457 154.264 1.00 7.53 95 VAL C CA 1
ATOM 5445 C C . VAL C 1 133 ? 148.345 75.475 155.138 1.00 7.26 95 VAL C C 1
ATOM 5446 O O . VAL C 1 133 ? 148.961 74.724 155.844 1.00 6.11 95 VAL C O 1
ATOM 5450 N N . PRO C 1 134 ? 147.040 75.448 155.002 1.00 6.60 96 PRO C N 1
ATOM 5451 C CA . PRO C 1 134 ? 146.263 74.346 155.621 1.00 6.92 96 PRO C CA 1
ATOM 5452 C C . PRO C 1 134 ? 146.567 73.052 154.917 1.00 6.51 96 PRO C C 1
ATOM 5453 O O . PRO C 1 134 ? 146.768 73.050 153.693 1.00 6.13 96 PRO C O 1
ATOM 5457 N N . ALA C 1 135 ? 146.672 71.967 155.676 1.00 6.24 97 ALA C N 1
ATOM 5458 C CA . ALA C 1 135 ? 146.971 70.660 155.107 1.00 6.23 97 ALA C CA 1
ATOM 5459 C C . ALA C 1 135 ? 146.061 69.675 155.766 1.00 6.17 97 ALA C C 1
ATOM 5460 O O . ALA C 1 135 ? 146.249 69.385 156.953 1.00 7.55 97 ALA C O 1
ATOM 5462 N N . TYR C 1 136 ? 145.078 69.188 155.044 1.00 5.38 98 TYR C N 1
ATOM 5463 C CA . TYR C 1 136 ? 144.040 68.340 155.595 1.00 5.46 98 TYR C CA 1
ATOM 5464 C C . TYR C 1 136 ? 144.218 66.936 155.122 1.00 5.03 98 TYR C C 1
ATOM 5465 O O . TYR C 1 136 ? 144.542 66.725 153.944 1.00 4.49 98 TYR C O 1
ATOM 5474 N N . GLN C 1 137 ? 143.890 65.970 155.982 1.00 4.18 99 GLN C N 1
ATOM 5475 C CA . GLN C 1 137 ? 143.936 64.578 155.515 1.00 4.48 99 GLN C CA 1
ATOM 5476 C C . GLN C 1 137 ? 142.608 63.953 155.830 1.00 4.39 99 GLN C C 1
ATOM 5477 O O . GLN C 1 137 ? 142.189 63.965 156.994 1.00 4.27 99 GLN C O 1
ATOM 5483 N N . LEU C 1 138 ? 141.975 63.361 154.833 1.00 4.71 100 LEU C N 1
ATOM 5484 C CA . LEU C 1 138 ? 140.757 62.616 155.026 1.00 5.17 100 LEU C CA 1
ATOM 5485 C C . LEU C 1 138 ? 141.062 61.165 155.139 1.00 5.70 100 LEU C C 1
ATOM 5486 O O . LEU C 1 138 ? 142.001 60.646 154.493 1.00 6.71 100 LEU C O 1
ATOM 5491 N N . GLN C 1 139 ? 140.280 60.486 155.987 1.00 5.51 101 GLN C N 1
ATOM 5492 C CA . GLN C 1 139 ? 140.413 59.061 156.187 1.00 5.30 101 GLN C CA 1
ATOM 5493 C C . GLN C 1 139 ? 139.158 58.434 155.567 1.00 5.72 101 GLN C C 1
ATOM 5494 O O . GLN C 1 139 ? 138.024 58.830 155.844 1.00 4.13 101 GLN C O 1
ATOM 5500 N N . SER C 1 140 ? 139.382 57.574 154.610 1.00 6.31 102 SER C N 1
ATOM 5501 C CA . SER C 1 140 ? 138.256 56.930 153.902 1.00 7.98 102 SER C CA 1
ATOM 5502 C C . SER C 1 140 ? 138.762 55.834 153.023 1.00 8.33 102 SER C C 1
ATOM 5503 O O . SER C 1 140 ? 139.941 55.784 152.667 1.00 8.17 102 SER C O 1
ATOM 5506 N N . GLY C 1 141 ? 137.871 54.946 152.627 1.00 9.72 103 GLY C N 1
ATOM 5507 C CA . GLY C 1 141 ? 138.184 54.083 151.440 1.00 10.18 103 GLY C CA 1
ATOM 5508 C C . GLY C 1 141 ? 138.084 54.918 150.154 1.00 10.88 103 GLY C C 1
ATOM 5509 O O . GLY C 1 141 ? 138.310 56.160 150.166 1.00 11.17 103 GLY C O 1
ATOM 5510 N N . CYS C 1 142 ? 137.704 54.284 149.029 1.00 10.68 104 CYS C N 1
ATOM 5511 C CA . CYS C 1 142 ? 137.980 54.885 147.708 1.00 11.12 104 CYS C CA 1
ATOM 5512 C C . CYS C 1 142 ? 137.300 56.223 147.384 1.00 11.15 104 CYS C C 1
ATOM 5513 O O . CYS C 1 142 ? 137.831 56.973 146.575 1.00 13.32 104 CYS C O 1
ATOM 5516 N N . SER C 1 143 ? 136.164 56.525 148.016 1.00 9.05 105 SER C N 1
ATOM 5517 C CA . SER C 1 143 ? 135.488 57.797 147.809 1.00 8.40 105 SER C CA 1
ATOM 5518 C C . SER C 1 143 ? 136.268 58.986 148.408 1.00 8.25 105 SER C C 1
ATOM 5519 O O . SER C 1 143 ? 135.881 60.128 148.189 1.00 8.32 105 SER C O 1
ATOM 5522 N N . GLY C 1 144 ? 137.273 58.712 149.209 1.00 7.55 106 GLY C N 1
ATOM 5523 C CA . GLY C 1 144 ? 138.123 59.766 149.801 1.00 7.40 106 GLY C CA 1
ATOM 5524 C C . GLY C 1 144 ? 138.685 60.696 148.789 1.00 7.14 106 GLY C C 1
ATOM 5525 O O . GLY C 1 144 ? 138.872 61.879 149.074 1.00 6.36 106 GLY C O 1
ATOM 5526 N N . ALA C 1 145 ? 139.067 60.153 147.637 1.00 7.95 107 ALA C N 1
ATOM 5527 C CA . ALA C 1 145 ? 139.541 61.020 146.516 1.00 8.12 107 ALA C CA 1
ATOM 5528 C C . ALA C 1 145 ? 138.488 62.091 146.078 1.00 7.47 107 ALA C C 1
ATOM 5529 O O . ALA C 1 145 ? 138.788 63.264 145.888 1.00 7.95 107 ALA C O 1
ATOM 5531 N N . VAL C 1 146 ? 137.205 61.707 146.004 1.00 6.97 108 VAL C N 1
ATOM 5532 C CA . VAL C 1 146 ? 136.146 62.553 145.608 1.00 6.29 108 VAL C CA 1
ATOM 5533 C C . VAL C 1 146 ? 135.790 63.460 146.789 1.00 6.09 108 VAL C C 1
ATOM 5534 O O . VAL C 1 146 ? 135.541 64.600 146.576 1.00 5.53 108 VAL C O 1
ATOM 5538 N N . GLN C 1 147 ? 135.875 62.960 148.027 1.00 5.67 109 GLN C N 1
ATOM 5539 C CA . GLN C 1 147 ? 135.725 63.824 149.176 1.00 5.46 109 GLN C CA 1
ATOM 5540 C C . GLN C 1 147 ? 136.791 64.887 149.150 1.00 5.70 109 GLN C C 1
ATOM 5541 O O . GLN C 1 147 ? 136.454 66.082 149.449 1.00 5.28 109 GLN C O 1
ATOM 5547 N N . ALA C 1 148 ? 138.032 64.510 148.781 1.00 5.75 110 ALA C N 1
ATOM 5548 C CA . ALA C 1 148 ? 139.102 65.495 148.760 1.00 6.25 110 ALA C CA 1
ATOM 5549 C C . ALA C 1 148 ? 138.822 66.579 147.735 1.00 7.08 110 ALA C C 1
ATOM 5550 O O . ALA C 1 148 ? 139.070 67.751 147.959 1.00 6.81 110 ALA C O 1
ATOM 5552 N N . LEU C 1 149 ? 138.349 66.182 146.563 1.00 6.93 111 LEU C N 1
ATOM 5553 C CA . LEU C 1 149 ? 137.934 67.155 145.573 1.00 7.70 111 LEU C CA 1
ATOM 5554 C C . LEU C 1 149 ? 136.808 68.082 146.030 1.00 7.10 111 LEU C C 1
ATOM 5555 O O . LEU C 1 149 ? 136.843 69.271 145.732 1.00 7.99 111 LEU C O 1
ATOM 5560 N N . ALA C 1 150 ? 135.808 67.559 146.746 1.00 6.46 112 ALA C N 1
ATOM 5561 C CA . ALA C 1 150 ? 134.670 68.328 147.241 1.00 6.15 112 ALA C CA 1
ATOM 5562 C C . ALA C 1 150 ? 135.121 69.384 148.266 1.00 6.14 112 ALA C C 1
ATOM 5563 O O . ALA C 1 150 ? 134.760 70.608 148.198 1.00 5.73 112 ALA C O 1
ATOM 5565 N N . VAL C 1 151 ? 135.947 68.918 149.199 1.00 6.06 113 VAL C N 1
ATOM 5566 C CA . VAL C 1 151 ? 136.444 69.785 150.254 1.00 6.69 113 VAL C CA 1
ATOM 5567 C C . VAL C 1 151 ? 137.308 70.919 149.618 1.00 6.56 113 VAL C C 1
ATOM 5568 O O . VAL C 1 151 ? 137.160 72.096 149.922 1.00 6.91 113 VAL C O 1
ATOM 5572 N N . THR C 1 152 ? 138.132 70.521 148.670 1.00 6.68 114 THR C N 1
ATOM 5573 C CA . THR C 1 152 ? 139.015 71.428 148.038 1.00 6.81 114 THR C CA 1
ATOM 5574 C C . THR C 1 152 ? 138.235 72.481 147.207 1.00 6.33 114 THR C C 1
ATOM 5575 O O . THR C 1 152 ? 138.484 73.687 147.286 1.00 5.63 114 THR C O 1
ATOM 5579 N N . ARG C 1 153 ? 137.276 72.000 146.418 1.00 6.73 115 ARG C N 1
ATOM 5580 C CA . ARG C 1 153 ? 136.486 72.916 145.630 1.00 7.45 115 ARG C CA 1
ATOM 5581 C C . ARG C 1 153 ? 135.800 73.959 146.538 1.00 7.20 115 ARG C C 1
ATOM 5582 O O . ARG C 1 153 ? 135.777 75.170 146.237 1.00 7.55 115 ARG C O 1
ATOM 5590 N N . SER C 1 154 ? 135.265 73.518 147.667 1.00 6.81 116 SER C N 1
ATOM 5591 C CA . SER C 1 154 ? 134.615 74.441 148.598 1.00 7.16 116 SER C CA 1
ATOM 5592 C C . SER C 1 154 ? 135.573 75.498 149.147 1.00 7.30 116 SER C C 1
ATOM 5593 O O . SER C 1 154 ? 135.235 76.687 149.202 1.00 7.32 116 SER C O 1
ATOM 5596 N N . LEU C 1 155 ? 136.730 75.070 149.585 1.00 7.17 117 LEU C N 1
ATOM 5597 C CA . LEU C 1 155 ? 137.727 75.985 150.200 1.00 8.29 117 LEU C CA 1
ATOM 5598 C C . LEU C 1 155 ? 138.265 76.975 149.193 1.00 9.37 117 LEU C C 1
ATOM 5599 O O . LEU C 1 155 ? 138.536 78.158 149.545 1.00 10.01 117 LEU C O 1
ATOM 5604 N N . LEU C 1 156 ? 138.491 76.496 147.986 1.00 8.97 118 LEU C N 1
ATOM 5605 C CA . LEU C 1 156 ? 138.967 77.405 146.898 1.00 10.91 118 LEU C CA 1
ATOM 5606 C C . LEU C 1 156 ? 137.929 78.459 146.588 1.00 10.43 118 LEU C C 1
ATOM 5607 O O . LEU C 1 156 ? 138.240 79.668 146.442 1.00 11.93 118 LEU C O 1
ATOM 5612 N N . LEU C 1 157 ? 136.690 78.041 146.476 1.00 10.36 119 LEU C N 1
ATOM 5613 C CA . LEU C 1 157 ? 135.608 79.000 146.152 1.00 11.91 119 LEU C CA 1
ATOM 5614 C C . LEU C 1 157 ? 135.228 79.935 147.289 1.00 14.93 119 LEU C C 1
ATOM 5615 O O . LEU C 1 157 ? 134.716 81.028 147.004 1.00 15.02 119 LEU C O 1
ATOM 5620 N N . GLY C 1 158 ? 135.355 79.494 148.523 1.00 14.50 120 GLY C N 1
ATOM 5621 C CA . GLY C 1 158 ? 135.019 80.286 149.697 1.00 17.67 120 GLY C CA 1
ATOM 5622 C C . GLY C 1 158 ? 136.089 81.191 150.212 1.00 22.50 120 GLY C C 1
ATOM 5623 O O . GLY C 1 158 ? 135.833 82.072 151.012 1.00 21.70 120 GLY C O 1
ATOM 5624 N N . GLY C 1 159 ? 137.306 80.998 149.779 1.00 23.52 121 GLY C N 1
ATOM 5625 C CA . GLY C 1 159 ? 138.478 81.293 150.682 1.00 28.70 121 GLY C CA 1
ATOM 5626 C C . GLY C 1 159 ? 139.400 82.147 149.884 1.00 25.99 121 GLY C C 1
ATOM 5627 O O . GLY C 1 159 ? 139.202 82.228 148.697 1.00 31.46 121 GLY C O 1
ATOM 5628 N N . THR C 1 160 ? 140.375 82.778 150.509 1.00 25.26 122 THR C N 1
ATOM 5629 C CA . THR C 1 160 ? 141.530 83.320 149.764 1.00 29.91 122 THR C CA 1
ATOM 5630 C C . THR C 1 160 ? 142.403 82.342 148.959 1.00 26.53 122 THR C C 1
ATOM 5631 O O . THR C 1 160 ? 143.131 82.854 148.054 1.00 25.08 122 THR C O 1
ATOM 5635 N N . ALA C 1 161 ? 142.360 81.004 149.234 1.00 18.97 123 ALA C N 1
ATOM 5636 C CA . ALA C 1 161 ? 143.239 80.079 148.523 1.00 14.37 123 ALA C CA 1
ATOM 5637 C C . ALA C 1 161 ? 142.837 80.078 147.077 1.00 12.15 123 ALA C C 1
ATOM 5638 O O . ALA C 1 161 ? 141.636 80.023 146.763 1.00 10.91 123 ALA C O 1
ATOM 5640 N N . ARG C 1 162 ? 143.838 80.052 146.229 1.00 10.87 124 ARG C N 1
ATOM 5641 C CA . ARG C 1 162 ? 143.695 80.059 144.803 1.00 10.40 124 ARG C CA 1
ATOM 5642 C C . ARG C 1 162 ? 144.187 78.843 144.080 1.00 9.98 124 ARG C C 1
ATOM 5643 O O . ARG C 1 162 ? 143.660 78.564 143.000 1.00 10.05 124 ARG C O 1
ATOM 5645 N N . THR C 1 163 ? 145.131 78.094 144.647 1.00 9.77 125 THR C N 1
ATOM 5646 C CA . THR C 1 163 ? 145.688 76.876 144.060 1.00 9.67 125 THR C CA 1
ATOM 5647 C C . THR C 1 163 ? 145.804 75.828 145.174 1.00 8.32 125 THR C C 1
ATOM 5648 O O . THR C 1 163 ? 146.224 76.156 146.264 1.00 8.59 125 THR C O 1
ATOM 5652 N N . ALA C 1 164 ? 145.391 74.603 144.870 1.00 7.45 126 ALA C N 1
ATOM 5653 C CA . ALA C 1 164 ? 145.420 73.474 145.791 1.00 6.60 126 ALA C CA 1
ATOM 5654 C C . ALA C 1 164 ? 146.083 72.285 145.120 1.00 6.35 126 ALA C C 1
ATOM 5655 O O . ALA C 1 164 ? 145.934 72.042 143.884 1.00 6.36 126 ALA C O 1
ATOM 5657 N N . LEU C 1 165 ? 146.722 71.468 145.944 1.00 5.59 127 LEU C N 1
ATOM 5658 C CA . LEU C 1 165 ? 147.258 70.243 145.559 1.00 5.81 127 LEU C CA 1
ATOM 5659 C C . LEU C 1 165 ? 146.414 69.159 146.255 1.00 5.67 127 LEU C C 1
ATOM 5660 O O . LEU C 1 165 ? 146.316 69.208 147.489 1.00 5.39 127 LEU C O 1
ATOM 5665 N N . VAL C 1 166 ? 145.784 68.296 145.470 1.00 5.27 128 VAL C N 1
ATOM 5666 C CA . VAL C 1 166 ? 144.905 67.266 146.008 1.00 5.53 128 VAL C CA 1
ATOM 5667 C C . VAL C 1 166 ? 145.557 65.928 145.751 1.00 5.97 128 VAL C C 1
ATOM 5668 O O . VAL C 1 166 ? 146.039 65.665 144.632 1.00 5.51 128 VAL C O 1
ATOM 5672 N N . LEU C 1 167 ? 145.629 65.057 146.766 1.00 5.56 129 LEU C N 1
ATOM 5673 C CA . LEU C 1 167 ? 146.206 63.782 146.600 1.00 5.54 129 LEU C CA 1
ATOM 5674 C C . LEU C 1 167 ? 145.311 62.649 147.128 1.00 6.01 129 LEU C C 1
ATOM 5675 O O . LEU C 1 167 ? 144.522 62.839 147.989 1.00 5.19 129 LEU C O 1
ATOM 5680 N N . GLY C 1 168 ? 145.485 61.464 146.561 1.00 6.18 130 GLY C N 1
ATOM 5681 C CA . GLY C 1 168 ? 144.777 60.255 147.037 1.00 5.84 130 GLY C CA 1
ATOM 5682 C C . GLY C 1 168 ? 145.571 59.035 146.711 1.00 6.06 130 GLY C C 1
ATOM 5683 O O . GLY C 1 168 ? 146.090 58.869 145.620 1.00 6.21 130 GLY C O 1
ATOM 5684 N N . GLY C 1 169 ? 145.611 58.082 147.623 1.00 6.32 131 GLY C N 1
ATOM 5685 C CA . GLY C 1 169 ? 146.245 56.807 147.340 1.00 7.20 131 GLY C CA 1
ATOM 5686 C C . GLY C 1 169 ? 146.249 55.871 148.492 1.00 8.39 131 GLY C C 1
ATOM 5687 O O . GLY C 1 169 ? 145.791 56.212 149.598 1.00 8.02 131 GLY C O 1
ATOM 5688 N N . ASP C 1 170 ? 146.763 54.696 148.234 1.00 9.30 132 ASP C N 1
ATOM 5689 C CA . ASP C 1 170 ? 146.785 53.657 149.245 1.00 10.57 132 ASP C CA 1
ATOM 5690 C C . ASP C 1 170 ? 147.946 52.702 149.013 1.00 10.31 132 ASP C C 1
ATOM 5691 O O . ASP C 1 170 ? 148.316 52.445 147.865 1.00 10.09 132 ASP C O 1
ATOM 5696 N N . VAL C 1 171 ? 148.520 52.249 150.119 1.00 10.75 133 VAL C N 1
ATOM 5697 C CA . VAL C 1 171 ? 149.551 51.212 150.148 1.00 12.13 133 VAL C CA 1
ATOM 5698 C C . VAL C 1 171 ? 149.087 50.220 151.205 1.00 12.60 133 VAL C C 1
ATOM 5699 O O . VAL C 1 171 ? 149.084 50.511 152.374 1.00 13.00 133 VAL C O 1
ATOM 5703 N N . VAL C 1 172 ? 148.720 49.063 150.723 1.00 12.22 134 VAL C N 1
ATOM 5704 C CA . VAL C 1 172 ? 148.180 48.002 151.536 1.00 13.51 134 VAL C CA 1
ATOM 5705 C C . VAL C 1 172 ? 149.154 46.834 151.795 1.00 14.56 134 VAL C C 1
ATOM 5706 O O . VAL C 1 172 ? 148.712 45.797 152.316 1.00 15.97 134 VAL C O 1
ATOM 5710 N N . ALA C 1 173 ? 150.432 47.085 151.598 1.00 16.56 135 ALA C N 1
ATOM 5711 C CA . ALA C 1 173 ? 151.564 46.144 151.983 1.00 17.75 135 ALA C CA 1
ATOM 5712 C C . ALA C 1 173 ? 151.508 45.531 153.393 1.00 18.41 135 ALA C C 1
ATOM 5713 O O . ALA C 1 173 ? 151.883 44.355 153.612 1.00 17.70 135 ALA C O 1
ATOM 5715 N N . ARG C 1 174 ? 151.050 46.319 154.385 1.00 16.14 136 ARG C N 1
ATOM 5716 C CA . ARG C 1 174 ? 150.912 45.787 155.754 1.00 16.76 136 ARG C CA 1
ATOM 5717 C C . ARG C 1 174 ? 149.845 44.697 155.826 1.00 16.58 136 ARG C C 1
ATOM 5718 O O . ARG C 1 174 ? 149.756 44.002 156.846 1.00 18.43 136 ARG C O 1
ATOM 5726 N N . PHE C 1 175 ? 148.993 44.574 154.805 1.00 13.64 137 PHE C N 1
ATOM 5727 C CA . PHE C 1 175 ? 147.874 43.651 154.828 1.00 15.07 137 PHE C CA 1
ATOM 5728 C C . PHE C 1 175 ? 148.073 42.430 153.942 1.00 18.65 137 PHE C C 1
ATOM 5729 O O . PHE C 1 175 ? 147.201 41.607 153.863 1.00 20.60 137 PHE C O 1
ATOM 5737 N N . TYR C 1 176 ? 149.197 42.344 153.259 1.00 20.08 138 TYR C N 1
ATOM 5738 C CA . TYR C 1 176 ? 149.434 41.195 152.401 1.00 22.34 138 TYR C CA 1
ATOM 5739 C C . TYR C 1 176 ? 150.863 40.709 152.572 1.00 25.66 138 TYR C C 1
ATOM 5740 O O . TYR C 1 176 ? 151.755 41.482 152.837 1.00 28.04 138 TYR C O 1
ATOM 5749 N N . ASP C 1 177 ? 151.077 39.407 152.439 1.00 34.56 139 ASP C N 1
ATOM 5750 C CA . ASP C 1 177 ? 152.423 38.835 152.250 1.00 40.08 139 ASP C CA 1
ATOM 5751 C C . ASP C 1 177 ? 152.393 37.774 151.124 1.00 40.69 139 ASP C C 1
ATOM 5752 O O . ASP C 1 177 ? 151.623 36.816 151.215 1.00 29.25 139 ASP C O 1
ATOM 5757 N N . VAL C 1 191 ? 141.053 35.680 146.294 1.00 30.73 153 VAL C N 1
ATOM 5758 C CA . VAL C 1 191 ? 140.584 36.514 145.187 1.00 32.39 153 VAL C CA 1
ATOM 5759 C C . VAL C 1 191 ? 140.997 37.953 145.450 1.00 29.88 153 VAL C C 1
ATOM 5760 O O . VAL C 1 191 ? 141.364 38.692 144.490 1.00 29.39 153 VAL C O 1
ATOM 5764 N N . ASN C 1 192 ? 141.005 38.361 146.724 1.00 29.17 154 ASN C N 1
ATOM 5765 C CA . ASN C 1 192 ? 141.517 39.696 147.098 1.00 29.55 154 ASN C CA 1
ATOM 5766 C C . ASN C 1 192 ? 142.980 39.957 146.680 1.00 29.60 154 ASN C C 1
ATOM 5767 O O . ASN C 1 192 ? 143.358 41.082 146.326 1.00 27.44 154 ASN C O 1
ATOM 5772 N N . TYR C 1 193 ? 143.799 38.918 146.710 1.00 25.87 155 TYR C N 1
ATOM 5773 C CA . TYR C 1 193 ? 145.242 39.060 146.399 1.00 25.61 155 TYR C CA 1
ATOM 5774 C C . TYR C 1 193 ? 145.481 39.351 144.903 1.00 21.39 155 TYR C C 1
ATOM 5775 O O . TYR C 1 193 ? 146.549 39.914 144.540 1.00 22.58 155 TYR C O 1
ATOM 5784 N N . VAL C 1 194 ? 144.497 39.088 144.030 1.00 18.73 156 VAL C N 1
ATOM 5785 C CA . VAL C 1 194 ? 144.671 39.416 142.631 1.00 19.54 156 VAL C CA 1
ATOM 5786 C C . VAL C 1 194 ? 143.977 40.729 142.226 1.00 19.31 156 VAL C C 1
ATOM 5787 O O . VAL C 1 194 ? 144.184 41.153 141.114 1.00 20.08 156 VAL C O 1
ATOM 5791 N N . LEU C 1 195 ? 143.221 41.331 143.142 1.00 18.46 157 LEU C N 1
ATOM 5792 C CA . LEU C 1 195 ? 142.390 42.507 142.845 1.00 18.71 157 LEU C CA 1
ATOM 5793 C C . LEU C 1 195 ? 143.137 43.812 143.136 1.00 17.47 157 LEU C C 1
ATOM 5794 O O . LEU C 1 195 ? 142.906 44.816 142.454 1.00 19.47 157 LEU C O 1
ATOM 5799 N N . PHE C 1 196 ? 143.959 43.811 144.183 1.00 16.67 158 PHE C N 1
ATOM 5800 C CA . PHE C 1 196 ? 144.471 45.104 144.724 1.00 17.40 158 PHE C CA 1
ATOM 5801 C C . PHE C 1 196 ? 145.733 45.551 144.023 1.00 16.27 158 PHE C C 1
ATOM 5802 O O . PHE C 1 196 ? 146.468 44.763 143.379 1.00 17.12 158 PHE C O 1
ATOM 5810 N N . GLY C 1 197 ? 146.049 46.846 144.136 1.00 12.86 159 GLY C N 1
ATOM 5811 C CA . GLY C 1 197 ? 147.386 47.291 143.837 1.00 10.90 159 GLY C CA 1
ATOM 5812 C C . GLY C 1 197 ? 147.684 48.481 144.767 1.00 10.97 159 GLY C C 1
ATOM 5813 O O . GLY C 1 197 ? 146.798 48.917 145.549 1.00 10.96 159 GLY C O 1
ATOM 5814 N N . ASP C 1 198 ? 148.895 48.959 144.730 1.00 10.86 160 ASP C N 1
ATOM 5815 C CA . ASP C 1 198 ? 149.347 50.128 145.532 1.00 10.29 160 ASP C CA 1
ATOM 5816 C C . ASP C 1 198 ? 149.615 51.246 144.616 1.00 10.53 160 ASP C C 1
ATOM 5817 O O . ASP C 1 198 ? 150.099 51.014 143.498 1.00 10.83 160 ASP C O 1
ATOM 5822 N N . GLY C 1 199 ? 149.368 52.489 145.042 1.00 9.00 161 GLY C N 1
ATOM 5823 C CA . GLY C 1 199 ? 149.663 53.628 144.174 1.00 8.81 161 GLY C CA 1
ATOM 5824 C C . GLY C 1 199 ? 149.017 54.891 144.734 1.00 8.34 161 GLY C C 1
ATOM 5825 O O . GLY C 1 199 ? 148.117 54.811 145.615 1.00 7.98 161 GLY C O 1
ATOM 5826 N N . VAL C 1 200 ? 149.523 56.026 144.268 1.00 8.63 162 VAL C N 1
ATOM 5827 C CA . VAL C 1 200 ? 149.041 57.362 144.691 1.00 8.12 162 VAL C CA 1
ATOM 5828 C C . VAL C 1 200 ? 148.874 58.186 143.419 1.00 8.45 162 VAL C C 1
ATOM 5829 O O . VAL C 1 200 ? 149.677 58.062 142.472 1.00 8.74 162 VAL C O 1
ATOM 5833 N N . GLY C 1 201 ? 147.882 59.067 143.386 1.00 7.26 163 GLY C N 1
ATOM 5834 C CA . GLY C 1 201 ? 147.873 60.129 142.387 1.00 6.64 163 GLY C CA 1
ATOM 5835 C C . GLY C 1 201 ? 147.552 61.462 142.978 1.00 6.61 163 GLY C C 1
ATOM 5836 O O . GLY C 1 201 ? 147.317 61.595 144.192 1.00 6.02 163 GLY C O 1
ATOM 5837 N N . ALA C 1 202 ? 147.669 62.487 142.170 1.00 6.34 164 ALA C N 1
ATOM 5838 C CA . ALA C 1 202 ? 147.502 63.856 142.619 1.00 6.34 164 ALA C CA 1
ATOM 5839 C C . ALA C 1 202 ? 146.971 64.677 141.499 1.00 6.67 164 ALA C C 1
ATOM 5840 O O . ALA C 1 202 ? 147.137 64.283 140.301 1.00 7.26 164 ALA C O 1
ATOM 5842 N N . ALA C 1 203 ? 146.363 65.815 141.850 1.00 6.48 165 ALA C N 1
ATOM 5843 C CA . ALA C 1 203 ? 145.865 66.803 140.879 1.00 6.75 165 ALA C CA 1
ATOM 5844 C C . ALA C 1 203 ? 146.045 68.179 141.398 1.00 7.15 165 ALA C C 1
ATOM 5845 O O . ALA C 1 203 ? 146.035 68.413 142.627 1.00 6.65 165 ALA C O 1
ATOM 5847 N N . VAL C 1 204 ? 146.217 69.134 140.516 1.00 7.33 166 VAL C N 1
ATOM 5848 C CA . VAL C 1 204 ? 146.355 70.546 140.864 1.00 7.75 166 VAL C CA 1
ATOM 5849 C C . VAL C 1 204 ? 145.071 71.286 140.439 1.00 8.31 166 VAL C C 1
ATOM 5850 O O . VAL C 1 204 ? 144.605 71.113 139.304 1.00 8.48 166 VAL C O 1
ATOM 5854 N N . LEU C 1 205 ? 144.423 71.959 141.386 1.00 8.52 167 LEU C N 1
ATOM 5855 C CA . LEU C 1 205 ? 143.163 72.727 141.201 1.00 8.79 167 LEU C CA 1
ATOM 5856 C C . LEU C 1 205 ? 143.428 74.197 141.365 1.00 9.48 167 LEU C C 1
ATOM 5857 O O . LEU C 1 205 ? 144.230 74.600 142.204 1.00 10.39 167 LEU C O 1
ATOM 5862 N N . ARG C 1 206 ? 142.813 75.043 140.509 1.00 9.89 168 ARG C N 1
ATOM 5863 C CA . ARG C 1 206 ? 142.998 76.476 140.563 1.00 11.33 168 ARG C CA 1
ATOM 5864 C C . ARG C 1 206 ? 141.690 77.193 140.378 1.00 11.74 168 ARG C C 1
ATOM 5865 O O . ARG C 1 206 ? 140.872 76.756 139.593 1.00 11.40 168 ARG C O 1
ATOM 5873 N N . VAL C 1 207 ? 141.461 78.232 141.163 1.00 12.43 169 VAL C N 1
ATOM 5874 C CA . VAL C 1 207 ? 140.221 79.045 140.992 1.00 14.90 169 VAL C CA 1
ATOM 5875 C C . VAL C 1 207 ? 140.230 79.750 139.630 1.00 16.09 169 VAL C C 1
ATOM 5876 O O . VAL C 1 207 ? 141.243 80.299 139.249 1.00 15.80 169 VAL C O 1
ATOM 5880 N N . GLY C 1 208 ? 139.057 79.807 139.001 1.00 17.91 170 GLY C N 1
ATOM 5881 C CA . GLY C 1 208 ? 138.917 80.404 137.646 1.00 21.27 170 GLY C CA 1
ATOM 5882 C C . GLY C 1 208 ? 139.039 79.429 136.499 1.00 24.82 170 GLY C C 1
ATOM 5883 O O . GLY C 1 208 ? 139.344 78.259 136.699 1.00 25.26 170 GLY C O 1
ATOM 5884 N N . GLU C 1 209 ? 138.713 79.906 135.292 1.00 27.67 171 GLU C N 1
ATOM 5885 C CA . GLU C 1 209 ? 138.729 79.115 134.060 1.00 28.16 171 GLU C CA 1
ATOM 5886 C C . GLU C 1 209 ? 140.071 79.305 133.428 1.00 29.13 171 GLU C C 1
ATOM 5887 O O . GLU C 1 209 ? 140.450 80.433 133.069 1.00 32.74 171 GLU C O 1
ATOM 5893 N N . VAL C 1 210 ? 140.815 78.222 133.291 1.00 23.65 172 VAL C N 1
ATOM 5894 C CA . VAL C 1 210 ? 142.090 78.266 132.683 1.00 23.92 172 VAL C CA 1
ATOM 5895 C C . VAL C 1 210 ? 141.987 77.577 131.345 1.00 22.87 172 VAL C C 1
ATOM 5896 O O . VAL C 1 210 ? 141.507 76.465 131.238 1.00 19.85 172 VAL C O 1
ATOM 5900 N N . ALA C 1 211 ? 142.393 78.273 130.275 1.00 24.87 173 ALA C N 1
ATOM 5901 C CA . ALA C 1 211 ? 142.226 77.736 128.936 1.00 23.65 173 ALA C CA 1
ATOM 5902 C C . ALA C 1 211 ? 143.063 76.478 128.789 1.00 20.88 173 ALA C C 1
ATOM 5903 O O . ALA C 1 211 ? 144.202 76.432 129.230 1.00 21.96 173 ALA C O 1
ATOM 5905 N N . GLY C 1 212 ? 142.495 75.440 128.211 1.00 19.64 174 GLY C N 1
ATOM 5906 C CA . GLY C 1 212 ? 143.186 74.157 128.058 1.00 21.83 174 GLY C CA 1
ATOM 5907 C C . GLY C 1 212 ? 143.078 73.189 129.250 1.00 23.65 174 GLY C C 1
ATOM 5908 O O . GLY C 1 212 ? 143.440 72.019 129.132 1.00 27.11 174 GLY C O 1
ATOM 5909 N N . ALA C 1 213 ? 142.529 73.688 130.365 1.00 20.33 175 ALA C N 1
ATOM 5910 C CA . ALA C 1 213 ? 142.282 72.901 131.585 1.00 18.95 175 ALA C CA 1
ATOM 5911 C C . ALA C 1 213 ? 140.922 72.217 131.497 1.00 17.99 175 ALA C C 1
ATOM 5912 O O . ALA C 1 213 ? 140.342 72.084 130.396 1.00 21.39 175 ALA C O 1
ATOM 5914 N N . ALA C 1 214 ? 140.459 71.618 132.580 1.00 15.95 176 ALA C N 1
ATOM 5915 C CA . ALA C 1 214 ? 139.121 71.095 132.626 1.00 13.76 176 ALA C CA 1
ATOM 5916 C C . ALA C 1 214 ? 138.434 71.746 133.820 1.00 14.30 176 ALA C C 1
ATOM 5917 O O . ALA C 1 214 ? 139.047 71.871 134.878 1.00 13.32 176 ALA C O 1
ATOM 5919 N N . ALA C 1 215 ? 137.208 72.185 133.635 1.00 11.48 177 ALA C N 1
ATOM 5920 C CA . ALA C 1 215 ? 136.438 72.768 134.717 1.00 10.73 177 ALA C CA 1
ATOM 5921 C C . ALA C 1 215 ? 135.829 71.647 135.525 1.00 10.27 177 ALA C C 1
ATOM 5922 O O . ALA C 1 215 ? 135.264 70.708 134.977 1.00 9.57 177 ALA C O 1
ATOM 5924 N N . LEU C 1 216 ? 135.917 71.783 136.826 1.00 10.31 178 LEU C N 1
ATOM 5925 C CA . LEU C 1 216 ? 135.251 70.860 137.740 1.00 10.39 178 LEU C CA 1
ATOM 5926 C C . LEU C 1 216 ? 133.856 71.451 137.998 1.00 11.37 178 LEU C C 1
ATOM 5927 O O . LEU C 1 216 ? 133.634 72.333 138.902 1.00 12.68 178 LEU C O 1
ATOM 5932 N N . ARG C 1 217 ? 132.891 70.998 137.175 1.00 11.19 179 ARG C N 1
ATOM 5933 C CA . ARG C 1 217 ? 131.580 71.623 137.106 1.00 11.80 179 ARG C CA 1
ATOM 5934 C C . ARG C 1 217 ? 130.707 71.242 138.290 1.00 12.58 179 ARG C C 1
ATOM 5935 O O . ARG C 1 217 ? 129.863 72.010 138.706 1.00 11.70 179 ARG C O 1
ATOM 5943 N N . SER C 1 218 ? 130.918 70.058 138.852 1.00 11.64 180 SER C N 1
ATOM 5944 C CA . SER C 1 218 ? 130.153 69.667 140.039 1.00 12.66 180 SER C CA 1
ATOM 5945 C C . SER C 1 218 ? 130.866 68.481 140.715 1.00 11.05 180 SER C C 1
ATOM 5946 O O . SER C 1 218 ? 131.708 67.763 140.090 1.00 8.52 180 SER C O 1
ATOM 5949 N N . VAL C 1 219 ? 130.602 68.366 141.997 1.00 9.77 181 VAL C N 1
ATOM 5950 C CA . VAL C 1 219 ? 131.199 67.269 142.777 1.00 9.36 181 VAL C CA 1
ATOM 5951 C C . VAL C 1 219 ? 130.312 67.057 143.996 1.00 8.75 181 VAL C C 1
ATOM 5952 O O . VAL C 1 219 ? 129.807 68.049 144.522 1.00 7.30 181 VAL C O 1
ATOM 5956 N N . PHE C 1 220 ? 130.049 65.816 144.361 1.00 7.76 182 PHE C N 1
ATOM 5957 C CA . PHE C 1 220 ? 129.304 65.545 145.572 1.00 8.43 182 PHE C CA 1
ATOM 5958 C C . PHE C 1 220 ? 129.679 64.202 146.138 1.00 7.63 182 PHE C C 1
ATOM 5959 O O . PHE C 1 220 ? 130.217 63.354 145.445 1.00 6.38 182 PHE C O 1
ATOM 5967 N N . THR C 1 221 ? 129.352 64.049 147.449 1.00 7.57 183 THR C N 1
ATOM 5968 C CA . THR C 1 221 ? 129.531 62.760 148.132 1.00 7.30 183 THR C CA 1
ATOM 5969 C C . THR C 1 221 ? 128.317 62.607 149.029 1.00 6.86 183 THR C C 1
ATOM 5970 O O . THR C 1 221 ? 127.697 63.639 149.485 1.00 8.25 183 THR C O 1
ATOM 5974 N N . ARG C 1 222 ? 127.882 61.374 149.259 1.00 6.47 184 ARG C N 1
ATOM 5975 C CA . ARG C 1 222 ? 126.683 61.168 150.073 1.00 7.23 184 ARG C CA 1
ATOM 5976 C C . ARG C 1 222 ? 126.722 59.781 150.677 1.00 7.13 184 ARG C C 1
ATOM 5977 O O . ARG C 1 222 ? 126.828 58.794 149.967 1.00 7.29 184 ARG C O 1
ATOM 5985 N N . LEU C 1 223 ? 126.578 59.730 151.988 1.00 6.47 185 LEU C N 1
ATOM 5986 C CA . LEU C 1 223 ? 126.491 58.446 152.720 1.00 6.75 185 LEU C CA 1
ATOM 5987 C C . LEU C 1 223 ? 125.073 57.979 152.612 1.00 7.70 185 LEU C C 1
ATOM 5988 O O . LEU C 1 223 ? 124.112 58.758 152.920 1.00 7.24 185 LEU C O 1
ATOM 5993 N N . VAL C 1 224 ? 124.920 56.736 152.136 1.00 8.25 186 VAL C N 1
ATOM 5994 C CA . VAL C 1 224 ? 123.567 56.137 152.008 1.00 9.07 186 VAL C CA 1
ATOM 5995 C C . VAL C 1 224 ? 123.576 54.716 152.561 1.00 11.02 186 VAL C C 1
ATOM 5996 O O . VAL C 1 224 ? 123.004 53.733 152.003 1.00 14.22 186 VAL C O 1
ATOM 6000 N N . GLY C 1 225 ? 124.196 54.591 153.705 1.00 10.23 187 GLY C N 1
ATOM 6001 C CA . GLY C 1 225 ? 124.410 53.326 154.315 1.00 10.99 187 GLY C CA 1
ATOM 6002 C C . GLY C 1 225 ? 123.579 53.065 155.573 1.00 10.28 187 GLY C C 1
ATOM 6003 O O . GLY C 1 225 ? 123.842 52.102 156.227 1.00 9.54 187 GLY C O 1
ATOM 6004 N N . LEU C 1 226 ? 122.581 53.888 155.875 1.00 9.68 188 LEU C N 1
ATOM 6005 C CA . LEU C 1 226 ? 121.859 53.739 157.168 1.00 10.10 188 LEU C CA 1
ATOM 6006 C C . LEU C 1 226 ? 121.246 52.313 157.282 1.00 10.43 188 LEU C C 1
ATOM 6007 O O . LEU C 1 226 ? 120.558 51.868 156.362 1.00 9.71 188 LEU C O 1
ATOM 6012 N N . GLY C 1 227 ? 121.538 51.633 158.368 1.00 9.25 189 GLY C N 1
ATOM 6013 C CA . GLY C 1 227 ? 121.037 50.304 158.587 1.00 11.29 189 GLY C CA 1
ATOM 6014 C C . GLY C 1 227 ? 121.610 49.198 157.717 1.00 11.99 189 GLY C C 1
ATOM 6015 O O . GLY C 1 227 ? 121.149 48.042 157.786 1.00 11.64 189 GLY C O 1
ATOM 6016 N N . ARG C 1 228 ? 122.648 49.486 156.951 1.00 10.93 190 ARG C N 1
ATOM 6017 C CA . ARG C 1 228 ? 123.313 48.495 156.143 1.00 11.38 190 ARG C CA 1
ATOM 6018 C C . ARG C 1 228 ? 124.663 48.214 156.778 1.00 12.96 190 ARG C C 1
ATOM 6019 O O . ARG C 1 228 ? 125.434 49.173 157.011 1.00 13.52 190 ARG C O 1
ATOM 6027 N N . GLU C 1 229 ? 124.942 46.940 156.994 1.00 11.71 191 GLU C N 1
ATOM 6028 C CA . GLU C 1 229 ? 126.260 46.490 157.479 1.00 13.28 191 GLU C CA 1
ATOM 6029 C C . GLU C 1 229 ? 127.367 46.903 156.467 1.00 11.57 191 GLU C C 1
ATOM 6030 O O . GLU C 1 229 ? 127.130 46.995 155.248 1.00 9.58 191 GLU C O 1
ATOM 6036 N N . PRO C 1 230 ? 128.586 47.118 156.973 1.00 10.45 192 PRO C N 1
ATOM 6037 C CA . PRO C 1 230 ? 129.672 47.492 156.111 1.00 11.07 192 PRO C CA 1
ATOM 6038 C C . PRO C 1 230 ? 129.912 46.519 154.974 1.00 11.62 192 PRO C C 1
ATOM 6039 O O . PRO C 1 230 ? 129.848 45.302 155.194 1.00 12.07 192 PRO C O 1
ATOM 6043 N N . GLY C 1 231 ? 130.158 47.018 153.772 1.00 10.58 193 GLY C N 1
ATOM 6044 C CA . GLY C 1 231 ? 130.550 46.169 152.638 1.00 11.19 193 GLY C CA 1
ATOM 6045 C C . GLY C 1 231 ? 132.005 45.789 152.650 1.00 11.53 193 GLY C C 1
ATOM 6046 O O . GLY C 1 231 ? 132.418 44.837 152.009 1.00 12.52 193 GLY C O 1
ATOM 6047 N N . ALA C 1 232 ? 132.819 46.465 153.472 1.00 10.54 194 ALA C N 1
ATOM 6048 C CA . ALA C 1 232 ? 134.221 46.165 153.537 1.00 10.31 194 ALA C CA 1
ATOM 6049 C C . ALA C 1 232 ? 134.771 46.745 154.848 1.00 10.61 194 ALA C C 1
ATOM 6050 O O . ALA C 1 232 ? 134.289 47.768 155.304 1.00 10.12 194 ALA C O 1
ATOM 6052 N N . THR C 1 233 ? 135.813 46.121 155.372 1.00 9.71 195 THR C N 1
ATOM 6053 C CA . THR C 1 233 ? 136.405 46.597 156.610 1.00 10.20 195 THR C CA 1
ATOM 6054 C C . THR C 1 233 ? 137.905 46.473 156.514 1.00 9.57 195 THR C C 1
ATOM 6055 O O . THR C 1 233 ? 138.463 45.645 155.788 1.00 8.85 195 THR C O 1
ATOM 6059 N N . LEU C 1 234 ? 138.588 47.323 157.287 1.00 8.10 196 LEU C N 1
ATOM 6060 C CA . LEU C 1 234 ? 140.012 47.333 157.336 1.00 8.52 196 LEU C CA 1
ATOM 6061 C C . LEU C 1 234 ? 140.388 47.789 158.738 1.00 8.81 196 LEU C C 1
ATOM 6062 O O . LEU C 1 234 ? 139.997 48.861 159.122 1.00 7.78 196 LEU C O 1
ATOM 6067 N N . GLU C 1 235 ? 141.145 46.975 159.487 1.00 8.48 197 GLU C N 1
ATOM 6068 C CA . GLU C 1 235 ? 141.503 47.232 160.868 1.00 9.73 197 GLU C CA 1
ATOM 6069 C C . GLU C 1 235 ? 142.911 47.790 161.029 1.00 9.21 197 GLU C C 1
ATOM 6070 O O . GLU C 1 235 ? 143.769 47.594 160.180 1.00 10.90 197 GLU C O 1
ATOM 6076 N N . TRP C 1 236 ? 143.169 48.510 162.102 1.00 8.29 198 TRP C N 1
ATOM 6077 C CA . TRP C 1 236 ? 144.557 48.740 162.502 1.00 8.62 198 TRP C CA 1
ATOM 6078 C C . TRP C 1 236 ? 144.766 48.190 163.879 1.00 8.02 198 TRP C C 1
ATOM 6079 O O . TRP C 1 236 ? 143.820 48.121 164.619 1.00 9.51 198 TRP C O 1
ATOM 6090 N N . PHE C 1 237 ? 146.003 47.932 164.303 1.00 8.08 199 PHE C N 1
ATOM 6091 C CA . PHE C 1 237 ? 146.231 47.396 165.614 1.00 8.73 199 PHE C CA 1
ATOM 6092 C C . PHE C 1 237 ? 147.201 48.234 166.412 1.00 8.96 199 PHE C C 1
ATOM 6093 O O . PHE C 1 237 ? 148.097 48.814 165.824 1.00 8.92 199 PHE C O 1
ATOM 6101 N N . GLY C 1 238 ? 146.983 48.247 167.716 1.00 9.13 200 GLY C N 1
ATOM 6102 C CA . GLY C 1 238 ? 147.907 48.877 168.638 1.00 10.36 200 GLY C CA 1
ATOM 6103 C C . GLY C 1 238 ? 149.122 48.036 168.905 1.00 11.56 200 GLY C C 1
ATOM 6104 O O . GLY C 1 238 ? 149.246 46.891 168.418 1.00 11.69 200 GLY C O 1
ATOM 6105 N N . PRO C 1 239 ? 150.014 48.545 169.778 1.00 13.07 201 PRO C N 1
ATOM 6106 C CA . PRO C 1 239 ? 151.254 47.847 170.015 1.00 13.46 201 PRO C CA 1
ATOM 6107 C C . PRO C 1 239 ? 151.194 46.493 170.786 1.00 13.65 201 PRO C C 1
ATOM 6108 O O . PRO C 1 239 ? 152.102 45.694 170.560 1.00 14.89 201 PRO C O 1
ATOM 6112 N N . THR C 1 240 ? 150.192 46.255 171.579 1.00 14.58 202 THR C N 1
ATOM 6113 C CA . THR C 1 240 ? 150.107 45.007 172.373 1.00 17.06 202 THR C CA 1
ATOM 6114 C C . THR C 1 240 ? 148.812 44.193 172.199 1.00 19.02 202 THR C C 1
ATOM 6115 O O . THR C 1 240 ? 148.652 43.085 172.758 1.00 18.57 202 THR C O 1
ATOM 6118 N N . GLU C 1 241 ? 147.850 44.687 171.442 1.00 16.84 203 GLU C N 1
ATOM 6119 C CA . GLU C 1 241 ? 146.598 44.017 171.451 1.00 18.69 203 GLU C CA 1
ATOM 6120 C C . GLU C 1 241 ? 146.676 42.707 170.596 1.00 17.48 203 GLU C C 1
ATOM 6121 O O . GLU C 1 241 ? 147.533 42.553 169.717 1.00 13.68 203 GLU C O 1
ATOM 6127 N N . ASP C 1 242 ? 145.731 41.819 170.882 1.00 18.28 204 ASP C N 1
ATOM 6128 C CA . ASP C 1 242 ? 145.607 40.535 170.179 1.00 19.41 204 ASP C CA 1
ATOM 6129 C C . ASP C 1 242 ? 145.331 40.874 168.693 1.00 16.68 204 ASP C C 1
ATOM 6130 O O . ASP C 1 242 ? 144.479 41.734 168.378 1.00 17.60 204 ASP C O 1
ATOM 6135 N N . ARG C 1 243 ? 146.064 40.242 167.801 1.00 13.28 205 ARG C N 1
ATOM 6136 C CA . ARG C 1 243 ? 145.863 40.465 166.349 1.00 14.35 205 ARG C CA 1
ATOM 6137 C C . ARG C 1 243 ? 145.174 39.343 165.558 1.00 14.97 205 ARG C C 1
ATOM 6138 O O . ARG C 1 243 ? 145.324 39.261 164.328 1.00 15.68 205 ARG C O 1
ATOM 6146 N N . ASN C 1 244 ? 144.404 38.481 166.215 1.00 14.33 206 ASN C N 1
ATOM 6147 C CA . ASN C 1 244 ? 143.711 37.400 165.448 1.00 16.76 206 ASN C CA 1
ATOM 6148 C C . ASN C 1 244 ? 142.446 37.817 164.649 1.00 15.36 206 ASN C C 1
ATOM 6149 O O . ASN C 1 244 ? 142.154 37.173 163.681 1.00 17.81 206 ASN C O 1
ATOM 6154 N N . ARG C 1 245 ? 141.750 38.857 165.053 1.00 15.94 207 ARG C N 1
ATOM 6155 C CA . ARG C 1 245 ? 140.556 39.317 164.322 1.00 18.27 207 ARG C CA 1
ATOM 6156 C C . ARG C 1 245 ? 140.970 39.641 162.883 1.00 17.14 207 ARG C C 1
ATOM 6157 O O . ARG C 1 245 ? 142.067 40.175 162.682 1.00 16.00 207 ARG C O 1
ATOM 6165 N N . PRO C 1 246 ? 140.139 39.285 161.894 1.00 17.61 208 PRO C N 1
ATOM 6166 C CA . PRO C 1 246 ? 140.483 39.460 160.501 1.00 18.05 208 PRO C CA 1
ATOM 6167 C C . PRO C 1 246 ? 140.809 40.935 160.191 1.00 16.07 208 PRO C C 1
ATOM 6168 O O . PRO C 1 246 ? 140.040 41.802 160.536 1.00 17.21 208 PRO C O 1
ATOM 6172 N N . ALA C 1 247 ? 141.935 41.185 159.571 1.00 14.83 209 ALA C N 1
ATOM 6173 C CA . ALA C 1 247 ? 142.366 42.577 159.409 1.00 14.39 209 ALA C CA 1
ATOM 6174 C C . ALA C 1 247 ? 141.596 43.227 158.311 1.00 14.29 209 ALA C C 1
ATOM 6175 O O . ALA C 1 247 ? 141.581 44.456 158.217 1.00 12.89 209 ALA C O 1
ATOM 6177 N N . ALA C 1 248 ? 141.015 42.436 157.391 1.00 15.09 210 ALA C N 1
ATOM 6178 C CA . ALA C 1 248 ? 140.306 43.009 156.245 1.00 16.92 210 ALA C CA 1
ATOM 6179 C C . ALA C 1 248 ? 139.131 42.041 155.902 1.00 21.46 210 ALA C C 1
ATOM 6180 O O . ALA C 1 248 ? 139.258 40.822 156.033 1.00 22.13 210 ALA C O 1
ATOM 6182 N N . THR C 1 249 ? 137.954 42.591 155.674 1.00 19.88 211 THR C N 1
ATOM 6183 C CA . THR C 1 249 ? 136.796 41.805 155.274 1.00 19.45 211 THR C CA 1
ATOM 6184 C C . THR C 1 249 ? 136.090 42.506 154.130 1.00 19.30 211 THR C C 1
ATOM 6185 O O . THR C 1 249 ? 136.204 43.708 153.954 1.00 15.62 211 THR C O 1
ATOM 6189 N N . GLU C 1 250 ? 135.412 41.718 153.301 1.00 18.25 212 GLU C N 1
ATOM 6190 C CA . GLU C 1 250 ? 134.562 42.260 152.249 1.00 19.04 212 GLU C CA 1
ATOM 6191 C C . GLU C 1 250 ? 133.291 41.400 152.141 1.00 20.63 212 GLU C C 1
ATOM 6192 O O . GLU C 1 250 ? 133.347 40.201 152.425 1.00 21.58 212 GLU C O 1
ATOM 6197 N N . ASP C 1 251 ? 132.155 42.020 151.820 1.00 19.20 213 ASP C N 1
ATOM 6198 C CA . ASP C 1 251 ? 130.928 41.302 151.561 1.00 18.69 213 ASP C CA 1
ATOM 6199 C C . ASP C 1 251 ? 130.675 41.404 150.067 1.00 16.93 213 ASP C C 1
ATOM 6200 O O . ASP C 1 251 ? 130.048 42.327 149.597 1.00 14.73 213 ASP C O 1
ATOM 6205 N N . TYR C 1 252 ? 131.233 40.480 149.306 1.00 18.04 214 TYR C N 1
ATOM 6206 C CA . TYR C 1 252 ? 131.124 40.567 147.822 1.00 19.29 214 TYR C CA 1
ATOM 6207 C C . TYR C 1 252 ? 129.701 40.453 147.264 1.00 17.28 214 TYR C C 1
ATOM 6208 O O . TYR C 1 252 ? 129.380 41.076 146.266 1.00 15.22 214 TYR C O 1
ATOM 6217 N N . LYS C 1 253 ? 128.836 39.717 147.934 1.00 18.84 215 LYS C N 1
ATOM 6218 C CA . LYS C 1 253 ? 127.429 39.674 147.559 1.00 18.65 215 LYS C CA 1
ATOM 6219 C C . LYS C 1 253 ? 126.739 41.025 147.633 1.00 16.59 215 LYS C C 1
ATOM 6220 O O . LYS C 1 253 ? 126.034 41.421 146.711 1.00 16.78 215 LYS C O 1
ATOM 6222 N N . ALA C 1 254 ? 127.028 41.772 148.691 1.00 15.73 216 ALA C N 1
ATOM 6223 C CA . ALA C 1 254 ? 126.393 43.114 148.914 1.00 15.35 216 ALA C CA 1
ATOM 6224 C C . ALA C 1 254 ? 126.998 44.064 147.929 1.00 13.30 216 ALA C C 1
ATOM 6225 O O . ALA C 1 254 ? 126.273 44.893 147.362 1.00 14.91 216 ALA C O 1
ATOM 6227 N N . ILE C 1 255 ? 128.307 43.913 147.660 1.00 13.61 217 ILE C N 1
ATOM 6228 C CA . ILE C 1 255 ? 128.969 44.797 146.738 1.00 12.85 217 ILE C CA 1
ATOM 6229 C C . ILE C 1 255 ? 128.351 44.648 145.326 1.00 13.56 217 ILE C C 1
ATOM 6230 O O . ILE C 1 255 ? 128.009 45.624 144.675 1.00 11.78 217 ILE C O 1
ATOM 6235 N N . GLU C 1 256 ? 128.236 43.411 144.862 1.00 15.88 218 GLU C N 1
ATOM 6236 C CA . GLU C 1 256 ? 127.572 43.167 143.575 1.00 18.07 218 GLU C CA 1
ATOM 6237 C C . GLU C 1 256 ? 126.100 43.623 143.594 1.00 19.25 218 GLU C C 1
ATOM 6238 O O . GLU C 1 256 ? 125.588 44.124 142.591 1.00 23.22 218 GLU C O 1
ATOM 6240 N N . ARG C 1 257 ? 125.405 43.541 144.706 1.00 19.00 219 ARG C N 1
ATOM 6241 C CA . ARG C 1 257 ? 124.010 43.969 144.687 1.00 20.22 219 ARG C CA 1
ATOM 6242 C C . ARG C 1 257 ? 123.855 45.529 144.619 1.00 21.64 219 ARG C C 1
ATOM 6243 O O . ARG C 1 257 ? 123.038 46.081 143.843 1.00 25.84 219 ARG C O 1
ATOM 6250 N N . HIS C 1 258 ? 124.629 46.254 145.419 1.00 15.34 220 HIS C N 1
ATOM 6251 C CA . HIS C 1 258 ? 124.431 47.663 145.580 1.00 14.13 220 HIS C CA 1
ATOM 6252 C C . HIS C 1 258 ? 125.262 48.568 144.624 1.00 12.85 220 HIS C C 1
ATOM 6253 O O . HIS C 1 258 ? 124.790 49.634 144.253 1.00 13.79 220 HIS C O 1
ATOM 6260 N N . VAL C 1 259 ? 126.513 48.210 144.358 1.00 12.79 221 VAL C N 1
ATOM 6261 C CA . VAL C 1 259 ? 127.449 49.138 143.674 1.00 13.72 221 VAL C CA 1
ATOM 6262 C C . VAL C 1 259 ? 126.935 49.609 142.275 1.00 13.66 221 VAL C C 1
ATOM 6263 O O . VAL C 1 259 ? 126.969 50.790 141.951 1.00 12.52 221 VAL C O 1
ATOM 6267 N N . PRO C 1 260 ? 126.494 48.684 141.421 1.00 14.81 222 PRO C N 1
ATOM 6268 C CA . PRO C 1 260 ? 125.989 49.116 140.080 1.00 14.24 222 PRO C CA 1
ATOM 6269 C C . PRO C 1 260 ? 124.816 50.079 140.169 1.00 13.62 222 PRO C C 1
ATOM 6270 O O . PRO C 1 260 ? 124.815 51.138 139.501 1.00 14.44 222 PRO C O 1
ATOM 6274 N N . ASP C 1 261 ? 123.839 49.786 141.029 1.00 13.40 223 ASP C N 1
ATOM 6275 C CA . ASP C 1 261 ? 122.740 50.679 141.239 1.00 15.03 223 ASP C CA 1
ATOM 6276 C C . ASP C 1 261 ? 123.110 52.047 141.815 1.00 12.25 223 ASP C C 1
ATOM 6277 O O . ASP C 1 261 ? 122.548 53.051 141.388 1.00 11.78 223 ASP C O 1
ATOM 6282 N N . LEU C 1 262 ? 123.983 52.078 142.799 1.00 11.37 224 LEU C N 1
ATOM 6283 C CA . LEU C 1 262 ? 124.532 53.372 143.287 1.00 10.83 224 LEU C CA 1
ATOM 6284 C C . LEU C 1 262 ? 125.224 54.179 142.198 1.00 9.34 224 LEU C C 1
ATOM 6285 O O . LEU C 1 262 ? 125.034 55.381 142.103 1.00 10.04 224 LEU C O 1
ATOM 6290 N N . ALA C 1 263 ? 126.021 53.510 141.381 1.00 10.53 225 ALA C N 1
ATOM 6291 C CA . ALA C 1 263 ? 126.720 54.181 140.282 1.00 9.75 225 ALA C CA 1
ATOM 6292 C C . ALA C 1 263 ? 125.761 54.845 139.314 1.00 10.35 225 ALA C C 1
ATOM 6293 O O . ALA C 1 263 ? 125.973 55.977 138.849 1.00 9.60 225 ALA C O 1
ATOM 6295 N N . ALA C 1 264 ? 124.719 54.102 138.958 1.00 9.71 226 ALA C N 1
ATOM 6296 C CA . ALA C 1 264 ? 123.656 54.670 138.111 1.00 10.92 226 ALA C CA 1
ATOM 6297 C C . ALA C 1 264 ? 122.928 55.854 138.723 1.00 10.85 226 ALA C C 1
ATOM 6298 O O . ALA C 1 264 ? 122.647 56.840 138.017 1.00 12.92 226 ALA C O 1
ATOM 6300 N N . GLU C 1 265 ? 122.658 55.815 140.047 1.00 11.64 227 GLU C N 1
ATOM 6301 C CA . GLU C 1 265 ? 122.089 56.973 140.738 1.00 12.59 227 GLU C CA 1
ATOM 6302 C C . GLU C 1 265 ? 122.972 58.217 140.655 1.00 11.21 227 GLU C C 1
ATOM 6303 O O . GLU C 1 265 ? 122.476 59.354 140.517 1.00 10.84 227 GLU C O 1
ATOM 6309 N N . VAL C 1 266 ? 124.276 58.003 140.739 1.00 10.62 228 VAL C N 1
ATOM 6310 C CA . VAL C 1 266 ? 125.258 59.138 140.683 1.00 10.74 228 VAL C CA 1
ATOM 6311 C C . VAL C 1 266 ? 125.230 59.776 139.309 1.00 10.04 228 VAL C C 1
ATOM 6312 O O . VAL C 1 266 ? 125.142 60.977 139.195 1.00 9.96 228 VAL C O 1
ATOM 6316 N N . VAL C 1 267 ? 125.286 58.947 138.284 1.00 10.87 229 VAL C N 1
ATOM 6317 C CA . VAL C 1 267 ? 125.200 59.435 136.893 1.00 12.63 229 VAL C CA 1
ATOM 6318 C C . VAL C 1 267 ? 123.902 60.217 136.687 1.00 11.69 229 VAL C C 1
ATOM 6319 O O . VAL C 1 267 ? 123.925 61.316 136.167 1.00 10.71 229 VAL C O 1
ATOM 6323 N N . GLU C 1 268 ? 122.799 59.697 137.162 1.00 12.26 230 GLU C N 1
ATOM 6324 C CA . GLU C 1 268 ? 121.498 60.388 136.932 1.00 14.00 230 GLU C CA 1
ATOM 6325 C C . GLU C 1 268 ? 121.464 61.731 137.634 1.00 14.56 230 GLU C C 1
ATOM 6326 O O . GLU C 1 268 ? 121.053 62.787 137.078 1.00 14.85 230 GLU C O 1
ATOM 6328 N N . GLU C 1 269 ? 121.980 61.751 138.867 1.00 14.92 231 GLU C N 1
ATOM 6329 C CA . GLU C 1 269 ? 122.106 63.018 139.586 1.0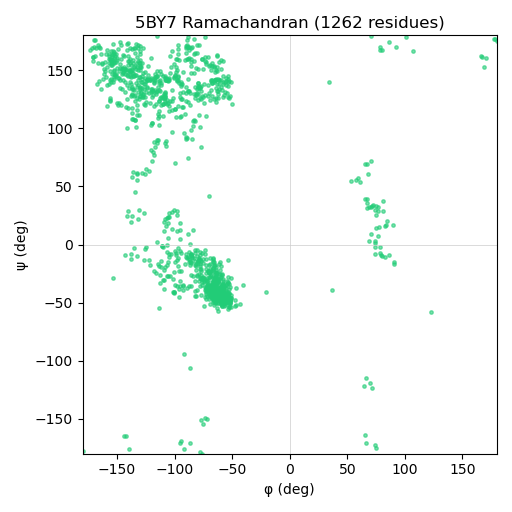0 14.10 231 GLU C CA 1
ATOM 6330 C C . GLU C 1 269 ? 123.021 64.031 138.948 1.00 14.66 231 GLU C C 1
ATOM 6331 O O . GLU C 1 269 ? 122.648 65.201 138.886 1.00 13.46 231 GLU C O 1
ATOM 6337 N N . LEU C 1 270 ? 124.221 63.618 138.512 1.00 13.38 232 LEU C N 1
ATOM 6338 C CA . LEU C 1 270 ? 125.186 64.579 137.907 1.00 14.01 232 LEU C CA 1
ATOM 6339 C C . LEU C 1 270 ? 124.613 65.235 136.616 1.00 15.25 232 LEU C C 1
ATOM 6340 O O . LEU C 1 270 ? 124.717 66.436 136.447 1.00 15.45 232 LEU C O 1
ATOM 6345 N N . LEU C 1 271 ? 124.059 64.410 135.760 1.00 17.12 233 LEU C N 1
ATOM 6346 C CA . LEU C 1 271 ? 123.476 64.875 134.478 1.00 17.87 233 LEU C CA 1
ATOM 6347 C C . LEU C 1 271 ? 122.296 65.799 134.695 1.00 19.04 233 LEU C C 1
ATOM 6348 O O . LEU C 1 271 ? 122.199 66.842 134.064 1.00 19.99 233 LEU C O 1
ATOM 6353 N N . GLY C 1 272 ? 121.410 65.444 135.615 1.00 19.91 234 GLY C N 1
ATOM 6354 C CA . GLY C 1 272 ? 120.227 66.267 135.871 1.00 19.63 234 GLY C CA 1
ATOM 6355 C C . GLY C 1 272 ? 120.549 67.601 136.494 1.00 21.77 234 GLY C C 1
ATOM 6356 O O . GLY C 1 272 ? 119.884 68.583 136.197 1.00 23.69 234 GLY C O 1
ATOM 6357 N N . GLU C 1 273 ? 121.598 67.692 137.320 1.00 20.17 235 GLU C N 1
ATOM 6358 C CA . GLU C 1 273 ? 121.876 68.941 137.994 1.00 20.09 235 GLU C CA 1
ATOM 6359 C C . GLU C 1 273 ? 122.507 69.891 136.978 1.00 20.86 235 GLU C C 1
ATOM 6360 O O . GLU C 1 273 ? 122.347 71.077 137.102 1.00 21.73 235 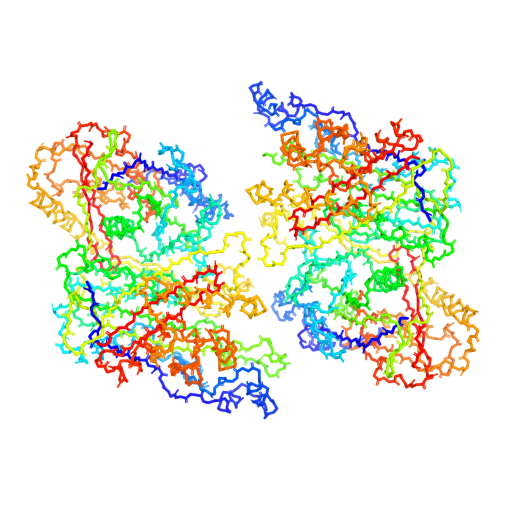GLU C O 1
ATOM 6365 N N . LEU C 1 274 ? 123.254 69.362 136.024 1.00 20.29 236 LEU C N 1
ATOM 6366 C CA . LEU C 1 274 ? 123.889 70.154 134.969 1.00 21.67 236 LEU C CA 1
ATOM 6367 C C . LEU C 1 274 ? 123.037 70.357 133.724 1.00 21.61 236 LEU C C 1
ATOM 6368 O O . LEU C 1 274 ? 123.446 71.137 132.867 1.00 21.78 236 LEU C O 1
ATOM 6373 N N . GLY C 1 275 ? 121.926 69.636 133.576 1.00 24.79 237 GLY C N 1
ATOM 6374 C CA . GLY C 1 275 ? 121.137 69.675 132.304 1.00 24.91 237 GLY C CA 1
ATOM 6375 C C . GLY C 1 275 ? 121.881 69.071 131.121 1.00 23.74 237 GLY C C 1
ATOM 6376 O O . GLY C 1 275 ? 121.678 69.427 129.955 1.00 24.97 237 GLY C O 1
ATOM 6377 N N . TRP C 1 276 ? 122.708 68.084 131.401 1.00 19.45 238 TRP C N 1
ATOM 6378 C CA . TRP C 1 276 ? 123.500 67.446 130.389 1.00 19.74 238 TRP C CA 1
ATOM 6379 C C . TRP C 1 276 ? 122.775 66.214 129.898 1.00 20.61 238 TRP C C 1
ATOM 6380 O O . TRP C 1 276 ? 122.260 65.429 130.681 1.00 20.53 238 TRP C O 1
ATOM 6391 N N . ALA C 1 277 ? 122.751 66.014 128.583 1.00 20.28 239 ALA C N 1
ATOM 6392 C CA . ALA C 1 277 ? 122.129 64.817 128.013 1.00 22.93 239 ALA C CA 1
ATOM 6393 C C . ALA C 1 277 ? 123.084 63.661 128.041 1.00 21.51 239 ALA C C 1
ATOM 6394 O O . ALA C 1 277 ? 124.284 63.852 127.874 1.00 19.55 239 ALA C O 1
ATOM 6396 N N . ARG C 1 278 ? 122.566 62.443 128.207 1.00 22.79 240 ARG C N 1
ATOM 6397 C CA . ARG C 1 278 ? 123.419 61.257 128.134 1.00 25.17 240 ARG C CA 1
ATOM 6398 C C . ARG C 1 278 ? 124.192 61.066 126.854 1.00 29.96 240 ARG C C 1
ATOM 6399 O O . ARG C 1 278 ? 125.273 60.497 126.850 1.00 29.42 240 ARG C O 1
ATOM 6407 N N . ASP C 1 279 ? 123.583 61.441 125.746 1.00 29.83 241 ASP C N 1
ATOM 6408 C CA . ASP C 1 279 ? 124.179 61.196 124.441 1.00 35.02 241 ASP C CA 1
ATOM 6409 C C . ASP C 1 279 ? 125.293 62.165 124.099 1.00 33.26 241 ASP C C 1
ATOM 6410 O O . ASP C 1 279 ? 126.099 61.861 123.226 1.00 35.85 241 ASP C O 1
ATOM 6415 N N . ASP C 1 280 ? 125.404 63.268 124.855 1.00 29.45 242 ASP C N 1
ATOM 6416 C CA . ASP C 1 280 ? 126.469 64.234 124.707 1.00 28.74 242 ASP C CA 1
ATOM 6417 C C . ASP C 1 280 ? 127.643 64.029 125.737 1.00 26.84 242 ASP C C 1
ATOM 6418 O O . ASP C 1 280 ? 128.524 64.886 125.868 1.00 24.74 242 ASP C O 1
ATOM 6423 N N . LEU C 1 281 ? 127.665 62.902 126.440 1.00 22.02 243 LEU C N 1
ATOM 6424 C CA . LEU C 1 281 ? 128.755 62.633 127.382 1.00 19.60 243 LEU C CA 1
ATOM 6425 C C . LEU C 1 281 ? 129.926 61.930 126.652 1.00 18.69 243 LEU C C 1
ATOM 6426 O O . LEU C 1 281 ? 129.736 60.885 125.984 1.00 21.92 243 LEU C O 1
ATOM 6431 N N . ASP C 1 282 ? 131.122 62.507 126.698 1.00 16.39 244 ASP C N 1
ATOM 6432 C CA . ASP C 1 282 ? 132.252 61.954 125.991 1.00 17.43 244 ASP C CA 1
ATOM 6433 C C . ASP C 1 282 ? 133.052 60.883 126.697 1.00 17.00 244 ASP C C 1
ATOM 6434 O O . ASP C 1 282 ? 133.557 59.963 126.046 1.00 17.29 244 ASP C O 1
ATOM 6439 N N . TYR C 1 283 ? 133.197 61.006 128.031 1.00 15.17 245 TYR C N 1
ATOM 6440 C CA . TYR C 1 283 ? 133.953 60.071 128.816 1.00 13.44 245 TYR C CA 1
ATOM 6441 C C . TYR C 1 283 ? 133.242 59.760 130.130 1.00 12.89 245 TYR C C 1
ATOM 6442 O O . TYR C 1 283 ? 132.545 60.621 130.664 1.00 11.92 245 TYR C O 1
ATOM 6451 N N . VAL C 1 284 ? 133.360 58.516 130.581 1.00 11.41 246 VAL C N 1
ATOM 6452 C CA . VAL C 1 284 ? 132.893 58.135 131.882 1.00 11.40 246 VAL C CA 1
ATOM 6453 C C . VAL C 1 284 ? 134.069 57.489 132.598 1.00 10.73 246 VAL C C 1
ATOM 6454 O O . VAL C 1 284 ? 134.807 56.662 132.031 1.00 10.29 246 VAL C O 1
ATOM 6458 N N . LEU C 1 285 ? 134.221 57.825 133.897 1.00 10.06 247 LEU C N 1
ATOM 6459 C CA . LEU C 1 285 ? 135.338 57.321 134.695 1.00 10.68 247 LEU C CA 1
ATOM 6460 C C . LEU C 1 285 ? 134.637 56.507 135.802 1.00 11.63 247 LEU C C 1
ATOM 6461 O O . LEU C 1 285 ? 134.316 57.091 136.850 1.00 10.90 247 LEU C O 1
ATOM 6466 N N . PRO C 1 286 ? 134.362 55.213 135.553 1.00 12.82 248 PRO C N 1
ATOM 6467 C CA . PRO C 1 286 ? 133.509 54.438 136.474 1.00 12.27 248 PRO C CA 1
ATOM 6468 C C . PRO C 1 286 ? 134.284 53.851 137.632 1.00 11.78 248 PRO C C 1
ATOM 6469 O O . PRO C 1 286 ? 135.512 53.898 137.618 1.00 13.18 248 PRO C O 1
ATOM 6473 N N . PRO C 1 287 ? 133.596 53.297 138.653 1.00 11.99 249 PRO C N 1
ATOM 6474 C CA . PRO C 1 287 ? 134.242 52.562 139.739 1.00 11.91 249 PRO C CA 1
ATOM 6475 C C . PRO C 1 287 ? 135.166 51.499 139.221 1.00 13.04 249 PRO C C 1
ATOM 6476 O O . PRO C 1 287 ? 134.846 50.869 138.181 1.00 12.80 249 PRO C O 1
ATOM 6480 N N . GLN C 1 288 ? 136.323 51.331 139.857 1.00 13.82 250 GLN C N 1
ATOM 6481 C CA . GLN C 1 288 ? 137.324 50.376 139.395 1.00 16.92 250 GLN C CA 1
ATOM 6482 C C . GLN C 1 288 ? 137.648 49.266 140.371 1.00 20.68 250 GLN C C 1
ATOM 6483 O O . GLN C 1 288 ? 138.728 49.265 140.987 1.00 25.01 250 GLN C O 1
ATOM 6489 N N . LEU C 1 289 ? 136.772 48.289 140.459 1.00 18.89 251 LEU C N 1
ATOM 6490 C CA . LEU C 1 289 ? 136.898 47.246 141.417 1.00 21.37 251 LEU C CA 1
ATOM 6491 C C . LEU C 1 289 ? 137.589 46.014 140.773 1.00 20.95 251 LEU C C 1
ATOM 6492 O O . LEU C 1 289 ? 138.445 45.398 141.390 1.00 18.39 251 LEU C O 1
ATOM 6497 N N . SER C 1 290 ? 137.158 45.644 139.573 1.00 19.39 252 SER C N 1
ATOM 6498 C CA . SER C 1 290 ? 137.889 44.643 138.805 1.00 20.71 252 SER C CA 1
ATOM 6499 C C . SER C 1 290 ? 137.476 44.859 137.369 1.00 22.69 252 SER C C 1
ATOM 6500 O O . SER C 1 290 ? 136.480 45.566 137.110 1.00 22.41 252 SER C O 1
ATOM 6503 N N . GLY C 1 291 ? 138.214 44.239 136.447 1.00 24.12 253 GLY C N 1
ATOM 6504 C CA . GLY C 1 291 ? 137.791 44.182 135.049 1.00 24.93 253 GLY C CA 1
ATOM 6505 C C . GLY C 1 291 ? 136.329 43.789 134.851 1.00 24.72 253 GLY C C 1
ATOM 6506 O O . GLY C 1 291 ? 135.578 44.481 134.157 1.00 27.93 253 GLY C O 1
ATOM 6507 N N . ARG C 1 292 ? 135.905 42.692 135.453 1.00 25.21 254 ARG C N 1
ATOM 6508 C CA . ARG C 1 292 ? 134.522 42.204 135.335 1.00 26.95 254 ARG C CA 1
ATOM 6509 C C . ARG C 1 292 ? 133.444 43.097 135.909 1.00 30.89 254 ARG C C 1
ATOM 6510 O O . ARG C 1 292 ? 132.368 43.300 135.327 1.00 29.91 254 ARG C O 1
ATOM 6512 N N . MET C 1 293 ? 133.723 43.612 137.095 1.00 28.20 255 MET C N 1
ATOM 6513 C CA . MET C 1 293 ? 132.764 44.423 137.817 1.00 28.60 255 MET C CA 1
ATOM 6514 C C . MET C 1 293 ? 132.576 45.727 137.047 1.00 24.37 255 MET C C 1
ATOM 6515 O O . MET C 1 293 ? 131.456 46.217 136.888 1.00 24.20 255 MET C O 1
ATOM 6520 N N . THR C 1 294 ? 133.658 46.263 136.498 1.00 25.09 256 THR C N 1
ATOM 6521 C CA . THR C 1 294 ? 133.569 47.457 135.656 1.00 27.60 256 THR C CA 1
ATOM 6522 C C . THR C 1 294 ? 132.631 47.249 134.475 1.00 26.69 256 THR C C 1
ATOM 6523 O O . THR C 1 294 ? 131.836 48.110 134.203 1.00 23.57 256 THR C O 1
ATOM 6527 N N . ALA C 1 295 ? 132.688 46.067 133.829 1.00 28.35 257 ALA C N 1
ATOM 6528 C CA . ALA C 1 295 ? 131.729 45.705 132.778 1.00 28.43 257 ALA C CA 1
ATOM 6529 C C . ALA C 1 295 ? 130.286 45.744 133.245 1.00 27.95 257 ALA C C 1
ATOM 6530 O O . ALA C 1 295 ? 129.404 46.278 132.543 1.00 26.05 257 ALA C O 1
ATOM 6532 N N . LEU C 1 296 ? 130.050 45.159 134.408 1.00 25.50 258 LEU C N 1
ATOM 6533 C CA . LEU C 1 296 ? 128.729 45.118 135.002 1.00 28.62 258 LEU C CA 1
ATOM 6534 C C . LEU C 1 296 ? 128.224 46.541 135.195 1.00 29.56 258 LEU C C 1
ATOM 6535 O O . LEU C 1 296 ? 127.125 46.900 134.789 1.00 28.33 258 LEU C O 1
ATOM 6540 N N . ILE C 1 297 ? 129.075 47.371 135.781 1.00 23.63 259 ILE C N 1
ATOM 6541 C CA . ILE C 1 297 ? 128.663 48.698 136.139 1.00 22.29 259 ILE C CA 1
ATOM 6542 C C . ILE C 1 297 ? 128.412 49.513 134.884 1.00 24.06 259 ILE C C 1
ATOM 6543 O O . ILE C 1 297 ? 127.391 50.179 134.790 1.00 23.83 259 ILE C O 1
ATOM 6548 N N . VAL C 1 298 ? 129.322 49.448 133.918 1.00 23.67 260 VAL C N 1
ATOM 6549 C CA . VAL C 1 298 ? 129.221 50.259 132.714 1.00 27.74 260 VAL C CA 1
ATOM 6550 C C . VAL C 1 298 ? 127.869 50.039 132.031 1.00 29.30 260 VAL C C 1
ATOM 6551 O O . VAL C 1 298 ? 127.182 51.002 131.728 1.00 32.66 260 VAL C O 1
ATOM 6555 N N . GLU C 1 299 ? 127.467 48.786 131.873 1.00 32.43 261 GLU C N 1
ATOM 6556 C CA . GLU C 1 299 ? 126.155 48.420 131.352 1.00 33.02 261 GLU C CA 1
ATOM 6557 C C . GLU C 1 299 ? 124.991 49.137 132.092 1.00 34.16 261 GLU C C 1
ATOM 6558 O O . GLU C 1 299 ? 124.189 49.838 131.450 1.00 34.70 261 GLU C O 1
ATOM 6560 N N . ARG C 1 300 ? 124.950 49.028 133.422 1.00 29.01 262 ARG C N 1
ATOM 6561 C CA . ARG C 1 300 ? 123.918 49.690 134.239 1.00 28.58 262 ARG C CA 1
ATOM 6562 C C . ARG C 1 300 ? 123.891 51.199 134.087 1.00 26.96 262 ARG C C 1
ATOM 6563 O O . ARG C 1 300 ? 122.860 51.835 134.369 1.00 28.23 262 ARG C O 1
ATOM 6565 N N . LEU C 1 301 ? 125.032 51.795 133.702 1.00 24.19 263 LEU C N 1
ATOM 6566 C CA . LEU C 1 301 ? 125.103 53.263 133.550 1.00 24.25 263 LEU C CA 1
ATOM 6567 C C . LEU C 1 301 ? 124.273 53.769 132.396 1.00 25.43 263 LEU C C 1
ATOM 6568 O O . LEU C 1 301 ? 123.878 54.933 132.396 1.00 27.61 263 LEU C O 1
ATOM 6573 N N . LYS C 1 302 ? 124.051 52.927 131.397 1.00 31.02 264 LYS C N 1
ATOM 6574 C CA . LYS C 1 302 ? 123.289 53.305 130.221 1.00 32.52 264 LYS C CA 1
ATOM 6575 C C . LYS C 1 302 ? 123.850 54.577 129.614 1.00 29.77 264 LYS C C 1
ATOM 6576 O O . LYS C 1 302 ? 123.107 55.583 129.441 1.00 30.42 264 LYS C O 1
ATOM 6582 N N . LEU C 1 303 ? 125.148 54.546 129.320 1.00 27.06 265 LEU C N 1
ATOM 6583 C CA . LEU C 1 303 ? 125.862 55.646 128.644 1.00 26.55 265 LEU C CA 1
ATOM 6584 C C . LEU C 1 303 ? 126.478 55.087 127.373 1.00 28.35 265 LEU C C 1
ATOM 6585 O O . LEU C 1 303 ? 127.707 55.044 127.212 1.00 27.60 265 LEU C O 1
ATOM 6590 N N . PRO C 1 304 ? 125.613 54.627 126.447 1.00 32.31 266 PRO C N 1
ATOM 6591 C CA . PRO C 1 304 ? 126.133 53.925 125.231 1.00 35.31 266 PRO C CA 1
ATOM 6592 C C . PRO C 1 304 ? 127.194 54.671 124.389 1.00 34.58 266 PRO C C 1
ATOM 6593 O O . PRO C 1 304 ? 128.019 54.029 123.777 1.00 37.35 266 PRO C O 1
ATOM 6596 N N . GLN C 1 305 ? 127.177 56.001 124.411 1.00 32.68 267 GLN C N 1
ATOM 6597 C CA . GLN C 1 305 ? 128.072 56.868 123.655 1.00 30.36 267 GLN C CA 1
ATOM 6598 C C . GLN C 1 305 ? 129.391 57.281 124.319 1.00 30.18 267 GLN C C 1
ATOM 6599 O O . GLN C 1 305 ? 130.214 57.967 123.716 1.00 27.28 267 GLN C O 1
ATOM 6604 N N . ALA C 1 306 ? 129.559 56.965 125.587 1.00 26.19 268 ALA C N 1
ATOM 6605 C CA . ALA C 1 306 ? 130.658 57.526 126.328 1.00 22.98 268 ALA C CA 1
ATOM 6606 C C . ALA C 1 306 ? 131.780 56.516 126.317 1.00 21.28 268 ALA C C 1
ATOM 6607 O O . ALA C 1 306 ? 131.527 55.333 126.399 1.00 26.35 268 ALA C O 1
ATOM 6609 N N . THR C 1 307 ? 133.000 56.985 126.256 1.00 18.04 269 THR C N 1
ATOM 6610 C CA . THR C 1 307 ? 134.155 56.155 126.338 1.00 20.76 269 THR C CA 1
ATOM 6611 C C . THR C 1 307 ? 134.582 55.970 127.783 1.00 19.40 269 THR C C 1
ATOM 6612 O O . THR C 1 307 ? 134.764 56.945 128.483 1.00 18.01 269 THR C O 1
ATOM 6616 N N . GLU C 1 308 ? 134.833 54.731 128.146 1.00 19.83 270 GLU C N 1
ATOM 6617 C CA . GLU C 1 308 ? 135.233 54.404 129.504 1.00 20.58 270 GLU C CA 1
ATOM 6618 C C . GLU C 1 308 ? 136.708 54.735 129.669 1.00 17.74 270 GLU C C 1
ATOM 6619 O O . GLU C 1 308 ? 137.537 54.410 128.811 1.00 16.69 270 GLU C O 1
ATOM 6625 N N . VAL C 1 309 ? 137.062 55.378 130.781 1.00 16.45 271 VAL C N 1
ATOM 6626 C CA . VAL C 1 309 ? 138.435 55.620 131.175 1.00 14.97 271 VAL C CA 1
ATOM 6627 C C . VAL C 1 309 ? 138.655 54.724 132.402 1.00 17.56 271 VAL C C 1
ATOM 6628 O O . VAL C 1 309 ? 138.058 54.960 133.462 1.00 15.18 271 VAL C O 1
ATOM 6632 N N . SER C 1 310 ? 139.478 53.692 132.215 1.00 18.44 272 SER C N 1
ATOM 6633 C CA . SER C 1 310 ? 139.634 52.613 133.204 1.00 19.90 272 SER C CA 1
ATOM 6634 C C . SER C 1 310 ? 141.126 52.286 133.326 1.00 21.14 272 SER C C 1
ATOM 6635 O O . SER C 1 310 ? 141.904 52.544 132.389 1.00 23.54 272 SER C O 1
ATOM 6638 N N . CYS C 1 311 ? 141.550 51.843 134.499 1.00 18.19 273 CYS C N 1
ATOM 6639 C CA . CYS C 1 311 ? 142.933 51.483 134.731 1.00 18.52 273 CYS C CA 1
ATOM 6640 C C . CYS C 1 311 ? 143.131 50.220 135.541 1.00 17.04 273 CYS C C 1
ATOM 6641 O O . CYS C 1 311 ? 144.240 49.714 135.574 1.00 16.57 273 CYS C O 1
ATOM 6644 N N . VAL C 1 312 ? 142.089 49.692 136.171 1.00 17.43 274 VAL C N 1
ATOM 6645 C CA . VAL C 1 312 ? 142.223 48.661 137.183 1.00 18.07 274 VAL C CA 1
ATOM 6646 C C . VAL C 1 312 ? 142.852 47.366 136.607 1.00 19.18 274 VAL C C 1
ATOM 6647 O O . VAL C 1 312 ? 143.614 46.678 137.321 1.00 17.63 274 VAL C O 1
ATOM 6651 N N . ALA C 1 313 ? 142.577 47.077 135.332 1.00 19.02 275 ALA C N 1
ATOM 6652 C CA . ALA C 1 313 ? 143.194 45.910 134.683 1.00 19.72 275 ALA C CA 1
ATOM 6653 C C . ALA C 1 313 ? 144.712 46.006 134.569 1.00 18.57 275 ALA C C 1
ATOM 6654 O O . ALA C 1 313 ? 145.396 44.983 134.468 1.00 20.64 275 ALA C O 1
ATOM 6656 N N . GLU C 1 314 ? 145.254 47.199 134.583 1.00 18.53 276 GLU C N 1
ATOM 6657 C CA . GLU C 1 314 ? 146.686 47.396 134.530 1.00 19.12 276 GLU C CA 1
ATOM 6658 C C . GLU C 1 314 ? 147.327 47.716 135.883 1.00 18.74 276 GLU C C 1
ATOM 6659 O O . GLU C 1 314 ? 148.526 47.558 136.018 1.00 18.26 276 GLU C O 1
ATOM 6665 N N . THR C 1 315 ? 146.562 48.365 136.793 1.00 16.01 277 THR C N 1
ATOM 6666 C CA . THR C 1 315 ? 147.191 48.908 138.043 1.00 15.50 277 THR C CA 1
ATOM 6667 C C . THR C 1 315 ? 146.829 48.136 139.293 1.00 16.13 277 THR C C 1
ATOM 6668 O O . THR C 1 315 ? 147.583 48.202 140.283 1.00 16.64 277 THR C O 1
ATOM 6672 N N . GLY C 1 316 ? 145.739 47.370 139.235 1.00 15.64 278 GLY C N 1
ATOM 6673 C CA . GLY C 1 316 ? 145.056 46.845 140.395 1.00 16.01 278 GLY C CA 1
ATOM 6674 C C . GLY C 1 316 ? 144.187 47.955 141.024 1.00 15.86 278 GLY C C 1
ATOM 6675 O O . GLY C 1 316 ? 144.334 49.120 140.665 1.00 17.08 278 GLY C O 1
ATOM 6676 N N . ASN C 1 317 ? 143.294 47.589 141.931 1.00 14.00 279 ASN C N 1
ATOM 6677 C CA . ASN C 1 317 ? 142.490 48.570 142.690 1.00 14.44 279 ASN C CA 1
ATOM 6678 C C . ASN C 1 317 ? 143.334 49.167 143.775 1.00 12.67 279 ASN C C 1
ATOM 6679 O O . ASN C 1 317 ? 143.522 48.591 144.844 1.00 12.72 279 ASN C O 1
ATOM 6684 N N . ASN C 1 318 ? 143.831 50.375 143.550 1.00 11.58 280 ASN C N 1
ATOM 6685 C CA . ASN C 1 318 ? 144.581 51.065 144.571 1.00 11.95 280 ASN C CA 1
ATOM 6686 C C . ASN C 1 318 ? 143.754 52.081 145.353 1.00 11.73 280 ASN C C 1
ATOM 6687 O O . ASN C 1 318 ? 144.304 53.078 145.811 1.00 12.27 280 ASN C O 1
ATOM 6692 N N . GLY C 1 319 ? 142.459 51.893 145.413 1.00 9.59 281 GLY C N 1
ATOM 6693 C CA . GLY C 1 319 ? 141.650 52.615 146.415 1.00 9.33 281 GLY C CA 1
ATOM 6694 C C . GLY C 1 319 ? 141.537 54.076 146.139 1.00 8.32 281 GLY C C 1
ATOM 6695 O O . GLY C 1 319 ? 141.047 54.461 145.064 1.00 8.02 281 GLY C O 1
ATOM 6696 N N . ASN C 1 320 ? 142.007 54.912 147.040 1.00 7.88 282 ASN C N 1
ATOM 6697 C CA . ASN C 1 320 ? 141.896 56.342 146.815 1.00 9.00 282 ASN C CA 1
ATOM 6698 C C . ASN C 1 320 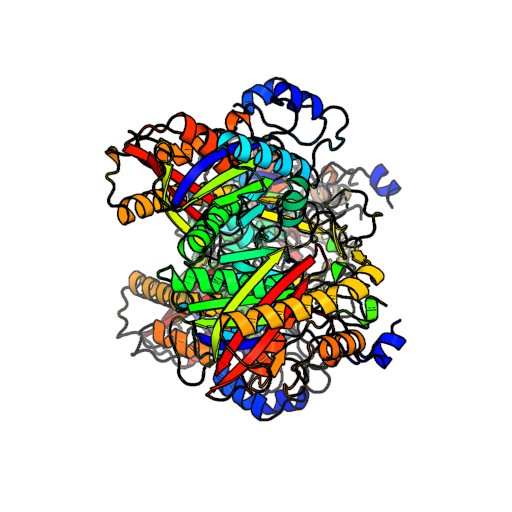? 142.731 56.870 145.605 1.00 9.05 282 ASN C C 1
ATOM 6699 O O . ASN C 1 320 ? 142.586 57.988 145.224 1.00 9.76 282 ASN C O 1
ATOM 6704 N N . GLY C 1 321 ? 143.682 56.091 145.171 1.00 7.71 283 GLY C N 1
ATOM 6705 C CA . GLY C 1 321 ? 144.467 56.359 143.994 1.00 7.76 283 GLY C CA 1
ATOM 6706 C C . GLY C 1 321 ? 143.691 56.369 142.694 1.00 8.68 283 GLY C C 1
ATOM 6707 O O . GLY C 1 321 ? 143.999 57.134 141.802 1.00 8.73 283 GLY C O 1
ATOM 6708 N N . ILE C 1 322 ? 142.611 55.640 142.661 1.00 9.01 284 ILE C N 1
ATOM 6709 C CA . ILE C 1 322 ? 141.974 55.292 141.359 1.00 10.91 284 ILE C CA 1
ATOM 6710 C C . ILE C 1 322 ? 141.437 56.532 140.681 1.00 10.18 284 ILE C C 1
ATOM 6711 O O . ILE C 1 322 ? 141.685 56.750 139.474 1.00 9.70 284 ILE C O 1
ATOM 6716 N N . VAL C 1 323 ? 140.761 57.398 141.438 1.00 8.82 285 VAL C N 1
ATOM 6717 C CA . VAL C 1 323 ? 140.199 58.619 140.822 1.00 10.14 285 VAL C CA 1
ATOM 6718 C C . VAL C 1 323 ? 141.308 59.499 140.175 1.00 9.48 285 VAL C C 1
ATOM 6719 O O . VAL C 1 323 ? 141.118 60.081 139.114 1.00 9.53 285 VAL C O 1
ATOM 6723 N N . PHE C 1 324 ? 142.462 59.598 140.824 1.00 9.07 286 PHE C N 1
ATOM 6724 C CA . PHE C 1 324 ? 143.554 60.405 140.298 1.00 9.62 286 PHE C CA 1
ATOM 6725 C C . PHE C 1 324 ? 144.195 59.769 139.073 1.00 10.16 286 PHE C C 1
ATOM 6726 O O . PHE C 1 324 ? 144.546 60.482 138.120 1.00 10.92 286 PHE C O 1
ATOM 6734 N N . LEU C 1 325 ? 144.280 58.468 139.036 1.00 11.16 287 LEU C N 1
ATOM 6735 C CA . LEU C 1 325 ? 144.773 57.769 137.793 1.00 12.58 287 LEU C CA 1
ATOM 6736 C C . LEU C 1 325 ? 143.807 58.001 136.643 1.00 11.99 287 LEU C C 1
ATOM 6737 O O . LEU C 1 325 ? 144.204 58.224 135.464 1.00 10.66 287 LEU C O 1
ATOM 6742 N N . GLN C 1 326 ? 142.511 57.912 136.971 1.00 10.67 288 GLN C N 1
ATOM 6743 C CA . GLN C 1 326 ? 141.481 58.191 135.959 1.00 11.43 288 GLN C CA 1
ATOM 6744 C C . GLN C 1 326 ? 141.496 59.594 135.505 1.00 11.02 288 GLN C C 1
ATOM 6745 O O . GLN C 1 326 ? 141.435 59.857 134.308 1.00 12.49 288 GLN C O 1
ATOM 6751 N N . LEU C 1 327 ? 141.701 60.539 136.422 1.00 10.64 289 LEU C N 1
ATOM 6752 C CA . LEU C 1 327 ? 141.899 61.951 136.005 1.00 11.06 289 LEU C CA 1
ATOM 6753 C C . LEU C 1 327 ? 143.098 62.111 135.118 1.00 12.99 289 LEU C C 1
ATOM 6754 O O . LEU C 1 327 ? 142.995 62.886 134.135 1.00 13.99 289 LEU C O 1
ATOM 6759 N N . GLU C 1 328 ? 144.205 61.459 135.474 1.00 10.87 290 GLU C N 1
ATOM 6760 C CA . GLU C 1 328 ? 145.417 61.620 134.688 1.00 14.21 290 GLU C CA 1
ATOM 6761 C C . GLU C 1 328 ? 145.138 61.173 133.218 1.00 14.80 290 GLU C C 1
ATOM 6762 O O . GLU C 1 328 ? 145.571 61.817 132.216 1.00 13.99 290 GLU C O 1
ATOM 6768 N N . ARG C 1 329 ? 144.408 60.075 133.119 1.00 15.14 291 ARG C N 1
ATOM 6769 C CA . ARG C 1 329 ? 144.074 59.481 131.812 1.00 17.58 291 ARG C CA 1
ATOM 6770 C C . ARG C 1 329 ? 143.030 60.232 131.059 1.00 18.40 291 ARG C C 1
ATOM 6771 O O . ARG C 1 329 ? 142.984 60.110 129.846 1.00 24.95 291 ARG C O 1
ATOM 6779 N N . ALA C 1 330 ? 142.117 60.919 131.742 1.00 15.52 292 ALA C N 1
ATOM 6780 C CA . ALA C 1 330 ? 141.068 61.710 131.100 1.00 16.04 292 ALA C CA 1
ATOM 6781 C C . ALA C 1 330 ? 141.524 63.079 130.678 1.00 15.79 292 ALA C C 1
ATOM 6782 O O . ALA C 1 330 ? 141.119 63.574 129.604 1.00 17.77 292 ALA C O 1
ATOM 6784 N N . LEU C 1 331 ? 142.343 63.746 131.506 1.00 15.47 293 LEU C N 1
ATOM 6785 C CA . LEU C 1 331 ? 142.623 65.149 131.252 1.00 15.13 293 LEU C CA 1
ATOM 6786 C C . LEU C 1 331 ? 143.373 65.430 129.941 1.00 18.65 293 LEU C C 1
ATOM 6787 O O . LEU C 1 331 ? 143.232 66.501 129.349 1.00 21.18 293 LEU C O 1
ATOM 6792 N N . ALA C 1 332 ? 144.169 64.457 129.593 1.00 20.04 294 ALA C N 1
ATOM 6793 C CA . ALA C 1 332 ? 145.030 64.458 128.452 1.00 26.38 294 ALA C CA 1
ATOM 6794 C C . ALA C 1 332 ? 144.283 63.933 127.243 1.00 28.15 294 ALA C C 1
ATOM 6795 O O . ALA C 1 332 ? 144.927 63.568 126.253 1.00 34.98 294 ALA C O 1
ATOM 6797 N N . ARG C 1 333 ? 142.977 63.742 127.359 1.00 27.03 295 ARG C N 1
ATOM 6798 C CA . ARG C 1 333 ? 142.117 63.399 126.208 1.00 25.88 295 ARG C CA 1
ATOM 6799 C C . ARG C 1 333 ? 140.929 64.348 126.086 1.00 27.17 295 ARG C C 1
ATOM 6800 O O . ARG C 1 333 ? 140.229 64.341 125.064 1.00 31.64 295 ARG C O 1
ATOM 6808 N N . LEU C 1 334 ? 140.653 65.149 127.115 1.00 20.78 296 LEU C N 1
ATOM 6809 C CA . LEU C 1 334 ? 139.469 65.974 127.163 1.00 23.64 296 LEU C CA 1
ATOM 6810 C C . LEU C 1 334 ? 139.651 67.309 126.464 1.00 26.53 296 LEU C C 1
ATOM 6811 O O . LEU C 1 334 ? 140.164 68.280 127.033 1.00 27.02 296 LEU C O 1
ATOM 6816 N N . ALA C 1 335 ? 139.189 67.400 125.226 1.00 25.51 297 ALA C N 1
ATOM 6817 C CA . ALA C 1 335 ? 139.359 68.648 124.511 1.00 26.05 297 ALA C CA 1
ATOM 6818 C C . ALA C 1 335 ? 138.295 69.658 124.926 1.00 23.96 297 ALA C C 1
ATOM 6819 O O . ALA C 1 335 ? 137.346 69.332 125.631 1.00 20.11 297 ALA C O 1
ATOM 6821 N N . GLY C 1 336 ? 138.470 70.887 124.465 1.00 24.26 298 GLY C N 1
ATOM 6822 C CA . GLY C 1 336 ? 137.561 71.990 124.737 1.00 25.66 298 GLY C CA 1
ATOM 6823 C C . GLY C 1 336 ? 136.129 71.635 124.411 1.00 25.56 298 GLY C C 1
ATOM 6824 O O . GLY C 1 336 ? 135.835 71.138 123.333 1.00 22.56 298 GLY C O 1
ATOM 6825 N N . GLY C 1 337 ? 135.232 71.850 125.370 1.00 22.38 299 GLY C N 1
ATOM 6826 C CA . GLY C 1 337 ? 133.831 71.470 125.258 1.00 18.78 299 GLY C CA 1
ATOM 6827 C C . GLY C 1 337 ? 133.432 70.027 125.509 1.00 18.67 299 GLY C C 1
ATOM 6828 O O . GLY C 1 337 ? 132.222 69.690 125.533 1.00 19.64 299 GLY C O 1
ATOM 6829 N N . GLN C 1 338 ? 134.402 69.123 125.628 1.00 15.50 300 GLN C N 1
ATOM 6830 C CA . GLN C 1 338 ? 134.086 67.737 125.866 1.00 15.00 300 GLN C CA 1
ATOM 6831 C C . GLN C 1 338 ? 133.768 67.519 127.372 1.00 14.72 300 GLN C C 1
ATOM 6832 O O . GLN C 1 338 ? 134.192 68.291 128.202 1.00 15.16 300 GLN C O 1
ATOM 6838 N N . ARG C 1 339 ? 132.933 66.548 127.620 1.00 12.40 301 ARG C N 1
ATOM 6839 C CA . ARG C 1 339 ? 132.324 66.351 128.933 1.00 12.94 301 ARG C CA 1
ATOM 6840 C C . ARG C 1 339 ? 132.661 64.995 129.474 1.00 12.67 301 ARG C C 1
ATOM 6841 O O . ARG C 1 339 ? 132.642 64.010 128.739 1.00 12.81 301 ARG C O 1
ATOM 6849 N N . ALA C 1 340 ? 132.902 64.925 130.786 1.00 10.82 302 ALA C N 1
ATOM 6850 C CA . ALA C 1 340 ? 133.170 63.627 131.406 1.00 10.30 302 ALA C CA 1
ATOM 6851 C C . ALA C 1 340 ? 132.450 63.591 132.765 1.00 10.60 302 ALA C C 1
ATOM 6852 O O . ALA C 1 340 ? 132.286 64.626 133.366 1.00 9.58 302 ALA C O 1
ATOM 6854 N N . LEU C 1 341 ? 132.063 62.409 133.182 1.00 10.42 303 LEU C N 1
ATOM 6855 C CA . LEU C 1 341 ? 131.579 62.141 134.540 1.00 11.20 303 LEU C CA 1
ATOM 6856 C C . LEU C 1 341 ? 132.494 61.138 135.240 1.00 11.91 303 LEU C C 1
ATOM 6857 O O . LEU C 1 341 ? 132.900 60.163 134.647 1.00 12.40 303 LEU C O 1
ATOM 6862 N N . GLY C 1 342 ? 132.785 61.366 136.535 1.00 10.10 304 GLY C N 1
ATOM 6863 C CA . GLY C 1 342 ? 133.522 60.436 137.384 1.00 10.09 304 GLY C CA 1
ATOM 6864 C C . GLY C 1 342 ? 132.586 59.914 138.468 1.00 10.10 304 GLY C C 1
ATOM 6865 O O . GLY C 1 342 ? 131.730 60.643 138.974 1.00 9.46 304 GLY C O 1
ATOM 6866 N N . VAL C 1 343 ? 132.719 58.645 138.771 1.00 10.20 305 VAL C N 1
ATOM 6867 C CA . VAL C 1 343 ? 131.848 58.033 139.747 1.00 11.37 305 VAL C CA 1
ATOM 6868 C C . VAL C 1 343 ? 132.665 57.168 140.634 1.00 10.07 305 VAL C C 1
ATOM 6869 O O . VAL C 1 343 ? 133.382 56.278 140.156 1.00 9.70 305 VAL C O 1
ATOM 6873 N N . SER C 1 344 ? 132.525 57.352 141.963 1.00 9.30 306 SER C N 1
ATOM 6874 C CA . SER C 1 344 ? 133.277 56.491 142.915 1.00 9.37 306 SER C CA 1
ATOM 6875 C C . SER C 1 344 ? 132.306 56.058 143.996 1.00 9.56 306 SER C C 1
ATOM 6876 O O . SER C 1 344 ? 131.662 56.897 144.578 1.00 9.13 306 SER C O 1
ATOM 6879 N N . ILE C 1 345 ? 132.163 54.744 144.170 1.00 8.57 307 ILE C N 1
ATOM 6880 C CA . ILE C 1 345 ? 131.264 54.138 145.150 1.00 8.39 307 ILE C CA 1
ATOM 6881 C C . ILE C 1 345 ? 132.088 53.376 146.159 1.00 7.85 307 ILE C C 1
ATOM 6882 O O . ILE C 1 345 ? 132.841 52.434 145.836 1.00 8.77 307 ILE C O 1
ATOM 6887 N N . GLU C 1 346 ? 131.947 53.758 147.405 1.00 7.15 308 GLU C N 1
ATOM 6888 C CA . GLU C 1 346 ? 132.716 53.157 148.498 1.00 7.34 308 GLU C CA 1
ATOM 6889 C C . GLU C 1 346 ? 131.871 52.175 149.279 1.00 7.84 308 GLU C C 1
ATOM 6890 O O . GLU C 1 346 ? 130.834 52.541 149.833 1.00 7.15 308 GLU C O 1
ATOM 6896 N N . SER C 1 347 ? 132.257 50.899 149.250 1.00 8.56 309 SER C N 1
ATOM 6897 C CA . SER C 1 347 ? 131.485 49.884 149.944 1.00 10.50 309 SER C CA 1
ATOM 6898 C C . SER C 1 347 ? 131.609 49.843 151.432 1.00 9.85 309 SER C C 1
ATOM 6899 O O . SER C 1 347 ? 130.797 49.236 152.097 1.00 10.60 309 SER C O 1
ATOM 6902 N N . SER C 1 348 ? 132.612 50.473 152.024 1.00 8.89 310 SER C N 1
ATOM 6903 C CA . SER C 1 348 ? 132.802 50.304 153.427 1.00 8.26 310 SER C CA 1
ATOM 6904 C C . SER C 1 348 ? 131.546 50.647 154.211 1.00 8.45 310 SER C C 1
ATOM 6905 O O . SER C 1 348 ? 131.209 49.956 155.171 1.00 10.09 310 SER C O 1
ATOM 6908 N N . LYS C 1 349 ? 130.881 51.743 153.890 1.00 8.34 311 LYS C N 1
ATOM 6909 C CA . LYS C 1 349 ? 129.634 52.034 154.478 1.00 9.09 311 LYS C CA 1
ATOM 6910 C C . LYS C 1 349 ? 128.680 52.630 153.479 1.00 9.26 311 LYS C C 1
ATOM 6911 O O . LYS C 1 349 ? 127.696 53.293 153.874 1.00 8.84 311 LYS C O 1
ATOM 6917 N N . TRP C 1 350 ? 128.888 52.356 152.195 1.00 7.83 312 TRP C N 1
ATOM 6918 C CA . TRP C 1 350 ? 127.946 52.815 151.142 1.00 8.25 312 TRP C CA 1
ATOM 6919 C C . TRP C 1 350 ? 127.869 54.290 150.894 1.00 8.05 312 TRP C C 1
ATOM 6920 O O . TRP C 1 350 ? 126.873 54.957 151.209 1.00 8.73 312 TRP C O 1
ATOM 6930 N N . ILE C 1 351 ? 128.996 54.867 150.504 1.00 8.13 313 ILE C N 1
ATOM 6931 C CA . ILE C 1 351 ? 129.099 56.248 150.139 1.00 8.63 313 ILE C CA 1
ATOM 6932 C C . ILE C 1 351 ? 129.143 56.342 148.616 1.00 8.06 313 ILE C C 1
ATOM 6933 O O . ILE C 1 351 ? 129.986 55.689 147.998 1.00 9.06 313 ILE C O 1
ATOM 6938 N N . LYS C 1 352 ? 128.229 57.097 148.038 1.00 8.39 314 LYS C N 1
ATOM 6939 C CA . LYS C 1 352 ? 128.251 57.389 146.598 1.00 9.02 314 LYS C CA 1
ATOM 6940 C C . LYS C 1 352 ? 128.833 58.761 146.362 1.00 9.21 314 LYS C C 1
ATOM 6941 O O . LYS C 1 352 ? 128.674 59.676 147.182 1.00 10.32 314 LYS C O 1
ATOM 6947 N N . SER C 1 353 ? 129.588 58.926 145.273 1.00 8.28 315 SER C N 1
ATOM 6948 C CA . SER C 1 353 ? 130.245 60.155 144.987 1.00 8.43 315 SER C CA 1
ATOM 6949 C C . SER C 1 353 ? 130.456 60.257 143.483 1.00 7.69 315 SER C C 1
ATOM 6950 O O . SER C 1 353 ? 130.505 59.254 142.777 1.00 7.55 315 SER C O 1
ATOM 6953 N N . GLY C 1 354 ? 130.548 61.474 143.025 1.00 7.77 316 GLY C N 1
ATOM 6954 C CA . GLY C 1 354 ? 130.883 61.725 141.663 1.00 7.50 316 GLY C CA 1
ATOM 6955 C C . GLY C 1 354 ? 131.192 63.168 141.406 1.00 6.91 316 GLY C C 1
ATOM 6956 O O . GLY C 1 354 ? 131.140 64.061 142.261 1.00 6.73 316 GLY C O 1
ATOM 6957 N N . PHE C 1 355 ? 131.574 63.364 140.164 1.00 6.77 317 PHE C N 1
ATOM 6958 C CA . PHE C 1 355 ? 131.967 64.656 139.704 1.00 7.54 317 PHE C CA 1
ATOM 6959 C C . PHE C 1 355 ? 131.825 64.797 138.174 1.00 7.61 317 PHE C C 1
ATOM 6960 O O . PHE C 1 355 ? 131.757 63.782 137.467 1.00 8.03 317 PHE C O 1
ATOM 6968 N N . ALA C 1 356 ? 131.852 66.046 137.742 1.00 8.24 318 ALA C N 1
ATOM 6969 C CA . ALA C 1 356 ? 131.698 66.360 136.288 1.00 8.74 318 ALA C CA 1
ATOM 6970 C C . ALA C 1 356 ? 132.797 67.288 135.853 1.00 9.60 318 ALA C C 1
ATOM 6971 O O . ALA C 1 356 ? 133.117 68.261 136.596 1.00 9.09 318 ALA C O 1
ATOM 6973 N N . LEU C 1 357 ? 133.402 66.973 134.693 1.00 9.43 319 LEU C N 1
ATOM 6974 C CA . LEU C 1 357 ? 134.438 67.784 134.092 1.00 10.62 319 LEU C CA 1
ATOM 6975 C C . LEU C 1 357 ? 133.971 68.296 132.706 1.00 10.80 319 LEU C C 1
ATOM 6976 O O . LEU C 1 357 ? 133.261 67.588 132.008 1.00 9.72 319 LEU C O 1
ATOM 6981 N N . GLU C 1 358 ? 134.362 69.505 132.402 1.00 11.66 320 GLU C N 1
ATOM 6982 C CA . GLU C 1 358 ? 134.154 70.066 131.071 1.00 12.62 320 GLU C CA 1
ATOM 6983 C C . GLU C 1 358 ? 135.464 70.638 130.590 1.00 12.88 320 GLU C C 1
ATOM 6984 O O . GLU C 1 358 ? 136.160 71.449 131.274 1.00 12.59 320 GLU C O 1
ATOM 6990 N N . GLY C 1 359 ? 135.858 70.226 129.396 1.00 14.01 321 GLY C N 1
ATOM 6991 C CA . GLY C 1 359 ? 137.077 70.800 128.774 1.00 14.29 321 GLY C CA 1
ATOM 6992 C C . GLY C 1 359 ? 137.033 72.303 128.533 1.00 16.49 321 GLY C C 1
ATOM 6993 O O . GLY C 1 359 ? 135.924 72.760 127.997 1.00 15.66 321 GLY C O 1
ATOM 6994 N N . VAL D 1 24 ? 192.310 73.995 182.888 1.00 16.50 -14 VAL D N 1
ATOM 6995 C CA . VAL D 1 24 ? 190.913 73.388 182.639 1.00 14.29 -14 VAL D CA 1
ATOM 6996 C C . VAL D 1 24 ? 190.413 72.507 183.756 1.00 14.03 -14 VAL D C 1
ATOM 6997 O O . VAL D 1 24 ? 191.161 71.662 184.234 1.00 14.71 -14 VAL D O 1
ATOM 7001 N N . SER D 1 25 ? 189.194 72.745 184.243 1.00 13.77 -13 SER D N 1
ATOM 7002 C CA . SER D 1 25 ? 188.623 71.943 185.308 1.00 14.07 -13 SER D CA 1
ATOM 7003 C C . SER D 1 25 ? 187.578 70.983 184.873 1.00 13.85 -13 SER D C 1
ATOM 7004 O O . SER D 1 25 ? 186.724 71.317 184.041 1.00 13.41 -13 SER D O 1
ATOM 7007 N N . VAL D 1 26 ? 187.559 69.818 185.492 1.00 13.40 -12 VAL D N 1
ATOM 7008 C CA . VAL D 1 26 ? 186.461 68.886 185.327 1.00 13.60 -12 VAL D CA 1
ATOM 7009 C C . VAL D 1 26 ? 185.419 69.164 186.422 1.00 15.94 -12 VAL D C 1
ATOM 7010 O O . VAL D 1 26 ? 185.682 68.886 187.600 1.00 15.33 -12 VAL D O 1
ATOM 7014 N N . LEU D 1 27 ? 184.242 69.654 186.022 1.00 13.71 -11 LEU D N 1
ATOM 7015 C CA . LEU D 1 27 ? 183.164 70.046 186.985 1.00 14.54 -11 LEU D CA 1
ATOM 7016 C C . LEU D 1 27 ? 182.297 68.894 187.443 1.00 15.22 -11 LEU D C 1
ATOM 7017 O O . LEU D 1 27 ? 181.737 68.888 188.578 1.00 15.04 -11 LEU D O 1
ATOM 7022 N N . SER D 1 28 ? 182.184 67.861 186.615 1.00 14.19 -10 SER D N 1
ATOM 7023 C CA . SER D 1 28 ? 181.323 66.740 186.901 1.00 14.85 -10 SER D CA 1
ATOM 7024 C C . SER D 1 28 ? 181.586 65.655 185.901 1.00 15.27 -10 SER D C 1
ATOM 7025 O O . SER D 1 28 ? 182.086 65.947 184.819 1.00 13.63 -10 SER D O 1
ATOM 7028 N N . ALA D 1 29 ? 181.236 64.444 186.278 1.00 14.59 -9 ALA D N 1
ATOM 7029 C CA . ALA D 1 29 ? 181.129 63.347 185.331 1.00 15.00 -9 ALA D CA 1
ATOM 7030 C C . ALA D 1 29 ? 179.992 62.429 185.742 1.00 15.74 -9 ALA D C 1
ATOM 7031 O O . ALA D 1 29 ? 179.680 62.267 186.944 1.00 16.46 -9 ALA D O 1
ATOM 7033 N N . ALA D 1 30 ? 179.354 61.844 184.773 1.00 12.27 -8 ALA D N 1
ATOM 7034 C CA . ALA D 1 30 ? 178.190 60.968 185.016 1.00 12.65 -8 ALA D CA 1
ATOM 7035 C C . ALA D 1 30 ? 178.141 59.870 184.014 1.00 13.58 -8 ALA D C 1
ATOM 7036 O O . ALA D 1 30 ? 178.862 59.914 183.033 1.00 12.63 -8 ALA D O 1
ATOM 7038 N N . SER D 1 31 ? 177.246 58.901 184.205 1.00 13.79 -7 SER D N 1
ATOM 7039 C CA . SER D 1 31 ? 177.135 57.767 183.366 1.00 16.03 -7 SER D CA 1
ATOM 7040 C C . SER D 1 31 ? 175.709 57.399 183.140 1.00 16.43 -7 SER D C 1
ATOM 7041 O O . SER D 1 31 ? 174.815 57.837 183.907 1.00 16.71 -7 SER D O 1
ATOM 7044 N N . ALA D 1 32 ? 175.483 56.604 182.114 1.00 13.39 -6 ALA D N 1
ATOM 7045 C CA . ALA D 1 32 ? 174.168 56.045 181.844 1.00 14.63 -6 ALA D CA 1
ATOM 7046 C C . ALA D 1 32 ? 174.335 54.629 181.384 1.00 16.04 -6 ALA D C 1
ATOM 7047 O O . ALA D 1 32 ? 174.900 54.399 180.350 1.00 14.47 -6 ALA D O 1
ATOM 7049 N N . LEU D 1 33 ? 173.783 53.688 182.150 1.00 16.31 -5 LEU D N 1
ATOM 7050 C CA . LEU D 1 33 ? 173.947 52.266 181.847 1.00 18.62 -5 LEU D CA 1
ATOM 7051 C C . LEU D 1 33 ? 172.567 51.705 181.604 1.00 17.03 -5 LEU D C 1
ATOM 7052 O O . LEU D 1 33 ? 171.661 52.043 182.394 1.00 18.33 -5 LEU D O 1
ATOM 7057 N N . PRO D 1 34 ? 172.378 50.944 180.504 1.00 17.25 -4 PRO D N 1
ATOM 7058 C CA . PRO D 1 34 ? 171.042 50.496 180.099 1.00 17.86 -4 PRO D CA 1
ATOM 7059 C C . PRO D 1 34 ? 170.608 49.332 180.982 1.00 19.78 -4 PRO D C 1
ATOM 7060 O O . PRO D 1 34 ? 171.407 48.434 181.215 1.00 19.57 -4 PRO D O 1
ATOM 7064 N N . GLY D 1 35 ? 169.362 49.364 181.427 1.00 21.42 -3 GLY D N 1
ATOM 7065 C CA . GLY D 1 35 ? 168.739 48.170 182.019 1.00 23.62 -3 GLY D CA 1
ATOM 7066 C C . GLY D 1 35 ? 169.347 47.706 183.319 1.00 23.18 -3 GLY D C 1
ATOM 7067 O O . GLY D 1 35 ? 170.150 48.378 183.915 1.00 24.22 -3 GLY D O 1
ATOM 7068 N N . PRO D 1 36 ? 168.934 46.510 183.804 1.00 25.53 -2 PRO D N 1
ATOM 7069 C CA . PRO D 1 36 ? 169.477 45.993 185.076 1.00 26.89 -2 PRO D CA 1
ATOM 7070 C C . PRO D 1 36 ? 170.851 45.343 184.917 1.00 25.97 -2 PRO D C 1
ATOM 7071 O O . PRO D 1 36 ? 171.227 44.983 183.820 1.00 24.16 -2 PRO D O 1
ATOM 7075 N N . THR D 1 37 ? 171.557 45.136 186.019 1.00 28.65 -1 THR D N 1
ATOM 7076 C CA . THR D 1 37 ? 172.723 44.264 185.976 1.00 30.58 -1 THR D CA 1
ATOM 7077 C C . THR D 1 37 ? 172.332 42.836 185.528 1.00 31.46 -1 THR D C 1
ATOM 7078 O O . THR D 1 37 ? 171.282 42.323 185.895 1.00 25.86 -1 THR D O 1
ATOM 7082 N N . VAL D 1 38 ? 173.204 42.236 184.725 1.00 27.93 0 VAL D N 1
ATOM 7083 C CA . VAL D 1 38 ? 173.026 40.904 184.176 1.00 29.95 0 VAL D CA 1
ATOM 7084 C C . VAL D 1 38 ? 174.222 40.079 184.662 1.00 31.67 0 VAL D C 1
ATOM 7085 O O . VAL D 1 38 ? 175.359 40.211 184.127 1.00 27.72 0 VAL D O 1
ATOM 7089 N N . ASP D 1 39 ? 173.997 39.232 185.684 1.00 30.63 1 ASP D N 1
ATOM 7090 C CA . ASP D 1 39 ? 175.087 38.455 186.214 1.00 27.54 1 ASP D CA 1
ATOM 7091 C C . ASP D 1 39 ? 175.370 37.249 185.317 1.00 28.19 1 ASP D C 1
ATOM 7092 O O . ASP D 1 39 ? 174.660 37.003 184.330 1.00 29.60 1 ASP D O 1
ATOM 7097 N N . ASN D 1 40 ? 176.469 36.560 185.625 1.00 29.61 2 ASN D N 1
ATOM 7098 C CA . ASN D 1 40 ? 176.981 35.462 184.814 1.00 30.84 2 ASN D CA 1
ATOM 7099 C C . ASN D 1 40 ? 176.012 34.260 184.768 1.00 33.29 2 ASN D C 1
ATOM 7100 O O . ASN D 1 40 ? 175.899 33.596 183.742 1.00 34.14 2 ASN D O 1
ATOM 7105 N N . ALA D 1 41 ? 175.321 34.017 185.883 1.00 33.37 3 ALA D N 1
ATOM 7106 C CA . ALA D 1 41 ? 174.328 32.915 185.979 1.00 34.87 3 ALA D CA 1
ATOM 7107 C C . ALA D 1 41 ? 173.267 33.127 184.928 1.00 35.60 3 ALA D C 1
ATOM 7108 O O . ALA D 1 41 ? 173.035 32.262 184.073 1.00 35.66 3 ALA D O 1
ATOM 7110 N N . THR D 1 42 ? 172.703 34.335 184.944 1.00 35.92 4 THR D N 1
ATOM 7111 C CA . THR D 1 42 ? 171.655 34.742 184.014 1.00 33.47 4 THR D CA 1
ATOM 7112 C C . THR D 1 42 ? 172.089 34.680 182.584 1.00 33.38 4 THR D C 1
ATOM 7113 O O . THR D 1 42 ? 171.331 34.204 181.728 1.00 30.25 4 THR D O 1
ATOM 7117 N N . LEU D 1 43 ? 173.305 35.168 182.313 1.00 32.10 5 LEU D N 1
ATOM 7118 C CA . LEU D 1 43 ? 173.849 35.132 180.954 1.00 36.44 5 LEU D CA 1
ATOM 7119 C C . LEU D 1 43 ? 174.124 33.696 180.481 1.00 39.07 5 LEU D C 1
ATOM 7120 O O . LEU D 1 43 ? 173.836 33.364 179.331 1.00 40.39 5 LEU D O 1
ATOM 7125 N N . GLY D 1 44 ? 174.683 32.870 181.383 1.00 42.74 6 GLY D N 1
ATOM 7126 C CA . GLY D 1 44 ? 174.860 31.426 181.147 1.00 42.73 6 GLY D CA 1
ATOM 7127 C C . GLY D 1 44 ? 173.533 30.744 180.815 1.00 41.92 6 GLY D C 1
ATOM 7128 O O . GLY D 1 44 ? 173.446 30.002 179.830 1.00 47.71 6 GLY D O 1
ATOM 7129 N N . ARG D 1 45 ? 172.484 31.037 181.588 1.00 42.76 7 ARG D N 1
ATOM 7130 C CA . ARG D 1 45 ? 171.147 30.453 181.309 1.00 42.22 7 ARG D CA 1
ATOM 7131 C C . ARG D 1 45 ? 170.610 30.834 179.905 1.00 45.24 7 ARG D C 1
ATOM 7132 O O . ARG D 1 45 ? 170.252 29.937 179.126 1.00 41.23 7 ARG D O 1
ATOM 7134 N N . ARG D 1 46 ? 170.598 32.137 179.562 1.00 43.94 8 ARG D N 1
ATOM 7135 C CA . ARG D 1 46 ? 170.077 32.609 178.254 1.00 39.39 8 ARG D CA 1
ATOM 7136 C C . ARG D 1 46 ? 170.875 32.063 177.079 1.00 40.59 8 ARG D C 1
ATOM 7137 O O . ARG D 1 46 ? 170.330 31.889 175.986 1.00 39.15 8 ARG D O 1
ATOM 7139 N N . LEU D 1 47 ? 172.159 31.801 177.302 1.00 42.13 9 LEU D N 1
ATOM 7140 C CA . LEU D 1 47 ? 172.999 31.134 176.304 1.00 44.88 9 LEU D CA 1
ATOM 7141 C C . LEU D 1 47 ? 172.973 29.615 176.545 1.00 43.02 9 LEU D C 1
ATOM 7142 O O . LEU D 1 47 ? 173.795 28.899 175.976 1.00 43.03 9 LEU D O 1
ATOM 7147 N N . GLY D 1 62 ? 187.173 37.456 184.888 1.00 36.32 24 GLY D N 1
ATOM 7148 C CA . GLY D 1 62 ? 186.760 37.866 186.284 1.00 29.52 24 GLY D CA 1
ATOM 7149 C C . GLY D 1 62 ? 185.781 39.041 186.353 1.00 32.80 24 GLY D C 1
ATOM 7150 O O . GLY D 1 62 ? 185.884 39.944 187.218 1.00 35.15 24 GLY D O 1
ATOM 7151 N N . THR D 1 63 ? 184.816 38.998 185.448 1.00 31.87 25 THR D N 1
ATOM 7152 C CA . THR D 1 63 ? 183.834 40.049 185.217 1.00 32.50 25 THR D CA 1
ATOM 7153 C C . THR D 1 63 ? 182.492 39.438 185.629 1.00 33.96 25 THR D C 1
ATOM 7154 O O . THR D 1 63 ? 181.982 38.550 184.914 1.00 38.83 25 THR D O 1
ATOM 7158 N N . ARG D 1 64 ? 181.930 39.943 186.733 1.00 33.15 26 ARG D N 1
ATOM 7159 C CA . ARG D 1 64 ? 180.745 39.374 187.425 1.00 32.51 26 ARG D CA 1
ATOM 7160 C C . ARG D 1 64 ? 179.398 39.771 186.822 1.00 34.16 26 ARG D C 1
ATOM 7161 O O . ARG D 1 64 ? 178.482 38.935 186.691 1.00 27.47 26 ARG D O 1
ATOM 7169 N N . THR D 1 65 ? 179.252 41.062 186.489 1.00 29.49 27 THR D N 1
ATOM 7170 C CA . THR D 1 65 ? 178.039 41.574 185.876 1.00 29.49 27 THR D CA 1
ATOM 7171 C C . THR D 1 65 ? 178.353 42.575 184.755 1.00 27.42 27 THR D C 1
ATOM 7172 O O . THR D 1 65 ? 179.495 43.058 184.607 1.00 24.62 27 THR D O 1
ATOM 7176 N N . ARG D 1 66 ? 177.316 42.898 184.012 1.00 24.85 28 ARG D N 1
ATOM 7177 C CA . ARG D 1 66 ? 177.405 43.926 182.980 1.00 25.78 28 ARG D CA 1
ATOM 7178 C C . ARG D 1 66 ? 176.024 44.508 182.739 1.00 27.01 28 ARG D C 1
ATOM 7179 O O . ARG D 1 66 ? 175.019 43.962 183.191 1.00 28.96 28 ARG D O 1
ATOM 7187 N N . HIS D 1 67 ? 175.973 45.628 182.034 1.00 21.75 29 HIS D N 1
ATOM 7188 C CA . HIS D 1 67 ? 174.729 46.139 181.529 1.00 20.99 29 HIS D CA 1
ATOM 7189 C C . HIS D 1 67 ? 174.706 45.953 180.034 1.00 21.04 29 HIS D C 1
ATOM 7190 O O . HIS D 1 67 ? 175.728 46.146 179.366 1.00 20.86 29 HIS D O 1
ATOM 7197 N N . LEU D 1 68 ? 173.541 45.638 179.481 1.00 20.88 30 LEU D N 1
ATOM 7198 C CA . LEU D 1 68 ? 173.358 45.431 178.070 1.00 23.12 30 LEU D CA 1
ATOM 7199 C C . LEU D 1 68 ? 172.203 46.311 177.630 1.00 22.81 30 LEU D C 1
ATOM 7200 O O . LEU D 1 68 ? 171.255 46.570 178.409 1.00 19.45 30 LEU D O 1
ATOM 7205 N N . ALA D 1 69 ? 172.285 46.795 176.390 1.00 20.36 31 ALA D N 1
ATOM 7206 C CA . ALA D 1 69 ? 171.236 47.589 175.816 1.00 21.99 31 ALA D CA 1
ATOM 7207 C C . ALA D 1 69 ? 170.101 46.723 175.246 1.00 24.94 31 ALA D C 1
ATOM 7208 O O . ALA D 1 69 ? 169.098 47.289 174.754 1.00 23.91 31 ALA D O 1
ATOM 7210 N N . VAL D 1 70 ? 170.264 45.390 175.263 1.00 24.35 32 VAL D N 1
ATOM 7211 C CA . VAL D 1 70 ? 169.122 44.483 174.887 1.00 29.08 32 VAL D CA 1
ATOM 7212 C C . VAL D 1 70 ? 168.433 43.998 176.159 1.00 30.23 32 VAL D C 1
ATOM 7213 O O . VAL D 1 70 ? 169.063 43.913 177.216 1.00 31.25 32 VAL D O 1
ATOM 7217 N N . ASP D 1 71 ? 167.128 43.729 176.082 1.00 31.69 33 ASP D N 1
ATOM 7218 C CA . ASP D 1 71 ? 166.391 43.173 177.247 1.00 30.53 33 ASP D CA 1
ATOM 7219 C C . ASP D 1 71 ? 166.774 41.697 177.401 1.00 31.21 33 ASP D C 1
ATOM 7220 O O . ASP D 1 71 ? 166.851 41.003 176.397 1.00 33.19 33 ASP D O 1
ATOM 7222 N N . GLU D 1 76 ? 165.268 41.950 172.354 1.00 29.34 38 GLU D N 1
ATOM 7223 C CA . GLU D 1 76 ? 164.992 43.284 171.757 1.00 29.08 38 GLU D CA 1
ATOM 7224 C C . GLU D 1 76 ? 165.889 44.406 172.306 1.00 25.74 38 GLU D C 1
ATOM 7225 O O . GLU D 1 76 ? 166.124 44.504 173.491 1.00 26.00 38 GLU D O 1
ATOM 7230 N N . ILE D 1 77 ? 166.322 45.283 171.406 1.00 29.92 39 ILE D N 1
ATOM 7231 C CA . ILE D 1 77 ? 167.174 46.414 171.750 1.00 31.19 39 ILE D CA 1
ATOM 7232 C C . ILE D 1 77 ? 166.274 47.482 172.336 1.00 29.53 39 ILE D C 1
ATOM 7233 O O . ILE D 1 77 ? 165.307 47.865 171.697 1.00 38.40 39 ILE D O 1
ATOM 7238 N N . ARG D 1 78 ? 166.589 47.931 173.548 1.00 28.03 40 ARG D N 1
ATOM 7239 C CA . ARG D 1 78 ? 165.789 48.887 174.315 1.00 27.15 40 ARG D CA 1
ATOM 7240 C C . ARG D 1 78 ? 166.461 50.287 174.495 1.00 27.75 40 ARG D C 1
ATOM 7241 O O . ARG D 1 78 ? 165.796 51.239 174.921 1.00 24.46 40 ARG D O 1
ATOM 7243 N N . HIS D 1 79 ? 167.761 50.415 174.221 1.00 25.59 41 HIS D N 1
ATOM 7244 C CA . HIS D 1 79 ? 168.488 51.699 174.428 1.00 24.79 41 HIS D CA 1
ATOM 7245 C C . HIS D 1 79 ? 169.475 51.851 173.312 1.00 23.47 41 HIS D C 1
ATOM 7246 O O . HIS D 1 79 ? 170.217 50.902 173.008 1.00 27.17 41 HIS D O 1
ATOM 7253 N N . THR D 1 80 ? 169.476 53.031 172.691 1.00 17.90 42 THR D N 1
ATOM 7254 C CA . THR D 1 80 ? 170.438 53.366 171.636 1.00 15.37 42 THR D CA 1
ATOM 7255 C C . THR D 1 80 ? 171.593 54.159 172.239 1.00 12.76 42 THR D C 1
ATOM 7256 O O . THR D 1 80 ? 171.524 54.704 173.332 1.00 11.10 42 THR D O 1
ATOM 7260 N N . LEU D 1 81 ? 172.682 54.248 171.498 1.00 11.42 43 LEU D N 1
ATOM 7261 C CA . LEU D 1 81 ? 173.756 55.179 171.921 1.00 11.55 43 LEU D CA 1
ATOM 7262 C C . LEU D 1 81 ? 173.251 56.579 172.210 1.00 10.39 43 LEU D C 1
ATOM 7263 O O . LEU D 1 81 ? 173.628 57.178 173.232 1.00 13.54 43 LEU D O 1
ATOM 7268 N N . ALA D 1 82 ? 172.438 57.097 171.328 1.00 11.15 44 ALA D N 1
ATOM 7269 C CA . ALA D 1 82 ? 171.941 58.435 171.442 1.00 11.32 44 ALA D CA 1
ATOM 7270 C C . ALA D 1 82 ? 171.138 58.607 172.716 1.00 11.47 44 ALA D C 1
ATOM 7271 O O . ALA D 1 82 ? 171.295 59.597 173.427 1.00 9.85 44 ALA D O 1
ATOM 7273 N N . ASP D 1 83 ? 170.268 57.625 172.999 1.00 11.77 45 ASP D N 1
ATOM 7274 C CA . ASP D 1 83 ? 169.421 57.671 174.246 1.00 12.72 45 ASP D CA 1
ATOM 7275 C C . ASP D 1 83 ? 170.279 57.739 175.507 1.00 11.34 45 ASP D C 1
ATOM 7276 O O . ASP D 1 83 ? 170.074 58.554 176.419 1.00 11.89 45 ASP D O 1
ATOM 7281 N N . LEU D 1 84 ? 171.312 56.880 175.564 1.00 9.91 46 LEU D N 1
ATOM 7282 C CA . LEU D 1 84 ? 172.221 56.864 176.676 1.00 10.54 46 LEU D CA 1
ATOM 7283 C C . LEU D 1 84 ? 173.111 58.115 176.803 1.00 9.45 46 LEU D C 1
ATOM 7284 O O . LEU D 1 84 ? 173.346 58.604 177.891 1.00 8.89 46 LEU D O 1
ATOM 7289 N N . ALA D 1 85 ? 173.568 58.639 175.671 1.00 8.49 47 ALA D N 1
ATOM 7290 C CA . ALA D 1 85 ? 174.389 59.870 175.678 1.00 9.13 47 ALA D CA 1
ATOM 7291 C C . ALA D 1 85 ? 173.558 61.057 176.110 1.00 8.87 47 ALA D C 1
ATOM 7292 O O . ALA D 1 85 ? 174.038 61.886 176.859 1.00 8.53 47 ALA D O 1
ATOM 7294 N N . HIS D 1 86 ? 172.287 61.046 175.720 1.00 8.90 48 HIS D N 1
ATOM 7295 C CA . HIS D 1 86 ? 171.363 62.072 176.160 1.00 10.88 48 HIS D CA 1
ATOM 7296 C C . HIS D 1 86 ? 171.262 61.995 177.666 1.00 10.64 48 HIS D C 1
ATOM 7297 O O . HIS D 1 86 ? 171.374 63.027 178.323 1.00 12.76 48 HIS D O 1
ATOM 7304 N N . GLN D 1 87 ? 171.072 60.799 178.209 1.00 10.24 49 GLN D N 1
ATOM 7305 C CA . GLN D 1 87 ? 170.942 60.659 179.697 1.00 9.86 49 GLN D CA 1
ATOM 7306 C C . GLN D 1 87 ? 172.182 61.061 180.416 1.00 10.86 49 GLN D C 1
ATOM 7307 O O . GLN D 1 87 ? 172.134 61.783 181.446 1.00 10.79 49 GLN D O 1
ATOM 7309 N N . ALA D 1 88 ? 173.350 60.601 179.926 1.00 9.64 50 ALA D N 1
ATOM 7310 C CA . ALA D 1 88 ? 174.592 60.912 180.595 1.00 9.77 50 ALA D CA 1
ATOM 7311 C C . ALA D 1 88 ? 174.887 62.361 180.538 1.00 9.48 50 ALA D C 1
ATOM 7312 O O . ALA D 1 88 ? 175.305 62.954 181.488 1.00 11.36 50 ALA D O 1
ATOM 7314 N N . GLY D 1 89 ? 174.651 62.963 179.364 1.00 9.37 51 GLY D N 1
ATOM 7315 C CA . GLY D 1 89 ? 174.899 64.399 179.200 1.00 9.41 51 GLY D CA 1
ATOM 7316 C C . GLY D 1 89 ? 174.053 65.257 180.115 1.00 9.93 51 GLY D C 1
ATOM 7317 O O . GLY D 1 89 ? 174.545 66.172 180.785 1.00 9.94 51 GLY D O 1
ATOM 7318 N N . SER D 1 90 ? 172.814 64.881 180.226 1.00 11.60 52 SER D N 1
ATOM 7319 C CA . SER D 1 90 ? 171.875 65.608 181.131 1.00 12.52 52 SER D CA 1
ATOM 7320 C C . SER D 1 90 ? 172.312 65.507 182.565 1.00 12.65 52 SER D C 1
ATOM 7321 O O . SER D 1 90 ? 172.307 66.539 183.294 1.00 12.77 52 SER D O 1
ATOM 7324 N N . ARG D 1 91 ? 172.687 64.316 182.996 1.00 11.71 53 ARG D N 1
ATOM 7325 C CA . ARG D 1 91 ? 173.142 64.102 184.336 1.00 14.04 53 ARG D CA 1
ATOM 7326 C C . ARG D 1 91 ? 174.411 64.912 184.645 1.00 13.00 53 ARG D C 1
ATOM 7327 O O . ARG D 1 91 ? 174.522 65.533 185.688 1.00 12.94 53 ARG D O 1
ATOM 7335 N N . ALA D 1 92 ? 175.369 64.877 183.729 1.00 10.84 54 ALA D N 1
ATOM 7336 C CA . ALA D 1 92 ? 176.579 65.665 183.880 1.00 11.14 54 ALA D CA 1
ATOM 7337 C C . ALA D 1 92 ? 176.319 67.155 183.965 1.00 10.97 54 ALA D C 1
ATOM 7338 O O . ALA D 1 92 ? 176.919 67.824 184.783 1.00 11.73 54 ALA D O 1
ATOM 7340 N N . LEU D 1 93 ? 175.435 67.668 183.113 1.00 11.08 55 LEU D N 1
ATOM 7341 C CA . LEU D 1 93 ? 175.146 69.112 183.089 1.00 12.17 55 LEU D CA 1
ATOM 7342 C C . LEU D 1 93 ? 174.434 69.512 184.422 1.00 12.63 55 LEU D C 1
ATOM 7343 O O . LEU D 1 93 ? 174.848 70.489 185.063 1.00 15.77 55 LEU D O 1
ATOM 7348 N N . ASP D 1 94 ? 173.496 68.692 184.839 1.00 14.59 56 ASP D N 1
ATOM 7349 C CA . ASP D 1 94 ? 172.816 68.900 186.166 1.00 17.82 56 ASP D CA 1
ATOM 7350 C C . ASP D 1 94 ? 173.812 68.901 187.325 1.00 18.15 56 ASP D C 1
ATOM 7351 O O . ASP D 1 94 ? 173.789 69.812 188.152 1.00 19.30 56 ASP D O 1
ATOM 7356 N N . ALA D 1 95 ? 174.727 67.944 187.353 1.00 16.41 57 ALA D N 1
ATOM 7357 C CA . ALA D 1 95 ? 175.706 67.837 188.432 1.00 18.72 57 ALA D CA 1
ATOM 7358 C C . ALA D 1 95 ? 176.652 69.015 188.483 1.00 20.21 57 ALA D C 1
ATOM 7359 O O . ALA D 1 95 ? 177.063 69.431 189.581 1.00 21.91 57 ALA D O 1
ATOM 7361 N N . ALA D 1 96 ? 177.008 69.559 187.314 1.00 16.41 58 ALA D N 1
ATOM 7362 C CA . ALA D 1 96 ? 177.872 70.684 187.207 1.00 17.07 58 ALA D CA 1
ATOM 7363 C C . ALA D 1 96 ? 177.166 72.001 187.473 1.00 17.70 58 ALA D C 1
ATOM 7364 O O . ALA D 1 96 ? 177.853 73.015 187.603 1.00 19.59 58 ALA D O 1
ATOM 7366 N N . GLY D 1 97 ? 175.847 72.009 187.452 1.00 18.03 59 GLY D N 1
ATOM 7367 C CA . GLY D 1 97 ? 175.093 73.263 187.580 1.00 19.35 59 GLY D CA 1
ATOM 7368 C C . GLY D 1 97 ? 175.202 74.130 186.320 1.00 21.21 59 GLY D C 1
ATOM 7369 O O . GLY D 1 97 ? 175.270 75.378 186.397 1.00 20.43 59 GLY D O 1
ATOM 7370 N N . VAL D 1 98 ? 175.293 73.451 185.154 1.00 17.02 60 VAL D N 1
ATOM 7371 C CA . VAL D 1 98 ? 175.406 74.081 183.854 1.00 16.89 60 VAL D CA 1
ATOM 7372 C C . VAL D 1 98 ? 174.169 73.806 183.040 1.00 17.29 60 VAL D C 1
ATOM 7373 O O . VAL D 1 98 ? 173.766 72.688 182.903 1.00 19.40 60 VAL D O 1
ATOM 7377 N N . THR D 1 99 ? 173.595 74.831 182.405 1.00 16.14 61 THR D N 1
ATOM 7378 C CA . THR D 1 99 ? 172.471 74.636 181.556 1.00 17.96 61 THR D CA 1
ATOM 7379 C C . THR D 1 99 ? 172.950 74.328 180.103 1.00 17.37 61 THR D C 1
ATOM 7380 O O . THR D 1 99 ? 174.091 74.672 179.739 1.00 15.39 61 THR D O 1
ATOM 7384 N N . PRO D 1 100 ? 172.082 73.730 179.301 1.00 17.91 62 PRO D N 1
ATOM 7385 C CA . PRO D 1 100 ? 172.472 73.438 177.893 1.00 16.99 62 PRO D CA 1
ATOM 7386 C C . PRO D 1 100 ? 172.880 74.665 177.125 1.00 17.76 62 PRO D C 1
ATOM 7387 O O . PRO D 1 100 ? 173.822 74.633 176.352 1.00 16.59 62 PRO D O 1
ATOM 7391 N N . GLU D 1 101 ? 172.193 75.791 177.379 1.00 18.31 63 GLU D N 1
ATOM 7392 C CA . GLU D 1 101 ? 172.531 77.034 176.782 1.00 19.45 63 GLU D CA 1
ATOM 7393 C C . GLU D 1 101 ? 173.936 77.538 177.094 1.00 17.32 63 GLU D C 1
ATOM 7394 O O . GLU D 1 101 ? 174.499 78.367 176.324 1.00 17.20 63 GLU D O 1
ATOM 7400 N N . GLU D 1 102 ? 174.519 77.066 178.176 1.00 16.34 64 GLU D N 1
ATOM 7401 C CA . GLU D 1 102 ? 175.822 77.536 178.621 1.00 16.90 64 GLU D CA 1
ATOM 7402 C C . GLU D 1 102 ? 176.917 76.714 177.937 1.00 15.80 64 GLU D C 1
ATOM 7403 O O . GLU D 1 102 ? 178.073 77.039 178.047 1.00 16.86 64 GLU D O 1
ATOM 7409 N N . VAL D 1 103 ? 176.535 75.677 177.194 1.00 11.80 65 VAL D N 1
ATOM 7410 C CA . VAL D 1 103 ? 177.589 74.849 176.551 1.00 11.32 65 VAL D CA 1
ATOM 7411 C C . VAL D 1 103 ? 178.080 75.502 175.313 1.00 9.60 65 VAL D C 1
ATOM 7412 O O . VAL D 1 103 ? 177.265 75.912 174.511 1.00 9.55 65 VAL D O 1
ATOM 7416 N N . ASP D 1 104 ? 179.413 75.577 175.115 1.00 9.29 66 ASP D N 1
ATOM 7417 C CA . ASP D 1 104 ? 180.037 76.203 173.990 1.00 9.58 66 ASP D CA 1
ATOM 7418 C C . ASP D 1 104 ? 180.636 75.201 172.968 1.00 8.21 66 ASP D C 1
ATOM 7419 O O . ASP D 1 104 ? 181.091 75.599 171.883 1.00 8.25 66 ASP D O 1
ATOM 7424 N N . LEU D 1 105 ? 180.619 73.941 173.312 1.00 6.93 67 LEU D N 1
ATOM 7425 C CA . LEU D 1 105 ? 181.352 72.927 172.547 1.00 7.13 67 LEU D CA 1
ATOM 7426 C C . LEU D 1 105 ? 180.848 71.556 172.983 1.00 6.47 67 LEU D C 1
ATOM 7427 O O . LEU D 1 105 ? 180.736 71.298 174.222 1.00 5.65 67 LEU D O 1
ATOM 7432 N N . VAL D 1 106 ? 180.695 70.618 172.011 1.00 5.66 68 VAL D N 1
ATOM 7433 C CA . VAL D 1 106 ? 180.324 69.198 172.287 1.00 5.44 68 VAL D CA 1
ATOM 7434 C C . VAL D 1 106 ? 181.330 68.315 171.611 1.00 5.15 68 VAL D C 1
ATOM 7435 O O . VAL D 1 106 ? 181.579 68.580 170.423 1.00 5.23 68 VAL D O 1
ATOM 7439 N N . VAL D 1 107 ? 181.915 67.375 172.328 1.00 5.12 69 VAL D N 1
ATOM 7440 C CA . VAL D 1 107 ? 182.828 66.425 171.694 1.00 5.60 69 VAL D CA 1
ATOM 7441 C C . VAL D 1 107 ? 182.444 65.047 172.175 1.00 6.44 69 VAL D C 1
ATOM 7442 O O . VAL D 1 107 ? 182.407 64.810 173.384 1.00 6.51 69 VAL D O 1
ATOM 7446 N N . LEU D 1 108 ? 182.194 64.125 171.230 1.00 5.71 70 LEU D N 1
ATOM 7447 C CA . LEU D 1 108 ? 181.787 62.767 171.584 1.00 6.74 70 LEU D CA 1
ATOM 7448 C C . LEU D 1 108 ? 182.711 61.720 170.961 1.00 6.40 70 LEU D C 1
ATOM 7449 O O . LEU D 1 108 ? 183.025 61.892 169.796 1.00 6.79 70 LEU D O 1
ATOM 7454 N N . GLY D 1 109 ? 183.184 60.751 171.763 1.00 6.31 71 GLY D N 1
ATOM 7455 C CA . GLY D 1 109 ? 184.019 59.622 171.303 1.00 5.94 71 GLY D CA 1
ATOM 7456 C C . GLY D 1 109 ? 183.239 58.306 171.332 1.00 6.37 71 GLY D C 1
ATOM 7457 O O . GLY D 1 109 ? 182.544 57.995 172.301 1.00 5.21 71 GLY D O 1
ATOM 7458 N N . THR D 1 110 ? 183.286 57.556 170.220 1.00 6.69 72 THR D N 1
ATOM 7459 C CA . THR D 1 110 ? 182.606 56.277 170.139 1.00 7.23 72 THR D CA 1
ATOM 7460 C C . THR D 1 110 ? 183.287 55.401 169.084 1.00 8.16 72 THR D C 1
ATOM 7461 O O . THR D 1 110 ? 183.919 55.935 168.123 1.00 8.23 72 THR D O 1
ATOM 7465 N N . ALA D 1 111 ? 183.148 54.060 169.201 1.00 8.06 73 ALA D N 1
ATOM 7466 C CA . ALA D 1 111 ? 183.389 53.181 168.071 1.00 8.86 73 ALA D CA 1
ATOM 7467 C C . ALA D 1 111 ? 182.121 52.729 167.322 1.00 8.56 73 ALA D C 1
ATOM 7468 O O . ALA D 1 111 ? 182.179 52.197 166.214 1.00 10.03 73 ALA D O 1
ATOM 7470 N N . THR D 1 112 ? 180.974 53.079 167.884 1.00 8.33 74 THR D N 1
ATOM 7471 C CA . THR D 1 112 ? 179.706 52.494 167.487 1.00 9.13 74 THR D CA 1
ATOM 7472 C C . THR D 1 112 ? 178.577 53.525 167.357 1.00 9.27 74 THR D C 1
ATOM 7473 O O . THR D 1 112 ? 177.578 53.450 168.092 1.00 7.89 74 THR D O 1
ATOM 7477 N N . PRO D 1 113 ? 178.740 54.540 166.497 1.00 9.21 75 PRO D N 1
ATOM 7478 C CA . PRO D 1 113 ? 177.687 55.549 166.437 1.00 10.23 75 PRO D CA 1
ATOM 7479 C C . PRO D 1 113 ? 176.387 54.959 165.893 1.00 10.97 75 PRO D C 1
ATOM 7480 O O . PRO D 1 113 ? 176.432 53.921 165.261 1.00 10.98 75 PRO D O 1
ATOM 7484 N N . ASP D 1 114 ? 175.247 55.543 166.267 1.00 11.43 76 ASP D N 1
ATOM 7485 C CA . ASP D 1 114 ? 173.900 55.068 165.832 1.00 12.92 76 ASP D CA 1
ATOM 7486 C C . ASP D 1 114 ? 173.793 54.875 164.299 1.00 12.71 76 ASP D C 1
ATOM 7487 O O . ASP D 1 114 ? 173.347 53.793 163.784 1.00 11.36 76 ASP D O 1
ATOM 7492 N N . ARG D 1 115 ? 174.347 55.862 163.552 1.00 12.25 77 ARG D N 1
ATOM 7493 C CA . ARG D 1 115 ? 174.356 55.905 162.114 1.00 12.57 77 ARG D CA 1
ATOM 7494 C C . ARG D 1 115 ? 175.714 56.464 161.725 1.00 10.59 77 ARG D C 1
ATOM 7495 O O . ARG D 1 115 ? 176.457 56.980 162.608 1.00 11.77 77 ARG D O 1
ATOM 7503 N N . LEU D 1 116 ? 176.070 56.360 160.454 1.00 8.35 78 LEU D N 1
ATOM 7504 C CA . LEU D 1 116 ? 177.306 57.046 159.919 1.00 8.07 78 LEU D CA 1
ATOM 7505 C C . LEU D 1 116 ? 177.023 58.550 159.833 1.00 8.65 78 LEU D C 1
ATOM 7506 O O . LEU D 1 116 ? 177.907 59.368 160.153 1.00 8.79 78 LEU D O 1
ATOM 7511 N N . MET D 1 117 ? 175.834 58.896 159.403 1.00 8.41 79 MET D N 1
ATOM 7512 C CA . MET D 1 117 ? 175.396 60.325 159.489 1.00 9.81 79 MET D CA 1
ATOM 7513 C C . MET D 1 117 ? 173.909 60.427 159.599 1.00 8.76 79 MET D C 1
ATOM 7514 O O . MET D 1 117 ? 173.182 59.487 159.120 1.00 7.16 79 MET D O 1
ATOM 7519 N N . PRO D 1 118 ? 173.404 61.481 160.278 1.00 7.36 80 PRO D N 1
ATOM 7520 C CA . PRO D 1 118 ? 174.088 62.459 161.102 1.00 8.08 80 PRO D CA 1
ATOM 7521 C C . PRO D 1 118 ? 174.815 61.792 162.213 1.00 7.73 80 PRO D C 1
ATOM 7522 O O . PRO D 1 118 ? 174.522 60.672 162.629 1.00 8.72 80 PRO D O 1
ATOM 7526 N N . THR D 1 119 ? 175.802 62.491 162.737 1.00 7.60 81 THR D N 1
ATOM 7527 C CA . THR D 1 119 ? 176.508 62.000 163.884 1.00 7.17 81 THR D CA 1
ATOM 7528 C C . THR D 1 119 ? 175.692 61.947 165.153 1.00 7.47 81 THR D C 1
ATOM 7529 O O . THR D 1 119 ? 174.776 62.751 165.342 1.00 8.09 81 THR D O 1
ATOM 7533 N N . THR D 1 120 ? 176.091 61.052 166.036 1.00 7.49 82 THR D N 1
ATOM 7534 C CA . THR D 1 120 ? 175.543 61.032 167.422 1.00 8.00 82 THR D CA 1
ATOM 7535 C C . THR D 1 120 ? 175.787 62.292 168.156 1.00 7.99 82 THR D C 1
ATOM 7536 O O . THR D 1 120 ? 174.934 62.729 168.925 1.00 7.75 82 THR D O 1
ATOM 7540 N N . ALA D 1 121 ? 176.974 62.921 167.978 1.00 7.27 83 ALA D N 1
ATOM 7541 C CA . ALA D 1 121 ? 177.236 64.220 168.590 1.00 7.33 83 ALA D CA 1
ATOM 7542 C C . ALA D 1 121 ? 176.175 65.252 168.209 1.00 7.31 83 ALA D C 1
ATOM 7543 O O . ALA D 1 121 ? 175.664 65.990 169.136 1.00 6.67 83 ALA D O 1
ATOM 7545 N N . THR D 1 122 ? 175.836 65.362 166.952 1.00 6.61 84 THR D N 1
ATOM 7546 C CA . THR D 1 122 ? 174.848 66.404 166.591 1.00 7.15 84 THR D CA 1
ATOM 7547 C C . THR D 1 122 ? 173.438 66.069 167.068 1.00 7.99 84 THR D C 1
ATOM 7548 O O . THR D 1 122 ? 172.608 66.954 167.399 1.00 8.89 84 THR D O 1
ATOM 7552 N N . VAL D 1 123 ? 173.099 64.779 167.011 1.00 7.88 85 VAL D N 1
ATOM 7553 C CA . VAL D 1 123 ? 171.798 64.327 167.487 1.00 8.75 85 VAL D CA 1
ATOM 7554 C C . VAL D 1 123 ? 171.631 64.509 168.994 1.00 9.24 85 VAL D C 1
ATOM 7555 O O . VAL D 1 123 ? 170.563 64.989 169.434 1.00 8.89 85 VAL D O 1
ATOM 7559 N N . VAL D 1 124 ? 172.657 64.190 169.788 1.00 9.64 86 VAL D N 1
ATOM 7560 C CA . VAL D 1 124 ? 172.575 64.351 171.215 1.00 10.30 86 VAL D CA 1
ATOM 7561 C C . VAL D 1 124 ? 172.581 65.814 171.579 1.00 9.66 86 VAL D C 1
ATOM 7562 O O . VAL D 1 124 ? 171.827 66.246 172.456 1.00 10.30 86 VAL D O 1
ATOM 7566 N N . ALA D 1 125 ? 173.339 66.617 170.851 1.00 8.32 87 ALA D N 1
ATOM 7567 C CA . ALA D 1 125 ? 173.279 68.063 171.160 1.00 9.22 87 ALA D CA 1
ATOM 7568 C C . ALA D 1 125 ? 171.828 68.547 170.952 1.00 8.95 87 ALA D C 1
ATOM 7569 O O . ALA D 1 125 ? 171.300 69.262 171.817 1.00 9.14 87 ALA D O 1
ATOM 7571 N N . ASP D 1 126 ? 171.171 68.107 169.884 1.00 9.76 88 ASP D N 1
ATOM 7572 C CA . ASP D 1 126 ? 169.776 68.534 169.616 1.00 12.33 88 ASP D CA 1
ATOM 7573 C C . ASP D 1 126 ? 168.900 68.103 170.789 1.00 12.13 88 ASP D C 1
ATOM 7574 O O . ASP D 1 126 ? 168.078 68.946 171.307 1.00 11.12 88 ASP D O 1
ATOM 7579 N N . ARG D 1 127 ? 169.049 66.839 171.223 1.00 11.73 89 ARG D N 1
ATOM 7580 C CA . ARG D 1 127 ? 168.209 66.290 172.336 1.00 12.11 89 ARG D CA 1
ATOM 7581 C C . ARG D 1 127 ? 168.381 67.065 173.643 1.00 12.35 89 ARG D C 1
ATOM 7582 O O . ARG D 1 127 ? 167.445 67.174 174.465 1.00 11.13 89 ARG D O 1
ATOM 7590 N N . LEU D 1 128 ? 169.611 67.493 173.872 1.00 10.81 90 LEU D N 1
ATOM 7591 C CA . LEU D 1 128 ? 169.948 68.325 175.014 1.00 11.27 90 LEU D CA 1
ATOM 7592 C C . LEU D 1 128 ? 169.574 69.799 174.900 1.00 11.17 90 LEU D C 1
ATOM 7593 O O . LEU D 1 128 ? 169.606 70.558 175.948 1.00 13.09 90 LEU D O 1
ATOM 7598 N N . GLY D 1 129 ? 169.234 70.272 173.709 1.00 10.72 91 GLY D N 1
ATOM 7599 C CA . GLY D 1 129 ? 168.917 71.685 173.518 1.00 11.26 91 GLY D CA 1
ATOM 7600 C C . GLY D 1 129 ? 170.144 72.501 173.294 1.00 13.01 91 GLY D C 1
ATOM 7601 O O . GLY D 1 129 ? 170.085 73.711 173.405 1.00 13.24 91 GLY D O 1
ATOM 7602 N N . ILE D 1 130 ? 171.254 71.876 172.894 1.00 11.80 92 ILE D N 1
ATOM 7603 C CA . ILE D 1 130 ? 172.525 72.587 172.651 1.00 13.24 92 ILE D CA 1
ATOM 7604 C C . ILE D 1 130 ? 172.552 72.879 171.168 1.00 14.06 92 ILE D C 1
ATOM 7605 O O . ILE D 1 130 ? 172.436 71.955 170.313 1.00 14.24 92 ILE D O 1
ATOM 7610 N N . ASP D 1 131 ? 172.823 74.117 170.819 1.00 13.30 93 ASP D N 1
ATOM 7611 C CA . ASP D 1 131 ? 172.853 74.528 169.403 1.00 13.27 93 ASP D CA 1
ATOM 7612 C C . ASP D 1 131 ? 173.744 75.752 169.226 1.00 12.11 93 ASP D C 1
ATOM 7613 O O . ASP D 1 131 ? 174.028 76.462 170.201 1.00 12.35 93 ASP D O 1
ATOM 7618 N N . GLY D 1 132 ? 174.204 75.959 168.010 1.00 10.04 94 GLY D N 1
ATOM 7619 C CA . GLY D 1 132 ? 174.967 77.144 167.632 1.00 9.96 94 GLY D CA 1
ATOM 7620 C C . GLY D 1 132 ? 176.390 77.023 168.147 1.00 10.60 94 GLY D C 1
ATOM 7621 O O . GLY D 1 132 ? 177.082 78.051 168.372 1.00 10.18 94 GLY D O 1
ATOM 7622 N N . VAL D 1 133 ? 176.859 75.771 168.275 1.00 9.53 95 VAL D N 1
ATOM 7623 C CA . VAL D 1 133 ? 178.195 75.478 168.798 1.00 9.89 95 VAL D CA 1
ATOM 7624 C C . VAL D 1 133 ? 178.840 74.401 167.924 1.00 8.93 95 VAL D C 1
ATOM 7625 O O . VAL D 1 133 ? 178.132 73.691 167.224 1.00 7.98 95 VAL D O 1
ATOM 7629 N N . PRO D 1 134 ? 180.161 74.295 167.937 1.00 8.42 96 PRO D N 1
ATOM 7630 C CA . PRO D 1 134 ? 180.809 73.136 167.246 1.00 7.74 96 PRO D CA 1
ATOM 7631 C C . PRO D 1 134 ? 180.471 71.872 167.975 1.00 8.06 96 PRO D C 1
ATOM 7632 O O . PRO D 1 134 ? 180.377 71.825 169.233 1.00 6.70 96 PRO D O 1
ATOM 7636 N N . ALA D 1 135 ? 180.247 70.818 167.184 1.00 7.25 97 ALA D N 1
ATOM 7637 C CA . ALA D 1 135 ? 179.906 69.511 167.744 1.00 7.53 97 ALA D CA 1
ATOM 7638 C C . ALA D 1 135 ? 180.719 68.473 166.954 1.00 7.35 97 ALA D C 1
ATOM 7639 O O . ALA D 1 135 ? 180.447 68.290 165.758 1.00 9.74 97 ALA D O 1
ATOM 7641 N N . TYR D 1 136 ? 181.719 67.917 167.591 1.00 6.08 98 TYR D N 1
ATOM 7642 C CA . TYR D 1 136 ? 182.735 66.962 166.979 1.00 6.37 98 TYR D CA 1
ATOM 7643 C C . TYR D 1 136 ? 182.452 65.564 167.432 1.00 5.58 98 TYR D C 1
ATOM 7644 O O . TYR D 1 136 ? 182.205 65.302 168.613 1.00 5.44 98 TYR D O 1
ATOM 7653 N N . GLN D 1 137 ? 182.627 64.602 166.543 1.00 5.19 99 GLN D N 1
ATOM 7654 C CA . GLN D 1 137 ? 182.587 63.238 166.931 1.00 5.11 99 GLN D CA 1
ATOM 7655 C C . GLN D 1 137 ? 183.871 62.528 166.474 1.00 5.19 99 GLN D C 1
ATOM 7656 O O . GLN D 1 137 ? 184.201 62.602 165.321 1.00 4.90 99 GLN D O 1
ATOM 7662 N N . LEU D 1 138 ? 184.538 61.864 167.433 1.00 5.28 100 LEU D N 1
ATOM 7663 C CA . LEU D 1 138 ? 185.707 61.073 167.179 1.00 6.37 100 LEU D CA 1
ATOM 7664 C C . LEU D 1 138 ? 185.339 59.616 167.049 1.00 6.07 100 LEU D C 1
ATOM 7665 O O . LEU D 1 138 ? 184.413 59.172 167.739 1.00 6.41 100 LEU D O 1
ATOM 7670 N N . GLN D 1 139 ? 185.997 58.916 166.113 1.00 5.97 101 GLN D N 1
ATOM 7671 C CA . GLN D 1 139 ? 185.782 57.483 165.916 1.00 6.73 101 GLN D CA 1
ATOM 7672 C C . GLN D 1 139 ? 187.031 56.791 166.426 1.00 7.25 101 GLN D C 1
ATOM 7673 O O . GLN D 1 139 ? 188.124 57.103 165.996 1.00 6.55 101 GLN D O 1
ATOM 7679 N N . SER D 1 140 ? 186.882 55.883 167.402 1.00 7.44 102 SER D N 1
ATOM 7680 C CA . SER D 1 140 ? 187.990 55.091 167.913 1.00 8.83 102 SER D CA 1
ATOM 7681 C C . SER D 1 140 ? 187.473 54.022 168.810 1.00 9.33 102 SER D C 1
ATOM 7682 O O . SER D 1 140 ? 186.325 54.084 169.240 1.00 8.39 102 SER D O 1
ATOM 7685 N N . GLY D 1 141 ? 188.356 53.114 169.167 1.00 10.79 103 GLY D N 1
ATOM 7686 C CA . GLY D 1 141 ? 188.145 52.266 170.372 1.00 11.94 103 GLY D CA 1
ATOM 7687 C C . GLY D 1 141 ? 188.304 53.045 171.653 1.00 11.73 103 GLY D C 1
ATOM 7688 O O . GLY D 1 141 ? 188.094 54.307 171.730 1.00 12.28 103 GLY D O 1
ATOM 7689 N N . CYS D 1 142 ? 188.739 52.347 172.690 1.00 12.15 104 CYS D N 1
ATOM 7690 C CA . CYS D 1 142 ? 188.559 52.842 174.054 1.00 14.56 104 CYS D CA 1
ATOM 7691 C C . CYS D 1 142 ? 189.351 54.119 174.406 1.00 13.71 104 CYS D C 1
ATOM 7692 O O . CYS D 1 142 ? 188.883 54.925 175.268 1.00 14.54 104 CYS D O 1
ATOM 7695 N N . SER D 1 143 ? 190.438 54.412 173.671 1.00 11.50 105 SER D N 1
ATOM 7696 C CA . SER D 1 143 ? 191.175 55.661 173.940 1.00 11.30 105 SER D CA 1
ATOM 7697 C C . SER D 1 143 ? 190.416 56.888 173.359 1.00 10.57 105 SER D C 1
ATOM 7698 O O . SER D 1 143 ? 190.845 58.048 173.553 1.00 9.81 105 SER D O 1
ATOM 7701 N N . GLY D 1 144 ? 189.326 56.668 172.600 1.00 9.77 106 GLY D N 1
ATOM 7702 C CA . GLY D 1 144 ? 188.565 57.795 171.996 1.00 9.78 106 GLY D CA 1
ATOM 7703 C C . GLY D 1 144 ? 188.064 58.754 173.096 1.00 9.06 106 GLY D C 1
ATOM 7704 O O . GLY D 1 144 ? 187.968 59.996 172.906 1.00 8.42 106 GLY D O 1
ATOM 7705 N N . ALA D 1 145 ? 187.784 58.200 174.247 1.00 9.42 107 ALA D N 1
ATOM 7706 C CA . ALA D 1 145 ? 187.482 59.054 175.437 1.00 9.32 107 ALA D CA 1
ATOM 7707 C C . ALA D 1 145 ? 188.567 60.036 175.850 1.00 9.08 107 ALA D C 1
ATOM 7708 O O . ALA D 1 145 ? 188.269 61.213 176.069 1.00 9.36 107 ALA D O 1
ATOM 7710 N N . VAL D 1 146 ? 189.826 59.597 175.912 1.00 8.19 108 VAL D N 1
ATOM 7711 C CA . VAL D 1 146 ? 190.936 60.429 176.209 1.00 8.63 108 VAL D CA 1
ATOM 7712 C C . VAL D 1 146 ? 191.258 61.373 175.061 1.00 7.63 108 VAL D C 1
ATOM 7713 O O . VAL D 1 146 ? 191.589 62.546 175.301 1.00 7.74 108 VAL D O 1
ATOM 7717 N N . GLN D 1 147 ? 191.052 60.905 173.787 1.00 7.18 109 GLN D N 1
ATOM 7718 C CA . GLN D 1 147 ? 191.204 61.793 172.639 1.00 7.26 109 GLN D CA 1
ATOM 7719 C C . GLN D 1 147 ? 190.208 62.949 172.738 1.00 6.56 109 GLN D C 1
ATOM 7720 O O . GLN D 1 147 ? 190.532 64.140 172.469 1.00 6.54 109 GLN D O 1
ATOM 7726 N N . ALA D 1 148 ? 188.992 62.621 173.169 1.00 6.79 110 ALA D N 1
ATOM 7727 C CA . ALA D 1 148 ? 187.922 63.643 173.292 1.00 6.77 110 ALA D CA 1
ATOM 7728 C C . ALA D 1 148 ? 188.337 64.653 174.355 1.00 7.05 110 ALA D C 1
ATOM 7729 O O . ALA D 1 148 ? 188.165 65.893 174.176 1.00 6.69 110 ALA D O 1
ATOM 7731 N N . LEU D 1 149 ? 188.848 64.181 175.475 1.00 7.45 111 LEU D N 1
ATOM 7732 C CA . LEU D 1 149 ? 189.365 65.094 176.522 1.00 8.42 111 LEU D CA 1
ATOM 7733 C C . LEU D 1 149 ? 190.542 65.957 176.024 1.00 7.61 111 LEU D C 1
ATOM 7734 O O . LEU D 1 149 ? 190.648 67.186 176.331 1.00 7.51 111 LEU D O 1
ATOM 7739 N N . ALA D 1 150 ? 191.464 65.365 175.245 1.00 7.45 112 ALA D N 1
ATOM 7740 C CA . ALA D 1 150 ? 192.583 66.090 174.700 1.00 6.84 112 ALA D CA 1
ATOM 7741 C C . ALA D 1 150 ? 192.111 67.194 173.705 1.00 7.32 112 ALA D C 1
ATOM 7742 O O . ALA D 1 150 ? 192.600 68.312 173.757 1.00 7.12 112 ALA D O 1
ATOM 7744 N N . VAL D 1 151 ? 191.238 66.873 172.743 1.00 7.16 113 VAL D N 1
ATOM 7745 C CA . VAL D 1 151 ? 190.708 67.822 171.795 1.00 7.59 113 VAL D CA 1
ATOM 7746 C C . VAL D 1 151 ? 189.988 68.939 172.543 1.00 7.60 113 VAL D C 1
ATOM 7747 O O . VAL D 1 151 ? 190.196 70.135 172.245 1.00 8.50 113 VAL D O 1
ATOM 7751 N N . THR D 1 152 ? 189.232 68.569 173.545 1.00 7.56 114 THR D N 1
ATOM 7752 C CA . THR D 1 152 ? 188.396 69.554 174.190 1.00 7.81 114 THR D CA 1
ATOM 7753 C C . THR D 1 152 ? 189.300 70.499 174.995 1.00 7.63 114 THR D C 1
ATOM 7754 O O . THR D 1 152 ? 189.101 71.686 174.948 1.00 7.86 114 THR D O 1
ATOM 7758 N N . ARG D 1 153 ? 190.266 69.964 175.724 1.00 8.63 115 ARG D N 1
ATOM 7759 C CA . ARG D 1 153 ? 191.252 70.781 176.479 1.00 9.65 115 ARG D CA 1
ATOM 7760 C C . ARG D 1 153 ? 191.868 71.788 175.566 1.00 10.34 115 ARG D C 1
ATOM 7761 O O . ARG D 1 153 ? 191.956 73.005 175.895 1.00 9.88 115 ARG D O 1
ATOM 7769 N N . SER D 1 154 ? 192.312 71.307 174.406 1.00 9.22 116 SER D N 1
ATOM 7770 C CA . SER D 1 154 ? 192.914 72.193 173.436 1.00 9.33 116 SER D CA 1
ATOM 7771 C C . SER D 1 154 ? 191.999 73.334 172.992 1.00 9.03 116 SER D C 1
ATOM 7772 O O . SER D 1 154 ? 192.406 74.496 172.909 1.00 9.80 116 SER D O 1
ATOM 7775 N N . LEU D 1 155 ? 190.774 73.007 172.603 1.00 9.10 117 LEU D N 1
ATOM 7776 C CA . LEU D 1 155 ? 189.870 74.007 172.145 1.00 10.26 117 LEU D CA 1
ATOM 7777 C C . LEU D 1 155 ? 189.421 75.006 173.251 1.00 12.79 117 LEU D C 1
ATOM 7778 O O . LEU D 1 155 ? 189.268 76.205 172.976 1.00 12.59 117 LEU D O 1
ATOM 7783 N N . LEU D 1 156 ? 189.256 74.518 174.461 1.00 11.78 118 LEU D N 1
ATOM 7784 C CA . LEU D 1 156 ? 188.951 75.430 175.569 1.00 14.03 118 LEU D CA 1
ATOM 7785 C C . LEU D 1 156 ? 190.125 76.371 175.798 1.00 14.21 118 LEU D C 1
ATOM 7786 O O . LEU D 1 156 ? 189.894 77.546 175.982 1.00 15.92 118 LEU D O 1
ATOM 7791 N N . LEU D 1 157 ? 191.342 75.879 175.865 1.00 15.13 119 LEU D N 1
ATOM 7792 C CA . LEU D 1 157 ? 192.515 76.796 176.158 1.00 17.49 119 LEU D CA 1
ATOM 7793 C C . LEU D 1 157 ? 192.839 77.727 175.025 1.00 20.12 119 LEU D C 1
ATOM 7794 O O . LEU D 1 157 ? 193.402 78.814 175.238 1.00 17.94 119 LEU D O 1
ATOM 7799 N N . GLY D 1 158 ? 192.486 77.370 173.803 1.00 16.73 120 GLY D N 1
ATOM 7800 C CA . GLY D 1 158 ? 192.895 78.192 172.712 1.00 19.69 120 GLY D CA 1
ATOM 7801 C C . GLY D 1 158 ? 191.910 79.233 172.226 1.00 21.53 120 GLY D C 1
ATOM 7802 O O . GLY D 1 158 ? 192.159 80.024 171.322 1.00 23.48 120 GLY D O 1
ATOM 7803 N N . GLY D 1 159 ? 190.739 79.214 172.775 1.00 26.86 121 GLY D N 1
ATOM 7804 C CA . GLY D 1 159 ? 189.600 79.538 171.915 1.00 29.87 121 GLY D CA 1
ATOM 7805 C C . GLY D 1 159 ? 188.635 80.354 172.639 1.00 28.17 121 GLY D C 1
ATOM 7806 O O . GLY D 1 159 ? 188.868 80.692 173.751 1.00 34.69 121 GLY D O 1
ATOM 7807 N N . THR D 1 160 ? 187.663 80.794 171.887 1.00 30.40 122 THR D N 1
ATOM 7808 C CA . THR D 1 160 ? 186.297 80.886 172.270 1.00 34.55 122 THR D CA 1
ATOM 7809 C C . THR D 1 160 ? 185.719 79.405 172.201 1.00 33.02 122 THR D C 1
ATOM 7810 O O . THR D 1 160 ? 185.267 78.894 171.174 1.00 28.70 122 THR D O 1
ATOM 7812 N N . ALA D 1 161 ? 185.952 78.702 173.289 1.00 25.23 123 ALA D N 1
ATOM 7813 C CA . ALA D 1 161 ? 184.893 78.062 174.057 1.00 19.68 123 ALA D CA 1
ATOM 7814 C C . ALA D 1 161 ? 185.336 78.201 175.476 1.00 15.42 123 ALA D C 1
ATOM 7815 O O . ALA D 1 161 ? 186.538 78.041 175.725 1.00 15.90 123 ALA D O 1
ATOM 7817 N N . ARG D 1 162 ? 184.399 78.292 176.423 1.00 12.87 124 ARG D N 1
ATOM 7818 C CA . ARG D 1 162 ? 184.679 78.289 177.833 1.00 13.23 124 ARG D CA 1
ATOM 7819 C C . ARG D 1 162 ? 184.185 77.064 178.639 1.00 11.45 124 ARG D C 1
ATOM 7820 O O . ARG D 1 162 ? 184.813 76.691 179.608 1.00 12.02 124 ARG D O 1
ATOM 7822 N N . THR D 1 163 ? 183.112 76.384 178.162 1.00 9.85 125 THR D N 1
ATOM 7823 C CA . THR D 1 163 ? 182.500 75.294 178.805 1.00 9.75 125 THR D CA 1
ATOM 7824 C C . THR D 1 163 ? 182.211 74.258 177.700 1.00 9.78 125 THR D C 1
ATOM 7825 O O . THR D 1 163 ? 181.698 74.662 176.647 1.00 9.88 125 THR D O 1
ATOM 7829 N N . ALA D 1 164 ? 182.542 73.029 177.972 1.00 9.04 126 ALA D N 1
ATOM 7830 C CA . ALA D 1 164 ? 182.346 71.931 177.025 1.00 8.90 126 ALA D CA 1
ATOM 7831 C C . ALA D 1 164 ? 181.664 70.732 177.701 1.00 8.48 126 ALA D C 1
ATOM 7832 O O . ALA D 1 164 ? 181.921 70.406 178.863 1.00 7.92 126 ALA D O 1
ATOM 7834 N N . LEU D 1 165 ? 180.889 69.978 176.878 1.00 7.48 127 LEU D N 1
ATOM 7835 C CA . LEU D 1 165 ? 180.330 68.733 177.250 1.00 7.73 127 LEU D CA 1
ATOM 7836 C C . LEU D 1 165 ? 181.057 67.670 176.446 1.00 7.49 127 LEU D C 1
ATOM 7837 O O . LEU D 1 165 ? 181.116 67.760 175.227 1.00 7.51 127 LEU D O 1
ATOM 7842 N N . VAL D 1 166 ? 181.682 66.748 177.146 1.00 7.24 128 VAL D N 1
ATOM 7843 C CA . VAL D 1 166 ? 182.475 65.640 176.515 1.00 7.53 128 VAL D CA 1
ATOM 7844 C C . VAL D 1 166 ? 181.741 64.349 176.846 1.00 8.46 128 VAL D C 1
ATOM 7845 O O . VAL D 1 166 ? 181.330 64.132 177.993 1.00 7.82 128 VAL D O 1
ATOM 7849 N N . LEU D 1 167 ? 181.601 63.494 175.834 1.00 7.95 129 LEU D N 1
ATOM 7850 C CA . LEU D 1 167 ? 180.890 62.247 175.985 1.00 8.05 129 LEU D CA 1
ATOM 7851 C C . LEU D 1 167 ? 181.703 61.134 175.396 1.00 8.64 129 LEU D C 1
ATOM 7852 O O . LEU D 1 167 ? 182.464 61.306 174.441 1.00 7.11 129 LEU D O 1
ATOM 7857 N N . GLY D 1 168 ? 181.467 59.962 175.936 1.00 8.20 130 GLY D N 1
ATOM 7858 C CA . GLY D 1 168 ? 182.072 58.744 175.348 1.00 8.72 130 GLY D CA 1
ATOM 7859 C C . GLY D 1 168 ? 181.280 57.511 175.675 1.00 8.67 130 GLY D C 1
ATOM 7860 O O . GLY D 1 168 ? 180.809 57.369 176.804 1.00 8.81 130 GLY D O 1
ATOM 7861 N N . GLY D 1 169 ? 181.132 56.612 174.727 1.00 8.95 131 GLY D N 1
ATOM 7862 C CA . GLY D 1 169 ? 180.359 55.385 175.057 1.00 9.68 131 GLY D CA 1
ATOM 7863 C C . GLY D 1 169 ? 180.260 54.468 173.930 1.00 11.10 131 GLY D C 1
ATOM 7864 O O . GLY D 1 169 ? 180.725 54.771 172.809 1.00 10.19 131 GLY D O 1
ATOM 7865 N N . ASP D 1 170 ? 179.658 53.296 174.182 1.00 11.35 132 ASP D N 1
ATOM 7866 C CA . ASP D 1 170 ? 179.553 52.341 173.075 1.00 12.15 132 ASP D CA 1
ATOM 7867 C C . ASP D 1 170 ? 178.350 51.464 173.385 1.00 12.36 132 ASP D C 1
ATOM 7868 O O . ASP D 1 170 ? 178.055 51.240 174.570 1.00 13.18 132 ASP D O 1
ATOM 7873 N N . VAL D 1 171 ? 177.698 51.066 172.328 1.00 12.65 133 VAL D N 1
ATOM 7874 C CA . VAL D 1 171 ? 176.626 50.078 172.345 1.00 13.83 133 VAL D CA 1
ATOM 7875 C C . VAL D 1 171 ? 176.892 49.092 171.234 1.00 14.66 133 VAL D C 1
ATOM 7876 O O . VAL D 1 171 ? 176.855 49.430 170.038 1.00 13.25 133 VAL D O 1
ATOM 7880 N N . VAL D 1 172 ? 177.225 47.892 171.643 1.00 16.21 134 VAL D N 1
ATOM 7881 C CA . VAL D 1 172 ? 177.662 46.844 170.705 1.00 19.30 134 VAL D CA 1
ATOM 7882 C C . 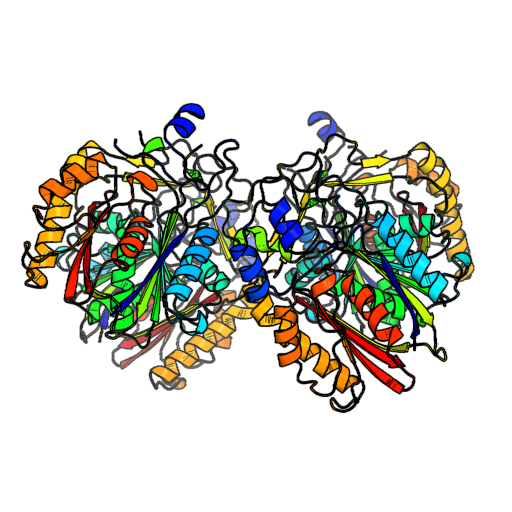VAL D 1 172 ? 176.597 45.754 170.447 1.00 21.98 134 VAL D C 1
ATOM 7883 O O . VAL D 1 172 ? 176.943 44.671 169.931 1.00 19.90 134 VAL D O 1
ATOM 7887 N N . ALA D 1 173 ? 175.319 46.097 170.668 1.00 22.71 135 ALA D N 1
ATOM 7888 C CA . ALA D 1 173 ? 174.143 45.192 170.468 1.00 22.87 135 ALA D CA 1
ATOM 7889 C C . ALA D 1 173 ? 174.052 44.662 169.056 1.00 25.73 135 ALA D C 1
ATOM 7890 O O . ALA D 1 173 ? 173.594 43.541 168.833 1.00 25.85 135 ALA D O 1
ATOM 7892 N N . ARG D 1 174 ? 174.535 45.439 168.077 1.00 22.78 136 ARG D N 1
ATOM 7893 C CA . ARG D 1 174 ? 174.660 44.912 166.706 1.00 23.46 136 ARG D CA 1
ATOM 7894 C C . ARG D 1 174 ? 175.704 43.794 166.560 1.00 20.96 136 ARG D C 1
ATOM 7895 O O . ARG D 1 174 ? 175.709 43.102 165.537 1.00 25.40 136 ARG D O 1
ATOM 7903 N N . PHE D 1 175 ? 176.586 43.595 167.526 1.00 19.73 137 PHE D N 1
ATOM 7904 C CA . PHE D 1 175 ? 177.581 42.545 167.396 1.00 22.53 137 PHE D CA 1
ATOM 7905 C C . PHE D 1 175 ? 177.317 41.297 168.271 1.00 28.46 137 PHE D C 1
ATOM 7906 O O . PHE D 1 175 ? 178.166 40.403 168.333 1.00 29.34 137 PHE D O 1
ATOM 7914 N N . TYR D 1 176 ? 176.173 41.241 168.951 1.00 30.58 138 TYR D N 1
ATOM 7915 C CA . TYR D 1 176 ? 175.910 40.087 169.839 1.00 33.85 138 TYR D CA 1
ATOM 7916 C C . TYR D 1 176 ? 174.490 39.592 169.776 1.00 32.60 138 TYR D C 1
ATOM 7917 O O . TYR D 1 176 ? 173.613 40.334 169.357 1.00 35.20 138 TYR D O 1
ATOM 7926 N N . TYR D 1 193 ? 181.327 37.413 174.564 1.00 28.19 155 TYR D N 1
ATOM 7927 C CA . TYR D 1 193 ? 180.063 37.565 175.277 1.00 27.87 155 TYR D CA 1
ATOM 7928 C C . TYR D 1 193 ? 180.072 37.930 176.734 1.00 26.08 155 TYR D C 1
ATOM 7929 O O . TYR D 1 193 ? 179.098 38.511 177.236 1.00 29.64 155 TYR D O 1
ATOM 7938 N N . VAL D 1 194 ? 181.093 37.563 177.469 1.00 25.49 156 VAL D N 1
ATOM 7939 C CA . VAL D 1 194 ? 181.113 37.877 178.913 1.00 27.27 156 VAL D CA 1
ATOM 7940 C C . VAL D 1 194 ? 181.939 39.120 179.255 1.00 25.14 156 VAL D C 1
ATOM 7941 O O . VAL D 1 194 ? 181.907 39.565 180.387 1.00 24.82 156 VAL D O 1
ATOM 7945 N N . LEU D 1 195 ? 182.670 39.634 178.265 1.00 26.28 157 LEU D N 1
ATOM 7946 C CA . LEU D 1 195 ? 183.625 40.705 178.460 1.00 24.54 157 LEU D CA 1
ATOM 7947 C C . LEU D 1 195 ? 182.959 42.047 178.301 1.00 24.46 157 LEU D C 1
ATOM 7948 O O . LEU D 1 195 ? 183.335 42.994 179.007 1.00 25.64 157 LEU D O 1
ATOM 7953 N N . PHE D 1 196 ? 182.035 42.155 177.364 1.00 23.03 158 PHE D N 1
ATOM 7954 C CA . PHE D 1 196 ? 181.563 43.493 176.943 1.00 22.37 158 PHE D CA 1
ATOM 7955 C C . PHE D 1 196 ? 180.355 43.976 177.778 1.00 22.42 158 PHE D C 1
ATOM 7956 O O . PHE D 1 196 ? 179.671 43.228 178.500 1.00 23.39 158 PHE D O 1
ATOM 7958 N N . GLY D 1 197 ? 180.099 45.283 177.669 1.00 21.08 159 GLY D N 1
ATOM 7959 C CA . GLY D 1 197 ? 178.861 45.862 178.162 1.00 19.48 159 GLY D CA 1
ATOM 7960 C C . GLY D 1 197 ? 178.592 47.117 177.332 1.00 19.19 159 GLY D C 1
ATOM 7961 O O . GLY D 1 197 ? 179.482 47.570 176.551 1.00 17.75 159 GLY D O 1
ATOM 7962 N N . ASP D 1 198 ? 177.410 47.682 177.555 1.00 16.14 160 ASP D N 1
ATOM 7963 C CA . ASP D 1 198 ? 176.915 48.867 176.838 1.00 15.72 160 ASP D CA 1
ATOM 7964 C C . ASP D 1 198 ? 176.774 49.992 177.833 1.00 16.88 160 ASP D C 1
ATOM 7965 O O . ASP D 1 198 ? 176.463 49.802 179.041 1.00 14.66 160 ASP D O 1
ATOM 7970 N N . GLY D 1 199 ? 177.041 51.229 177.398 1.00 15.59 161 GLY D N 1
ATOM 7971 C CA . GLY D 1 199 ? 177.084 52.303 178.384 1.00 13.79 161 GLY D CA 1
ATOM 7972 C C . GLY D 1 199 ? 177.672 53.583 177.794 1.00 14.33 161 GLY D C 1
ATOM 7973 O O . GLY D 1 199 ? 178.543 53.517 176.896 1.00 13.19 161 GLY D O 1
ATOM 7974 N N . VAL D 1 200 ? 177.269 54.726 178.346 1.00 13.77 162 VAL D N 1
ATOM 7975 C CA . VAL D 1 200 ? 177.850 56.013 177.976 1.00 11.78 162 VAL D CA 1
ATOM 7976 C C . VAL D 1 200 ? 178.099 56.817 179.220 1.00 11.53 162 VAL D C 1
ATOM 7977 O O . VAL D 1 200 ? 177.378 56.679 180.244 1.00 11.83 162 VAL D O 1
ATOM 7981 N N . GLY D 1 201 ? 179.149 57.624 179.174 1.00 8.73 163 GLY D N 1
ATOM 7982 C CA . GLY D 1 201 ? 179.416 58.585 180.195 1.00 9.03 163 GLY D CA 1
ATOM 7983 C C . GLY D 1 201 ? 179.712 59.942 179.608 1.00 8.91 163 GLY D C 1
ATOM 7984 O O . GLY D 1 201 ? 179.819 60.097 178.371 1.00 8.51 163 GLY D O 1
ATOM 7985 N N . ALA D 1 202 ? 179.752 60.947 180.488 1.00 8.28 164 ALA D N 1
ATOM 7986 C CA . ALA D 1 202 ? 179.906 62.332 180.067 1.00 8.77 164 ALA D CA 1
ATOM 7987 C C . ALA D 1 202 ? 180.570 63.116 181.169 1.00 8.95 164 ALA D C 1
ATOM 7988 O O . ALA D 1 202 ? 180.528 62.691 182.353 1.00 9.76 164 ALA D O 1
ATOM 7990 N N . ALA D 1 203 ? 181.187 64.207 180.796 1.00 8.74 165 ALA D N 1
ATOM 7991 C CA . ALA D 1 203 ? 181.886 65.136 181.702 1.00 9.05 165 ALA D CA 1
ATOM 7992 C C . ALA D 1 203 ? 181.755 66.583 181.222 1.00 8.74 165 ALA D C 1
ATOM 7993 O O . ALA D 1 203 ? 181.673 66.832 180.020 1.00 8.78 165 ALA D O 1
ATOM 7995 N N . VAL D 1 204 ? 181.706 67.519 182.178 1.00 7.83 166 VAL D N 1
ATOM 7996 C CA . VAL D 1 204 ? 181.627 68.921 181.864 1.00 9.65 166 VAL D CA 1
ATOM 7997 C C . VAL D 1 204 ? 182.958 69.497 182.214 1.00 9.36 166 VAL D C 1
ATOM 7998 O O . VAL D 1 204 ? 183.421 69.275 183.323 1.00 9.85 166 VAL D O 1
ATOM 8002 N N . LEU D 1 205 ? 183.570 70.189 181.283 1.00 10.05 167 LEU D N 1
ATOM 8003 C CA . LEU D 1 205 ? 184.870 70.831 181.417 1.00 10.47 167 LEU D CA 1
ATOM 8004 C C . LEU D 1 205 ? 184.684 72.321 181.273 1.00 10.03 167 LEU D C 1
ATOM 8005 O O . LEU D 1 205 ? 183.904 72.797 180.441 1.00 10.47 167 LEU D O 1
ATOM 8010 N N . ARG D 1 206 ? 185.421 73.059 182.064 1.00 10.30 168 ARG D N 1
ATOM 8011 C CA . ARG D 1 206 ? 185.447 74.526 181.939 1.00 11.43 168 ARG D CA 1
ATOM 8012 C C . ARG D 1 206 ? 186.829 75.097 182.144 1.00 13.01 168 ARG D C 1
ATOM 8013 O O . ARG D 1 206 ? 187.589 74.604 182.987 1.00 13.26 168 ARG D O 1
ATOM 8021 N N . VAL D 1 207 ? 187.134 76.149 181.420 1.00 14.53 169 VAL D N 1
ATOM 8022 C CA . VAL D 1 207 ? 188.430 76.854 181.531 1.00 18.15 169 VAL D CA 1
ATOM 8023 C C . VAL D 1 207 ? 188.519 77.455 182.919 1.00 20.63 169 VAL D C 1
ATOM 8024 O O . VAL D 1 207 ? 187.513 77.866 183.458 1.00 20.35 169 VAL D O 1
ATOM 8028 N N . GLY D 1 208 ? 189.718 77.403 183.495 1.00 24.08 170 GLY D N 1
ATOM 8029 C CA . GLY D 1 208 ? 189.980 77.999 184.822 1.00 27.52 170 GLY D CA 1
ATOM 8030 C C . GLY D 1 208 ? 190.126 76.917 185.850 1.00 29.82 170 GLY D C 1
ATOM 8031 O O . GLY D 1 208 ? 189.905 75.749 185.545 1.00 25.35 170 GLY D O 1
ATOM 8032 N N . GLU D 1 209 ? 190.642 77.290 187.031 1.00 31.71 171 GLU D N 1
ATOM 8033 C CA . GLU D 1 209 ? 190.610 76.433 188.200 1.00 35.86 171 GLU D CA 1
ATOM 8034 C C . GLU D 1 209 ? 189.343 76.867 188.904 1.00 34.11 171 GLU D C 1
ATOM 8035 O O . GLU D 1 209 ? 189.210 78.029 189.268 1.00 41.56 171 GLU D O 1
ATOM 8041 N N . VAL D 1 210 ? 188.410 75.945 189.048 1.00 28.99 172 VAL D N 1
ATOM 8042 C CA . VAL D 1 210 ? 187.171 76.165 189.734 1.00 28.28 172 VAL D CA 1
ATOM 8043 C C . VAL D 1 210 ? 187.229 75.446 191.082 1.00 28.69 172 VAL D C 1
ATOM 8044 O O . VAL D 1 210 ? 187.396 74.212 191.158 1.00 23.60 172 VAL D O 1
ATOM 8048 N N . ALA D 1 211 ? 187.072 76.200 192.171 1.00 29.82 173 ALA D N 1
ATOM 8049 C CA . ALA D 1 211 ? 187.092 75.590 193.525 1.00 29.28 173 ALA D CA 1
ATOM 8050 C C . ALA D 1 211 ? 186.107 74.441 193.668 1.00 25.17 173 ALA D C 1
ATOM 8051 O O . ALA D 1 211 ? 185.006 74.463 193.141 1.00 27.68 173 ALA D O 1
ATOM 8053 N N . GLY D 1 212 ? 186.553 73.373 194.291 1.00 24.87 174 GLY D N 1
ATOM 8054 C CA . GLY D 1 212 ? 185.804 72.128 194.386 1.00 24.27 174 GLY D CA 1
ATOM 8055 C C . GLY D 1 212 ? 185.880 71.179 193.208 1.00 23.44 174 GLY D C 1
ATOM 8056 O O . GLY D 1 212 ? 185.461 70.037 193.321 1.00 25.29 174 GLY D O 1
ATOM 8057 N N . ALA D 1 213 ? 186.428 71.616 192.080 1.00 22.48 175 ALA D N 1
ATOM 8058 C CA . ALA D 1 213 ? 186.441 70.765 190.878 1.00 22.40 175 ALA D CA 1
ATOM 8059 C C . ALA D 1 213 ? 187.801 70.019 190.824 1.00 21.79 175 ALA D C 1
ATOM 8060 O O . ALA D 1 213 ? 188.529 70.043 191.819 1.00 24.33 175 ALA D O 1
ATOM 8062 N N . ALA D 1 214 ? 188.114 69.316 189.710 1.00 19.08 176 ALA D N 1
ATOM 8063 C CA . ALA D 1 214 ? 189.353 68.574 189.574 1.00 17.56 176 ALA D CA 1
ATOM 8064 C C . ALA D 1 214 ? 190.040 69.186 188.389 1.00 17.50 176 ALA D C 1
ATOM 8065 O O . ALA D 1 214 ? 189.423 69.331 187.341 1.00 19.18 176 ALA D O 1
ATOM 8067 N N . ALA D 1 215 ? 191.284 69.589 188.550 1.00 13.83 177 ALA D N 1
ATOM 8068 C CA . ALA D 1 215 ? 192.027 70.223 187.469 1.00 13.07 177 ALA D CA 1
ATOM 8069 C C . ALA D 1 215 ? 192.504 69.098 186.520 1.00 13.89 177 ALA D C 1
ATOM 8070 O O . ALA D 1 215 ? 193.048 68.102 186.963 1.00 12.95 177 ALA D O 1
ATOM 8072 N N . LEU D 1 216 ? 192.354 69.309 185.229 1.00 12.84 178 LEU D N 1
ATOM 8073 C CA . LEU D 1 216 ? 192.914 68.366 184.231 1.00 12.44 178 LEU D CA 1
ATOM 8074 C C . LEU D 1 216 ? 194.316 68.863 183.913 1.00 12.24 178 LEU D C 1
ATOM 8075 O O . LEU D 1 216 ? 194.530 69.741 183.039 1.00 16.26 178 LEU D O 1
ATOM 8080 N N . ARG D 1 217 ? 195.289 68.356 184.686 1.00 13.59 179 ARG D N 1
ATOM 8081 C CA . ARG D 1 217 ? 196.646 68.851 184.723 1.00 15.37 179 ARG D CA 1
ATOM 8082 C C . ARG D 1 217 ? 197.401 68.421 183.484 1.00 15.23 179 ARG D C 1
ATOM 8083 O O . ARG D 1 217 ? 198.297 69.129 183.087 1.00 16.31 179 ARG D O 1
ATOM 8091 N N . SER D 1 218 ? 197.078 67.271 182.916 1.00 14.30 180 SER D N 1
ATOM 8092 C CA . SER D 1 218 ? 197.707 66.888 181.637 1.00 15.28 180 SER D CA 1
ATOM 8093 C C . SER D 1 218 ? 196.850 65.826 180.984 1.00 14.07 180 SER D C 1
ATOM 8094 O O . SER D 1 218 ? 196.053 65.156 181.646 1.00 12.46 180 SER D O 1
ATOM 8097 N N . VAL D 1 219 ? 196.990 65.729 179.667 1.00 12.06 181 VAL D N 1
ATOM 8098 C CA . VAL D 1 219 ? 196.307 64.691 178.918 1.00 11.59 181 VAL D CA 1
ATOM 8099 C C . VAL D 1 219 ? 197.120 64.483 177.652 1.00 10.87 181 VAL D C 1
ATOM 8100 O O . VAL D 1 219 ? 197.622 65.440 177.071 1.00 11.05 181 VAL D O 1
ATOM 8104 N N . PHE D 1 220 ? 197.235 63.247 177.202 1.00 9.87 182 PHE D N 1
ATOM 8105 C CA . PHE D 1 220 ? 197.828 63.019 175.905 1.00 10.27 182 PHE D CA 1
ATOM 8106 C C . PHE D 1 220 ? 197.393 61.699 175.315 1.00 9.32 182 PHE D C 1
ATOM 8107 O O . PHE D 1 220 ? 196.941 60.839 176.032 1.00 8.08 182 PHE D O 1
ATOM 8115 N N . THR D 1 221 ? 197.589 61.578 174.018 1.00 9.07 183 THR D N 1
ATOM 8116 C CA . THR D 1 221 ? 197.359 60.316 173.297 1.00 8.55 183 THR D CA 1
ATOM 8117 C C . THR D 1 221 ? 198.471 60.140 172.312 1.00 8.32 183 THR D C 1
ATOM 8118 O O . THR D 1 221 ? 199.096 61.111 171.868 1.00 8.20 183 THR D O 1
ATOM 8122 N N . ARG D 1 222 ? 198.802 58.909 172.030 1.00 7.72 184 ARG D N 1
ATOM 8123 C CA . ARG D 1 222 ? 199.923 58.622 171.129 1.00 8.66 184 ARG D CA 1
ATOM 8124 C C . ARG D 1 222 ? 199.847 57.239 170.512 1.00 8.07 184 ARG D C 1
ATOM 8125 O O . ARG D 1 222 ? 199.805 56.223 171.182 1.00 7.91 184 ARG D O 1
ATOM 8133 N N . LEU D 1 223 ? 199.778 57.247 169.186 1.00 8.78 185 LEU D N 1
ATOM 8134 C CA . LEU D 1 223 ? 199.889 56.041 168.363 1.00 8.33 185 LEU D CA 1
ATOM 8135 C C . LEU D 1 223 ? 201.314 55.511 168.427 1.00 9.24 185 LEU D C 1
ATOM 8136 O O . LEU D 1 223 ? 202.275 56.232 168.106 1.00 8.08 185 LEU D O 1
ATOM 8141 N N . VAL D 1 224 ? 201.447 54.253 168.819 1.00 9.25 186 VAL D N 1
ATOM 8142 C CA . VAL D 1 224 ? 202.745 53.592 168.886 1.00 11.13 186 VAL D CA 1
ATOM 8143 C C . VAL D 1 224 ? 202.557 52.237 168.208 1.00 11.72 186 VAL D C 1
ATOM 8144 O O . VAL D 1 224 ? 202.819 51.180 168.794 1.00 15.61 186 VAL D O 1
ATOM 8148 N N . GLY D 1 225 ? 202.090 52.282 166.982 1.00 12.50 187 GLY D N 1
ATOM 8149 C CA . GLY D 1 225 ? 201.659 51.108 166.241 1.00 13.04 187 GLY D CA 1
ATOM 8150 C C . GLY D 1 225 ? 202.443 50.740 164.996 1.00 12.54 187 GLY D C 1
ATOM 8151 O O . GLY D 1 225 ? 202.110 49.769 164.384 1.00 12.54 187 GLY D O 1
ATOM 8152 N N . LEU D 1 226 ? 203.507 51.446 164.633 1.00 11.99 188 LEU D N 1
ATOM 8153 C CA . LEU D 1 226 ? 204.079 51.262 163.301 1.00 11.99 188 LEU D CA 1
ATOM 8154 C C . LEU D 1 226 ? 204.598 49.827 163.083 1.00 13.65 188 LEU D C 1
ATOM 8155 O O . LEU D 1 226 ? 205.389 49.351 163.926 1.00 14.36 188 LEU D O 1
ATOM 8160 N N . GLY D 1 227 ? 204.124 49.195 162.000 1.00 11.56 189 GLY D N 1
ATOM 8161 C CA . GLY D 1 227 ? 204.463 47.834 161.666 1.00 13.27 189 GLY D CA 1
ATOM 8162 C C . GLY D 1 227 ? 203.803 46.790 162.513 1.00 14.71 189 GLY D C 1
ATOM 8163 O O . GLY D 1 227 ? 204.023 45.636 162.280 1.00 14.47 189 GLY D O 1
ATOM 8164 N N . ARG D 1 228 ? 202.997 47.143 163.520 1.00 13.74 190 ARG D N 1
ATOM 8165 C CA . ARG D 1 228 ? 202.347 46.146 164.385 1.00 17.80 190 ARG D CA 1
ATOM 8166 C C . ARG D 1 228 ? 201.000 45.805 163.769 1.00 16.72 190 ARG D C 1
ATOM 8167 O O . ARG D 1 228 ? 200.215 46.700 163.400 1.00 16.37 190 ARG D O 1
ATOM 8175 N N . GLU D 1 229 ? 200.661 44.541 163.716 1.00 16.09 191 GLU D N 1
ATOM 8176 C CA . GLU D 1 229 ? 199.299 44.189 163.345 1.00 17.74 191 GLU D CA 1
ATOM 8177 C C . GLU D 1 229 ? 198.273 44.716 164.369 1.00 13.98 191 GLU D C 1
ATOM 8178 O O . GLU D 1 229 ? 198.553 44.690 165.552 1.00 12.76 191 GLU D O 1
ATOM 8184 N N . PRO D 1 230 ? 197.065 45.028 163.889 1.00 13.33 192 PRO D N 1
ATOM 8185 C CA . PRO D 1 230 ? 196.010 45.421 164.824 1.00 13.33 192 PRO D CA 1
ATOM 8186 C C . PRO D 1 230 ? 195.781 44.431 165.911 1.00 13.47 192 PRO D C 1
ATOM 8187 O O . PRO D 1 230 ? 195.818 43.209 165.645 1.00 15.29 192 PRO D O 1
ATOM 8191 N N . GLY D 1 231 ? 195.552 44.895 167.123 1.00 11.98 193 GLY D N 1
ATOM 8192 C CA . GLY D 1 231 ? 195.221 44.034 168.228 1.00 14.13 193 GLY D CA 1
ATOM 8193 C C . GLY D 1 231 ? 193.749 43.729 168.380 1.00 13.58 193 GLY D C 1
ATOM 8194 O O . GLY D 1 231 ? 193.376 42.810 169.147 1.00 16.32 193 GLY D O 1
ATOM 8195 N N . ALA D 1 232 ? 192.913 44.466 167.666 1.00 12.57 194 ALA D N 1
ATOM 8196 C CA . ALA D 1 232 ? 191.467 44.241 167.687 1.00 13.45 194 ALA D CA 1
ATOM 8197 C C . ALA D 1 232 ? 190.901 44.874 166.454 1.00 13.62 194 ALA D C 1
ATOM 8198 O O . ALA D 1 232 ? 191.469 45.848 165.917 1.00 12.63 194 ALA D O 1
ATOM 8200 N N . THR D 1 233 ? 189.820 44.307 165.946 1.00 12.47 195 THR D N 1
ATOM 8201 C CA . THR D 1 233 ? 189.149 44.796 164.795 1.00 13.83 195 THR D CA 1
ATOM 8202 C C . THR D 1 233 ? 187.673 44.760 165.035 1.00 13.20 195 THR D C 1
ATOM 8203 O O . THR D 1 233 ? 187.147 43.935 165.844 1.00 14.52 195 THR D O 1
ATOM 8207 N N . LEU D 1 234 ? 187.011 45.678 164.385 1.00 11.55 196 LEU D N 1
ATOM 8208 C CA . LEU D 1 234 ? 185.536 45.784 164.426 1.00 12.65 196 LEU D CA 1
ATOM 8209 C C . LEU D 1 234 ? 185.025 46.272 163.121 1.00 11.69 196 LEU D C 1
ATOM 8210 O O . LEU D 1 234 ? 185.377 47.339 162.622 1.00 11.93 196 LEU D O 1
ATOM 8215 N N . GLU D 1 235 ? 184.181 45.478 162.450 1.00 12.34 197 GLU D N 1
ATOM 8216 C CA . GLU D 1 235 ? 183.762 45.784 161.101 1.00 12.37 197 GLU D CA 1
ATOM 8217 C C . GLU D 1 235 ? 182.370 46.460 161.066 1.00 13.82 197 GLU D C 1
ATOM 8218 O O . GLU D 1 235 ? 181.606 46.259 161.978 1.00 16.12 197 GLU D O 1
ATOM 8224 N N . TRP D 1 236 ? 182.080 47.147 159.980 1.00 14.14 198 TRP D N 1
ATOM 8225 C CA . TRP D 1 236 ? 180.679 47.577 159.610 1.00 13.55 198 TRP D CA 1
ATOM 8226 C C . TRP D 1 236 ? 180.360 47.169 158.217 1.00 14.71 198 TRP D C 1
ATOM 8227 O O . TRP D 1 236 ? 181.179 47.158 157.316 1.00 15.90 198 TRP D O 1
ATOM 8238 N N . PHE D 1 237 ? 179.084 46.814 158.007 1.00 13.07 199 PHE D N 1
ATOM 8239 C CA . PHE D 1 237 ? 178.632 46.346 156.718 1.00 14.43 199 PHE D CA 1
ATOM 8240 C C . PHE D 1 237 ? 177.670 47.286 156.034 1.00 13.57 199 PHE D C 1
ATOM 8241 O O . PHE D 1 237 ? 176.904 47.995 156.700 1.00 13.70 199 PHE D O 1
ATOM 8249 N N . GLY D 1 238 ? 177.688 47.306 154.707 1.00 12.81 200 GLY D N 1
ATOM 8250 C CA . GLY D 1 238 ? 176.806 47.975 153.881 1.00 13.10 200 GLY D CA 1
ATOM 8251 C C . GLY D 1 238 ? 175.516 47.131 153.679 1.00 14.85 200 GLY D C 1
ATOM 8252 O O . GLY D 1 238 ? 175.449 46.061 154.270 1.00 14.95 200 GLY D O 1
ATOM 8253 N N . PRO D 1 239 ? 174.551 47.673 152.965 1.00 17.88 201 PRO D N 1
ATOM 8254 C CA . PRO D 1 239 ? 173.216 47.085 152.917 1.00 17.84 201 PRO D CA 1
ATOM 8255 C C . PRO D 1 239 ? 173.114 45.788 152.102 1.00 20.52 201 PRO D C 1
ATOM 8256 O O . PRO D 1 239 ? 172.166 45.028 152.347 1.00 20.19 201 PRO D O 1
ATOM 8260 N N . THR D 1 240 ? 174.065 45.536 151.193 1.00 24.43 202 THR D N 1
ATOM 8261 C CA . THR D 1 240 ? 173.991 44.355 150.239 1.00 28.86 202 THR D CA 1
ATOM 8262 C C . THR D 1 240 ? 175.148 43.332 150.295 1.00 31.36 202 THR D C 1
ATOM 8263 O O . THR D 1 240 ? 175.043 42.178 149.849 1.00 29.55 202 THR D O 1
ATOM 8267 N N . GLU D 1 241 ? 176.263 43.708 150.868 1.00 29.12 203 GLU D N 1
ATOM 8268 C CA . GLU D 1 241 ? 177.421 42.813 150.857 1.00 31.94 203 GLU D CA 1
ATOM 8269 C C . GLU D 1 241 ? 177.368 41.533 151.737 1.00 32.73 203 GLU D C 1
ATOM 8270 O O . GLU D 1 241 ? 176.563 41.404 152.668 1.00 26.25 203 GLU D O 1
ATOM 8276 N N . ASP D 1 242 ? 178.251 40.575 151.409 1.00 30.83 204 ASP D N 1
ATOM 8277 C CA . ASP D 1 242 ? 178.394 39.304 152.138 1.00 34.04 204 ASP D CA 1
ATOM 8278 C C . ASP D 1 242 ? 178.957 39.631 153.513 1.00 35.22 204 ASP D C 1
ATOM 8279 O O . ASP D 1 242 ? 179.990 40.277 153.625 1.00 42.77 204 ASP D O 1
ATOM 8284 N N . ARG D 1 243 ? 178.295 39.155 154.548 1.00 30.24 205 ARG D N 1
ATOM 8285 C CA . ARG D 1 243 ? 178.699 39.346 155.934 1.00 27.43 205 ARG D CA 1
ATOM 8286 C C . ARG D 1 243 ? 179.272 38.068 156.655 1.00 27.64 205 ARG D C 1
ATOM 8287 O O . ARG D 1 243 ? 179.354 38.043 157.863 1.00 26.87 205 ARG D O 1
ATOM 8295 N N . ASN D 1 244 ? 179.665 37.007 155.950 1.00 25.11 206 ASN D N 1
ATOM 8296 C CA . ASN D 1 244 ? 180.129 35.787 156.648 1.00 26.61 206 ASN D CA 1
ATOM 8297 C C . ASN D 1 244 ? 181.626 35.866 156.932 1.00 31.21 206 ASN D C 1
ATOM 8298 O O . ASN D 1 244 ? 182.456 35.185 156.285 1.00 28.74 206 ASN D O 1
ATOM 8303 N N . ARG D 1 245 ? 181.975 36.688 157.915 1.00 30.84 207 ARG D N 1
ATOM 8304 C CA . ARG D 1 245 ? 183.382 36.830 158.318 1.00 31.76 207 ARG D CA 1
ATOM 8305 C C . ARG D 1 245 ? 183.444 37.400 159.720 1.00 31.87 207 ARG D C 1
ATOM 8306 O O . ARG D 1 245 ? 182.423 37.902 160.253 1.00 28.55 207 ARG D O 1
ATOM 8308 N N . PRO D 1 246 ? 184.609 37.288 160.372 1.00 33.22 208 PRO D N 1
ATOM 8309 C CA . PRO D 1 246 ? 184.550 37.732 161.753 1.00 32.46 208 PRO D CA 1
ATOM 8310 C C . PRO D 1 246 ? 184.253 39.221 161.825 1.00 26.19 208 PRO D C 1
ATOM 8311 O O . PRO D 1 246 ? 184.938 40.035 161.245 1.00 30.72 208 PRO D O 1
ATOM 8315 N N . ALA D 1 247 ? 183.193 39.569 162.513 1.00 24.93 209 ALA D N 1
ATOM 8316 C CA . ALA D 1 247 ? 182.826 41.000 162.600 1.00 22.27 209 ALA D CA 1
ATOM 8317 C C . ALA D 1 247 ? 183.732 41.747 163.589 1.00 21.37 209 ALA D C 1
ATOM 8318 O O . ALA D 1 247 ? 183.780 42.989 163.564 1.00 18.07 209 ALA D O 1
ATOM 8320 N N . ALA D 1 248 ? 184.327 41.000 164.503 1.00 19.60 210 ALA D N 1
ATOM 8321 C CA . ALA D 1 248 ? 185.156 41.497 165.558 1.00 24.32 210 ALA D CA 1
ATOM 8322 C C . ALA D 1 248 ? 186.249 40.461 165.858 1.00 27.59 210 ALA D C 1
ATOM 8323 O O . ALA D 1 248 ? 185.998 39.259 165.790 1.00 31.91 210 ALA D O 1
ATOM 8325 N N . THR D 1 249 ? 187.450 40.914 166.141 1.00 26.12 211 THR D N 1
ATOM 8326 C CA . THR D 1 249 ? 188.605 40.031 166.328 1.00 25.66 211 THR D CA 1
ATOM 8327 C C . THR D 1 249 ? 189.439 40.653 167.407 1.00 28.58 211 THR D C 1
ATOM 8328 O O . THR D 1 249 ? 189.349 41.882 167.638 1.00 20.59 211 THR D O 1
ATOM 8332 N N . GLU D 1 250 ? 190.181 39.819 168.130 1.00 27.32 212 GLU D N 1
ATOM 8333 C CA . GLU D 1 250 ? 191.153 40.326 169.081 1.00 30.76 212 GLU D CA 1
ATOM 8334 C C . GLU D 1 250 ? 192.318 39.364 169.170 1.00 32.19 212 GLU D C 1
ATOM 8335 O O . GLU D 1 250 ? 192.158 38.154 168.920 1.00 30.52 212 GLU D O 1
ATOM 8340 N N . ASP D 1 251 ? 193.483 39.923 169.455 1.00 30.64 213 ASP D N 1
ATOM 8341 C CA . ASP D 1 251 ? 194.749 39.176 169.591 1.00 28.41 213 ASP D CA 1
ATOM 8342 C C . ASP D 1 251 ? 195.037 39.173 171.073 1.00 26.90 213 ASP D C 1
ATOM 8343 O O . ASP D 1 251 ? 195.666 40.069 171.608 1.00 21.59 213 ASP D O 1
ATOM 8348 N N . TYR D 1 252 ? 194.526 38.182 171.787 1.00 29.76 214 TYR D N 1
ATOM 8349 C CA . TYR D 1 252 ? 194.630 38.196 173.254 1.00 34.46 214 TYR D CA 1
ATOM 8350 C C . TYR D 1 252 ? 196.083 38.088 173.716 1.00 32.63 214 TYR D C 1
ATOM 8351 O O . TYR D 1 252 ? 196.471 38.703 174.735 1.00 30.88 214 TYR D O 1
ATOM 8360 N N . LYS D 1 253 ? 196.884 37.355 172.942 1.00 36.42 215 LYS D N 1
ATOM 8361 C CA . LYS D 1 253 ? 198.304 37.160 173.242 1.00 35.36 215 LYS D CA 1
ATOM 8362 C C . LYS D 1 253 ? 199.063 38.478 173.161 1.00 32.68 215 LYS D C 1
ATOM 8363 O O . LYS D 1 253 ? 199.860 38.803 174.044 1.00 31.96 215 LYS D O 1
ATOM 8365 N N . ALA D 1 254 ? 198.831 39.235 172.107 1.00 27.52 216 ALA D N 1
ATOM 8366 C CA . ALA D 1 254 ? 199.443 40.557 172.012 1.00 25.85 216 ALA D CA 1
ATOM 8367 C C . ALA D 1 254 ? 198.933 41.536 173.109 1.00 24.31 216 ALA D C 1
ATOM 8368 O O . ALA D 1 254 ? 199.733 42.293 173.700 1.00 22.83 216 ALA D O 1
ATOM 8370 N N . ILE D 1 255 ? 197.635 41.475 173.420 1.00 23.21 217 ILE D N 1
ATOM 8371 C CA . ILE D 1 255 ? 197.019 42.368 174.431 1.00 20.33 217 ILE D CA 1
ATOM 8372 C C . ILE D 1 255 ? 197.639 42.117 175.820 1.00 24.04 217 ILE D C 1
ATOM 8373 O O . ILE D 1 255 ? 198.198 43.043 176.468 1.00 20.77 217 ILE D O 1
ATOM 8378 N N . GLU D 1 256 ? 197.601 40.843 176.236 1.00 25.34 218 GLU D N 1
ATOM 8379 C CA . GLU D 1 256 ? 198.178 40.419 177.522 1.00 27.69 218 GLU D CA 1
ATOM 8380 C C . GLU D 1 256 ? 199.635 40.842 177.734 1.00 25.86 218 GLU D C 1
ATOM 8381 O O . GLU D 1 256 ? 199.982 41.280 178.817 1.00 27.21 218 GLU D O 1
ATOM 8383 N N . ARG D 1 257 ? 200.467 40.727 176.715 1.00 29.26 219 ARG D N 1
ATOM 8384 C CA . ARG D 1 257 ? 201.895 41.106 176.780 1.00 31.17 219 ARG D CA 1
ATOM 8385 C C . ARG D 1 257 ? 202.123 42.633 176.691 1.00 30.59 219 ARG D C 1
ATOM 8386 O O . ARG D 1 257 ? 202.900 43.203 177.434 1.00 35.15 219 ARG D O 1
ATOM 8393 N N . HIS D 1 258 ? 201.427 43.295 175.791 1.00 25.74 220 HIS D N 1
ATOM 8394 C CA . HIS D 1 258 ? 201.735 44.680 175.489 1.00 25.40 220 HIS D CA 1
ATOM 8395 C C . HIS D 1 258 ? 200.933 45.719 176.295 1.00 24.15 220 HIS D C 1
ATOM 8396 O O . HIS D 1 258 ? 201.455 46.820 176.554 1.00 21.89 220 HIS D O 1
ATOM 8398 N N . VAL D 1 259 ? 199.667 45.428 176.602 1.00 20.95 221 VAL D N 1
ATOM 8399 C CA . VAL D 1 259 ? 198.842 46.466 177.356 1.00 19.09 221 VAL D CA 1
ATOM 8400 C C . VAL D 1 259 ? 199.467 46.876 178.661 1.00 18.94 221 VAL D C 1
ATOM 8401 O O . VAL D 1 259 ? 199.613 48.070 178.867 1.00 16.25 221 VAL D O 1
ATOM 8405 N N . PRO D 1 260 ? 199.912 45.921 179.536 1.00 19.37 222 PRO D N 1
ATOM 8406 C CA . PRO D 1 260 ? 200.528 46.312 180.805 1.00 20.91 222 PRO D CA 1
ATOM 8407 C C . PRO D 1 260 ? 201.832 47.093 180.686 1.00 19.30 222 PRO D C 1
ATOM 8408 O O . PRO D 1 260 ? 202.021 48.098 181.415 1.00 20.94 222 PRO D O 1
ATOM 8412 N N . ASP D 1 261 ? 202.681 46.734 179.706 1.00 20.22 223 ASP D N 1
ATOM 8413 C CA . ASP D 1 261 ? 203.876 47.515 179.429 1.00 20.94 223 ASP D CA 1
ATOM 8414 C C . ASP D 1 261 ? 203.571 48.927 178.973 1.00 16.60 223 ASP D C 1
ATOM 8415 O O . ASP D 1 261 ? 204.216 49.914 179.422 1.00 14.42 223 ASP D O 1
ATOM 8420 N N . LEU D 1 262 ? 202.623 49.069 178.052 1.00 14.51 224 LEU D N 1
ATOM 8421 C CA . LEU D 1 262 ? 202.254 50.398 177.577 1.00 14.57 224 LEU D CA 1
ATOM 8422 C C . LEU D 1 262 ? 201.570 51.187 178.685 1.00 13.50 224 LEU D C 1
ATOM 8423 O O . LEU D 1 262 ? 201.788 52.350 178.729 1.00 13.49 224 LEU D O 1
ATOM 8428 N N . ALA D 1 263 ? 200.753 50.559 179.529 1.00 12.75 225 ALA D N 1
ATOM 8429 C CA . ALA D 1 263 ? 200.146 51.265 180.682 1.00 15.44 225 ALA D CA 1
ATOM 8430 C C . ALA D 1 263 ? 201.207 51.817 181.635 1.00 14.96 225 ALA D C 1
ATOM 8431 O O . ALA D 1 263 ? 201.158 52.953 182.028 1.00 13.44 225 ALA D O 1
ATOM 8433 N N . ALA D 1 264 ? 202.268 51.047 181.906 1.00 15.31 226 ALA D N 1
ATOM 8434 C CA . ALA D 1 264 ? 203.406 51.515 182.731 1.00 15.75 226 ALA D CA 1
ATOM 8435 C C . ALA D 1 264 ? 204.181 52.695 182.153 1.00 15.58 226 ALA D C 1
ATOM 8436 O O . ALA D 1 264 ? 204.523 53.628 182.842 1.00 16.17 226 ALA D O 1
ATOM 8438 N N . GLU D 1 265 ? 204.387 52.680 180.837 1.00 17.14 227 GLU D N 1
ATOM 8439 C CA . GLU D 1 265 ? 205.013 53.781 180.127 1.00 17.05 227 GLU D CA 1
ATOM 8440 C C . GLU D 1 265 ? 204.192 55.050 180.208 1.00 14.48 227 GLU D C 1
ATOM 8441 O O . GLU D 1 265 ? 204.750 56.125 180.346 1.00 13.82 227 GLU D O 1
ATOM 8447 N N . VAL D 1 266 ? 202.849 54.922 180.124 1.00 14.81 228 VAL D N 1
ATOM 8448 C CA . VAL D 1 266 ? 201.980 56.117 180.288 1.00 12.98 228 VAL D CA 1
ATOM 8449 C C . VAL D 1 266 ? 202.125 56.695 181.696 1.00 12.41 228 VAL D C 1
ATOM 8450 O O . VAL D 1 266 ? 202.214 57.901 181.860 1.00 11.91 228 VAL D O 1
ATOM 8454 N N . VAL D 1 267 ? 202.146 55.823 182.687 1.00 15.34 229 VAL D N 1
ATOM 8455 C CA . VAL D 1 267 ? 202.303 56.280 184.088 1.00 17.62 229 VAL D CA 1
ATOM 8456 C C . VAL D 1 267 ? 203.619 56.993 184.287 1.00 16.54 229 VAL D C 1
ATOM 8457 O O . VAL D 1 267 ? 203.677 58.122 184.816 1.00 15.89 229 VAL D O 1
ATOM 8461 N N . GLU D 1 268 ? 204.694 56.397 183.759 1.00 17.45 230 GLU D N 1
ATOM 8462 C CA . GLU D 1 268 ? 205.998 57.017 183.897 1.00 18.41 230 GLU D CA 1
ATOM 8463 C C . GLU D 1 268 ? 206.032 58.384 183.229 1.00 18.99 230 GLU D C 1
ATOM 8464 O O . GLU D 1 268 ? 206.539 59.342 183.826 1.00 18.50 230 GLU D O 1
ATOM 8466 N N . GLU D 1 269 ? 205.463 58.507 182.013 1.00 16.25 231 GLU D N 1
ATOM 8467 C CA . GLU D 1 269 ? 205.329 59.796 181.341 1.00 17.51 231 GLU D CA 1
ATOM 8468 C C . GLU D 1 269 ? 204.524 60.870 182.043 1.00 14.98 231 GLU D C 1
ATOM 8469 O O . GLU D 1 269 ? 204.941 62.030 182.088 1.00 18.20 231 GLU D O 1
ATOM 8475 N N . LEU D 1 270 ? 203.342 60.533 182.526 1.00 14.61 232 LEU D N 1
ATOM 8476 C CA . LEU D 1 270 ? 202.497 61.515 183.255 1.00 16.16 232 LEU D CA 1
ATOM 8477 C C . LEU D 1 270 ? 203.233 62.072 184.492 1.00 18.70 232 LEU D C 1
ATOM 8478 O O . LEU D 1 270 ? 203.256 63.272 184.712 1.00 19.32 232 LEU D O 1
ATOM 8483 N N . LEU D 1 271 ? 203.823 61.157 185.242 1.00 17.93 233 LEU D N 1
ATOM 8484 C CA . LEU D 1 271 ? 204.513 61.496 186.482 1.00 22.52 233 LEU D CA 1
ATOM 8485 C C . LEU D 1 271 ? 205.719 62.377 186.187 1.00 23.85 233 LEU D C 1
ATOM 8486 O O . LEU D 1 271 ? 205.905 63.420 186.795 1.00 23.97 233 LEU D O 1
ATOM 8491 N N . GLY D 1 272 ? 206.522 61.985 185.210 1.00 22.92 234 GLY D N 1
ATOM 8492 C CA . GLY D 1 272 ? 207.708 62.754 184.911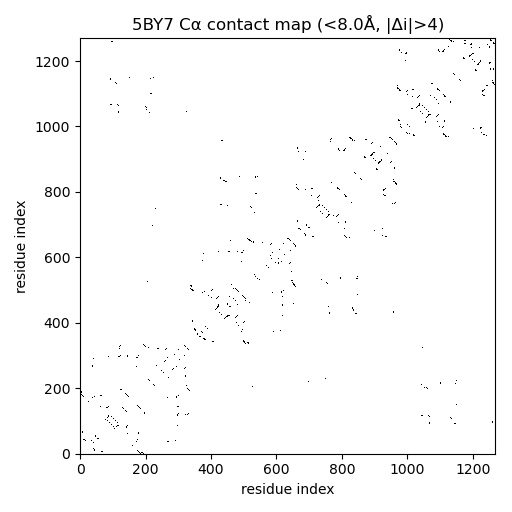 1.00 23.77 234 GLY D CA 1
ATOM 8493 C C . GLY D 1 272 ? 207.419 64.128 184.353 1.00 26.13 234 GLY D C 1
ATOM 8494 O O . GLY D 1 272 ? 208.101 65.088 184.721 1.00 29.52 234 GLY D O 1
ATOM 8495 N N . GLU D 1 273 ? 206.399 64.281 183.499 1.00 24.04 235 GLU D N 1
ATOM 8496 C CA . GLU D 1 273 ? 206.043 65.630 183.003 1.00 24.51 235 GLU D CA 1
ATOM 8497 C C . GLU D 1 273 ? 205.488 66.563 184.104 1.00 25.76 235 GLU D C 1
ATOM 8498 O O . GLU D 1 273 ? 205.663 67.750 184.004 1.00 28.21 235 GLU D O 1
ATOM 8503 N N . LEU D 1 274 ? 204.790 66.010 185.100 1.00 25.28 236 LEU D N 1
ATOM 8504 C CA . LEU D 1 274 ? 204.212 66.770 186.195 1.00 26.09 236 LEU D CA 1
ATOM 8505 C C . LEU D 1 274 ? 205.190 66.999 187.354 1.00 27.26 236 LEU D C 1
ATOM 8506 O O . LEU D 1 274 ? 204.985 67.893 188.156 1.00 28.21 236 LEU D O 1
ATOM 8511 N N . GLY D 1 275 ? 206.246 66.212 187.399 1.00 28.13 237 GLY D N 1
ATOM 8512 C CA . GLY D 1 275 ? 207.191 66.192 188.516 1.00 30.34 237 GLY D CA 1
ATOM 8513 C C . GLY D 1 275 ? 206.552 65.652 189.766 1.00 29.86 237 GLY D C 1
ATOM 8514 O O . GLY D 1 275 ? 206.842 66.146 190.844 1.00 34.76 237 GLY D O 1
ATOM 8515 N N . TRP D 1 276 ? 205.661 64.663 189.619 1.00 25.09 238 TRP D N 1
ATOM 8516 C CA . TRP D 1 276 ? 204.912 64.093 190.702 1.00 24.92 238 TRP D CA 1
ATOM 8517 C C . TRP D 1 276 ? 205.574 62.844 191.090 1.00 25.47 238 TRP D C 1
ATOM 8518 O O . TRP D 1 276 ? 206.061 62.131 190.242 1.00 30.80 238 TRP D O 1
ATOM 8529 N N . ALA D 1 277 ? 205.556 62.539 192.378 1.00 30.09 239 ALA D N 1
ATOM 8530 C CA . ALA D 1 277 ? 206.160 61.331 192.857 1.00 31.15 239 ALA D CA 1
ATOM 8531 C C . ALA D 1 277 ? 205.132 60.183 192.935 1.00 29.00 239 ALA D C 1
ATOM 8532 O O . ALA D 1 277 ? 203.945 60.397 193.187 1.00 29.71 239 ALA D O 1
ATOM 8534 N N . ARG D 1 278 ? 205.624 58.973 192.719 1.00 25.22 240 ARG D N 1
ATOM 8535 C CA . ARG D 1 278 ? 204.826 57.750 192.650 1.00 28.96 240 ARG D CA 1
ATOM 8536 C C . ARG D 1 278 ? 204.061 57.498 193.971 1.00 30.18 240 ARG D C 1
ATOM 8537 O O . ARG D 1 278 ? 202.905 57.107 193.991 1.00 27.89 240 ARG D O 1
ATOM 8545 N N . ASP D 1 279 ? 204.736 57.717 195.081 1.00 29.55 241 ASP D N 1
ATOM 8546 C CA . ASP D 1 279 ? 204.170 57.417 196.380 1.00 36.74 241 ASP D CA 1
ATOM 8547 C C . ASP D 1 279 ? 203.162 58.493 196.830 1.00 35.37 241 ASP D C 1
ATOM 8548 O O . ASP D 1 279 ? 202.374 58.220 197.700 1.00 39.50 241 ASP D O 1
ATOM 8550 N N . ASP D 1 280 ? 203.201 59.694 196.225 1.00 38.03 242 ASP D N 1
ATOM 8551 C CA . ASP D 1 280 ? 202.209 60.774 196.383 1.00 34.52 242 ASP D CA 1
ATOM 8552 C C . ASP D 1 280 ? 200.953 60.679 195.488 1.00 33.99 242 ASP D C 1
ATOM 8553 O O . ASP D 1 280 ? 200.218 61.656 195.373 1.00 35.48 242 ASP D O 1
ATOM 8555 N N . LEU D 1 281 ? 200.701 59.548 194.841 1.00 28.44 243 LEU D N 1
ATOM 8556 C CA . LEU D 1 281 ? 199.501 59.429 194.034 1.00 26.86 243 LEU D CA 1
ATOM 8557 C C . LEU D 1 281 ? 198.375 58.787 194.847 1.00 25.40 243 LEU D C 1
ATOM 8558 O O . LEU D 1 281 ? 198.490 57.663 195.279 1.00 23.79 243 LEU D O 1
ATOM 8563 N N . ASP D 1 282 ? 197.225 59.466 194.916 1.00 24.32 244 ASP D N 1
ATOM 8564 C CA . ASP D 1 282 ? 196.071 58.934 195.637 1.00 22.48 244 ASP D CA 1
ATOM 8565 C C . ASP D 1 282 ? 195.215 57.898 194.901 1.00 20.97 244 ASP D C 1
ATOM 8566 O O . ASP D 1 282 ? 194.784 56.911 195.500 1.00 20.58 244 ASP D O 1
ATOM 8571 N N . TYR D 1 283 ? 194.978 58.077 193.587 1.00 17.54 245 TYR D N 1
ATOM 8572 C CA . TYR D 1 283 ? 194.149 57.167 192.858 1.00 17.17 245 TYR D CA 1
ATOM 8573 C C . TYR D 1 283 ? 194.747 56.872 191.481 1.00 14.91 245 TYR D C 1
ATOM 8574 O O . TYR D 1 283 ? 195.405 57.724 190.909 1.00 14.91 245 TYR D O 1
ATOM 8583 N N . VAL D 1 284 ? 194.488 55.686 191.013 1.00 17.44 246 VAL D N 1
ATOM 8584 C CA . VAL D 1 284 ? 194.810 55.269 189.639 1.00 17.20 246 VAL D CA 1
ATOM 8585 C C . VAL D 1 284 ? 193.577 54.674 188.963 1.00 14.91 246 VAL D C 1
ATOM 8586 O O . VAL D 1 284 ? 192.823 53.891 189.553 1.00 15.57 246 VAL D O 1
ATOM 8590 N N . LEU D 1 285 ? 193.328 55.087 187.721 1.00 16.14 247 LEU D N 1
ATOM 8591 C CA . LEU D 1 285 ? 192.170 54.706 186.933 1.00 14.22 247 LEU D CA 1
ATOM 8592 C C . LEU D 1 285 ? 192.766 53.914 185.764 1.00 15.90 247 LEU D C 1
ATOM 8593 O O . LEU D 1 285 ? 193.089 54.484 184.762 1.00 15.01 247 LEU D O 1
ATOM 8598 N N . PRO D 1 286 ? 192.953 52.608 185.945 1.00 16.07 248 PRO D N 1
ATOM 8599 C CA . PRO D 1 286 ? 193.739 51.796 184.968 1.00 16.06 248 PRO D CA 1
ATOM 8600 C C . PRO D 1 286 ? 192.887 51.307 183.823 1.00 16.70 248 PRO D C 1
ATOM 8601 O O . PRO D 1 286 ? 191.682 51.375 183.914 1.00 16.08 248 PRO D O 1
ATOM 8605 N N . PRO D 1 287 ? 193.490 50.752 182.747 1.00 15.75 249 PRO D N 1
ATOM 8606 C CA . PRO D 1 287 ? 192.687 50.096 181.730 1.00 17.11 249 PRO D CA 1
ATOM 8607 C C . PRO D 1 287 ? 191.756 49.028 182.284 1.00 17.23 249 PRO D C 1
ATOM 8608 O O . PRO D 1 287 ? 192.099 48.360 183.269 1.00 19.46 249 PRO D O 1
ATOM 8612 N N . GLN D 1 288 ? 190.575 48.955 181.708 1.00 18.54 250 GLN D N 1
ATOM 8613 C CA . GLN D 1 288 ? 189.439 48.119 182.167 1.00 20.81 250 GLN D CA 1
ATOM 8614 C C . GLN D 1 288 ? 188.966 47.054 181.123 1.00 21.06 250 GLN D C 1
ATOM 8615 O O . GLN D 1 288 ? 187.901 47.180 180.438 1.00 22.09 250 GLN D O 1
ATOM 8621 N N . LEU D 1 289 ? 189.763 46.035 180.935 1.00 20.30 251 LEU D N 1
ATOM 8622 C CA . LEU D 1 289 ? 189.463 45.010 179.909 1.00 22.00 251 LEU D CA 1
ATOM 8623 C C . LEU D 1 289 ? 188.757 43.814 180.524 1.00 19.70 251 LEU D C 1
ATOM 8624 O O . LEU D 1 289 ? 187.896 43.217 179.891 1.00 22.13 251 LEU D O 1
ATOM 8629 N N . SER D 1 290 ? 189.167 43.445 181.715 1.00 21.87 252 SER D N 1
ATOM 8630 C CA . SER D 1 290 ? 188.441 42.402 182.495 1.00 23.05 252 SER D CA 1
ATOM 8631 C C . SER D 1 290 ? 188.980 42.491 183.871 1.00 24.87 252 SER D C 1
ATOM 8632 O O . SER D 1 290 ? 189.977 43.141 184.076 1.00 25.19 252 SER D O 1
ATOM 8635 N N . GLY D 1 291 ? 188.377 41.783 184.823 1.00 28.27 253 GLY D N 1
ATOM 8636 C CA . GLY D 1 291 ? 188.874 41.829 186.219 1.00 30.57 253 GLY D CA 1
ATOM 8637 C C . GLY D 1 291 ? 190.304 41.329 186.268 1.00 28.52 253 GLY D C 1
ATOM 8638 O O . GLY D 1 291 ? 191.131 41.887 186.962 1.00 28.15 253 GLY D O 1
ATOM 8639 N N . ARG D 1 292 ? 190.589 40.280 185.493 1.00 30.69 254 ARG D N 1
ATOM 8640 C CA . ARG D 1 292 ? 191.903 39.618 185.514 1.00 30.64 254 ARG D CA 1
ATOM 8641 C C . ARG D 1 292 ? 192.996 40.505 184.921 1.00 30.72 254 ARG D C 1
ATOM 8642 O O . ARG D 1 292 ? 194.062 40.655 185.496 1.00 27.99 254 ARG D O 1
ATOM 8644 N N . MET D 1 293 ? 192.710 41.138 183.785 1.00 30.82 255 MET D N 1
ATOM 8645 C CA . MET D 1 293 ? 193.690 42.019 183.137 1.00 33.54 255 MET D CA 1
ATOM 8646 C C . MET D 1 293 ? 193.975 43.252 184.023 1.00 29.19 255 MET D C 1
ATOM 8647 O O . MET D 1 293 ? 195.120 43.719 184.183 1.00 27.06 255 MET D O 1
ATOM 8652 N N . THR D 1 294 ? 192.922 43.746 184.686 1.00 29.98 256 THR D N 1
ATOM 8653 C CA . THR D 1 294 ? 193.056 44.882 185.567 1.00 28.47 256 THR D CA 1
ATOM 8654 C C . THR D 1 294 ? 193.993 44.563 186.742 1.00 28.49 256 THR D C 1
ATOM 8655 O O . THR D 1 294 ? 194.946 45.300 187.034 1.00 23.62 256 THR D O 1
ATOM 8659 N N . ALA D 1 295 ? 193.802 43.409 187.357 1.00 28.86 257 ALA D N 1
ATOM 8660 C CA . ALA D 1 295 ? 194.723 42.982 188.403 1.00 31.17 257 ALA D CA 1
ATOM 8661 C C . ALA D 1 295 ? 196.179 42.891 187.878 1.00 29.65 257 ALA D C 1
ATOM 8662 O O . ALA D 1 295 ? 197.115 43.283 188.538 1.00 29.11 257 ALA D O 1
ATOM 8664 N N . LEU D 1 296 ? 196.342 42.374 186.676 1.00 31.07 258 LEU D N 1
ATOM 8665 C CA . LEU D 1 296 ? 197.667 42.212 186.103 1.00 32.20 258 LEU D CA 1
ATOM 8666 C C . LEU D 1 296 ? 198.357 43.569 185.795 1.00 30.41 258 LEU D C 1
ATOM 8667 O O . LEU D 1 296 ? 199.566 43.765 186.007 1.00 26.57 258 LEU D O 1
ATOM 8672 N N . ILE D 1 297 ? 197.587 44.520 185.274 1.00 25.30 259 ILE D N 1
ATOM 8673 C CA . ILE D 1 297 ? 198.140 45.832 184.986 1.00 25.91 259 ILE D CA 1
ATOM 8674 C C . ILE D 1 297 ? 198.480 46.574 186.287 1.00 25.64 259 ILE D C 1
ATOM 8675 O O . ILE D 1 297 ? 199.528 47.200 186.390 1.00 27.43 259 ILE D O 1
ATOM 8680 N N . VAL D 1 298 ? 197.623 46.503 187.312 1.00 26.49 260 VAL D N 1
ATOM 8681 C CA . VAL D 1 298 ? 197.904 47.255 188.540 1.00 29.82 260 VAL D CA 1
ATOM 8682 C C . VAL D 1 298 ? 199.199 46.779 189.182 1.00 33.67 260 VAL D C 1
ATOM 8683 O O . VAL D 1 298 ? 199.969 47.598 189.665 1.00 41.31 260 VAL D O 1
ATOM 8687 N N . GLU D 1 299 ? 199.445 45.468 189.159 1.00 39.50 261 GLU D N 1
ATOM 8688 C CA . GLU D 1 299 ? 200.713 44.914 189.665 1.00 40.30 261 GLU D CA 1
ATOM 8689 C C . GLU D 1 299 ? 201.900 45.474 188.850 1.00 39.10 261 GLU D C 1
ATOM 8690 O O . GLU D 1 299 ? 202.907 45.878 189.425 1.00 41.97 261 GLU D O 1
ATOM 8692 N N . ARG D 1 300 ? 201.757 45.566 187.528 1.00 36.82 262 ARG D N 1
ATOM 8693 C CA . ARG D 1 300 ? 202.812 46.156 186.708 1.00 33.76 262 ARG D CA 1
ATOM 8694 C C . ARG D 1 300 ? 203.041 47.653 186.940 1.00 35.84 262 ARG D C 1
ATOM 8695 O O . ARG D 1 300 ? 204.159 48.108 186.754 1.00 38.10 262 ARG D O 1
ATOM 8697 N N . LEU D 1 301 ? 202.024 48.428 187.343 1.00 32.03 263 LEU D N 1
ATOM 8698 C CA . LEU D 1 301 ? 202.191 49.888 187.442 1.00 31.30 263 LEU D CA 1
ATOM 8699 C C . LEU D 1 301 ? 203.070 50.379 188.566 1.00 32.73 263 LEU D C 1
ATOM 8700 O O . LEU D 1 301 ? 203.547 51.513 188.509 1.00 36.22 263 LEU D O 1
ATOM 8705 N N . LYS D 1 302 ? 203.228 49.561 189.607 1.00 35.01 264 LYS D N 1
ATOM 8706 C CA . LYS D 1 302 ? 204.048 49.889 190.767 1.00 35.98 264 LYS D CA 1
ATOM 8707 C C . LYS D 1 302 ? 203.594 51.191 191.452 1.00 37.30 264 LYS D C 1
ATOM 8708 O O . LYS D 1 302 ? 204.384 52.154 191.614 1.00 30.40 264 LYS D O 1
ATOM 8710 N N . LEU D 1 303 ? 202.304 51.211 191.823 1.00 36.49 265 LEU D N 1
ATOM 8711 C CA . LEU D 1 303 ? 201.681 52.339 192.543 1.00 37.48 265 LEU D CA 1
ATOM 8712 C C . LEU D 1 303 ? 201.054 51.766 193.805 1.00 37.55 265 LEU D C 1
ATOM 8713 O O . LEU D 1 303 ? 199.826 51.786 193.955 1.00 34.21 265 LEU D O 1
ATOM 8718 N N . PRO D 1 304 ? 201.898 51.240 194.729 1.00 38.60 266 PRO D N 1
ATOM 8719 C CA . PRO D 1 304 ? 201.301 50.545 195.900 1.00 38.64 266 PRO D CA 1
ATOM 8720 C C . PRO D 1 304 ? 200.472 51.466 196.841 1.00 37.32 266 PRO D C 1
ATOM 8721 O O . PRO D 1 304 ? 199.546 50.991 197.488 1.00 39.98 266 PRO D O 1
ATOM 8724 N N . GLN D 1 305 ? 200.767 52.767 196.865 1.00 36.44 267 GLN D N 1
ATOM 8725 C CA . GLN D 1 305 ? 200.033 53.754 197.658 1.00 34.30 267 GLN D CA 1
ATOM 8726 C C . GLN D 1 305 ? 198.673 54.240 197.083 1.00 33.26 267 GLN D C 1
ATOM 8727 O O . GLN D 1 305 ? 197.931 54.950 197.754 1.00 33.75 267 GLN D O 1
ATOM 8732 N N . ALA D 1 306 ? 198.386 53.918 195.823 1.00 29.46 268 ALA D N 1
ATOM 8733 C CA . ALA D 1 306 ? 197.273 54.511 195.108 1.00 26.52 268 ALA D CA 1
ATOM 8734 C C . ALA D 1 306 ? 196.105 53.546 195.169 1.00 26.66 268 ALA D C 1
ATOM 8735 O O . ALA D 1 306 ? 196.277 52.332 195.020 1.00 27.97 268 ALA D O 1
ATOM 8737 N N . THR D 1 307 ? 194.914 54.085 195.343 1.00 23.23 269 THR D N 1
ATOM 8738 C CA . THR D 1 307 ? 193.694 53.272 195.322 1.00 24.24 269 THR D CA 1
ATOM 8739 C C . THR D 1 307 ? 193.198 53.162 193.903 1.00 23.21 269 THR D C 1
ATOM 8740 O O . THR D 1 307 ? 193.077 54.204 193.221 1.00 19.08 269 THR D O 1
ATOM 8744 N N . GLU D 1 308 ? 192.885 51.931 193.516 1.00 20.88 270 GLU D N 1
ATOM 8745 C CA . GLU D 1 308 ? 192.392 51.620 192.160 1.00 23.62 270 GLU D CA 1
ATOM 8746 C C . GLU D 1 308 ? 190.925 52.003 192.030 1.00 22.70 270 GLU D C 1
ATOM 8747 O O . GLU D 1 308 ? 190.112 51.674 192.920 1.00 19.48 270 GLU D O 1
ATOM 8753 N N . VAL D 1 309 ? 190.591 52.667 190.916 1.00 20.46 271 VAL D N 1
ATOM 8754 C CA . VAL D 1 309 ? 189.228 53.040 190.573 1.00 19.67 271 VAL D CA 1
ATOM 8755 C C . VAL D 1 309 ? 188.875 52.232 189.328 1.00 21.30 271 VAL D C 1
ATOM 8756 O O . VAL D 1 309 ? 189.356 52.538 188.205 1.00 19.66 271 VAL D O 1
ATOM 8760 N N . SER D 1 310 ? 188.107 51.183 189.524 1.00 19.07 272 SER D N 1
ATOM 8761 C CA . SER D 1 310 ? 187.743 50.260 188.457 1.00 21.36 272 SER D CA 1
ATOM 8762 C C . SER D 1 310 ? 186.234 50.036 188.462 1.00 24.14 272 SER D C 1
ATOM 8763 O O . SER D 1 310 ? 185.563 50.342 189.458 1.00 28.04 272 SER D O 1
ATOM 8766 N N . CYS D 1 311 ? 185.695 49.598 187.328 1.00 21.72 273 CYS D N 1
ATOM 8767 C CA . CYS D 1 311 ? 184.281 49.326 187.163 1.00 22.56 273 CYS D CA 1
ATOM 8768 C C . CYS D 1 311 ? 183.984 48.112 186.288 1.00 23.42 273 CYS D C 1
ATOM 8769 O O . CYS D 1 311 ? 182.862 47.640 186.223 1.00 22.45 273 CYS D O 1
ATOM 8772 N N . VAL D 1 312 ? 184.985 47.548 185.633 1.00 21.54 274 VAL D N 1
ATOM 8773 C CA . VAL D 1 312 ? 184.709 46.597 184.562 1.00 23.16 274 VAL D CA 1
ATOM 8774 C C . VAL D 1 312 ? 184.054 45.345 185.145 1.00 23.28 274 VAL D C 1
ATOM 8775 O O . VAL D 1 312 ? 183.221 44.735 184.493 1.00 20.33 274 VAL D O 1
ATOM 8779 N N . ALA D 1 313 ? 184.411 45.008 186.384 1.00 26.50 275 ALA D N 1
ATOM 8780 C CA . ALA D 1 313 ? 183.855 43.797 187.019 1.00 31.82 275 ALA D CA 1
ATOM 8781 C C . ALA D 1 313 ? 182.327 43.918 187.233 1.00 32.24 275 ALA D C 1
ATOM 8782 O O . ALA D 1 313 ? 181.597 42.914 187.191 1.00 35.61 275 ALA D O 1
ATOM 8784 N N . GLU D 1 314 ? 181.843 45.147 187.388 1.00 30.17 276 GLU D N 1
ATOM 8785 C CA . GLU D 1 314 ? 180.402 45.424 187.503 1.00 30.97 276 GLU D CA 1
ATOM 8786 C C . GLU D 1 314 ? 179.688 45.822 186.218 1.00 29.28 276 GLU D C 1
ATOM 8787 O O . GLU D 1 314 ? 178.479 45.573 186.087 1.00 30.07 276 GLU D O 1
ATOM 8793 N N . THR D 1 315 ? 180.389 46.493 185.292 1.00 23.79 277 THR D N 1
ATOM 8794 C CA . THR D 1 315 ? 179.760 47.093 184.116 1.00 21.27 277 THR D CA 1
ATOM 8795 C C . THR D 1 315 ? 180.027 46.373 182.809 1.00 20.79 277 THR D C 1
ATOM 8796 O O . THR D 1 315 ? 179.274 46.595 181.853 1.00 22.62 277 THR D O 1
ATOM 8800 N N . GLY D 1 316 ? 181.053 45.515 182.742 1.00 19.64 278 GLY D N 1
ATOM 8801 C CA . GLY D 1 316 ? 181.527 44.972 181.484 1.00 21.38 278 GLY D CA 1
ATOM 8802 C C . GLY D 1 316 ? 182.416 46.046 180.838 1.00 21.51 278 GLY D C 1
ATOM 8803 O O . GLY D 1 316 ? 182.434 47.189 181.290 1.00 21.22 278 GLY D O 1
ATOM 8804 N N . ASN D 1 317 ? 183.160 45.679 179.804 1.00 18.55 279 ASN D N 1
ATOM 8805 C CA . ASN D 1 317 ? 183.979 46.685 179.087 1.00 16.99 279 ASN D CA 1
ATOM 8806 C C . ASN D 1 317 ? 183.104 47.413 178.092 1.00 15.56 279 ASN D C 1
ATOM 8807 O O . ASN D 1 317 ? 182.737 46.864 177.076 1.00 16.24 279 ASN D O 1
ATOM 8812 N N . ASN D 1 318 ? 182.756 48.678 178.392 1.00 16.39 280 ASN D N 1
ATOM 8813 C CA . ASN D 1 318 ? 181.926 49.472 177.490 1.00 15.53 280 ASN D CA 1
ATOM 8814 C C . ASN D 1 318 ? 182.744 50.496 176.665 1.00 15.59 280 ASN D C 1
ATOM 8815 O O . ASN D 1 318 ? 182.186 51.541 176.247 1.00 14.03 280 ASN D O 1
ATOM 8820 N N . GLY D 1 319 ? 184.018 50.158 176.425 1.00 12.76 281 GLY D N 1
ATOM 8821 C CA . GLY D 1 319 ? 184.805 50.877 175.434 1.00 13.21 281 GLY D CA 1
ATOM 8822 C C . GLY D 1 319 ? 185.012 52.306 175.812 1.00 11.39 281 GLY D C 1
ATOM 8823 O O . GLY D 1 319 ? 185.651 52.590 176.832 1.00 12.59 281 GLY D O 1
ATOM 8824 N N . ASN D 1 320 ? 184.562 53.212 174.929 1.00 10.88 282 ASN D N 1
ATOM 8825 C CA . ASN D 1 320 ? 184.717 54.627 175.193 1.00 10.76 282 ASN D CA 1
ATOM 8826 C C . ASN D 1 320 ? 183.998 55.113 176.438 1.00 11.53 282 ASN D C 1
ATOM 8827 O O . ASN D 1 320 ? 184.223 56.217 176.888 1.00 12.69 282 ASN D O 1
ATOM 8832 N N . GLY D 1 321 ? 183.070 54.334 176.943 1.00 11.10 283 GLY D N 1
ATOM 8833 C CA . GLY D 1 321 ? 182.414 54.712 178.221 1.00 11.31 283 GLY D CA 1
ATOM 8834 C C . GLY D 1 321 ? 183.281 54.611 179.459 1.00 12.03 283 GLY D C 1
ATOM 8835 O O . GLY D 1 321 ? 183.113 55.398 180.401 1.00 11.97 283 GLY D O 1
ATOM 8836 N N . ILE D 1 322 ? 184.317 53.778 179.410 1.00 12.62 284 ILE D N 1
ATOM 8837 C CA . ILE D 1 322 ? 185.049 53.424 180.628 1.00 14.00 284 ILE D CA 1
ATOM 8838 C C . ILE D 1 322 ? 185.663 54.600 181.323 1.00 13.57 284 ILE D C 1
ATOM 8839 O O . ILE D 1 322 ? 185.515 54.741 182.548 1.00 13.31 284 ILE D O 1
ATOM 8844 N N . VAL D 1 323 ? 186.387 55.440 180.579 1.00 11.96 285 VAL D N 1
ATOM 8845 C CA . VAL D 1 323 ? 187.104 56.551 181.151 1.00 13.16 285 VAL D CA 1
ATOM 8846 C C . VAL D 1 323 ? 186.103 57.457 181.887 1.00 12.39 285 VAL D C 1
ATOM 8847 O O . VAL D 1 323 ? 186.393 57.955 183.010 1.00 12.35 285 VAL D O 1
ATOM 8851 N N . PHE D 1 324 ? 184.939 57.647 181.285 1.00 11.13 286 PHE D N 1
ATOM 8852 C CA . PHE D 1 324 ? 183.907 58.519 181.933 1.00 12.20 286 PHE D CA 1
ATOM 8853 C C . PHE D 1 324 ? 183.288 57.934 183.232 1.00 12.30 286 PHE D C 1
ATOM 8854 O O . PHE D 1 324 ? 183.098 58.675 184.247 1.00 12.32 286 PHE D O 1
ATOM 8862 N N . LEU D 1 325 ? 183.058 56.634 183.244 1.00 14.03 287 LEU D N 1
ATOM 8863 C CA . LEU D 1 325 ? 182.628 55.883 184.483 1.00 16.07 287 LEU D CA 1
ATOM 8864 C C . LEU D 1 325 ? 183.716 55.939 185.582 1.00 15.63 287 LEU D C 1
ATOM 8865 O O . LEU D 1 325 ? 183.428 56.192 186.768 1.00 15.71 287 LEU D O 1
ATOM 8870 N N . GLN D 1 326 ? 184.988 55.819 185.176 1.00 14.22 288 GLN D N 1
ATOM 8871 C CA . GLN D 1 326 ? 186.071 56.068 186.063 1.00 13.44 288 GLN D CA 1
ATOM 8872 C C . GLN D 1 326 ? 186.168 57.454 186.566 1.00 13.10 288 GLN D C 1
ATOM 8873 O O . GLN D 1 326 ? 186.490 57.641 187.774 1.00 13.97 288 GLN D O 1
ATOM 8879 N N . LEU D 1 327 ? 185.956 58.448 185.713 1.00 12.59 289 LEU D N 1
ATOM 8880 C CA . LEU D 1 327 ? 185.981 59.837 186.119 1.00 13.96 289 LEU D CA 1
ATOM 8881 C C . LEU D 1 327 ? 184.890 60.088 187.137 1.00 13.98 289 LEU D C 1
ATOM 8882 O O . LEU D 1 327 ? 185.152 60.753 188.172 1.00 15.87 289 LEU D O 1
ATOM 8887 N N . GLU D 1 328 ? 183.707 59.580 186.865 1.00 14.83 290 GLU D N 1
ATOM 8888 C CA . GLU D 1 328 ? 182.588 59.725 187.815 1.00 15.70 290 GLU D CA 1
ATOM 8889 C C . GLU D 1 328 ? 182.976 59.138 189.192 1.00 17.08 290 GLU D C 1
ATOM 8890 O O . GLU D 1 328 ? 182.792 59.801 190.252 1.00 15.10 290 GLU D O 1
ATOM 8896 N N . ARG D 1 329 ? 183.565 57.966 189.181 1.00 15.20 291 ARG D N 1
ATOM 8897 C CA . ARG D 1 329 ? 183.924 57.308 190.464 1.00 18.41 291 ARG D CA 1
ATOM 8898 C C . ARG D 1 329 ? 185.082 57.983 191.181 1.00 19.70 291 ARG D C 1
ATOM 8899 O O . ARG D 1 329 ? 185.097 58.090 192.444 1.00 16.58 291 ARG D O 1
ATOM 8907 N N . ALA D 1 330 ? 186.053 58.484 190.395 1.00 16.65 292 ALA D N 1
ATOM 8908 C CA . ALA D 1 330 ? 187.131 59.274 190.938 1.00 16.27 292 ALA D CA 1
ATOM 8909 C C . ALA D 1 330 ? 186.701 60.590 191.501 1.00 16.29 292 ALA D C 1
ATOM 8910 O O . ALA D 1 330 ? 187.168 60.953 192.600 1.00 16.22 292 ALA D O 1
ATOM 8912 N N . LEU D 1 331 ? 185.804 61.296 190.805 1.00 13.89 293 LEU D N 1
ATOM 8913 C CA . LEU D 1 331 ? 185.373 62.567 191.292 1.00 17.08 293 LEU D CA 1
ATOM 8914 C C . LEU D 1 331 ? 184.509 62.420 192.578 1.00 14.79 293 LEU D C 1
ATOM 8915 O O . LEU D 1 331 ? 184.518 63.345 193.404 1.00 15.73 293 LEU D O 1
ATOM 8920 N N . ALA D 1 332 ? 183.908 61.256 192.764 1.00 14.00 294 ALA D N 1
ATOM 8921 C CA . ALA D 1 332 ? 183.155 60.945 194.009 1.00 13.82 294 ALA D CA 1
ATOM 8922 C C . ALA D 1 332 ? 184.102 60.701 195.228 1.00 17.05 294 ALA D C 1
ATOM 8923 O O . ALA D 1 332 ? 183.631 60.599 196.381 1.00 13.76 294 ALA D O 1
ATOM 8925 N N . ARG D 1 333 ? 185.392 60.553 194.952 1.00 16.37 295 ARG D N 1
ATOM 8926 C CA . ARG D 1 333 ? 186.405 60.334 196.014 1.00 18.98 295 ARG D CA 1
ATOM 8927 C C . ARG D 1 333 ? 187.451 61.429 196.105 1.00 20.35 295 ARG D C 1
ATOM 8928 O O . ARG D 1 333 ? 188.004 61.633 197.160 1.00 21.67 295 ARG D O 1
ATOM 8936 N N . LEU D 1 334 ? 187.697 62.199 195.040 1.00 19.74 296 LEU D N 1
ATOM 8937 C CA . LEU D 1 334 ? 188.834 63.126 194.970 1.00 21.08 296 LEU D CA 1
ATOM 8938 C C . LEU D 1 334 ? 188.675 64.370 195.851 1.00 22.22 296 LEU D C 1
ATOM 8939 O O . LEU D 1 334 ? 187.828 65.207 195.611 1.00 21.95 296 LEU D O 1
ATOM 8944 N N . ALA D 1 335 ? 189.472 64.458 196.913 1.00 22.66 297 ALA D N 1
ATOM 8945 C CA . ALA D 1 335 ? 189.512 65.659 197.765 1.00 22.90 297 ALA D CA 1
ATOM 8946 C C . ALA D 1 335 ? 190.498 66.688 197.249 1.00 23.38 297 ALA D C 1
ATOM 8947 O O . ALA D 1 335 ? 191.358 66.374 196.408 1.00 19.88 297 ALA D O 1
ATOM 8949 N N . GLY D 1 336 ? 190.418 67.912 197.799 1.00 19.97 298 GLY D N 1
ATOM 8950 C CA . GLY D 1 336 ? 191.345 69.004 197.440 1.00 22.45 298 GLY D CA 1
ATOM 8951 C C . GLY D 1 336 ? 192.779 68.565 197.676 1.00 24.02 298 GLY D C 1
ATOM 8952 O O . GLY D 1 336 ? 193.061 67.972 198.710 1.00 23.38 298 GLY D O 1
ATOM 8953 N N . GLY D 1 337 ? 193.650 68.780 196.695 1.00 23.46 299 GLY D N 1
ATOM 8954 C CA . GLY D 1 337 ? 195.039 68.315 196.730 1.00 22.44 299 GLY D CA 1
ATOM 8955 C C . GLY D 1 337 ? 195.331 66.850 196.398 1.00 20.67 299 GLY D C 1
ATOM 8956 O O . GLY D 1 337 ? 196.493 66.441 196.308 1.00 24.75 299 GLY D O 1
ATOM 8957 N N . GLN D 1 338 ? 194.329 66.021 196.261 1.00 19.04 300 GLN D N 1
ATOM 8958 C CA . GLN D 1 338 ? 194.591 64.626 195.986 1.00 19.02 300 GLN D CA 1
ATOM 8959 C C . GLN D 1 338 ? 194.864 64.519 194.467 1.00 18.65 300 GLN D C 1
ATOM 8960 O O . GLN D 1 338 ? 194.419 65.355 193.699 1.00 17.91 300 GLN D O 1
ATOM 8966 N N . ARG D 1 339 ? 195.649 63.529 194.105 1.00 17.05 301 ARG D N 1
ATOM 8967 C CA . ARG D 1 339 ? 196.125 63.378 192.749 1.00 17.76 301 ARG D CA 1
ATOM 8968 C C . ARG D 1 339 ? 195.669 62.044 192.173 1.00 16.58 301 ARG D C 1
ATOM 8969 O O . ARG D 1 339 ? 195.634 61.039 192.876 1.00 17.15 301 ARG D O 1
ATOM 8977 N N . ALA D 1 340 ? 195.325 62.028 190.857 1.00 15.51 302 ALA D N 1
ATOM 8978 C CA . ALA D 1 340 ? 194.815 60.846 190.227 1.00 14.34 302 ALA D CA 1
ATOM 8979 C C . ALA D 1 340 ? 195.472 60.774 188.838 1.00 12.58 302 ALA D C 1
ATOM 8980 O O . ALA D 1 340 ? 195.667 61.820 188.192 1.00 14.25 302 ALA D O 1
ATOM 8982 N N . LEU D 1 341 ? 195.844 59.562 188.461 1.00 13.16 303 LEU D N 1
ATOM 8983 C CA . LEU D 1 341 ? 196.154 59.219 187.046 1.00 14.10 303 LEU D CA 1
ATOM 8984 C C . LEU D 1 341 ? 195.146 58.276 186.404 1.00 12.39 303 LEU D C 1
ATOM 8985 O O . LEU D 1 341 ? 194.708 57.283 186.986 1.00 13.83 303 LEU D O 1
ATOM 8990 N N . GLY D 1 342 ? 194.808 58.606 185.152 1.00 11.90 304 GLY D N 1
ATOM 8991 C CA . GLY D 1 342 ? 194.030 57.765 184.275 1.00 11.79 304 GLY D CA 1
ATOM 8992 C C . GLY D 1 342 ? 194.823 57.285 183.093 1.00 10.63 304 GLY D C 1
ATOM 8993 O O . GLY D 1 342 ? 195.646 58.002 182.631 1.00 10.83 304 GLY D O 1
ATOM 8994 N N . VAL D 1 343 ? 194.635 56.037 182.742 1.00 11.61 305 VAL D N 1
ATOM 8995 C CA . VAL D 1 343 ? 195.419 55.348 181.639 1.00 12.84 305 VAL D CA 1
ATOM 8996 C C . VAL D 1 343 ? 194.427 54.579 180.798 1.00 12.36 305 VAL D C 1
ATOM 8997 O O . VAL D 1 343 ? 193.618 53.803 181.318 1.00 11.46 305 VAL D O 1
ATOM 9001 N N . SER D 1 344 ? 194.464 54.801 179.472 1.00 11.44 306 SER D N 1
ATOM 9002 C CA . SER D 1 344 ? 193.672 54.060 178.550 1.00 11.98 306 SER D CA 1
ATOM 9003 C C . SER D 1 344 ? 194.584 53.579 177.418 1.00 10.32 306 SER D C 1
ATOM 9004 O O . SER D 1 344 ? 195.252 54.400 176.811 1.00 11.07 306 SER D O 1
ATOM 9007 N N . ILE D 1 345 ? 194.600 52.282 177.164 1.00 10.17 307 ILE D N 1
ATOM 9008 C CA . ILE D 1 345 ? 195.416 51.671 176.089 1.00 10.04 307 ILE D CA 1
ATOM 9009 C C . ILE D 1 345 ? 194.472 51.036 175.115 1.00 10.45 307 ILE D C 1
ATOM 9010 O O . ILE D 1 345 ? 193.680 50.158 175.449 1.00 10.83 307 ILE D O 1
ATOM 9015 N N . GLU D 1 346 ? 194.498 51.501 173.862 1.00 8.92 308 GLU D N 1
ATOM 9016 C CA . GLU D 1 346 ? 193.686 50.938 172.811 1.00 9.54 308 GLU D CA 1
ATOM 9017 C C . GLU D 1 346 ? 194.495 49.933 171.985 1.00 10.09 308 GLU D C 1
ATOM 9018 O O . GLU D 1 346 ? 195.441 50.299 171.394 1.00 9.72 308 GLU D O 1
ATOM 9024 N N . SER D 1 347 ? 194.042 48.686 171.976 1.00 11.45 309 SER D N 1
ATOM 9025 C CA . SER D 1 347 ? 194.703 47.642 171.268 1.00 13.26 309 SER D CA 1
ATOM 9026 C C . SER D 1 347 ? 194.422 47.632 169.772 1.00 12.64 309 SER D C 1
ATOM 9027 O O . SER D 1 347 ? 195.220 46.997 169.025 1.00 11.80 309 SER D O 1
ATOM 9030 N N . SER D 1 348 ? 193.412 48.352 169.286 1.00 10.86 310 SER D N 1
ATOM 9031 C CA . SER D 1 348 ? 193.072 48.273 167.878 1.00 11.55 310 SER D CA 1
ATOM 9032 C C . SER D 1 348 ? 194.302 48.510 166.980 1.00 12.54 310 SER D C 1
ATOM 9033 O O . SER D 1 348 ? 194.525 47.758 166.012 1.00 13.80 310 SER D O 1
ATOM 9036 N N . LYS D 1 349 ? 195.043 49.604 167.252 1.00 10.80 311 LYS D N 1
ATOM 9037 C CA . LYS D 1 349 ? 196.318 49.870 166.583 1.00 11.02 311 LYS D CA 1
ATOM 9038 C C . LYS D 1 349 ? 197.385 50.448 167.559 1.00 11.28 311 LYS D C 1
ATOM 9039 O O . LYS D 1 349 ? 198.374 51.011 167.103 1.00 10.53 311 LYS D O 1
ATOM 9045 N N . TRP D 1 350 ? 197.281 50.093 168.836 1.00 10.71 312 TRP D N 1
ATOM 9046 C CA . TRP D 1 350 ? 198.297 50.386 169.857 1.00 11.03 312 TRP D CA 1
ATOM 9047 C C . TRP D 1 350 ? 198.397 51.908 170.072 1.00 10.89 312 TRP D C 1
ATOM 9048 O O . TRP D 1 350 ? 199.323 52.571 169.664 1.00 11.07 312 TRP D O 1
ATOM 9059 N N . ILE D 1 351 ? 197.342 52.431 170.659 1.00 11.20 313 ILE D N 1
ATOM 9060 C CA . ILE D 1 351 ? 197.278 53.829 171.078 1.00 11.34 313 ILE D CA 1
ATOM 9061 C C . ILE D 1 351 ? 197.380 53.892 172.585 1.00 11.32 313 ILE D C 1
ATOM 9062 O O . ILE D 1 351 ? 196.640 53.196 173.258 1.00 10.85 313 ILE D O 1
ATOM 9067 N N . LYS D 1 352 ? 198.349 54.642 173.100 1.00 9.93 314 LYS D N 1
ATOM 9068 C CA . LYS D 1 352 ? 198.483 54.797 174.518 1.00 11.08 314 LYS D CA 1
ATOM 9069 C C . LYS D 1 352 ? 197.991 56.156 174.870 1.00 11.59 314 LYS D C 1
ATOM 9070 O O . LYS D 1 352 ? 198.174 57.143 174.116 1.00 11.92 314 LYS D O 1
ATOM 9076 N N . SER D 1 353 ? 197.308 56.261 176.005 1.00 10.30 315 SER D N 1
ATOM 9077 C CA . SER D 1 353 ? 196.777 57.551 176.370 1.00 9.78 315 SER D CA 1
ATOM 9078 C C . SER D 1 353 ? 196.594 57.644 177.888 1.00 10.45 315 SER D C 1
ATOM 9079 O O . SER D 1 353 ? 196.494 56.624 178.541 1.00 10.21 315 SER D O 1
ATOM 9082 N N . GLY D 1 354 ? 196.633 58.878 178.388 1.00 9.50 316 GLY D N 1
ATOM 9083 C CA . GLY D 1 354 ? 196.430 59.076 179.789 1.00 10.85 316 GLY D CA 1
ATOM 9084 C C . GLY D 1 354 ? 196.224 60.516 180.160 1.00 10.40 316 GLY D C 1
ATOM 9085 O O . GLY D 1 354 ? 196.318 61.432 179.340 1.00 9.59 316 GLY D O 1
ATOM 9086 N N . PHE D 1 355 ? 195.821 60.682 181.404 1.00 10.45 317 PHE D N 1
ATOM 9087 C CA . PHE D 1 355 ? 195.597 61.996 181.928 1.00 10.62 317 PHE D CA 1
ATOM 9088 C C . PHE D 1 355 ? 195.888 62.037 183.445 1.00 10.85 317 PHE D C 1
ATOM 9089 O O . PHE D 1 355 ? 196.010 61.003 184.097 1.00 10.42 317 PHE D O 1
ATOM 9097 N N . ALA D 1 356 ? 195.930 63.263 183.930 1.00 11.20 318 ALA D N 1
ATOM 9098 C CA . ALA D 1 356 ? 196.230 63.551 185.377 1.00 12.16 318 ALA D CA 1
ATOM 9099 C C . ALA D 1 356 ? 195.195 64.521 185.915 1.00 13.11 318 ALA D C 1
ATOM 9100 O O . ALA D 1 356 ? 194.881 65.497 185.247 1.00 13.56 318 ALA D O 1
ATOM 9102 N N . LEU D 1 357 ? 194.688 64.274 187.146 1.00 13.52 319 LEU D N 1
ATOM 9103 C CA . LEU D 1 357 ? 193.680 65.120 187.825 1.00 15.04 319 LEU D CA 1
ATOM 9104 C C . LEU D 1 357 ? 194.282 65.516 189.149 1.00 13.95 319 LEU D C 1
ATOM 9105 O O . LEU D 1 357 ? 194.999 64.686 189.766 1.00 12.50 319 LEU D O 1
ATOM 9110 N N . GLU D 1 358 ? 194.037 66.744 189.536 1.00 15.88 320 GLU D N 1
ATOM 9111 C CA . GLU D 1 358 ? 194.330 67.164 190.922 1.00 16.71 320 GLU D CA 1
ATOM 9112 C C . GLU D 1 358 ? 193.077 67.848 191.468 1.00 17.78 320 GLU D C 1
ATOM 9113 O O . GLU D 1 358 ? 192.585 68.787 190.835 1.00 17.95 320 GLU D O 1
ATOM 9119 N N . GLY D 1 359 ? 192.617 67.392 192.636 1.00 18.97 321 GLY D N 1
ATOM 9120 C CA . GLY D 1 359 ? 191.451 67.998 193.365 1.00 18.35 321 GLY D CA 1
ATOM 9121 C C . GLY D 1 359 ? 191.647 69.497 193.600 1.00 19.84 321 GLY D C 1
ATOM 9122 O O . GLY D 1 359 ? 192.755 69.851 194.145 1.00 19.71 321 GLY D O 1
#

Radius of gyration: 33.0 Å; Cα contacts (8 Å, |Δi|>4): 3460; chains: 4; bounding box: 93×64×74 Å

Nearest PDB structures (foldseek):
  5by7-assembly1_A  TM=1.003E+00  e=9.801E-80  Micromonospora maris AB-18-032
  5by7-assembly2_B  TM=1.000E+00  e=6.511E-70  Micromonospora maris AB-18-032
  5by7-assembly2_C  TM=9.982E-01  e=8.360E-66  Micromonospora maris AB-18-032
  5by7-assembly1_D  TM=1.001E+00  e=6.711E-64  Micromonospora maris AB-18-032
  3h77-assembly1_A  TM=8.898E-01  e=1.436E-26  Pseudomonas aeruginosa PAO1

Secondary structure (DSSP, 8-state):
-EEEEEEEEE--SS-EEHHHHHHHHT--HHHHHHHHHHT---EE--SB-TTT--B---HHHHHHHHHHHHHHHHT--GGG--EEEEEESS-SSSBS-HHHHHHHHHT--SB-EEEEE-STTHHHHHHHHHHHHHHHSS--EEEEEEEE--GGG--TTS--TTS-GGGGTHHHHB--EEEEEEEEES--TTSEEEEEEEEEE--TTBPPSEEE--B-SSS---S-SEEE-HHHHHHHHHHHHHHHHHHHHHHHT--GGG--EEE---S-HHHHHHHHHHH--TTSEE---HHHH-B-TTHHHHHHHHHHHHH--TT-EEEEEEEETTTTEEEEEEEE-/-EEEEEEEEE--SS-EEHHHHHHHHT--HHHHHHT-----EE--SB-TTT--B---HHHHHHHHHHHHHHHHT--GGG--EEEEEESS-SSSBS-HHHHHHHHHT--SB-EEEEE-STTHHHHHHHHHHHHHHHSS--EEEEEEEE--GGG--HHHHB--EEEEEEEEES--TTSEEEEEEEEEE--TTBPPSEEE--B-SSS---S-SEEE-HHHHHHHHHHHHHHHHHHHHHHHT--GGG--EEE---S-HHHHHHHHHHH--TTSEE---HHHH-B-GGGHHHHHHHHHHHH--TT-EEEEEEEETTTTEEEEEEEE-/-EEEEEEEE--SS-EEHHHHHHH-----EE--SB-TTT--B---HHHHHHHHHHHHHHHHT--GGG---EEEEESS-S-SBS-HHHHHHHHHT--SB-EEEEE-STTHHHHHHHHHHHHHHHSS--EEEEEEEE--GGG---HHHHB--EEEEEEEESS--TTSEEEEEEEEEE--TT---SEEE--B-SSS---S-SEEE-HHHHHHHHHHHHHHHHHHHHHHHT--GGG--EEE---S-HHHHHHHHHHH--TTPEE---HHHH-B-GGGHHHHHHHHHHTT--TT-EEEEEEEETTTTEEEEEEEE-/-EEEEEEEE--SS-EEHHHHHHH----EE--SB--B---HHHHHHHHHHHHHHHHT--GGG---EEEEESS-SSSBS-HHHHHHHHHT--SB-EEEEE-STTHHHHHHHHHHHHHHHSS--EEEEEEEE--GGG---SB--EEEEEEEESS--TTSEEEEEEEEEE--TTPPPSEEE--B-SSS---S-SEEE-HHHHHHHHHHHHHHHHHHHHHHHT--GGG--EEE---S-HHHHHHHHHHHT-TTSEE---HHHH-B-TTHHHHHHHHHHHTT--TT-EEEEEEEETTTTEEEEEEEE-

Solvent-accessible surface area: 43417 Å² total; per-residue (Å²): 51,0,1,2,39,9,12,6,17,0,51,1,37,105,92,10,63,12,33,45,4,1,171,68,10,53,37,88,139,135,9,31,83,66,0,64,49,130,15,16,0,140,31,0,17,10,0,16,39,22,120,55,26,103,100,129,53,51,2,2,57,2,0,66,74,0,0,55,112,0,6,80,72,24,65,12,65,37,140,95,5,47,3,3,0,3,0,0,2,0,1,38,64,1,28,2,5,2,0,4,18,2,1,36,101,18,23,1,56,39,6,36,10,5,1,1,2,3,4,27,0,0,0,0,4,0,1,11,2,0,42,18,28,2,88,64,49,140,20,130,3,0,0,0,1,0,1,8,12,26,10,44,39,16,34,7,87,49,107,25,67,83,37,51,46,71,70,10,15,55,34,1,29,33,1,0,0,1,0,0,0,0,0,42,42,26,126,52,110,90,17,2,10,1,77,6,21,19,7,61,4,44,0,42,7,40,27,34,0,21,16,16,40,2,7,0,24,115,57,91,62,103,62,94,19,43,60,82,32,91,74,4,20,36,62,46,0,0,65,20,0,25,83,0,0,112,61,0,10,59,118,50,69,23,54,77,78,88,3,46,21,3,1,0,6,5,36,8,20,133,35,6,61,78,0,46,78,102,2,61,12,119,123,19,58,70,5,31,2,3,20,71,3,0,39,1,15,0,0,10,5,0,4,3,1,61,78,0,42,94,127,22,55,70,54,52,56,0,0,0,4,8,2,3,16,1,2,11,8,17,0,0,2,0,0,36,31,60,0,2,2,34,6,12,7,16,0,47,1,40,106,78,11,58,8,46,65,8,2,76,122,81,68,93,68,65,75,38,53,131,148,0,84,33,25,0,147,24,1,18,24,0,20,34,37,83,75,38,182,97,134,55,57,6,4,57,1,0,61,74,0,0,40,114,0,5,109,72,23,61,6,66,41,148,75,4,46,2,1,0,3,0,0,1,1,0,34,65,1,27,2,5,2,0,3,20,0,1,36,106,16,32,0,57,34,11,34,9,6,1,1,1,4,2,26,0,0,0,0,5,0,1,11,2,0,57,19,31,3,82,67,49,147,22,160,4,0,0,0,0,0,1,6,14,30,8,42,37,83,100,47,128,6,16,79,2,0,0,2,0,0,0,0,0,52,50,27,123,53,103,90,19,1,8,1,76,12,19,17,5,59,4,44,1,33,5,73,47,37,0,20,20,14,17,0,0,0,27,112,43,90,58,71,89,96,14,54,47,98,47,97,92,5,19,75,73,46,0,0,68,19,0,25,84,0,0,107,55,0,9,60,121,45,66,25,54,75,102,84,3,44,21,3,1,0,6,4,33,8,21,133,10,4,64,54,0,42,93,75,3,130,14,107,121,18,57,74,5,35,2,3,33,92,2,0,18,0,14,0,0,10,4,0,0,3,1,59,69,0,39,92,121,21,55,72,49,53,57,0,0,0,3,8,3,3,18,2,6,8,10,18,0,0,2,0,0,37,31,23,3,2,35,8,13,6,15,0,53,1,36,107,83,12,63,70,79,76,23,44,91,77,131,106,46,4,145,30,0,19,15,0,19,33,51,113,72,32,109,83,60,50,57,6,3,50,0,0,60,49,0,0,38,93,0,4,114,72,22,67,8,65,22,127,86,5,51,2,2,0,3,0,0,2,1,0,36,66,1,33,2,5,2,0,3,20,1,1,18,78,9,10,2,55,36,8,35,11,6,1,2,2,3,4,26,0,0,0,0,5,0,1,10,2,0,58,19,28,4,100,69,44,151,22,42,4,0,0,0,0,0,1,9,13,32,8,53,30,32,156,112,48,107,44,21,33,1,0,0,1,0,0,0,0,0,63,60,35,143,62,108,89,16,3,12,2,92,13,23,19,6,59,3,42,0,79,66,135,152,32,0,20,18,15,17,0,0,0,36,100,43,102,61,130,88,88,16,44,50,87,63,98,57,10,16,50,160,42,0,12,94,19,0,28,87,0,0,53,53,0,10,60,99,53,71,23,52,83,99,87,3,47,27,2,1,0,6,4,35,11,22,59,24,5,65,95,0,46,70,30,2,133,14,104,111,18,63,73,8,34,2,3,19,69,2,0,40,1,17,0,0,11,4,0,4,3,1,61,82,0,36,88,133,13,61,71,51,50,56,0,0,0,2,7,2,3,14,2,7,6,6,16,0,0,1,0,0,38,29,20,2,2,34,7,12,6,14,4,50,0,40,106,83,26,65,70,80,79,19,50,91,90,132,78,9,150,28,0,22,28,0,41,116,189,104,62,57,57,5,3,54,7,0,63,41,0,0,42,135,0,5,114,74,22,65,6,63,28,141,84,4,49,2,1,0,2,0,0,2,1,0,35,65,1,29,2,6,2,0,4,23,0,0,15,89,8,12,2,55,34,13,34,10,5,2,2,2,2,3,28,0,0,0,0,4,0,1,10,1,0,59,16,27,3,102,68,48,122,9,46,5,0,0,0,0,0,1,6,13,29,9,48,37,75,163,79,71,36,1,0,0,1,0,0,0,0,0,75,54,40,138,58,108,91,20,1,12,3,89,16,25,17,5,55,3,40,1,84,63,84,137,33,1,18,19,15,46,3,15,0,29,106,57,130,51,147,67,96,16,42,55,79,55,129,64,0,18,51,164,13,0,10,94,22,0,32,85,0,0,54,47,0,10,61,106,48,70,25,63,91,79,49,3,47,25,2,1,0,6,4,38,15,21,69,19,4,66,97,0,42,83,48,2,55,10,118,123,16,74,76,6,31,1,3,18,78,2,0,41,1,15,0,0,12,5,0,0,3,1,53,53,0,45,85,129,26,54,72,48,49,61,0,0,0,3,7,2,4,15,2,8,1,6,16,0,0,3,0,0,39,31

CATH classification: 3.40.47.10 (+1 more: 3.40.47.10)

B-factor: mean 17.37, std 10.2, range [3.76, 94.9]

InterPro domains:
  IPR013747 Beta-ketoacyl-[acyl-carrier-protein] synthase III, C-terminal [PF08541] (254-325)
  IPR013751 Beta-ketoacyl-[acyl-carrier-protein] synthase III, N-terminal [PF08545] (119-198)
  IPR016039 Thiolase-like [G3DSA:3.40.47.10] (4-194)
  IPR016039 Thiolase-like [G3DSA:3.40.47.10] (195-341)
  IPR016039 Thiolase-like [SSF53901] (2-187)
  IPR016039 Thiolase-like [SSF53901] (219-327)

Sequence (1270 aa):
TVSVLSAASALPGPTVDNATLGRRLGMDRLWEQWVDAFIGTRTRHLAVDLDSGEIRHTLADLAHQAGSRALDAAGVTPEEVDLVVLGTATPDRLMPTTATVVADRLGIDGVPAYQLQSGCSGAVQALAVTRSLLLGGTARTALVLGGDVVARFYDLTADLRKLPPAEFVNYVLFGDGVGAAVLRVGEVAGAAALRSVFTRLVGLGREPGATLEWFGPTEDRNRPAATEDYKAIERHVPDLAAEVVEELLGELGWARDDLDYVLPPQLSGRMTALIVERLKLPQATEVSCVAETGNNGNGIVFLQLERALARLAGGQRALGVSIESSKWIKSGFALEGTVSVLSAASALPGPTVDNATLGRRLGMDRLWEQWVDIGTRTRHLAVDLDSGEIRHTLADLAHQAGSRALDAAGVTPEEVDLVVLGTATPDRLMPTTATVVADRLGIDGVPAYQLQSGCSGAVQALAVTRSLLLGGTARTALVLGGDVVARFYVNYVLFGDGVGAAVLRVGEVAGAAALRSVFTRLVGLGREPGATLEWFGPTEDRNRPAATEDYKAIERHVPDLAAEVVEELLGELGWARDDLDYVLPPQLSGRMTALIVERLKLPQATEVSCVAETGNNGNGIVFLQLERALARLAGGQRALGVSIESSKWIKSGFALEGVSVLSAASALPGPTVDNATLGRRLIGTRTRHLAVDLDSGEIRHTLADLAHQAGSRALDAAGVTPEEVDLVVLGTATPDRLMPTTATVVADRLGIDGVPAYQLQSGCSGAVQALAVTRSLLLGGTARTALVLGGDVVARFYDVNYVLFGDGVGAAVLRVGEVAGAAALRSVFTRLVGLGREPGATLEWFGPTEDRNRPAATEDYKAIERHVPDLAAEVVEELLGELGWARDDLDYVLPPQLSGRMTALIVERLKLPQATEVSCVAETGNNGNGIVFLQLERALARLAGGQRALGVSIESSKWIKSGFALEGVSVLSAASALPGPTVDNATLGRRLGTRTRHLAVDEIRHTLADLAHQAGSRALDAAGVTPEEVDLVVLGTATPDRLMPTTATVVADRLGIDGVPAYQLQSGCSGAVQALAVTRSLLLGGTARTALVLGGDVVARFYYVLFGDGVGAAVLRVGEVAGAAALRSVFTRLVGLGREPGATLEWFGPTEDRNRPAATEDYKAIERHVPDLAAEVVEELLGELGWARDDLDYVLPPQLSGRMTALIVERLKLPQATEVSCVAETGNNGNGIVFLQLERALARLAGGQRALGVSIESSKWIKSGFALEG

Foldseek 3Di:
DKFWLAKFKFFDDDKAFPVNLCVLQVHDPVLVVVCCVPFLQGTAGAQADLNPLHGNDFPLRGQLVQLVVQCVSSVHALALAAEEEEEEQAFPDPPDGSQVSSNVSRVHDDHYGYYHHAWQCSLLVQVVVVLCVCVPDDGFKYKYKYWYHCSVPDGSPDNCHPPDCVVVVLSRFAHGIMMMIMMGPDDDPLTKDFPDKDKDFDQVPHDFQKDAADDDDDDDPPDDRMDHNVVVCLVPQLVLQLVVLVVQCVVVVHDLLQAAAEEEEQGGSVSVVVSVVSNPSVNYDYQYCCSRHHDGINRRVSSSVNRVSVPADAQHKYKYWYFGRRRTMTIITMIHD/DKFWQAKFKFFPDDWQFPVNVCVLVVHDPVRRVVVVLLAGTAGAQADSVVLHGNAAPLRGQLVQQVVQCVSNVHALALAAEEEEEEQAFPDPPPGSQVVSNVSRVHDDHYTYYHHAWQCRLLVQVVVVVVVCVPDDGFKHKYKYFYHCSVQDVVSRFAHGIMMMIMMGPDDDPLTKDFPDKDKFFDQVPHDFQKAADDDDDDDDPPPRGMDGNVVVCLVPVLVLQLVVLVVACVVVVHDLQQAAAEEEEQGGSVSRVVSVVSNPSVNYHYQYCCSRHGHGINRSVSSSVNRCSVPADAQHKYKYWYFGRRRTMTIITMIHD/DWWQAKFKFAADDWAAPVNVVVLPFLQGTAGAQADSVPLDGDADPLRGQLVQQVVQCVSSVHALALAAEEEEEEQAFPDPPPGSQVVSCVVRVHDPHYTYYHHAWQCRLLVQVVVVVVCCVPHPGFKYKYKYFYHCSVQDSNLVRFAHGIMMIIMDGPDDDPLTKDFPDKDKFFDQVPHAFQKAAADDDDDDDDPDRRIDGDVVVCLVPQLVLQLVQLVVVCVVVVHDLQQAAAEAEEARHSVSCVVNVVSNPSVRYHYQYCCSRHGHGINRSVSSSCNRVSVVAHAQHKYKYWYFGRRRTMTMITMIGD/DFWQAKFKFAADDWQAPVNQVVVVLAGTAGACPVPRPAAPLRGQLVQQVVQCVSSVHALALAAEEEEEEQAFPDPPDTSQVSSNVSRVHDPHYTYYHHDWQCSLLVQVVVVVVDCVPHPDFKYKYKYWYHVVVQDDRFAYGMMMIIMDGPDDDPLTKDFPDKDKDFPFPPHAFQKDAADDDDDDDDPDRRMDGDVVCCLPVQLVLQLVQLVVQCVVVVHDLQQAAAEEEEARDPVSVVVSVVSNPNVNYHYQYCCSRHHHGINRRVSSSVNSCSVPADAQHKYKYWYFHRRRTMTIITMIHD

Organism: Micromonospora maris (strain DSM 45365 / JCM 31040 / NBRC 109089 / NRRL B-24793 / AB-18-032) (NCBI:txid263358)